Protein AF-0000000078666064 (afdb_homodimer)

pLDDT: mean 95.81, std 8.95, range [27.78, 98.94]

InterPro domains:
  IPR001100 Pyridine nucleotide-disulphide oxidoreductase, class I [PIRSF000350] (4-476)
  IPR004099 Pyridine nucleotide-disulphide oxidoreductase, dimerisation domain [PF02852] (352-460)
  IPR012999 Pyridine nucleotide-disulphide oxidoreductase, class I, active site [PS00076] (48-58)
  IPR016156 FAD/NAD-linked reductase, dimerisation domain superfamily [G3DSA:3.30.390.30] (351-477)
  IPR016156 FAD/NAD-linked reductase, dimerisation domain superfamily [SSF55424] (348-475)
  IPR021179 Mercury(II) reductase [TIGR02053] (14-477)
  IPR023753 FAD/NAD(P)-binding domain [PF07992] (14-332)
  IPR036188 FAD/NAD(P)-binding domain superfamily [G3DSA:3.50.50.60] (14-339)
  IPR036188 FAD/NAD(P)-binding domain superfamily [G3DSA:3.50.50.60] (154-275)
  IPR036188 FAD/NAD(P)-binding domain superfamily [SSF51905] (8-371)

Secondary structure (DSSP, 8-state):
--S-TTTTTGGGEEEEEEE--SHHHHHHHHHHHHTT--EEEEESS-TTHHHHHHSHHHHHHHHHHHHHHHHHHS-SSTTBPP----B-HHHHHHHHHHHHHHHHIIIIIHHHHH-TTEEEEES-EEEEETTEEEETTEEEEEEEEEE---EEE-----BTGGGS--B-HHHHTS-SS--SEEEEE--SHHHHHHHHHHHHHT-EEEEE-SSSSSSTTS-HHHHHHHHHHHHHTT-EEE-SEEEEEEEEETTEEEEEEEETTEEEEEEESEEEE---EEES-TTS-GGGTT--B-TTSPBP--TTSB-SSTTEEE-SGGG-TT--HHHHHHHHHHHHHHHHH--------TT--EEE-SSSEEEEEE--HHHHHHHHS--EEEEEEGGGSHHHHHTT----EEEEEEEGGGTTEEEEEEEEETTHHHHHHHHHHHHHTT-BHHHHHTSPPPSS-TTHHHHHHHHTTTS-GGGS-TT--/--SSHHHHHGGGEEEEEEE--SHHHHHHHHHHHHTT--EEEEESS-TTHHHHHHSHHHHHHHHHHHHHHHHHHS-SSTTBPP----B-HHHHHHHHHHHHHHHHIIIIIHHHHH-TTEEEEES-EEEEETTEEEETTEEEEEEEEEE---EEE-----BTGGGS--B-HHHHTS-SS--SEEEEE--SHHHHHHHHHHHHHT-EEEEE-SSSSSSTTS-HHHHHHHHHHHHHTT-EEE-SEEEEEEEEETTEEEEEEEETTEEEEEEESEEEE---EEES-TTS-GGGTT--B-TTSPBP--TTSB-SSTTEEE-SGGG-TT--HHHHHHHHHHHHHHHHH--------TT--EEE-SSSEEEEEE--HHHHHHHHS--EEEEEEGGGSHHHHHTT----EEEEEEEGGGTTEEEEEEEEETTHHHHHHHHHHHHHTT-BHHHHHTSPPPSS-TTHHHHHHHHTTTS-GGGS-TT--

Radius of gyration: 30.81 Å; Cα contacts (8 Å, |Δi|>4): 2286; chains: 2; bounding box: 60×87×107 Å

Foldseek 3Di:
DVVDDVVVVVVQEFQEEEEAAAQLRLLLLVLCLVVVGQYEYEYADAHHPCCLQQRVQLLVLLLVVLVVQVCQQDPLDPVDDHDRDDDDPQVSLVVSNVSSVVCSCVVGVVSQVVRPRYHYDHAHWADPAQFWIAGPHDIHGYQFYEYEHAWADDDDDAAAPVVDDADESNVLSRDNDQWQEEEEEAQEQVRQSSLSSSLSVNHAYEYEEQAQFHPVQDDPVQGVLSVVVVVVSVHHYAYNWAWHYWHDDPQKIWTWIAGPNDIDIDITNHYYYPPDIAADDVRHNCVNNPFDADPSQATDADQQQATPRRRYGYFACSNPPPRDSVRRNVSSNSNSCCNPPVPSDGDDQQLDKDWRQDVQIKIKGFDDPVRCCVVPVDWDKFKDFQVLAVVCVVSSHRRWIKMWIFDVVLVGFTGMIMIGGNPCVVLCVVVSCSNVVRNHLVNLLPDDDDPRDSNVRVNLRSCVVPDDSVPDDNNGD/DVVPCVVVVVVQEFQEEEEAAAQLRLLLLVLCLVVVGQYEYEYADAHHPCCLQQRVQLLVLLLVVLVVQVCQQDPLDPVDDHDRDDDDPQVSLVVSNVSSVVCSCVVGVVSQVVRPRYHYDHADWADPAQFWIDGPHDIHGYQFYEYEHAWADDDDDAAAPVVDDADESNVLSRDNDQWQEEEEEAQEQVRQSSLSSSLSVNHAYEYEEQAQFHPVQDDPVQGVLSVVVVVVSVHHYAYNWAWHYWHDDPQKIWTWIAGPNDTDIDITNHYYYPPDIAADDVRHNCVNNPFDADPSQATDADQQQATPRRRYGYFACSNPPPRDSVRRNVSSNSNSCCNPPVPSDGDDQQLDKDWRQDVQIKIKGFDDPVRCCVVPVDWDKFKAFQVLAVVCVVSSHRRWIKMWIFDVVLVGFTGMIMIGGNPCVVLCVVVSCSNVVRNHLVNLLPDDDDPRDSNVRVNLRSCVVPDDSVPDDNNGD

Structure (mmCIF, N/CA/C/O backbone):
data_AF-0000000078666064-model_v1
#
loop_
_entity.id
_entity.type
_entity.pdbx_description
1 polymer 'Mercuric reductase'
#
loop_
_atom_site.group_PDB
_atom_site.id
_atom_site.type_symbol
_atom_site.label_atom_id
_atom_site.label_alt_id
_atom_site.label_comp_id
_atom_site.label_asym_id
_atom_site.label_entity_id
_atom_site.label_seq_id
_atom_site.pdbx_PDB_ins_code
_atom_site.Cartn_x
_atom_site.Cartn_y
_atom_site.Cartn_z
_atom_site.occupancy
_atom_site.B_iso_or_equiv
_atom_site.auth_seq_id
_atom_site.auth_comp_id
_atom_site.auth_asym_id
_atom_site.auth_atom_id
_atom_site.pdbx_PDB_model_num
ATOM 1 N N . MET A 1 1 ? 4.398 -32.375 -56.375 1 28.22 1 MET A N 1
ATOM 2 C CA . MET A 1 1 ? 4.055 -33.406 -55.406 1 28.22 1 MET A CA 1
ATOM 3 C C . MET A 1 1 ? 5.18 -33.594 -54.375 1 28.22 1 MET A C 1
ATOM 5 O O . MET A 1 1 ? 5.035 -34.375 -53.406 1 28.22 1 MET A O 1
ATOM 9 N N . LYS A 1 2 ? 6.312 -33.469 -54.906 1 32.44 2 LYS A N 1
ATOM 10 C CA . LYS A 1 2 ? 7.613 -33.5 -54.25 1 32.44 2 LYS A CA 1
ATOM 11 C C . LYS A 1 2 ? 7.816 -32.219 -53.438 1 32.44 2 LYS A C 1
ATOM 13 O O . LYS A 1 2 ? 8.953 -31.859 -53.125 1 32.44 2 LYS A O 1
ATOM 18 N N . LYS A 1 3 ? 6.945 -31.422 -53.656 1 41.41 3 LYS A N 1
ATOM 19 C CA . LYS A 1 3 ? 7.359 -30.359 -52.75 1 41.41 3 LYS A CA 1
ATOM 20 C C . LYS A 1 3 ? 7.512 -30.859 -51.312 1 41.41 3 LYS A C 1
ATOM 22 O O . LYS A 1 3 ? 6.715 -30.516 -50.438 1 41.41 3 LYS A O 1
ATOM 27 N N . SER A 1 4 ? 8.18 -32.156 -50.906 1 34 4 SER A N 1
ATOM 28 C CA . SER A 1 4 ? 7.953 -33.406 -50.156 1 34 4 SER A CA 1
ATOM 29 C C . SER A 1 4 ? 8.484 -33.344 -48.75 1 34 4 SER A C 1
ATOM 31 O O . SER A 1 4 ? 8.93 -32.281 -48.312 1 34 4 SER A O 1
ATOM 33 N N . LYS A 1 5 ? 9.422 -34.406 -48.312 1 37.41 5 LYS A N 1
ATOM 34 C CA . LYS A 1 5 ? 10.023 -34.812 -47.031 1 37.41 5 LYS A CA 1
ATOM 35 C C . LYS A 1 5 ? 10.953 -33.719 -46.5 1 37.41 5 LYS A C 1
ATOM 37 O O . LYS A 1 5 ? 11.109 -33.562 -45.281 1 37.41 5 LYS A O 1
ATOM 42 N N . ARG A 1 6 ? 11.828 -33.438 -47.25 1 36.84 6 ARG A N 1
ATOM 43 C CA . ARG A 1 6 ? 12.859 -32.469 -46.844 1 36.84 6 ARG A CA 1
ATOM 44 C C . ARG A 1 6 ? 12.25 -31.125 -46.5 1 36.84 6 ARG A C 1
ATOM 46 O O . ARG A 1 6 ? 12.758 -30.406 -45.625 1 36.84 6 ARG A O 1
ATOM 53 N N . GLU A 1 7 ? 11.383 -30.656 -47.344 1 37.34 7 GLU A N 1
ATOM 54 C CA . GLU A 1 7 ? 10.734 -29.359 -47.125 1 37.34 7 GLU A CA 1
ATOM 55 C C . GLU A 1 7 ? 9.891 -29.375 -45.844 1 37.34 7 GLU A C 1
ATOM 57 O O . GLU A 1 7 ? 9.75 -28.344 -45.188 1 37.34 7 GLU A O 1
ATOM 62 N N . LYS A 1 8 ? 9.414 -30.484 -45.656 1 45.22 8 LYS A N 1
ATOM 63 C CA . LYS A 1 8 ? 8.648 -30.781 -44.438 1 45.22 8 LYS A CA 1
ATOM 64 C C . LYS A 1 8 ? 9.562 -30.922 -43.25 1 45.22 8 LYS A C 1
ATOM 66 O O . LYS A 1 8 ? 9.094 -31 -42.094 1 45.22 8 LYS A O 1
ATOM 71 N N . THR A 1 9 ? 10.703 -31.375 -43.344 1 43.38 9 THR A N 1
ATOM 72 C CA . THR A 1 9 ? 11.781 -31.641 -42.406 1 43.38 9 THR A CA 1
ATOM 73 C C . THR A 1 9 ? 12.305 -30.344 -41.812 1 43.38 9 THR A C 1
ATOM 75 O O . THR A 1 9 ? 12.648 -30.281 -40.625 1 43.38 9 THR A O 1
ATOM 78 N N . MET A 1 10 ? 12.703 -29.406 -42.625 1 47.94 10 MET A N 1
ATOM 79 C CA . MET A 1 10 ? 13.125 -28.047 -42.25 1 47.94 10 MET A CA 1
ATOM 80 C C . MET A 1 10 ? 12.008 -27.312 -41.531 1 47.94 10 MET A C 1
ATOM 82 O O . MET A 1 10 ? 12.258 -26.312 -40.844 1 47.94 10 MET A O 1
ATOM 86 N N . GLU A 1 11 ? 10.805 -27.859 -41.625 1 65.31 11 GLU A N 1
ATOM 87 C CA . GLU A 1 11 ? 9.594 -27.203 -41.156 1 65.31 11 GLU A CA 1
ATOM 88 C C . GLU A 1 11 ? 9.391 -27.453 -39.656 1 65.31 11 GLU A C 1
ATOM 90 O O . GLU A 1 11 ? 8.844 -26.594 -38.969 1 65.31 11 GLU A O 1
ATOM 95 N N . ASN A 1 12 ? 10.148 -28.359 -39.125 1 89.12 12 ASN A N 1
ATOM 96 C CA . ASN A 1 12 ? 9.953 -28.672 -37.719 1 89.12 12 ASN A CA 1
ATOM 97 C C . ASN A 1 12 ? 11.227 -28.469 -36.906 1 89.12 12 ASN A C 1
ATOM 99 O O . ASN A 1 12 ? 11.516 -29.234 -36 1 89.12 12 ASN A O 1
ATOM 103 N N . LYS A 1 13 ? 12.07 -27.516 -37.438 1 95.56 13 LYS A N 1
ATOM 104 C CA . LYS A 1 13 ? 13.297 -27.172 -36.75 1 95.56 13 LYS A CA 1
ATOM 105 C C . LYS A 1 13 ? 13.195 -25.766 -36.125 1 95.56 13 LYS A C 1
ATOM 107 O O . LYS A 1 13 ? 12.812 -24.812 -36.812 1 95.56 13 LYS A O 1
ATOM 112 N N . TYR A 1 14 ? 13.539 -25.703 -34.875 1 98.25 14 TYR A N 1
ATOM 113 C CA . TYR A 1 14 ? 13.453 -24.453 -34.156 1 98.25 14 TYR A CA 1
ATOM 114 C C . TYR A 1 14 ? 14.766 -24.141 -33.438 1 98.25 14 TYR A C 1
ATOM 116 O O . TYR A 1 14 ? 15.516 -25.047 -33.094 1 98.25 14 TYR A O 1
ATOM 124 N N . ASP A 1 15 ? 15.086 -22.859 -33.312 1 98.25 15 ASP A N 1
ATOM 125 C CA . ASP A 1 15 ? 16.25 -22.453 -32.531 1 98.25 15 ASP A CA 1
ATOM 126 C C . ASP A 1 15 ? 15.992 -22.625 -31.031 1 98.25 15 ASP A C 1
ATOM 128 O O . ASP A 1 15 ? 16.922 -22.906 -30.266 1 98.25 15 ASP A O 1
ATOM 132 N N . LEU A 1 16 ? 14.758 -22.453 -30.609 1 98.69 16 LEU A N 1
ATOM 133 C CA . LEU A 1 16 ? 14.344 -22.594 -29.219 1 98.69 16 LEU A CA 1
ATOM 134 C C . LEU A 1 16 ? 12.984 -23.281 -29.125 1 98.69 16 LEU A C 1
ATOM 136 O O . LEU A 1 16 ? 12.062 -22.953 -29.891 1 98.69 16 LEU A O 1
ATOM 140 N N . ILE A 1 17 ? 12.875 -24.25 -28.312 1 98.88 17 ILE A N 1
ATOM 141 C CA . ILE A 1 17 ? 11.594 -24.875 -27.984 1 98.88 17 ILE A CA 1
ATOM 142 C C . ILE A 1 17 ? 11.258 -24.609 -26.516 1 98.88 17 ILE A C 1
ATOM 144 O O . ILE A 1 17 ? 12.062 -24.906 -25.641 1 98.88 17 ILE A O 1
ATOM 148 N N . ILE A 1 18 ? 10.117 -24 -26.25 1 98.88 18 ILE A N 1
ATOM 149 C CA . ILE A 1 18 ? 9.586 -23.75 -24.922 1 98.88 18 ILE A CA 1
ATOM 150 C C . ILE A 1 18 ? 8.453 -24.734 -24.625 1 98.88 18 ILE A C 1
ATOM 152 O O . ILE A 1 18 ? 7.484 -24.828 -25.391 1 98.88 18 ILE A O 1
ATOM 156 N N . ILE A 1 19 ? 8.586 -25.5 -23.578 1 98.81 19 ILE A N 1
ATOM 157 C CA . ILE A 1 19 ? 7.539 -26.453 -23.203 1 98.81 19 ILE A CA 1
ATOM 158 C C . ILE A 1 19 ? 6.742 -25.891 -22.031 1 98.81 19 ILE A C 1
ATOM 160 O O . ILE A 1 19 ? 7.227 -25.875 -20.891 1 98.81 19 ILE A O 1
ATOM 164 N N . GLY A 1 20 ? 5.504 -25.547 -22.234 1 98.19 20 GLY A N 1
ATOM 165 C CA . GLY A 1 20 ? 4.633 -24.891 -21.281 1 98.19 20 GLY A CA 1
ATOM 166 C C . GLY A 1 20 ? 3.971 -23.641 -21.828 1 98.19 20 GLY A C 1
ATOM 167 O O . GLY A 1 20 ? 4.352 -23.156 -22.906 1 98.19 20 GLY A O 1
ATOM 168 N N . GLY A 1 21 ? 2.998 -23.156 -21.141 1 97.5 21 GLY A N 1
ATOM 169 C CA . GLY A 1 21 ? 2.25 -22.016 -21.625 1 97.5 21 GLY A CA 1
ATOM 170 C C . GLY A 1 21 ? 1.862 -21.031 -20.531 1 97.5 21 GLY A C 1
ATOM 171 O O . GLY A 1 21 ? 0.946 -20.234 -20.703 1 97.5 21 GLY A O 1
ATOM 172 N N . GLY A 1 22 ? 2.502 -21.141 -19.328 1 97.12 22 GLY A N 1
ATOM 173 C CA . GLY A 1 22 ? 2.23 -20.25 -18.203 1 97.12 22 GLY A CA 1
ATOM 174 C C . GLY A 1 22 ? 3.141 -19.031 -18.172 1 97.12 22 GLY A C 1
ATOM 175 O O . GLY A 1 22 ? 3.635 -18.594 -19.219 1 97.12 22 GLY A O 1
ATOM 176 N N . ALA A 1 23 ? 3.338 -18.484 -17.047 1 97 23 ALA A N 1
ATOM 177 C CA . ALA A 1 23 ? 4.051 -17.219 -16.875 1 97 23 ALA A CA 1
ATOM 178 C C . ALA A 1 23 ? 5.492 -17.328 -17.359 1 97 23 ALA A C 1
ATOM 180 O O . ALA A 1 23 ? 5.977 -16.469 -18.094 1 97 23 ALA A O 1
ATOM 181 N N . ALA A 1 24 ? 6.184 -18.344 -16.906 1 98.12 24 ALA A N 1
ATOM 182 C CA . ALA A 1 24 ? 7.574 -18.531 -17.312 1 98.12 24 ALA A CA 1
ATOM 183 C C . ALA A 1 24 ? 7.691 -18.719 -18.828 1 98.12 24 ALA A C 1
ATOM 185 O O . ALA A 1 24 ? 8.578 -18.141 -19.469 1 98.12 24 ALA A O 1
ATOM 186 N N . ALA A 1 25 ? 6.816 -19.484 -19.375 1 98.44 25 ALA A N 1
ATOM 187 C CA . ALA A 1 25 ? 6.836 -19.766 -20.812 1 98.44 25 ALA A CA 1
ATOM 188 C C . ALA A 1 25 ? 6.613 -18.484 -21.625 1 98.44 25 ALA A C 1
ATOM 190 O O . ALA A 1 25 ? 7.348 -18.219 -22.578 1 98.44 25 ALA A O 1
ATOM 191 N N . PHE A 1 26 ? 5.613 -17.766 -21.234 1 98 26 PHE A N 1
ATOM 192 C CA . PHE A 1 26 ? 5.293 -16.562 -22 1 98 26 PHE A CA 1
ATOM 193 C C . PHE A 1 26 ? 6.406 -15.531 -21.875 1 98 26 PHE A C 1
ATOM 195 O O . PHE A 1 26 ? 6.734 -14.844 -22.844 1 98 26 PHE A O 1
ATOM 202 N N . SER A 1 27 ? 6.91 -15.383 -20.672 1 97.5 27 SER A N 1
ATOM 203 C CA . SER A 1 27 ? 8.023 -14.453 -20.5 1 97.5 27 SER A CA 1
ATOM 204 C C . SER A 1 27 ? 9.211 -14.859 -21.359 1 97.5 27 SER A C 1
ATOM 206 O O . SER A 1 27 ? 9.875 -14.008 -21.953 1 97.5 27 SER A O 1
ATOM 208 N N . ALA A 1 28 ? 9.516 -16.125 -21.438 1 98.38 28 ALA A N 1
ATOM 209 C CA . ALA A 1 28 ? 10.586 -16.641 -22.297 1 98.38 28 ALA A CA 1
ATOM 210 C C . ALA A 1 28 ? 10.289 -16.375 -23.766 1 98.38 28 ALA A C 1
ATOM 212 O O . ALA A 1 28 ? 11.18 -15.977 -24.516 1 98.38 28 ALA A O 1
ATOM 213 N N . ALA A 1 29 ? 9.07 -16.609 -24.125 1 98.38 29 ALA A N 1
ATOM 214 C CA . ALA A 1 29 ? 8.664 -16.422 -25.516 1 98.38 29 ALA A CA 1
ATOM 215 C C . ALA A 1 29 ? 8.805 -14.969 -25.953 1 98.38 29 ALA A C 1
ATOM 217 O O . ALA A 1 29 ? 9.266 -14.688 -27.062 1 98.38 29 ALA A O 1
ATOM 218 N N . ILE A 1 30 ? 8.375 -14.109 -25.078 1 97.19 30 ILE A N 1
ATOM 219 C CA . ILE A 1 30 ? 8.461 -12.68 -25.359 1 97.19 30 ILE A CA 1
ATOM 220 C C . ILE A 1 30 ? 9.922 -12.273 -25.516 1 97.19 30 ILE A C 1
ATOM 222 O O . ILE A 1 30 ? 10.273 -11.531 -26.453 1 97.19 30 ILE A O 1
ATOM 226 N N . LYS A 1 31 ? 10.766 -12.781 -24.672 1 96.5 31 LYS A N 1
ATOM 227 C CA . LYS A 1 31 ? 12.195 -12.5 -24.766 1 96.5 31 LYS A CA 1
ATOM 228 C C . LYS A 1 31 ? 12.781 -13.062 -26.062 1 96.5 31 LYS A C 1
ATOM 230 O O . LYS A 1 31 ? 13.547 -12.383 -26.75 1 96.5 31 LYS A O 1
ATOM 235 N N . ALA A 1 32 ? 12.453 -14.234 -26.406 1 98.06 32 ALA A N 1
ATOM 236 C CA . ALA A 1 32 ? 12.938 -14.875 -27.625 1 98.06 32 ALA A CA 1
ATOM 237 C C . ALA A 1 32 ? 12.508 -14.094 -28.859 1 98.06 32 ALA A C 1
ATOM 239 O O . ALA A 1 32 ? 13.289 -13.922 -29.797 1 98.06 32 ALA A O 1
ATOM 240 N N . ASN A 1 33 ? 11.242 -13.68 -28.781 1 97.44 33 ASN A N 1
ATOM 241 C CA . ASN A 1 33 ? 10.719 -12.883 -29.891 1 97.44 33 ASN A CA 1
ATOM 242 C C . ASN A 1 33 ? 11.516 -11.594 -30.078 1 97.44 33 ASN A C 1
ATOM 244 O O . ASN A 1 33 ? 11.789 -11.18 -31.203 1 97.44 33 ASN A O 1
ATOM 248 N N . ALA A 1 34 ? 11.852 -10.977 -29 1 95.31 34 ALA A N 1
ATOM 249 C CA . ALA A 1 34 ? 12.617 -9.727 -29.047 1 95.31 34 ALA A CA 1
ATOM 250 C C . ALA A 1 34 ? 13.977 -9.945 -29.688 1 95.31 34 ALA A C 1
ATOM 252 O O . ALA A 1 34 ? 14.531 -9.039 -30.312 1 95.31 34 ALA A O 1
ATOM 253 N N . TYR A 1 35 ? 14.5 -11.148 -29.609 1 96.81 35 TYR A N 1
ATOM 254 C CA . TYR A 1 35 ? 15.805 -11.469 -30.172 1 96.81 35 TYR A CA 1
ATOM 255 C C . TYR A 1 35 ? 15.672 -12.008 -31.594 1 96.81 35 TYR A C 1
ATOM 257 O O . TYR A 1 35 ? 16.672 -12.312 -32.25 1 96.81 35 TYR A O 1
ATOM 265 N N . GLY A 1 36 ? 14.469 -12.188 -32.094 1 97.5 36 GLY A N 1
ATOM 266 C CA . GLY A 1 36 ? 14.234 -12.648 -33.438 1 97.5 36 GLY A CA 1
ATOM 267 C C . GLY A 1 36 ? 14.531 -14.125 -33.625 1 97.5 36 GLY A C 1
ATOM 268 O O . GLY A 1 36 ? 15 -14.539 -34.688 1 97.5 36 GLY A O 1
ATOM 269 N N . VAL A 1 37 ? 14.258 -14.859 -32.656 1 97.94 37 VAL A N 1
ATOM 270 C CA . VAL A 1 37 ? 14.625 -16.266 -32.656 1 97.94 37 VAL A CA 1
ATOM 271 C C . VAL A 1 37 ? 13.414 -17.125 -33.031 1 97.94 37 VAL A C 1
ATOM 273 O O . VAL A 1 37 ? 12.336 -16.953 -32.469 1 97.94 37 VAL A O 1
ATOM 276 N N . LYS A 1 38 ? 13.594 -18.062 -33.969 1 98.5 38 LYS A N 1
ATOM 277 C CA . LYS A 1 38 ? 12.523 -18.984 -34.312 1 98.5 38 LYS A CA 1
ATOM 278 C C . LYS A 1 38 ? 12.203 -19.938 -33.156 1 98.5 38 LYS A C 1
ATOM 280 O O . LYS A 1 38 ? 12.992 -20.828 -32.844 1 98.5 38 LYS A O 1
ATOM 285 N N . THR A 1 39 ? 10.977 -19.75 -32.594 1 98.62 39 THR A N 1
ATOM 286 C CA . THR A 1 39 ? 10.648 -20.422 -31.344 1 98.62 39 THR A CA 1
ATOM 287 C C . THR A 1 39 ? 9.344 -21.203 -31.469 1 98.62 39 THR A C 1
ATOM 289 O O . THR A 1 39 ? 8.375 -20.703 -32.062 1 98.62 39 THR A O 1
ATOM 292 N N . ALA A 1 40 ? 9.336 -22.453 -31.016 1 98.62 40 ALA A N 1
ATOM 293 C CA . ALA A 1 40 ? 8.102 -23.203 -30.812 1 98.62 40 ALA A CA 1
ATOM 294 C C . ALA A 1 40 ? 7.703 -23.203 -29.328 1 98.62 40 ALA A C 1
ATOM 296 O O . ALA A 1 40 ? 8.531 -23.453 -28.453 1 98.62 40 ALA A O 1
ATOM 297 N N . MET A 1 41 ? 6.508 -22.844 -29.047 1 98.5 41 MET A N 1
ATOM 298 C CA . MET A 1 41 ? 5.91 -22.969 -27.719 1 98.5 41 MET A CA 1
ATOM 299 C C . MET A 1 41 ? 4.895 -24.109 -27.703 1 98.5 41 MET A C 1
ATOM 301 O O . MET A 1 41 ? 3.945 -24.125 -28.484 1 98.5 41 MET A O 1
ATOM 305 N N . ILE A 1 42 ? 5.125 -25.062 -26.859 1 98.56 42 ILE A N 1
ATOM 306 C CA . ILE A 1 42 ? 4.277 -26.25 -26.812 1 98.56 42 ILE A CA 1
ATOM 307 C C . ILE A 1 42 ? 3.395 -26.203 -25.578 1 98.56 42 ILE A C 1
ATOM 309 O O . ILE A 1 42 ? 3.896 -26.078 -24.453 1 98.56 42 ILE A O 1
ATOM 313 N N . GLU A 1 43 ? 2.098 -26.281 -25.672 1 98 43 GLU A N 1
ATOM 314 C CA . GLU A 1 43 ? 1.154 -26.234 -24.547 1 98 43 GLU A CA 1
ATOM 315 C C . GLU A 1 43 ? 0.004 -27.219 -24.766 1 98 43 GLU A C 1
ATOM 317 O O . GLU A 1 43 ? -0.611 -27.25 -25.828 1 98 43 GLU A O 1
ATOM 322 N N . ARG A 1 44 ? -0.249 -28.016 -23.797 1 95.25 44 ARG A N 1
ATOM 323 C CA . ARG A 1 44 ? -1.298 -29.016 -23.906 1 95.25 44 ARG A CA 1
ATOM 324 C C . ARG A 1 44 ? -2.631 -28.484 -23.391 1 95.25 44 ARG A C 1
ATOM 326 O O . ARG A 1 44 ? -3.691 -29.016 -23.75 1 95.25 44 ARG A O 1
ATOM 333 N N . GLY A 1 45 ? -2.643 -27.531 -22.547 1 92.5 45 GLY A N 1
ATOM 334 C CA . GLY A 1 45 ? -3.857 -27.016 -21.938 1 92.5 45 GLY A CA 1
ATOM 335 C C . GLY A 1 45 ? -4.156 -25.578 -22.344 1 92.5 45 GLY A C 1
ATOM 336 O O . GLY A 1 45 ? -3.908 -25.188 -23.484 1 92.5 45 GLY A O 1
ATOM 337 N N . ARG A 1 46 ? -4.82 -24.906 -21.438 1 93.62 46 ARG A N 1
ATOM 338 C CA . ARG A 1 46 ? -5.164 -23.516 -21.672 1 93.62 46 ARG A CA 1
ATOM 339 C C . ARG A 1 46 ? -3.941 -22.609 -21.516 1 93.62 46 ARG A C 1
ATOM 341 O O . ARG A 1 46 ? -3.123 -22.812 -20.625 1 93.62 46 ARG A O 1
ATOM 348 N N . LEU A 1 47 ? -3.908 -21.656 -22.406 1 96.62 47 LEU A N 1
ATOM 349 C CA . LEU A 1 47 ? -2.822 -20.688 -22.312 1 96.62 47 LEU A CA 1
ATOM 350 C C . LEU A 1 47 ? -2.91 -19.891 -21.016 1 96.62 47 LEU A C 1
ATOM 352 O O . LEU A 1 47 ? -4.008 -19.641 -20.5 1 96.62 47 LEU A O 1
ATOM 356 N N . GLY A 1 48 ? -1.762 -19.547 -20.5 1 96 48 GLY A N 1
ATOM 357 C CA . GLY A 1 48 ? -1.703 -18.641 -19.359 1 96 48 GLY A CA 1
ATOM 358 C C . GLY A 1 48 ? -1.388 -19.359 -18.047 1 96 48 GLY A C 1
ATOM 359 O O . GLY A 1 48 ? -1.019 -18.719 -17.062 1 96 48 GLY A O 1
ATOM 360 N N . GLY A 1 49 ? -1.51 -20.672 -18.078 1 95.12 49 GLY A N 1
ATOM 361 C CA . GLY A 1 49 ? -1.141 -21.453 -16.906 1 95.12 49 GLY A CA 1
ATOM 362 C C . GLY A 1 49 ? -2.113 -21.281 -15.758 1 95.12 49 GLY A C 1
ATOM 363 O O . GLY A 1 49 ? -3.305 -21.062 -15.977 1 95.12 49 GLY A O 1
ATOM 364 N N . THR A 1 50 ? -1.677 -21.453 -14.555 1 94.25 50 THR A N 1
ATOM 365 C CA . THR A 1 50 ? -2.506 -21.547 -13.359 1 94.25 50 THR A CA 1
ATOM 366 C C . THR A 1 50 ? -3.045 -20.172 -12.984 1 94.25 50 THR A C 1
ATOM 368 O O . THR A 1 50 ? -4.246 -20 -12.766 1 94.25 50 THR A O 1
ATOM 371 N N . CYS A 1 51 ? -2.311 -19.188 -12.992 1 94.5 51 CYS A N 1
ATOM 372 C CA . CYS A 1 51 ? -2.605 -17.906 -12.359 1 94.5 51 CYS A CA 1
ATOM 373 C C . CYS A 1 51 ? -3.85 -17.281 -12.977 1 94.5 51 CYS A C 1
ATOM 375 O O . CYS A 1 51 ? -4.785 -16.922 -12.258 1 94.5 51 CYS A O 1
ATOM 377 N N . VAL A 1 52 ? -3.895 -17.172 -14.266 1 96.56 52 VAL A N 1
ATOM 378 C CA . VAL A 1 52 ? -5.012 -16.484 -14.898 1 96.56 52 VAL A CA 1
ATOM 379 C C . VAL A 1 52 ? -6.238 -17.391 -14.914 1 96.56 52 VAL A C 1
ATOM 381 O O . VAL A 1 52 ? -7.371 -16.922 -14.805 1 96.56 52 VAL A O 1
ATOM 384 N N . ASN A 1 53 ? -6.055 -18.688 -14.977 1 97.31 53 ASN A N 1
ATOM 385 C CA . ASN A 1 53 ? -7.148 -19.609 -15.25 1 97.31 53 ASN A CA 1
ATOM 386 C C . ASN A 1 53 ? -7.766 -20.141 -13.961 1 97.31 53 ASN A C 1
ATOM 388 O O . ASN A 1 53 ? -8.992 -20.219 -13.836 1 97.31 53 ASN A O 1
ATOM 392 N N . VAL A 1 54 ? -6.922 -20.516 -13 1 97.69 54 VAL A N 1
ATOM 393 C CA . VAL A 1 54 ? -7.43 -21.203 -11.82 1 97.69 54 VAL A CA 1
ATOM 394 C C . VAL A 1 54 ? -6.551 -20.875 -10.617 1 97.69 54 VAL A C 1
ATOM 396 O O . VAL A 1 54 ? -6.316 -21.734 -9.758 1 97.69 54 VAL A O 1
ATOM 399 N N . GLY A 1 55 ? -6.031 -19.719 -10.586 1 96.81 55 GLY A N 1
ATOM 400 C CA . GLY A 1 55 ? -5.125 -19.312 -9.523 1 96.81 55 GLY A CA 1
ATOM 401 C C . GLY A 1 55 ? -5.379 -17.906 -9.023 1 96.81 55 GLY A C 1
ATOM 402 O O . GLY A 1 55 ? -6.48 -17.609 -8.555 1 96.81 55 GLY A O 1
ATOM 403 N N . CYS A 1 56 ? -4.422 -17.062 -9.219 1 96.06 56 CYS A N 1
ATOM 404 C CA . CYS A 1 56 ? -4.363 -15.734 -8.602 1 96.06 56 CYS A CA 1
ATOM 405 C C . CYS A 1 56 ? -5.527 -14.867 -9.062 1 96.06 56 CYS A C 1
ATOM 407 O O . CYS A 1 56 ? -6.191 -14.227 -8.25 1 96.06 56 CYS A O 1
ATOM 409 N N . VAL A 1 57 ? -5.852 -14.852 -10.312 1 97.31 57 VAL A N 1
ATOM 410 C CA . VAL A 1 57 ? -6.832 -13.922 -10.859 1 97.31 57 VAL A CA 1
ATOM 411 C C . VAL A 1 57 ? -8.227 -14.273 -10.344 1 97.31 57 VAL A C 1
ATOM 413 O O . VAL A 1 57 ? -8.875 -13.453 -9.688 1 97.31 57 VAL A O 1
ATOM 416 N N . PRO A 1 58 ? -8.68 -15.469 -10.578 1 98.38 58 PRO A N 1
ATOM 417 C CA . PRO A 1 58 ? -10.031 -15.781 -10.094 1 98.38 58 PRO A CA 1
ATOM 418 C C . PRO A 1 58 ? -10.125 -15.766 -8.57 1 98.38 58 PRO A C 1
ATOM 420 O O . PRO A 1 58 ? -11.125 -15.312 -8.008 1 98.38 58 PRO A O 1
ATOM 423 N N . SER A 1 59 ? -9.141 -16.281 -7.844 1 98.5 59 SER A N 1
ATOM 424 C CA . SER A 1 59 ? -9.219 -16.328 -6.387 1 98.5 59 SER A CA 1
ATOM 425 C C . SER A 1 59 ? -9.289 -14.938 -5.785 1 98.5 59 SER A C 1
ATOM 427 O O . SER A 1 59 ? -10.07 -14.688 -4.859 1 98.5 59 SER A O 1
ATOM 429 N N . LYS A 1 60 ? -8.508 -14.016 -6.34 1 98.31 60 LYS A N 1
ATOM 430 C CA . LYS A 1 60 ? -8.508 -12.664 -5.777 1 98.31 60 LYS A CA 1
ATOM 431 C C . LYS A 1 60 ? -9.812 -11.938 -6.094 1 98.31 60 LYS A C 1
ATOM 433 O O . LYS A 1 60 ? -10.242 -11.062 -5.332 1 98.31 60 LYS A O 1
ATOM 438 N N . ASN A 1 61 ? -10.391 -12.234 -7.238 1 98.5 61 ASN A N 1
ATOM 439 C CA . ASN A 1 61 ? -11.703 -11.68 -7.543 1 98.5 61 ASN A CA 1
ATOM 440 C C . ASN A 1 61 ? -12.758 -12.141 -6.535 1 98.5 61 ASN A C 1
ATOM 442 O O . ASN A 1 61 ? -13.531 -11.328 -6.027 1 98.5 61 ASN A O 1
ATOM 446 N N . LEU A 1 62 ? -12.734 -13.422 -6.223 1 98.56 62 LEU A N 1
ATOM 447 C CA . LEU A 1 62 ? -13.695 -13.984 -5.281 1 98.56 62 LEU A CA 1
ATOM 448 C C . LEU A 1 62 ? -13.406 -13.516 -3.859 1 98.56 62 LEU A C 1
ATOM 450 O O . LEU A 1 62 ? -14.328 -13.242 -3.092 1 98.56 62 LEU A O 1
ATOM 454 N N . LEU A 1 63 ? -12.156 -13.43 -3.525 1 98.62 63 LEU A N 1
ATOM 455 C CA . LEU A 1 63 ? -11.766 -12.906 -2.223 1 98.62 63 LEU A CA 1
ATOM 456 C C . LEU A 1 63 ? -12.281 -11.477 -2.035 1 98.62 63 LEU A C 1
ATOM 458 O O . LEU A 1 63 ? -12.758 -11.125 -0.956 1 98.62 63 LEU A O 1
ATOM 462 N N . ALA A 1 64 ? -12.18 -10.688 -3.104 1 98.06 64 ALA A N 1
ATOM 463 C CA . ALA A 1 64 ? -12.641 -9.305 -3.041 1 98.06 64 ALA A CA 1
ATOM 464 C C . ALA A 1 64 ? -14.148 -9.234 -2.791 1 98.06 64 ALA A C 1
ATOM 466 O O . ALA A 1 64 ? -14.617 -8.383 -2.039 1 98.06 64 ALA A O 1
ATOM 467 N N . ALA A 1 65 ? -14.844 -10.102 -3.424 1 98 65 ALA A N 1
ATOM 468 C CA . ALA A 1 65 ? -16.281 -10.164 -3.186 1 98 65 ALA A CA 1
ATOM 469 C C . ALA A 1 65 ? -16.578 -10.516 -1.73 1 98 65 ALA A C 1
ATOM 471 O O . ALA A 1 65 ? -17.422 -9.875 -1.095 1 98 65 ALA A O 1
ATOM 472 N N . GLY A 1 66 ? -15.883 -11.531 -1.237 1 97.88 66 GLY A N 1
ATOM 473 C CA . GLY A 1 66 ? -16.047 -11.906 0.158 1 97.88 66 GLY A CA 1
ATOM 474 C C . GLY A 1 66 ? -15.695 -10.781 1.12 1 97.88 66 GLY A C 1
ATOM 475 O O . GLY A 1 66 ? -16.359 -10.609 2.141 1 97.88 66 GLY A O 1
ATOM 476 N N . GLU A 1 67 ? -14.695 -10.062 0.806 1 96.94 67 GLU A N 1
ATOM 477 C CA . GLU A 1 67 ? -14.258 -8.945 1.64 1 96.94 67 GLU A CA 1
ATOM 478 C C . GLU A 1 67 ? -15.32 -7.852 1.695 1 96.94 67 GLU A C 1
ATOM 480 O O . GLU A 1 67 ? -15.547 -7.25 2.748 1 96.94 67 GLU A O 1
ATOM 485 N N . HIS A 1 68 ? -15.922 -7.582 0.569 1 96.31 68 HIS A N 1
ATOM 486 C CA . HIS A 1 68 ? -17 -6.598 0.515 1 96.31 68 HIS A CA 1
ATOM 487 C C . HIS A 1 68 ? -18.156 -7.004 1.411 1 96.31 68 HIS A C 1
ATOM 489 O O . HIS A 1 68 ? -18.688 -6.184 2.166 1 96.31 68 HIS A O 1
ATOM 495 N N . LEU A 1 69 ? -18.531 -8.242 1.332 1 97.12 69 LEU A N 1
ATOM 496 C CA . LEU A 1 69 ? -19.641 -8.758 2.131 1 97.12 69 LEU A CA 1
ATOM 497 C C . LEU A 1 69 ? -19.312 -8.672 3.619 1 97.12 69 LEU A C 1
ATOM 499 O O . LEU A 1 69 ? -20.156 -8.25 4.414 1 97.12 69 LEU A O 1
ATOM 503 N N . GLN A 1 70 ? -18.109 -9.023 3.945 1 96.75 70 GLN A N 1
ATOM 504 C CA . GLN A 1 70 ? -17.688 -9.008 5.344 1 96.75 70 GLN A CA 1
ATOM 505 C C . GLN A 1 70 ? -17.656 -7.582 5.895 1 96.75 70 GLN A C 1
ATOM 507 O O . GLN A 1 70 ? -18.047 -7.348 7.039 1 96.75 70 GLN A O 1
ATOM 512 N N . SER A 1 71 ? -17.203 -6.645 5.133 1 95.38 71 SER A N 1
ATOM 513 C CA . SER A 1 71 ? -17.125 -5.25 5.559 1 95.38 71 SER A CA 1
ATOM 514 C C . SER A 1 71 ? -18.5 -4.672 5.852 1 95.38 71 SER A C 1
ATOM 516 O O . SER A 1 71 ? -18.656 -3.887 6.785 1 95.38 71 SER A O 1
ATOM 518 N N . ALA A 1 72 ? -19.453 -5.016 5.043 1 95.69 72 ALA A N 1
ATOM 519 C CA . ALA A 1 72 ? -20.828 -4.559 5.262 1 95.69 72 ALA A CA 1
ATOM 520 C C . ALA A 1 72 ? -21.422 -5.191 6.516 1 95.69 72 ALA A C 1
ATOM 522 O O . ALA A 1 72 ? -22.141 -4.527 7.273 1 95.69 72 ALA A O 1
ATOM 523 N N . ARG A 1 73 ? -21.078 -6.441 6.738 1 95.69 73 ARG A N 1
ATOM 524 C CA . ARG A 1 73 ? -21.625 -7.203 7.852 1 95.69 73 ARG A CA 1
ATOM 525 C C . ARG A 1 73 ? -21 -6.777 9.172 1 95.69 73 ARG A C 1
ATOM 527 O O . ARG A 1 73 ? -21.656 -6.828 10.219 1 95.69 73 ARG A O 1
ATOM 534 N N . LYS A 1 74 ? -19.766 -6.387 9.094 1 95.19 74 LYS A N 1
ATOM 535 C CA . LYS A 1 74 ? -19.016 -5.996 10.273 1 95.19 74 LYS A CA 1
ATOM 536 C C . LYS A 1 74 ? -18.266 -4.688 10.039 1 95.19 74 LYS A C 1
ATOM 538 O O . LYS A 1 74 ? -17.031 -4.676 9.977 1 95.19 74 LYS A O 1
ATOM 543 N N . PRO A 1 75 ? -19.016 -3.566 10.07 1 95.25 75 PRO A N 1
ATOM 544 C CA . PRO A 1 75 ? -18.344 -2.283 9.844 1 95.25 75 PRO A CA 1
ATOM 545 C C . PRO A 1 75 ? -17.281 -1.979 10.898 1 95.25 75 PRO A C 1
ATOM 547 O O . PRO A 1 75 ? -17.469 -2.285 12.078 1 95.25 75 PRO A O 1
ATOM 550 N N . ALA A 1 76 ? -16.172 -1.396 10.43 1 92.31 76 ALA A N 1
ATOM 551 C CA . ALA A 1 76 ? -15.086 -1.033 11.344 1 92.31 76 ALA A CA 1
ATOM 552 C C . ALA A 1 76 ? -15.523 0.073 12.297 1 92.31 76 ALA A C 1
ATOM 554 O O . ALA A 1 76 ? -15.109 0.103 13.453 1 92.31 76 ALA A O 1
ATOM 555 N N . HIS A 1 77 ? -16.375 0.947 11.797 1 93.75 77 HIS A N 1
ATOM 556 C CA . HIS A 1 77 ? -16.875 2.045 12.617 1 93.75 77 HIS A CA 1
ATOM 557 C C . HIS A 1 77 ? -18.109 1.629 13.398 1 93.75 77 HIS A C 1
ATOM 559 O O . HIS A 1 77 ? -19.156 1.32 12.805 1 93.75 77 HIS A O 1
ATOM 565 N N . PRO A 1 78 ? -18.062 1.769 14.664 1 92.69 78 PRO A N 1
ATOM 566 C CA . PRO A 1 78 ? -19.156 1.257 15.492 1 92.69 78 PRO A CA 1
ATOM 567 C C . PRO A 1 78 ? -20.469 2.01 15.266 1 92.69 78 PRO A C 1
ATOM 569 O O . PRO A 1 78 ? -21.547 1.481 15.555 1 92.69 78 PRO A O 1
ATOM 572 N N . ALA A 1 79 ? -20.359 3.203 14.742 1 96.12 79 ALA A N 1
ATOM 573 C CA . ALA A 1 79 ? -21.562 4.031 14.594 1 96.12 79 ALA A CA 1
ATOM 574 C C . ALA A 1 79 ? -22.281 3.715 13.289 1 96.12 79 ALA A C 1
ATOM 576 O O . ALA A 1 79 ? -23.344 4.262 13.016 1 96.12 79 ALA A O 1
ATOM 577 N N . ILE A 1 80 ? -21.75 2.867 12.469 1 97.12 80 ILE A N 1
ATOM 578 C CA . ILE A 1 80 ? -22.391 2.396 11.242 1 97.12 80 ILE A CA 1
ATOM 579 C C . ILE A 1 80 ? -23.047 1.047 11.5 1 97.12 80 ILE A C 1
ATOM 581 O O . ILE A 1 80 ? -22.422 0.123 12.016 1 97.12 80 ILE A O 1
ATOM 585 N N . LYS A 1 81 ? -24.25 0.919 11.164 1 97.12 81 LYS A N 1
ATOM 586 C CA . LYS A 1 81 ? -25 -0.306 11.414 1 97.12 81 LYS A CA 1
ATOM 587 C C . LYS A 1 81 ? -24.625 -1.397 10.414 1 97.12 81 LYS A C 1
ATOM 589 O O . LYS A 1 81 ? -24.453 -1.125 9.227 1 97.12 81 LYS A O 1
ATOM 594 N N . PRO A 1 82 ? -24.547 -2.609 10.891 1 96.06 82 PRO A N 1
ATOM 595 C CA . PRO A 1 82 ? -24.281 -3.738 9.992 1 96.06 82 PRO A CA 1
ATOM 596 C C . PRO A 1 82 ? -25.375 -3.934 8.953 1 96.06 82 PRO A C 1
ATOM 598 O O . PRO A 1 82 ? -26.547 -3.719 9.242 1 96.06 82 PRO A O 1
ATOM 601 N N . CYS A 1 83 ? -24.875 -4.289 7.785 1 94.56 83 CYS A N 1
ATOM 602 C CA . CYS A 1 83 ? -25.766 -4.648 6.695 1 94.56 83 CYS A CA 1
ATOM 603 C C . CYS A 1 83 ? -25.406 -6.02 6.129 1 94.56 83 CYS A C 1
ATOM 605 O O . CYS A 1 83 ? -24.25 -6.289 5.828 1 94.56 83 CYS A O 1
ATOM 607 N N . ASP A 1 84 ? -26.391 -6.879 6.129 1 94.12 84 ASP A N 1
ATOM 608 C CA . ASP A 1 84 ? -26.203 -8.156 5.453 1 94.12 84 ASP A CA 1
ATOM 609 C C . ASP A 1 84 ? -26.625 -8.078 3.988 1 94.12 84 ASP A C 1
ATOM 611 O O . ASP A 1 84 ? -27.766 -8.367 3.646 1 94.12 84 ASP A O 1
ATOM 615 N N . ALA A 1 85 ? -25.734 -7.75 3.141 1 94.06 85 ALA A N 1
ATOM 616 C CA . ALA A 1 85 ? -26.031 -7.523 1.729 1 94.06 85 ALA A CA 1
ATOM 617 C C . ALA A 1 85 ? -26.406 -8.828 1.03 1 94.06 85 ALA A C 1
ATOM 619 O O . ALA A 1 85 ? -25.75 -9.859 1.235 1 94.06 85 ALA A O 1
ATOM 620 N N . ASP A 1 86 ? -27.406 -8.742 0.272 1 95.62 86 ASP A N 1
ATOM 621 C CA . ASP A 1 86 ? -27.766 -9.867 -0.585 1 95.62 86 ASP A CA 1
ATOM 622 C C . ASP A 1 86 ? -26.797 -9.992 -1.755 1 95.62 86 ASP A C 1
ATOM 624 O O . ASP A 1 86 ? -26.266 -8.992 -2.24 1 95.62 86 ASP A O 1
ATOM 628 N N . PHE A 1 87 ? -26.531 -11.266 -2.104 1 96.62 87 PHE A N 1
ATOM 629 C CA . PHE A 1 87 ? -25.688 -11.484 -3.264 1 96.62 87 PHE A CA 1
ATOM 630 C C . PHE A 1 87 ? -26.094 -12.75 -4.008 1 96.62 87 PHE A C 1
ATOM 632 O O . PHE A 1 87 ? -26.75 -13.625 -3.439 1 96.62 87 PHE A O 1
ATOM 639 N N . ASP A 1 88 ? -25.75 -12.766 -5.266 1 96.75 88 ASP A N 1
ATOM 640 C CA . ASP A 1 88 ? -25.953 -13.922 -6.133 1 96.75 88 ASP A CA 1
ATOM 641 C C . ASP A 1 88 ? -24.641 -14.656 -6.383 1 96.75 88 ASP A C 1
ATOM 643 O O . ASP A 1 88 ? -23.844 -14.25 -7.23 1 96.75 88 ASP A O 1
ATOM 647 N N . PHE A 1 89 ? -24.578 -15.805 -5.648 1 97.56 89 PHE A N 1
ATOM 648 C CA . PHE A 1 89 ? -23.328 -16.562 -5.723 1 97.56 89 PHE A CA 1
ATOM 649 C C . PHE A 1 89 ? -23.062 -17.016 -7.148 1 97.56 89 PHE A C 1
ATOM 651 O O . PHE A 1 89 ? -21.938 -16.938 -7.633 1 97.56 89 PHE A O 1
ATOM 658 N N . THR A 1 90 ? -23.953 -17.438 -7.828 1 97.06 90 THR A N 1
ATOM 659 C CA . THR A 1 90 ? -23.828 -17.906 -9.203 1 97.06 90 THR A CA 1
ATOM 660 C C . THR A 1 90 ? -23.359 -16.781 -10.125 1 97.06 90 THR A C 1
ATOM 662 O O . THR A 1 90 ? -22.516 -16.984 -10.984 1 97.06 90 THR A O 1
ATOM 665 N N . ARG A 1 91 ? -23.938 -15.68 -9.922 1 96.88 91 ARG A N 1
ATOM 666 C CA . ARG A 1 91 ? -23.562 -14.523 -10.727 1 96.88 91 ARG A CA 1
ATOM 667 C C . ARG A 1 91 ? -22.125 -14.094 -10.438 1 96.88 91 ARG A C 1
ATOM 669 O O . ARG A 1 91 ? -21.406 -13.656 -11.336 1 96.88 91 ARG A O 1
ATOM 676 N N . ILE A 1 92 ? -21.719 -14.211 -9.18 1 97.75 92 ILE A N 1
ATOM 677 C CA . ILE A 1 92 ? -20.344 -13.891 -8.812 1 97.75 92 ILE A CA 1
ATOM 678 C C . ILE A 1 92 ? -19.391 -14.797 -9.578 1 97.75 92 ILE A C 1
ATOM 680 O O . ILE A 1 92 ? -18.391 -14.32 -10.133 1 97.75 92 ILE A O 1
ATOM 684 N N . ILE A 1 93 ? -19.703 -16.047 -9.664 1 98 93 ILE A N 1
ATOM 685 C CA . ILE A 1 93 ? -18.875 -17.016 -10.359 1 98 93 ILE A CA 1
ATOM 686 C C . ILE A 1 93 ? -18.859 -16.703 -11.859 1 98 93 ILE A C 1
ATOM 688 O O . ILE A 1 93 ? -17.797 -16.75 -12.492 1 98 93 ILE A O 1
ATOM 692 N N . HIS A 1 94 ? -19.953 -16.344 -12.359 1 97.5 94 HIS A N 1
ATOM 693 C CA . HIS A 1 94 ? -20.062 -16 -13.773 1 97.5 94 HIS A CA 1
ATOM 694 C C . HIS A 1 94 ? -19.219 -14.781 -14.102 1 97.5 94 HIS A C 1
ATOM 696 O O . HIS A 1 94 ? -18.5 -14.773 -15.109 1 97.5 94 HIS A O 1
ATOM 702 N N . ASP A 1 95 ? -19.328 -13.758 -13.281 1 97.31 95 ASP A N 1
ATOM 703 C CA . ASP A 1 95 ? -18.562 -12.531 -13.484 1 97.31 95 ASP A CA 1
ATOM 704 C C . ASP A 1 95 ? -17.062 -12.812 -13.398 1 97.31 95 ASP A C 1
ATOM 706 O O . ASP A 1 95 ? -16.281 -12.266 -14.18 1 97.31 95 ASP A O 1
ATOM 710 N N . LYS A 1 96 ? -16.719 -13.617 -12.445 1 98.06 96 LYS A N 1
ATOM 711 C CA . LYS A 1 96 ? -15.328 -14.039 -12.32 1 98.06 96 LYS A CA 1
ATOM 712 C C . LYS A 1 96 ? -14.859 -14.766 -13.57 1 98.06 96 LYS A C 1
ATOM 714 O O . LYS A 1 96 ? -13.742 -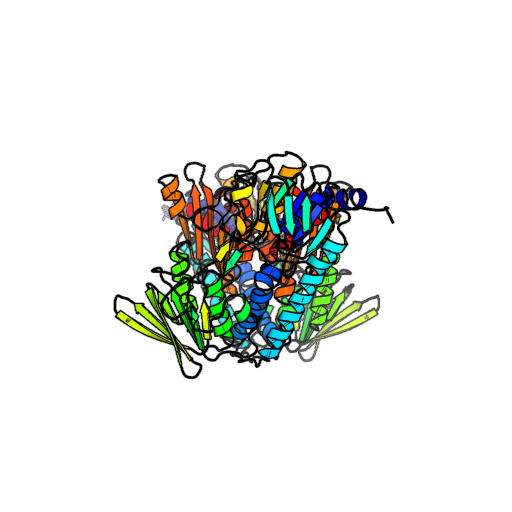14.531 -14.047 1 98.06 96 LYS A O 1
ATOM 719 N N . ASP A 1 97 ? -15.641 -15.625 -14.133 1 98.19 97 ASP A N 1
ATOM 720 C CA . ASP A 1 97 ? -15.281 -16.375 -15.336 1 98.19 97 ASP A CA 1
ATOM 721 C C . ASP A 1 97 ? -15.102 -15.445 -16.531 1 98.19 97 ASP A C 1
ATOM 723 O O . ASP A 1 97 ? -14.219 -15.648 -17.359 1 98.19 97 ASP A O 1
ATOM 727 N N . LYS A 1 98 ? -15.945 -14.484 -16.594 1 98 98 LYS A N 1
ATOM 728 C CA . LYS A 1 98 ? -15.82 -13.492 -17.641 1 98 98 LYS A CA 1
ATOM 729 C C . LYS A 1 98 ? -14.5 -12.734 -17.547 1 98 98 LYS A C 1
ATOM 731 O O . LYS A 1 98 ? -13.82 -12.516 -18.547 1 98 98 LYS A O 1
ATOM 736 N N . LEU A 1 99 ? -14.172 -12.359 -16.359 1 97.69 99 LEU A N 1
ATOM 737 C CA . LEU A 1 99 ? -12.898 -11.688 -16.109 1 97.69 99 LEU A CA 1
ATOM 738 C C . LEU A 1 99 ? -11.727 -12.562 -16.562 1 97.69 99 LEU A C 1
ATOM 740 O O . LEU A 1 99 ? -10.828 -12.094 -17.25 1 97.69 99 LEU A O 1
ATOM 744 N N . VAL A 1 100 ? -11.742 -13.789 -16.172 1 98 100 VAL A N 1
ATOM 745 C CA . VAL A 1 100 ? -10.695 -14.75 -16.5 1 98 100 VAL A CA 1
ATOM 746 C C . VAL A 1 100 ? -10.57 -14.891 -18.016 1 98 100 VAL A C 1
ATOM 748 O O . VAL A 1 100 ? -9.469 -14.852 -18.562 1 98 100 VAL A O 1
ATOM 751 N N . GLY A 1 101 ? -11.711 -15.047 -18.656 1 97.88 101 GLY A N 1
ATOM 752 C CA . GLY A 1 101 ? -11.711 -15.156 -20.094 1 97.88 101 GLY A CA 1
ATOM 753 C C . GLY A 1 101 ? -11.117 -13.945 -20.797 1 97.88 101 GLY A C 1
ATOM 754 O O . GLY A 1 101 ? -10.32 -14.086 -21.719 1 97.88 101 GLY A O 1
ATOM 755 N N . ASN A 1 102 ? -11.477 -12.789 -20.328 1 97 102 ASN A N 1
ATOM 756 C CA . ASN A 1 102 ? -10.984 -11.539 -20.906 1 97 102 ASN A CA 1
ATOM 757 C C . ASN A 1 102 ? -9.477 -11.391 -20.703 1 97 102 ASN A C 1
ATOM 759 O O . ASN A 1 102 ? -8.758 -11.008 -21.641 1 97 102 ASN A O 1
ATOM 763 N N . LEU A 1 103 ? -9.047 -11.703 -19.562 1 96.81 103 LEU A N 1
ATOM 764 C CA . LEU A 1 103 ? -7.625 -11.555 -19.266 1 96.81 103 LEU A CA 1
ATOM 765 C C . LEU A 1 103 ? -6.805 -12.586 -20.031 1 96.81 103 LEU A C 1
ATOM 767 O O . LEU A 1 103 ? -5.715 -12.281 -20.516 1 96.81 103 LEU A O 1
ATOM 771 N N . ARG A 1 104 ? -7.285 -13.781 -20.062 1 97 104 ARG A N 1
ATOM 772 C CA . ARG A 1 104 ? -6.59 -14.805 -20.844 1 97 104 ARG A CA 1
ATOM 773 C C . ARG A 1 104 ? -6.461 -14.383 -22.312 1 97 104 ARG A C 1
ATOM 775 O O . ARG A 1 104 ? -5.398 -14.523 -22.906 1 97 104 ARG A O 1
ATOM 782 N N . LYS A 1 105 ? -7.52 -13.867 -22.859 1 97 105 LYS A N 1
ATOM 783 C CA . LYS A 1 105 ? -7.492 -13.414 -24.234 1 97 105 LYS A CA 1
ATOM 784 C C . LYS A 1 105 ? -6.488 -12.281 -24.422 1 97 105 LYS A C 1
ATOM 786 O O . LYS A 1 105 ? -5.621 -12.352 -25.297 1 97 105 LYS A O 1
ATOM 791 N N . GLN A 1 106 ? -6.582 -11.305 -23.594 1 95.44 106 GLN A N 1
ATOM 792 C CA . GLN A 1 106 ? -5.812 -10.078 -23.766 1 95.44 106 GLN A CA 1
ATOM 793 C C . GLN A 1 106 ? -4.336 -10.312 -23.453 1 95.44 106 GLN A C 1
ATOM 795 O O . GLN A 1 106 ? -3.461 -9.781 -24.156 1 95.44 106 GLN A O 1
ATOM 800 N N . LYS A 1 107 ? -4.086 -11.102 -22.438 1 95.88 107 LYS A N 1
ATOM 801 C CA . LYS A 1 107 ? -2.729 -11.148 -21.906 1 95.88 107 LYS A CA 1
ATOM 802 C C . LYS A 1 107 ? -1.976 -12.367 -22.438 1 95.88 107 LYS A C 1
ATOM 804 O O . LYS A 1 107 ? -0.753 -12.461 -22.297 1 95.88 107 LYS A O 1
ATOM 809 N N . TYR A 1 108 ? -2.705 -13.258 -23.109 1 96.88 108 TYR A N 1
ATOM 810 C CA . TYR A 1 108 ? -2.014 -14.461 -23.562 1 96.88 108 TYR A CA 1
ATOM 811 C C . TYR A 1 108 ? -2.324 -14.734 -25.031 1 96.88 108 TYR A C 1
ATOM 813 O O . TYR A 1 108 ? -1.428 -14.703 -25.875 1 96.88 108 TYR A O 1
ATOM 821 N N . ASN A 1 109 ? -3.555 -14.875 -25.359 1 97.25 109 ASN A N 1
ATOM 822 C CA . ASN A 1 109 ? -3.893 -15.133 -26.75 1 97.25 109 ASN A CA 1
ATOM 823 C C . ASN A 1 109 ? -3.43 -14 -27.656 1 97.25 109 ASN A C 1
ATOM 825 O O . ASN A 1 109 ? -2.738 -14.234 -28.656 1 97.25 109 ASN A O 1
ATOM 829 N N . ASP A 1 110 ? -3.838 -12.812 -27.297 1 96.88 110 ASP A N 1
ATOM 830 C CA . ASP A 1 110 ? -3.49 -11.648 -28.109 1 96.88 110 ASP A CA 1
ATOM 831 C C . ASP A 1 110 ? -1.982 -11.414 -28.125 1 96.88 110 ASP A C 1
ATOM 833 O O . ASP A 1 110 ? -1.414 -11.031 -29.141 1 96.88 110 ASP A O 1
ATOM 837 N N . VAL A 1 111 ? -1.396 -11.633 -27.016 1 96.62 111 VAL A N 1
ATOM 838 C CA . VAL A 1 111 ? 0.051 -11.461 -26.922 1 96.62 111 VAL A CA 1
ATOM 839 C C . VAL A 1 111 ? 0.752 -12.469 -27.828 1 96.62 111 VAL A C 1
ATOM 841 O O . VAL A 1 111 ? 1.646 -12.102 -28.594 1 96.62 111 VAL A O 1
ATOM 844 N N . LEU A 1 112 ? 0.364 -13.672 -27.766 1 97.25 112 LEU A N 1
ATOM 845 C CA . LEU A 1 112 ? 0.963 -14.703 -28.609 1 97.25 112 LEU A CA 1
ATOM 846 C C . LEU A 1 112 ? 0.81 -14.344 -30.094 1 97.25 112 LEU A C 1
ATOM 848 O O . LEU A 1 112 ? 1.746 -14.516 -30.875 1 97.25 112 LEU A O 1
ATOM 852 N N . GLU A 1 113 ? -0.311 -13.836 -30.453 1 96.81 113 GLU A N 1
ATOM 853 C CA . GLU A 1 113 ? -0.587 -13.461 -31.828 1 96.81 113 GLU A CA 1
ATOM 854 C C . GLU A 1 113 ? 0.332 -12.328 -32.281 1 96.81 113 GLU A C 1
ATOM 856 O O . GLU A 1 113 ? 0.626 -12.203 -33.469 1 96.81 113 GLU A O 1
ATOM 861 N N . SER A 1 114 ? 0.771 -11.578 -31.344 1 95.81 114 SER A N 1
ATOM 862 C CA . SER A 1 114 ? 1.599 -10.43 -31.688 1 95.81 114 SER A CA 1
ATOM 863 C C . SER A 1 114 ? 3.066 -10.82 -31.812 1 95.81 114 SER A C 1
ATOM 865 O O . SER A 1 114 ? 3.879 -10.047 -32.312 1 95.81 114 SER A O 1
ATOM 867 N N . LEU A 1 115 ? 3.43 -12.039 -31.422 1 97.06 115 LEU A N 1
ATOM 868 C CA . LEU A 1 115 ? 4.812 -12.508 -31.484 1 97.06 115 LEU A CA 1
ATOM 869 C C . LEU A 1 115 ? 5.137 -13.07 -32.875 1 97.06 115 LEU A C 1
ATOM 871 O O . LEU A 1 115 ? 4.641 -14.133 -33.219 1 97.06 115 LEU A O 1
ATOM 875 N N . GLN A 1 116 ? 6.062 -12.484 -33.562 1 97.25 116 GLN A N 1
ATOM 876 C CA . GLN A 1 116 ? 6.367 -12.773 -34.938 1 97.25 116 GLN A CA 1
ATOM 877 C C . GLN A 1 116 ? 7.141 -14.086 -35.094 1 97.25 116 GLN A C 1
ATOM 879 O O . GLN A 1 116 ? 7.02 -14.781 -36.094 1 97.25 116 GLN A O 1
ATOM 884 N N . TYR A 1 117 ? 7.867 -14.406 -34.094 1 98 117 TYR A N 1
ATOM 885 C CA . TYR A 1 117 ? 8.828 -15.484 -34.25 1 98 117 TYR A CA 1
ATOM 886 C C . TYR A 1 117 ? 8.461 -16.688 -33.375 1 98 117 TYR A C 1
ATOM 888 O O . TYR A 1 117 ? 9.281 -17.578 -33.156 1 98 117 TYR A O 1
ATOM 896 N N . VAL A 1 118 ? 7.242 -16.656 -32.844 1 98.25 118 VAL A N 1
ATOM 897 C CA . VAL A 1 118 ? 6.82 -17.719 -31.938 1 98.25 118 VAL A CA 1
ATOM 898 C C . VAL A 1 118 ? 5.625 -18.469 -32.531 1 98.25 118 VAL A C 1
ATOM 900 O O . VAL A 1 118 ? 4.625 -17.844 -32.906 1 98.25 118 VAL A O 1
ATOM 903 N N . GLN A 1 119 ? 5.762 -19.75 -32.594 1 97.94 119 GLN A N 1
ATOM 904 C CA . GLN A 1 119 ? 4.672 -20.609 -33.031 1 97.94 119 GLN A CA 1
ATOM 905 C C . GLN A 1 119 ? 4.145 -21.484 -31.906 1 97.94 119 GLN A C 1
ATOM 907 O O . GLN A 1 119 ? 4.918 -22.141 -31.219 1 97.94 119 GLN A O 1
ATOM 912 N N . LEU A 1 120 ? 2.83 -21.453 -31.75 1 98.25 120 LEU A N 1
ATOM 913 C CA . LEU A 1 120 ? 2.203 -22.344 -30.766 1 98.25 120 LEU A CA 1
ATOM 914 C C . LEU A 1 120 ? 1.95 -23.719 -31.375 1 98.25 120 LEU A C 1
ATOM 916 O O . LEU A 1 120 ? 1.42 -23.828 -32.5 1 98.25 120 LEU A O 1
ATOM 920 N N . ILE A 1 121 ? 2.383 -24.688 -30.719 1 98 121 ILE A N 1
ATOM 921 C CA . ILE A 1 121 ? 2.08 -26.078 -31.047 1 98 121 ILE A CA 1
ATOM 922 C C . ILE A 1 121 ? 1.313 -26.734 -29.906 1 98 121 ILE A C 1
ATOM 924 O O . ILE A 1 121 ? 1.849 -26.891 -28.812 1 98 121 ILE A O 1
ATOM 928 N N . GLU A 1 122 ? 0.1 -27.125 -30.156 1 97.31 122 GLU A N 1
ATOM 929 C CA . GLU A 1 122 ? -0.734 -27.719 -29.109 1 97.31 122 GLU A CA 1
ATOM 930 C C . GLU A 1 122 ? -0.416 -29.203 -28.938 1 97.31 122 GLU A C 1
ATOM 932 O O . GLU A 1 122 ? -0.297 -29.938 -29.906 1 97.31 122 GLU A O 1
ATOM 937 N N . GLY A 1 123 ? -0.196 -29.547 -27.719 1 97.19 123 GLY A N 1
ATOM 938 C CA . GLY A 1 123 ? 0.034 -30.953 -27.406 1 97.19 123 GLY A CA 1
ATOM 939 C C . GLY A 1 123 ? 0.958 -31.172 -26.234 1 97.19 123 GLY A C 1
ATOM 940 O O . GLY A 1 123 ? 1.396 -30.203 -25.594 1 97.19 123 GLY A O 1
ATOM 941 N N . SER A 1 124 ? 1.116 -32.438 -25.891 1 97.06 124 SER A N 1
ATOM 942 C CA . SER A 1 124 ? 2.037 -32.844 -24.828 1 97.06 124 SER A CA 1
ATOM 943 C C . SER A 1 124 ? 3.414 -33.188 -25.391 1 97.06 124 SER A C 1
ATOM 945 O O . SER A 1 124 ? 3.529 -33.969 -26.344 1 97.06 124 SER A O 1
ATOM 947 N N . ALA A 1 125 ? 4.402 -32.594 -24.781 1 97.69 125 ALA A N 1
ATOM 948 C CA . ALA A 1 125 ? 5.762 -32.812 -25.281 1 97.69 125 ALA A CA 1
ATOM 949 C C . ALA A 1 125 ? 6.496 -33.844 -24.422 1 97.69 125 ALA A C 1
ATOM 951 O O . ALA A 1 125 ? 6.324 -33.875 -23.203 1 97.69 125 ALA A O 1
ATOM 952 N N . ALA A 1 126 ? 7.312 -34.656 -25.078 1 97.94 126 ALA A N 1
ATOM 953 C CA . ALA A 1 126 ? 8.234 -35.562 -24.422 1 97.94 126 ALA A CA 1
ATOM 954 C C . ALA A 1 126 ? 9.547 -35.656 -25.188 1 97.94 126 ALA A C 1
ATOM 956 O O . ALA A 1 126 ? 9.555 -35.719 -26.422 1 97.94 126 ALA A O 1
ATOM 957 N N . PHE A 1 127 ? 10.641 -35.688 -24.422 1 98.38 127 PHE A N 1
ATOM 958 C CA . PHE A 1 127 ? 11.938 -35.781 -25.078 1 98.38 127 PHE A CA 1
ATOM 959 C C . PHE A 1 127 ? 12.133 -37.188 -25.641 1 98.38 127 PHE A C 1
ATOM 961 O O . PHE A 1 127 ? 11.844 -38.188 -24.969 1 98.38 127 PHE A O 1
ATOM 968 N N . VAL A 1 128 ? 12.625 -37.281 -26.875 1 97.5 128 VAL A N 1
ATOM 969 C CA . VAL A 1 128 ? 12.883 -38.562 -27.5 1 97.5 128 VAL A CA 1
ATOM 970 C C . VAL A 1 128 ? 14.375 -38.688 -27.812 1 97.5 128 VAL A C 1
ATOM 972 O O . VAL A 1 128 ? 14.867 -39.812 -28.031 1 97.5 128 VAL A O 1
ATOM 975 N N . SER A 1 129 ? 15.039 -37.625 -27.922 1 96.06 129 SER A N 1
ATOM 976 C CA . SER A 1 129 ? 16.484 -37.531 -28.031 1 96.06 129 SER A CA 1
ATOM 977 C C . SER A 1 129 ? 17.016 -36.219 -27.484 1 96.06 129 SER A C 1
ATOM 979 O O . SER A 1 129 ? 16.234 -35.375 -27.031 1 96.06 129 SER A O 1
ATOM 981 N N . LYS A 1 130 ? 18.297 -36.031 -27.578 1 95.5 130 LYS A N 1
ATOM 982 C CA . LYS A 1 130 ? 18.953 -34.875 -27.016 1 95.5 130 LYS A CA 1
ATOM 983 C C . LYS A 1 130 ? 18.391 -33.562 -27.594 1 95.5 130 LYS A C 1
ATOM 985 O O . LYS A 1 130 ? 18.266 -32.562 -26.891 1 95.5 130 LYS A O 1
ATOM 990 N N . ASN A 1 131 ? 18.016 -33.625 -28.828 1 96.94 131 ASN A N 1
ATOM 991 C CA . ASN A 1 131 ? 17.609 -32.406 -29.484 1 96.94 131 ASN A CA 1
ATOM 992 C C . ASN A 1 131 ? 16.203 -32.5 -30.094 1 96.94 131 ASN A C 1
ATOM 994 O O . ASN A 1 131 ? 15.844 -31.75 -30.984 1 96.94 131 ASN A O 1
ATOM 998 N N . GLN A 1 132 ? 15.477 -33.531 -29.578 1 97.75 132 GLN A N 1
ATOM 999 C CA . GLN A 1 132 ? 14.164 -33.75 -30.188 1 97.75 132 GLN A CA 1
ATOM 1000 C C . GLN A 1 132 ? 13.102 -34 -29.109 1 97.75 132 GLN A C 1
ATOM 1002 O O . GLN A 1 132 ? 13.359 -34.656 -28.109 1 97.75 132 GLN A O 1
ATOM 1007 N N . VAL A 1 133 ? 11.922 -33.406 -29.391 1 98.12 133 VAL A N 1
ATOM 1008 C CA . VAL A 1 133 ? 10.742 -33.719 -28.594 1 98.12 133 VAL A CA 1
ATOM 1009 C C . VAL A 1 133 ? 9.617 -34.219 -29.5 1 98.12 133 VAL A C 1
ATOM 1011 O O . VAL A 1 133 ? 9.5 -33.781 -30.641 1 98.12 133 VAL A O 1
ATOM 1014 N N . LYS A 1 134 ? 8.898 -35.125 -28.984 1 97.81 134 LYS A N 1
ATOM 1015 C CA . LYS A 1 134 ? 7.684 -35.594 -29.641 1 97.81 134 LYS A CA 1
ATOM 1016 C C . LYS A 1 134 ? 6.449 -34.906 -29.078 1 97.81 134 LYS A C 1
ATOM 1018 O O . LYS A 1 134 ? 6.281 -34.812 -27.859 1 97.81 134 LYS A O 1
ATOM 1023 N N . VAL A 1 135 ? 5.629 -34.312 -29.969 1 97.31 135 VAL A N 1
ATOM 1024 C CA . VAL A 1 135 ? 4.371 -33.656 -29.594 1 97.31 135 VAL A CA 1
ATOM 1025 C C . VAL A 1 135 ? 3.207 -34.375 -30.297 1 97.31 135 VAL A C 1
ATOM 1027 O O . VAL A 1 135 ? 2.982 -34.188 -31.484 1 97.31 135 VAL A O 1
ATOM 1030 N N . ASP A 1 136 ? 2.486 -35.094 -29.516 1 90.88 136 ASP A N 1
ATOM 1031 C CA . ASP A 1 136 ? 1.359 -35.844 -30.031 1 90.88 136 ASP A CA 1
ATOM 1032 C C . ASP A 1 136 ? 1.736 -36.594 -31.328 1 90.88 136 ASP A C 1
ATOM 1034 O O . ASP A 1 136 ? 1.048 -36.469 -32.344 1 90.88 136 ASP A O 1
ATOM 1038 N N . GLY A 1 137 ? 2.807 -37.094 -31.422 1 89.44 137 GLY A N 1
ATOM 1039 C CA . GLY A 1 137 ? 3.225 -37.969 -32.5 1 89.44 137 GLY A CA 1
ATOM 1040 C C . GLY A 1 137 ? 4.172 -37.281 -33.5 1 89.44 137 GLY A C 1
ATOM 1041 O O . GLY A 1 137 ? 4.84 -37.938 -34.281 1 89.44 137 GLY A O 1
ATOM 1042 N N . LYS A 1 138 ? 4.23 -36 -33.438 1 94.19 138 LYS A N 1
ATOM 1043 C CA . LYS A 1 138 ? 5.125 -35.25 -34.312 1 94.19 138 LYS A CA 1
ATOM 1044 C C . LYS A 1 138 ? 6.438 -34.906 -33.625 1 94.19 138 LYS A C 1
ATOM 1046 O O . LYS A 1 138 ? 6.441 -34.5 -32.469 1 94.19 138 LYS A O 1
ATOM 1051 N N . VAL A 1 139 ? 7.488 -35.125 -34.312 1 97.06 139 VAL A N 1
ATOM 1052 C CA . VAL A 1 139 ? 8.805 -34.875 -33.75 1 97.06 139 VAL A CA 1
ATOM 1053 C C . VAL A 1 139 ? 9.281 -33.469 -34.156 1 97.06 139 VAL A C 1
ATOM 1055 O O . VAL A 1 139 ? 9.258 -33.125 -35.344 1 97.06 139 VAL A O 1
ATOM 1058 N N . LEU A 1 140 ? 9.672 -32.719 -33.188 1 97.75 140 LEU A N 1
ATOM 1059 C CA . LEU A 1 140 ? 10.25 -31.391 -33.375 1 97.75 140 LEU A CA 1
ATOM 1060 C C . LEU A 1 140 ? 11.719 -31.375 -32.969 1 97.75 140 LEU A C 1
ATOM 1062 O O . LEU A 1 140 ? 12.086 -31.984 -31.953 1 97.75 140 LEU A O 1
ATOM 1066 N N . SER A 1 141 ? 12.516 -30.688 -33.75 1 97.88 141 SER A N 1
ATOM 1067 C CA . SER A 1 141 ? 13.922 -30.516 -33.406 1 97.88 141 SER A CA 1
ATOM 1068 C C . SER A 1 141 ? 14.203 -29.109 -32.906 1 97.88 141 SER A C 1
ATOM 1070 O O . SER A 1 141 ? 13.648 -28.125 -33.438 1 97.88 141 SER A O 1
ATOM 1072 N N . GLY A 1 142 ? 14.961 -29.062 -31.812 1 97.44 142 GLY A N 1
ATOM 1073 C CA . GLY A 1 142 ? 15.359 -27.781 -31.25 1 97.44 142 GLY A CA 1
ATOM 1074 C C . GLY A 1 142 ? 16.844 -27.703 -30.922 1 97.44 142 GLY A C 1
ATOM 1075 O O . GLY A 1 142 ? 17.438 -28.703 -30.516 1 97.44 142 GLY A O 1
ATOM 1076 N N . LYS A 1 143 ? 17.438 -26.5 -31.047 1 98 143 LYS A N 1
ATOM 1077 C CA . LYS A 1 143 ? 18.812 -26.281 -30.609 1 98 143 LYS A CA 1
ATOM 1078 C C . LYS A 1 143 ? 18.891 -26.094 -29.094 1 98 143 LYS A C 1
ATOM 1080 O O . LYS A 1 143 ? 19.828 -26.562 -28.453 1 98 143 LYS A O 1
ATOM 1085 N N . LYS A 1 144 ? 18.016 -25.359 -28.594 1 98.5 144 LYS A N 1
ATOM 1086 C CA . LYS A 1 144 ? 17.891 -25.062 -27.156 1 98.5 144 LYS A CA 1
ATOM 1087 C C . LYS A 1 144 ? 16.469 -25.297 -26.656 1 98.5 144 LYS A C 1
ATOM 1089 O O . LYS A 1 144 ? 15.523 -25.281 -27.453 1 98.5 144 LYS A O 1
ATOM 1094 N N . PHE A 1 145 ? 16.359 -25.531 -25.328 1 98.88 145 PHE A N 1
ATOM 1095 C CA . PHE A 1 145 ? 15.047 -25.828 -24.734 1 98.88 145 PHE A CA 1
ATOM 1096 C C . PHE A 1 145 ? 14.859 -25.062 -23.438 1 98.88 145 PHE A C 1
ATOM 1098 O O . PHE A 1 145 ? 15.82 -24.828 -22.703 1 98.88 145 PHE A O 1
ATOM 1105 N N . ILE A 1 146 ? 13.633 -24.656 -23.141 1 98.94 146 ILE A N 1
ATOM 1106 C CA . ILE A 1 146 ? 13.203 -24.156 -21.844 1 98.94 146 ILE A CA 1
ATOM 1107 C C . ILE A 1 146 ? 11.992 -24.938 -21.344 1 98.94 146 ILE A C 1
ATOM 1109 O O . ILE A 1 146 ? 10.953 -24.969 -22.016 1 98.94 146 ILE A O 1
ATOM 1113 N N . ILE A 1 147 ? 12.172 -25.609 -20.25 1 98.94 147 ILE A N 1
ATOM 1114 C CA . ILE A 1 147 ? 11.078 -26.344 -19.641 1 98.94 147 ILE A CA 1
ATOM 1115 C C . ILE A 1 147 ? 10.336 -25.453 -18.656 1 98.94 147 ILE A C 1
ATOM 1117 O O . ILE A 1 147 ? 10.906 -25 -17.656 1 98.94 147 ILE A O 1
ATOM 1121 N N . ALA A 1 148 ? 9.07 -25.203 -18.875 1 98.69 148 ALA A N 1
ATOM 1122 C CA . ALA A 1 148 ? 8.211 -24.328 -18.078 1 98.69 148 ALA A CA 1
ATOM 1123 C C . ALA A 1 148 ? 6.824 -24.938 -17.922 1 98.69 148 ALA A C 1
ATOM 1125 O O . ALA A 1 148 ? 5.816 -24.266 -18.141 1 98.69 148 ALA A O 1
ATOM 1126 N N . THR A 1 149 ? 6.742 -26.141 -17.438 1 98.5 149 THR A N 1
ATOM 1127 C CA . THR A 1 149 ? 5.516 -26.938 -17.453 1 98.5 149 THR A CA 1
ATOM 1128 C C . THR A 1 149 ? 4.715 -26.719 -16.172 1 98.5 149 THR A C 1
ATOM 1130 O O . THR A 1 149 ? 3.609 -27.234 -16.031 1 98.5 149 THR A O 1
ATOM 1133 N N . GLY A 1 150 ? 5.227 -25.953 -15.273 1 97.88 150 GLY A N 1
ATOM 1134 C CA . GLY A 1 150 ? 4.488 -25.578 -14.086 1 97.88 150 GLY A CA 1
ATOM 1135 C C . GLY A 1 150 ? 4.301 -26.719 -13.109 1 97.88 150 GLY A C 1
ATOM 1136 O O . GLY A 1 150 ? 5.176 -27.578 -12.969 1 97.88 150 GLY A O 1
ATOM 1137 N N . SER A 1 151 ? 3.291 -26.609 -12.312 1 98.06 151 SER A N 1
ATOM 1138 C CA . SER A 1 151 ? 2.979 -27.594 -11.281 1 98.06 151 SER A CA 1
ATOM 1139 C C . SER A 1 151 ? 1.481 -27.891 -11.234 1 98.06 151 SER A C 1
ATOM 1141 O O . SER A 1 151 ? 0.688 -27.188 -11.867 1 98.06 151 SER A O 1
ATOM 1143 N N . SER A 1 152 ? 1.121 -28.969 -10.602 1 97.06 152 SER A N 1
ATOM 1144 C CA . SER A 1 152 ? -0.268 -29.344 -10.375 1 97.06 152 SER A CA 1
ATOM 1145 C C . SER A 1 152 ? -0.537 -29.594 -8.898 1 97.06 152 SER A C 1
ATOM 1147 O O . SER A 1 152 ? 0.396 -29.781 -8.117 1 97.06 152 SER A O 1
ATOM 1149 N N . ALA A 1 153 ? -1.814 -29.625 -8.539 1 97.25 153 ALA A N 1
ATOM 1150 C CA . ALA A 1 153 ? -2.186 -29.891 -7.152 1 97.25 153 ALA A CA 1
ATOM 1151 C C . ALA A 1 153 ? -1.687 -31.25 -6.707 1 97.25 153 ALA A C 1
ATOM 1153 O O . ALA A 1 153 ? -1.807 -32.25 -7.441 1 97.25 153 ALA A O 1
ATOM 1154 N N . PHE A 1 154 ? -1.048 -31.266 -5.57 1 97.12 154 PHE A N 1
ATOM 1155 C CA . PHE A 1 154 ? -0.602 -32.531 -4.977 1 97.12 154 PHE A CA 1
ATOM 1156 C C . PHE A 1 154 ? -1.601 -33 -3.934 1 97.12 154 PHE A C 1
ATOM 1158 O O . PHE A 1 154 ? -1.956 -32.281 -3.012 1 97.12 154 PHE A O 1
ATOM 1165 N N . VAL A 1 155 ? -2.109 -34.219 -4.082 1 96.94 155 VAL A N 1
ATOM 1166 C CA . VAL A 1 155 ? -2.984 -34.844 -3.1 1 96.94 155 VAL A CA 1
ATOM 1167 C C . VAL A 1 155 ? -2.311 -36.094 -2.533 1 96.94 155 VAL A C 1
ATOM 1169 O O . VAL A 1 155 ? -2.09 -37.062 -3.254 1 96.94 155 VAL A O 1
ATOM 1172 N N . PRO A 1 156 ? -1.998 -36.062 -1.277 1 95.94 156 PRO A N 1
ATOM 1173 C CA . PRO A 1 156 ? -1.372 -37.25 -0.696 1 95.94 156 PRO A CA 1
ATOM 1174 C C . PRO A 1 156 ? -2.293 -38.469 -0.709 1 95.94 156 PRO A C 1
ATOM 1176 O O . PRO A 1 156 ? -3.516 -38.312 -0.628 1 95.94 156 PRO A O 1
ATOM 1179 N N . LYS A 1 157 ? -1.617 -39.594 -0.737 1 95.12 157 LYS A N 1
ATOM 1180 C CA . LYS A 1 157 ? -2.381 -40.844 -0.704 1 95.12 157 LYS A CA 1
ATOM 1181 C C . LYS A 1 157 ? -2.723 -41.25 0.73 1 95.12 157 LYS A C 1
ATOM 1183 O O . LYS A 1 157 ? -1.87 -41.188 1.617 1 95.12 157 LYS A O 1
ATOM 1188 N N . PHE A 1 158 ? -3.986 -41.531 1.004 1 95.94 158 PHE A N 1
ATOM 1189 C CA . PHE A 1 158 ? -4.492 -42.094 2.238 1 95.94 158 PHE A CA 1
ATOM 1190 C C . PHE A 1 158 ? -5.797 -42.844 1.988 1 95.94 158 PHE A C 1
ATOM 1192 O O . PHE A 1 158 ? -6.391 -42.75 0.914 1 95.94 158 PHE A O 1
ATOM 1199 N N . LYS A 1 159 ? -6.23 -43.594 2.908 1 97.56 159 LYS A N 1
ATOM 1200 C CA . LYS A 1 159 ? -7.344 -44.531 2.719 1 97.56 159 LYS A CA 1
ATOM 1201 C C . LYS A 1 159 ? -8.609 -43.781 2.291 1 97.56 159 LYS A C 1
ATOM 1203 O O . LYS A 1 159 ? -9.055 -42.875 2.982 1 97.56 159 LYS A O 1
ATOM 1208 N N . GLY A 1 160 ? -9.055 -44.094 1.09 1 97.69 160 GLY A N 1
ATOM 1209 C CA . GLY A 1 160 ? -10.375 -43.656 0.672 1 97.69 160 GLY A CA 1
ATOM 1210 C C . GLY A 1 160 ? -10.344 -42.406 -0.196 1 97.69 160 GLY A C 1
ATOM 1211 O O . GLY A 1 160 ? -11.344 -42.062 -0.811 1 97.69 160 GLY A O 1
ATOM 1212 N N . ILE A 1 161 ? -9.234 -41.75 -0.32 1 97.12 161 ILE A N 1
ATOM 1213 C CA . ILE A 1 161 ? -9.18 -40.469 -0.989 1 97.12 161 ILE A CA 1
ATOM 1214 C C . ILE A 1 161 ? -9.5 -40.625 -2.471 1 97.12 161 ILE A C 1
ATOM 1216 O O . ILE A 1 161 ? -10.102 -39.75 -3.09 1 97.12 161 ILE A O 1
ATOM 1220 N N . GLU A 1 162 ? -9.164 -41.75 -3.049 1 94.88 162 GLU A N 1
ATOM 1221 C CA . GLU A 1 162 ? -9.359 -41.969 -4.477 1 94.88 162 GLU A CA 1
ATOM 1222 C C . GLU A 1 162 ? -10.836 -42.219 -4.797 1 94.88 162 GLU A C 1
ATOM 1224 O O . GLU A 1 162 ? -11.234 -42.156 -5.961 1 94.88 162 GLU A O 1
ATOM 1229 N N . ASP A 1 163 ? -11.617 -42.406 -3.764 1 93.69 163 ASP A N 1
ATOM 1230 C CA . ASP A 1 163 ? -13.016 -42.75 -3.965 1 93.69 163 ASP A CA 1
ATOM 1231 C C . ASP A 1 163 ? -13.922 -41.562 -3.701 1 93.69 163 ASP A C 1
ATOM 1233 O O . ASP A 1 163 ? -15.148 -41.688 -3.713 1 93.69 163 ASP A O 1
ATOM 1237 N N . ILE A 1 164 ? -13.359 -40.5 -3.424 1 93.81 164 ILE A N 1
ATOM 1238 C CA . ILE A 1 164 ? -14.125 -39.312 -3.057 1 93.81 164 ILE A CA 1
ATOM 1239 C C . ILE A 1 164 ? -13.945 -38.219 -4.121 1 93.81 164 ILE A C 1
ATOM 1241 O O . ILE A 1 164 ? -12.852 -38.062 -4.672 1 93.81 164 ILE A O 1
ATOM 1245 N N . ASP A 1 165 ? -15.086 -37.562 -4.355 1 94.19 165 ASP A N 1
ATOM 1246 C CA . ASP A 1 165 ? -14.992 -36.344 -5.172 1 94.19 165 ASP A CA 1
ATOM 1247 C C . ASP A 1 165 ? -14.508 -35.156 -4.344 1 94.19 165 ASP A C 1
ATOM 1249 O O . ASP A 1 165 ? -15.312 -34.469 -3.707 1 94.19 165 ASP A O 1
ATOM 1253 N N . TYR A 1 166 ? -13.25 -34.906 -4.293 1 97.06 166 TYR A N 1
ATOM 1254 C CA . TYR A 1 166 ? -12.711 -33.75 -3.568 1 97.06 166 TYR A CA 1
ATOM 1255 C C . TYR A 1 166 ? -12.43 -32.594 -4.516 1 97.06 166 TYR A C 1
ATOM 1257 O O . TYR A 1 166 ? -12.43 -32.75 -5.738 1 97.06 166 TYR A O 1
ATOM 1265 N N . LEU A 1 167 ? -12.273 -31.422 -3.977 1 98.19 167 LEU A N 1
ATOM 1266 C CA . LEU A 1 167 ? -11.938 -30.203 -4.715 1 98.19 167 LEU A CA 1
ATOM 1267 C C . LEU A 1 167 ? -10.445 -29.906 -4.609 1 98.19 167 LEU A C 1
ATOM 1269 O O . LEU A 1 167 ? -9.812 -30.234 -3.605 1 98.19 167 LEU A O 1
ATOM 1273 N N . THR A 1 168 ? -9.898 -29.359 -5.633 1 98.12 168 THR A N 1
ATOM 1274 C CA . THR A 1 168 ? -8.633 -28.641 -5.629 1 98.12 168 THR A CA 1
ATOM 1275 C C . THR A 1 168 ? -8.844 -27.172 -5.992 1 98.12 168 THR A C 1
ATOM 1277 O O . THR A 1 168 ? -9.984 -26.703 -6.051 1 98.12 168 THR A O 1
ATOM 1280 N N . ASN A 1 169 ? -7.738 -26.453 -6.199 1 97.12 169 ASN A N 1
ATOM 1281 C CA . ASN A 1 169 ? -7.859 -25.062 -6.602 1 97.12 169 ASN A CA 1
ATOM 1282 C C . ASN A 1 169 ? -8.711 -24.906 -7.859 1 97.12 169 ASN A C 1
ATOM 1284 O O . ASN A 1 169 ? -9.367 -23.875 -8.047 1 97.12 169 ASN A O 1
ATOM 1288 N N . ILE A 1 170 ? -8.758 -25.922 -8.672 1 97.12 170 ILE A N 1
ATOM 1289 C CA . ILE A 1 170 ? -9.438 -25.844 -9.961 1 97.12 170 ILE A CA 1
ATOM 1290 C C . ILE A 1 170 ? -10.945 -25.859 -9.75 1 97.12 170 ILE A C 1
ATOM 1292 O O . ILE A 1 170 ? -11.633 -24.875 -10.07 1 97.12 170 ILE A O 1
ATOM 1296 N N . GLU A 1 171 ? -11.445 -26.859 -9.07 1 97.75 171 GLU A N 1
ATOM 1297 C CA . GLU A 1 171 ? -12.891 -27.031 -8.914 1 97.75 171 GLU A CA 1
ATOM 1298 C C . GLU A 1 171 ? -13.461 -26.016 -7.918 1 97.75 171 GLU A C 1
ATOM 1300 O O . GLU A 1 171 ? -14.586 -25.547 -8.086 1 97.75 171 GLU A O 1
ATOM 1305 N N . ALA A 1 172 ? -12.672 -25.703 -6.91 1 98.38 172 ALA A N 1
ATOM 1306 C CA . ALA A 1 172 ? -13.148 -24.828 -5.84 1 98.38 172 ALA A CA 1
ATOM 1307 C C . ALA A 1 172 ? -13.438 -23.422 -6.371 1 98.38 172 ALA A C 1
ATOM 1309 O O . ALA A 1 172 ? -14.227 -22.688 -5.785 1 98.38 172 ALA A O 1
ATOM 1310 N N . LEU A 1 173 ? -12.828 -23.031 -7.516 1 98.25 173 LEU A N 1
ATOM 1311 C CA . LEU A 1 173 ? -13.008 -21.703 -8.086 1 98.25 173 LEU A CA 1
ATOM 1312 C C . LEU A 1 173 ? -14.148 -21.688 -9.102 1 98.25 173 LEU A C 1
ATOM 1314 O O . LEU A 1 173 ? -14.43 -20.656 -9.711 1 98.25 173 LEU A O 1
ATOM 1318 N N . SER A 1 174 ? -14.82 -22.859 -9.227 1 97.06 174 SER A N 1
ATOM 1319 C CA . SER A 1 174 ? -15.844 -22.938 -10.266 1 97.06 174 SER A CA 1
ATOM 1320 C C . SER A 1 174 ? -17.109 -23.594 -9.734 1 97.06 174 SER A C 1
ATOM 1322 O O . SER A 1 174 ? -17.938 -24.078 -10.516 1 97.06 174 SER A O 1
ATOM 1324 N N . LEU A 1 175 ? -17.266 -23.609 -8.414 1 96.94 175 LEU A N 1
ATOM 1325 C CA . LEU A 1 175 ? -18.484 -24.156 -7.852 1 96.94 175 LEU A CA 1
ATOM 1326 C C . LEU A 1 175 ? -19.703 -23.359 -8.305 1 96.94 175 LEU A C 1
ATOM 1328 O O . LEU A 1 175 ? -19.703 -22.125 -8.258 1 96.94 175 LEU A O 1
ATOM 1332 N N . LYS A 1 176 ? -20.703 -24 -8.656 1 92.19 176 LYS A N 1
ATOM 1333 C CA . LYS A 1 176 ? -21.891 -23.328 -9.172 1 92.19 176 LYS A CA 1
ATOM 1334 C C . LYS A 1 176 ? -22.812 -22.891 -8.031 1 92.19 176 LYS A C 1
ATOM 1336 O O . LYS A 1 176 ? -23.578 -21.938 -8.172 1 92.19 176 LYS A O 1
ATOM 1341 N N . GLU A 1 177 ? -22.734 -23.719 -6.973 1 95.25 177 GLU A N 1
ATOM 1342 C CA . GLU A 1 177 ? -23.531 -23.391 -5.785 1 95.25 177 GLU A CA 1
ATOM 1343 C C . GLU A 1 177 ? -22.641 -23.25 -4.555 1 95.25 177 GLU A C 1
ATOM 1345 O O . GLU A 1 177 ? -21.656 -23.984 -4.402 1 95.25 177 GLU A O 1
ATOM 1350 N N . LYS A 1 178 ? -23.109 -22.391 -3.75 1 95.81 178 LYS A N 1
ATOM 1351 C CA . LYS A 1 178 ? -22.391 -22.203 -2.488 1 95.81 178 LYS A CA 1
ATOM 1352 C C . LYS A 1 178 ? -22.578 -23.391 -1.565 1 95.81 178 LYS A C 1
ATOM 1354 O O . LYS A 1 178 ? -23.703 -23.781 -1.234 1 95.81 178 LYS A O 1
ATOM 1359 N N . PRO A 1 179 ? -21.484 -23.969 -1.141 1 97.44 179 PRO A N 1
ATOM 1360 C CA . PRO A 1 179 ? -21.656 -25.062 -0.195 1 97.44 179 PRO A CA 1
ATOM 1361 C C . PRO A 1 179 ? -22.062 -24.594 1.2 1 97.44 179 PRO A C 1
ATOM 1363 O O . PRO A 1 179 ? -21.641 -23.516 1.636 1 97.44 179 PRO A O 1
ATOM 1366 N N . SER A 1 180 ? -22.797 -25.484 1.932 1 98 180 SER A N 1
ATOM 1367 C CA . SER A 1 180 ? -23.188 -25.141 3.295 1 98 180 SER A CA 1
ATOM 1368 C C . SER A 1 180 ? -22.031 -25.297 4.262 1 98 180 SER A C 1
ATOM 1370 O O . SER A 1 180 ? -21.922 -24.547 5.242 1 98 180 SER A O 1
ATOM 1372 N N . SER A 1 181 ? -21.219 -26.266 3.906 1 98.69 181 SER A N 1
ATOM 1373 C CA . SER A 1 181 ? -20.047 -26.531 4.746 1 98.69 181 SER A CA 1
ATOM 1374 C C . SER A 1 181 ? -18.891 -27.078 3.924 1 98.69 181 SER A C 1
ATOM 1376 O O . SER A 1 181 ? -19.094 -27.609 2.832 1 98.69 181 SER A O 1
ATOM 1378 N N . MET A 1 182 ? -17.672 -26.906 4.473 1 98.75 182 MET A N 1
ATOM 1379 C CA . MET A 1 182 ? -16.469 -27.312 3.75 1 98.75 182 MET A CA 1
ATOM 1380 C C . MET A 1 182 ? -15.352 -27.672 4.719 1 98.75 182 MET A C 1
ATOM 1382 O O . MET A 1 182 ? -15.125 -26.984 5.711 1 98.75 182 MET A O 1
ATOM 1386 N N . ILE A 1 183 ? -14.727 -28.797 4.504 1 98.81 183 ILE A N 1
ATOM 1387 C CA . ILE A 1 183 ? -13.461 -29.141 5.145 1 98.81 183 ILE A CA 1
ATOM 1388 C C . ILE A 1 183 ? -12.297 -28.734 4.238 1 98.81 183 ILE A C 1
ATOM 1390 O O . ILE A 1 183 ? -12.289 -29.047 3.047 1 98.81 183 ILE A O 1
ATOM 1394 N N . VAL A 1 184 ? -11.414 -27.984 4.734 1 98.88 184 VAL A N 1
ATOM 1395 C CA . VAL A 1 184 ? -10.188 -27.609 4.035 1 98.88 184 VAL A CA 1
ATOM 1396 C C . VAL A 1 184 ? -9 -28.328 4.66 1 98.88 184 VAL A C 1
ATOM 1398 O O . VAL A 1 184 ? -8.734 -28.172 5.859 1 98.88 184 VAL A O 1
ATOM 1401 N N . VAL A 1 185 ? -8.289 -29.094 3.863 1 98.69 185 VAL A N 1
ATOM 1402 C CA . VAL A 1 185 ? -7.082 -29.75 4.355 1 98.69 185 VAL A CA 1
ATOM 1403 C C . VAL A 1 185 ? -5.844 -29 3.881 1 98.69 185 VAL A C 1
ATOM 1405 O O . VAL A 1 185 ? -5.551 -28.969 2.684 1 98.69 185 VAL A O 1
ATOM 1408 N N . GLY A 1 186 ? -5.113 -28.422 4.797 1 98.5 186 GLY A N 1
ATOM 1409 C CA . GLY A 1 186 ? -3.943 -27.594 4.52 1 98.5 186 GLY A CA 1
ATOM 1410 C C . GLY A 1 186 ? -4.07 -26.188 5.051 1 98.5 186 GLY A C 1
ATOM 1411 O O . GLY A 1 186 ? -5.059 -25.5 4.781 1 98.5 186 GLY A O 1
ATOM 1412 N N . GLY A 1 187 ? -3.148 -25.75 5.863 1 98.44 187 GLY A N 1
ATOM 1413 C CA . GLY A 1 187 ? -3.191 -24.453 6.523 1 98.44 187 GLY A CA 1
ATOM 1414 C C . GLY A 1 187 ? -2.119 -23.5 6.031 1 98.44 187 GLY A C 1
ATOM 1415 O O . GLY A 1 187 ? -1.502 -22.797 6.828 1 98.44 187 GLY A O 1
ATOM 1416 N N . ARG A 1 188 ? -1.86 -23.531 4.66 1 98 188 ARG A N 1
ATOM 1417 C CA . ARG A 1 188 ? -0.965 -22.578 4.012 1 98 188 ARG A CA 1
ATOM 1418 C C . ARG A 1 188 ? -1.74 -21.625 3.113 1 98 188 ARG A C 1
ATOM 1420 O O . ARG A 1 188 ? -2.953 -21.453 3.27 1 98 188 ARG A O 1
ATOM 1427 N N . ALA A 1 189 ? -1.17 -20.922 2.199 1 97.94 189 ALA A N 1
ATOM 1428 C CA . ALA A 1 189 ? -1.737 -19.781 1.472 1 97.94 189 ALA A CA 1
ATOM 1429 C C . ALA A 1 189 ? -3.088 -20.156 0.861 1 97.94 189 ALA A C 1
ATOM 1431 O O . ALA A 1 189 ? -4.105 -19.531 1.179 1 97.94 189 ALA A O 1
ATOM 1432 N N . LEU A 1 190 ? -3.113 -21.188 0.024 1 98.12 190 LEU A N 1
ATOM 1433 C CA . LEU A 1 190 ? -4.344 -21.547 -0.67 1 98.12 190 LEU A CA 1
ATOM 1434 C C . LEU A 1 190 ? -5.438 -21.922 0.324 1 98.12 190 LEU A C 1
ATOM 1436 O O . LEU A 1 190 ? -6.562 -21.422 0.235 1 98.12 190 LEU A O 1
ATOM 1440 N N . GLY A 1 191 ? -5.098 -22.797 1.281 1 98.75 191 GLY A N 1
ATOM 1441 C CA . GLY A 1 191 ? -6.082 -23.234 2.254 1 98.75 191 GLY A CA 1
ATOM 1442 C C . GLY A 1 191 ? -6.695 -22.109 3.051 1 98.75 191 GLY A C 1
ATOM 1443 O O . GLY A 1 191 ? -7.914 -22.031 3.205 1 98.75 191 GLY A O 1
ATOM 1444 N N . LEU A 1 192 ? -5.879 -21.203 3.498 1 98.88 192 LEU A N 1
ATOM 1445 C CA . LEU A 1 192 ? -6.332 -20.094 4.344 1 98.88 192 LEU A CA 1
ATOM 1446 C C . LEU A 1 192 ? -7.168 -19.109 3.541 1 98.88 192 LEU A C 1
ATOM 1448 O O . LEU A 1 192 ? -8.211 -18.641 4.012 1 98.88 192 LEU A O 1
ATOM 1452 N N . GLU A 1 193 ? -6.723 -18.766 2.352 1 98.88 193 GLU A N 1
ATOM 1453 C CA . GLU A 1 193 ? -7.461 -17.828 1.502 1 98.88 193 GLU A CA 1
ATOM 1454 C C . GLU A 1 193 ? -8.844 -18.375 1.16 1 98.88 193 GLU A C 1
ATOM 1456 O O . GLU A 1 193 ? -9.844 -17.672 1.273 1 98.88 193 GLU A O 1
ATOM 1461 N N . PHE A 1 194 ? -8.875 -19.641 0.804 1 98.81 194 PHE A N 1
ATOM 1462 C CA . PHE A 1 194 ? -10.141 -20.25 0.382 1 98.81 194 PHE A CA 1
ATOM 1463 C C . PHE A 1 194 ? -11.07 -20.438 1.573 1 98.81 194 PHE A C 1
ATOM 1465 O O . PHE A 1 194 ? -12.281 -20.266 1.456 1 98.81 194 PHE A O 1
ATOM 1472 N N . ALA A 1 195 ? -10.461 -20.797 2.723 1 98.88 195 ALA A N 1
ATOM 1473 C CA . ALA A 1 195 ? -11.266 -20.922 3.938 1 98.88 195 ALA A CA 1
ATOM 1474 C C . ALA A 1 195 ? -11.977 -19.609 4.258 1 98.88 195 ALA A C 1
ATOM 1476 O O . ALA A 1 195 ? -13.188 -19.594 4.496 1 98.88 195 ALA A O 1
ATOM 1477 N N . GLN A 1 196 ? -11.273 -18.531 4.227 1 98.81 196 GLN A N 1
ATOM 1478 C CA . GLN A 1 196 ? -11.867 -17.25 4.562 1 98.81 196 GLN A CA 1
ATOM 1479 C C . GLN A 1 196 ? -12.859 -16.797 3.492 1 98.81 196 GLN A C 1
ATOM 1481 O O . GLN A 1 196 ? -13.93 -16.281 3.811 1 98.81 196 GLN A O 1
ATOM 1486 N N . MET A 1 197 ? -12.477 -17.031 2.234 1 98.5 197 MET A N 1
ATOM 1487 C CA . MET A 1 197 ? -13.336 -16.688 1.103 1 98.5 197 MET A CA 1
ATOM 1488 C C . MET A 1 197 ? -14.703 -17.328 1.242 1 98.5 197 MET A C 1
ATOM 1490 O O . MET A 1 197 ? -15.727 -16.641 1.236 1 98.5 197 MET A O 1
ATOM 1494 N N . TYR A 1 198 ? -14.758 -18.609 1.445 1 98.62 198 TYR A N 1
ATOM 1495 C CA . TYR A 1 198 ? -16.016 -19.328 1.515 1 98.62 198 TYR A CA 1
ATOM 1496 C C . TYR A 1 198 ? -16.766 -19 2.809 1 98.62 198 TYR A C 1
ATOM 1498 O O . TYR A 1 198 ? -17.984 -18.906 2.82 1 98.62 198 TYR A O 1
ATOM 1506 N N . SER A 1 199 ? -15.992 -18.859 3.904 1 98.69 199 SER A N 1
ATOM 1507 C CA . SER A 1 199 ? -16.625 -18.438 5.148 1 98.69 199 SER A CA 1
ATOM 1508 C C . SER A 1 199 ? -17.406 -17.141 4.965 1 98.69 199 SER A C 1
ATOM 1510 O O . SER A 1 199 ? -18.531 -17.016 5.434 1 98.69 199 SER A O 1
ATOM 1512 N N . ARG A 1 200 ? -16.891 -16.234 4.215 1 98.06 200 ARG A N 1
ATOM 1513 C CA . ARG A 1 200 ? -17.484 -14.914 4.035 1 98.06 200 ARG A CA 1
ATOM 1514 C C . ARG A 1 200 ? -18.672 -14.977 3.078 1 98.06 200 ARG A C 1
ATOM 1516 O O . ARG A 1 200 ? -19.516 -14.07 3.061 1 98.06 200 ARG A O 1
ATOM 1523 N N . PHE A 1 201 ? -18.766 -16.062 2.312 1 97.69 201 PHE A N 1
ATOM 1524 C CA . PHE A 1 201 ? -19.953 -16.312 1.506 1 97.69 201 PHE A CA 1
ATOM 1525 C C . PHE A 1 201 ? -21.031 -16.984 2.332 1 97.69 201 PHE A C 1
ATOM 1527 O O . PHE A 1 201 ? -22.156 -17.172 1.863 1 97.69 201 PHE A O 1
ATOM 1534 N N . GLY A 1 202 ? -20.656 -17.453 3.572 1 97.25 202 GLY A N 1
ATOM 1535 C CA . GLY A 1 202 ? -21.641 -18.062 4.453 1 97.25 202 GLY A CA 1
ATOM 1536 C C . GLY A 1 202 ? -21.438 -19.547 4.648 1 97.25 202 GLY A C 1
ATOM 1537 O O . GLY A 1 202 ? -22.266 -20.219 5.277 1 97.25 202 GLY A O 1
ATOM 1538 N N . THR A 1 203 ? -20.391 -20.094 4.137 1 98.44 203 THR A N 1
ATOM 1539 C CA . THR A 1 203 ? -20.062 -21.516 4.289 1 98.44 203 THR A CA 1
ATOM 1540 C C . THR A 1 203 ? -19.453 -21.781 5.668 1 98.44 203 THR A C 1
ATOM 1542 O O . THR A 1 203 ? -18.609 -21.016 6.141 1 98.44 203 THR A O 1
ATOM 1545 N N . LYS A 1 204 ? -19.922 -22.797 6.355 1 98.69 204 LYS A N 1
ATOM 1546 C CA . LYS A 1 204 ? -19.25 -23.25 7.57 1 98.69 204 LYS A CA 1
ATOM 1547 C C . LYS A 1 204 ? -17.953 -23.984 7.246 1 98.69 204 LYS A C 1
ATOM 1549 O O . LYS A 1 204 ? -17.969 -25.031 6.602 1 98.69 204 LYS A O 1
ATOM 1554 N N . VAL A 1 205 ? -16.797 -23.484 7.734 1 98.88 205 VAL A N 1
ATOM 1555 C CA . VAL A 1 205 ? -15.523 -24.016 7.281 1 98.88 205 VAL A CA 1
ATOM 1556 C C . VAL A 1 205 ? -14.758 -24.609 8.461 1 98.88 205 VAL A C 1
ATOM 1558 O O . VAL A 1 205 ? -14.656 -23.969 9.523 1 98.88 205 VAL A O 1
ATOM 1561 N N . THR A 1 206 ? -14.242 -25.781 8.289 1 98.88 206 THR A N 1
ATOM 1562 C CA . THR A 1 206 ? -13.258 -26.391 9.172 1 98.88 206 THR A CA 1
ATOM 1563 C C . THR A 1 206 ? -11.945 -26.625 8.438 1 98.88 206 THR A C 1
ATOM 1565 O O . THR A 1 206 ? -11.914 -27.297 7.395 1 98.88 206 THR A O 1
ATOM 1568 N N . LEU A 1 207 ? -10.898 -26.062 8.977 1 98.88 207 LEU A N 1
ATOM 1569 C CA . LEU A 1 207 ? -9.578 -26.203 8.367 1 98.88 207 LEU A CA 1
ATOM 1570 C C . LEU A 1 207 ? -8.703 -27.156 9.188 1 98.88 207 LEU A C 1
ATOM 1572 O O . LEU A 1 207 ? -8.562 -26.969 10.398 1 98.88 207 LEU A O 1
ATOM 1576 N N . LEU A 1 208 ? -8.164 -28.141 8.539 1 98.69 208 LEU A N 1
ATOM 1577 C CA . LEU A 1 208 ? -7.277 -29.125 9.148 1 98.69 208 LEU A CA 1
ATOM 1578 C C . LEU A 1 208 ? -5.836 -28.922 8.703 1 98.69 208 LEU A C 1
ATOM 1580 O O . LEU A 1 208 ? -5.555 -28.891 7.5 1 98.69 208 LEU A O 1
ATOM 1584 N N . GLN A 1 209 ? -4.941 -28.766 9.625 1 98.44 209 GLN A N 1
ATOM 1585 C CA . GLN A 1 209 ? -3.531 -28.516 9.344 1 98.44 209 GLN A CA 1
ATOM 1586 C C . GLN A 1 209 ? -2.646 -29.516 10.102 1 98.44 209 GLN A C 1
ATOM 1588 O O . GLN A 1 209 ? -2.777 -29.672 11.312 1 98.44 209 GLN A O 1
ATOM 1593 N N . ARG A 1 210 ? -1.781 -30.188 9.352 1 97.19 210 ARG A N 1
ATOM 1594 C CA . ARG A 1 210 ? -0.92 -31.219 9.922 1 97.19 210 ARG A CA 1
ATOM 1595 C C . ARG A 1 210 ? 0.046 -30.625 10.945 1 97.19 210 ARG A C 1
ATOM 1597 O O . ARG A 1 210 ? 0.23 -31.172 12.031 1 97.19 210 ARG A O 1
ATOM 1604 N N . SER A 1 211 ? 0.691 -29.484 10.602 1 97.12 211 SER A N 1
ATOM 1605 C CA . SER A 1 211 ? 1.663 -28.844 11.484 1 97.12 211 SER A CA 1
ATOM 1606 C C . SER A 1 211 ? 0.992 -28.297 12.734 1 97.12 211 SER A C 1
ATOM 1608 O O . SER A 1 211 ? -0.231 -28.141 12.773 1 97.12 211 SER A O 1
ATOM 1610 N N . ASP A 1 212 ? 1.749 -27.938 13.719 1 97.06 212 ASP A N 1
ATOM 1611 C CA . ASP A 1 212 ? 1.241 -27.438 14.992 1 97.06 212 ASP A CA 1
ATOM 1612 C C . ASP A 1 212 ? 0.709 -26.016 14.859 1 97.06 212 ASP A C 1
ATOM 1614 O O . ASP A 1 212 ? 0.022 -25.516 15.75 1 97.06 212 ASP A O 1
ATOM 1618 N N . ARG A 1 213 ? 0.949 -25.406 13.742 1 98.19 213 ARG A N 1
ATOM 1619 C CA . ARG A 1 213 ? 0.438 -24.062 13.477 1 98.19 213 ARG A CA 1
ATOM 1620 C C . ARG A 1 213 ? 0.211 -23.844 11.984 1 98.19 213 ARG A C 1
ATOM 1622 O O . ARG A 1 213 ? 0.75 -24.578 11.156 1 98.19 213 ARG A O 1
ATOM 1629 N N . ILE A 1 214 ? -0.648 -22.938 11.656 1 98.75 214 ILE A N 1
ATOM 1630 C CA . ILE A 1 214 ? -0.829 -22.547 10.258 1 98.75 214 ILE A CA 1
ATOM 1631 C C . ILE A 1 214 ? 0.39 -21.766 9.781 1 98.75 214 ILE A C 1
ATOM 1633 O O . ILE A 1 214 ? 1.089 -21.141 10.578 1 98.75 214 ILE A O 1
ATOM 1637 N N . ILE A 1 215 ? 0.706 -21.812 8.516 1 98.56 215 ILE A N 1
ATOM 1638 C CA . ILE A 1 215 ? 1.826 -21.188 7.824 1 98.56 215 ILE A CA 1
ATOM 1639 C C . ILE A 1 215 ? 3.086 -21.297 8.68 1 98.56 215 ILE A C 1
ATOM 1641 O O . ILE A 1 215 ? 3.729 -20.297 8.992 1 98.56 215 ILE A O 1
ATOM 1645 N N . PRO A 1 216 ? 3.512 -22.516 8.852 1 97.81 216 PRO A N 1
ATOM 1646 C CA . PRO A 1 216 ? 4.598 -22.75 9.805 1 97.81 216 PRO A CA 1
ATOM 1647 C C . PRO A 1 216 ? 5.926 -22.141 9.352 1 97.81 216 PRO A C 1
ATOM 1649 O O . PRO A 1 216 ? 6.855 -22.016 10.148 1 97.81 216 PRO A O 1
ATOM 1652 N N . GLU A 1 217 ? 6.047 -21.781 8.039 1 96.31 217 GLU A N 1
ATOM 1653 C CA . GLU A 1 217 ? 7.285 -21.203 7.527 1 96.31 217 GLU A CA 1
ATOM 1654 C C . GLU A 1 217 ? 7.387 -19.719 7.859 1 96.31 217 GLU A C 1
ATOM 1656 O O . GLU A 1 217 ? 8.461 -19.125 7.738 1 96.31 217 GLU A O 1
ATOM 1661 N N . HIS A 1 218 ? 6.285 -19.094 8.305 1 98.25 218 HIS A N 1
ATOM 1662 C CA . HIS A 1 218 ? 6.266 -17.688 8.648 1 98.25 218 HIS A CA 1
ATOM 1663 C C . HIS A 1 218 ? 6.652 -17.469 10.109 1 98.25 218 HIS A C 1
ATOM 1665 O O . HIS A 1 218 ? 6.758 -18.422 10.875 1 98.25 218 HIS A O 1
ATOM 1671 N N . GLU A 1 219 ? 6.879 -16.203 10.477 1 98.69 219 GLU A N 1
ATOM 1672 C CA . GLU A 1 219 ? 7.16 -15.867 11.867 1 98.69 219 GLU A CA 1
ATOM 1673 C C . GLU A 1 219 ? 6.051 -16.359 12.789 1 98.69 219 GLU A C 1
ATOM 1675 O O . GLU A 1 219 ? 4.867 -16.219 12.477 1 98.69 219 GLU A O 1
ATOM 1680 N N . PRO A 1 220 ? 6.426 -16.922 13.922 1 98.38 220 PRO A N 1
ATOM 1681 C CA . PRO A 1 220 ? 5.418 -17.484 14.812 1 98.38 220 PRO A CA 1
ATOM 1682 C C . PRO A 1 220 ? 4.375 -16.469 15.258 1 98.38 220 PRO A C 1
ATOM 1684 O O . PRO A 1 220 ? 3.197 -16.812 15.414 1 98.38 220 PRO A O 1
ATOM 1687 N N . GLU A 1 221 ? 4.766 -15.234 15.469 1 98.56 221 GLU A N 1
ATOM 1688 C CA . GLU A 1 221 ? 3.824 -14.211 15.898 1 98.56 221 GLU A CA 1
ATOM 1689 C C . GLU A 1 221 ? 2.799 -13.906 14.812 1 98.56 221 GLU A C 1
ATOM 1691 O O . GLU A 1 221 ? 1.639 -13.617 15.109 1 98.56 221 GLU A O 1
ATOM 1696 N N . VAL A 1 222 ? 3.268 -14 13.586 1 98.88 222 VAL A N 1
ATOM 1697 C CA . VAL A 1 222 ? 2.367 -13.789 12.453 1 98.88 222 VAL A CA 1
ATOM 1698 C C . VAL A 1 222 ? 1.363 -14.938 12.375 1 98.88 222 VAL A C 1
ATOM 1700 O O . VAL A 1 222 ? 0.159 -14.703 12.234 1 98.88 222 VAL A O 1
ATOM 1703 N N . SER A 1 223 ? 1.87 -16.141 12.469 1 98.75 223 SER A N 1
ATOM 1704 C CA . SER A 1 223 ? 1.035 -17.328 12.43 1 98.75 223 SER A CA 1
ATOM 1705 C C . SER A 1 223 ? -0.015 -17.312 13.531 1 98.75 223 SER A C 1
ATOM 1707 O O . SER A 1 223 ? -1.2 -17.531 13.273 1 98.75 223 SER A O 1
ATOM 1709 N N . ALA A 1 224 ? 0.39 -17 14.727 1 98.75 224 ALA A N 1
ATOM 1710 C CA . ALA A 1 224 ? -0.495 -17.016 15.891 1 98.75 224 ALA A CA 1
ATOM 1711 C C . ALA A 1 224 ? -1.581 -15.953 15.766 1 98.75 224 ALA A C 1
ATOM 1713 O O . ALA A 1 224 ? -2.752 -16.203 16.047 1 98.75 224 ALA A O 1
ATOM 1714 N N . ALA A 1 225 ? -1.181 -14.773 15.367 1 98.88 225 ALA A N 1
ATOM 1715 C CA . ALA A 1 225 ? -2.139 -13.68 15.234 1 98.88 225 ALA A CA 1
ATOM 1716 C C . ALA A 1 225 ? -3.154 -13.969 14.133 1 98.88 225 ALA A C 1
ATOM 1718 O O . ALA A 1 225 ? -4.355 -13.758 14.312 1 98.88 225 ALA A O 1
ATOM 1719 N N . LEU A 1 226 ? -2.674 -14.469 13 1 98.88 226 LEU A N 1
ATOM 1720 C CA . LEU A 1 226 ? -3.582 -14.789 11.898 1 98.88 226 LEU A CA 1
ATOM 1721 C C . LEU A 1 226 ? -4.582 -15.859 12.32 1 98.88 226 LEU A C 1
ATOM 1723 O O . LEU A 1 226 ? -5.77 -15.766 12 1 98.88 226 LEU A O 1
ATOM 1727 N N . HIS A 1 227 ? -4.09 -16.891 13.023 1 98.81 227 HIS A N 1
ATOM 1728 C CA . HIS A 1 227 ? -4.965 -17.938 13.547 1 98.81 227 HIS A CA 1
ATOM 1729 C C . HIS A 1 227 ? -6.098 -17.344 14.383 1 98.81 227 HIS A C 1
ATOM 1731 O O . HIS A 1 227 ? -7.262 -17.703 14.195 1 98.81 227 HIS A O 1
ATOM 1737 N N . ARG A 1 228 ? -5.754 -16.453 15.258 1 98.62 228 ARG A N 1
ATOM 1738 C CA . ARG A 1 228 ? -6.73 -15.828 16.141 1 98.62 228 ARG A CA 1
ATOM 1739 C C . ARG A 1 228 ? -7.773 -15.047 15.344 1 98.62 228 ARG A C 1
ATOM 1741 O O . ARG A 1 228 ? -8.969 -15.156 15.609 1 98.62 228 ARG A O 1
ATOM 1748 N N . TYR A 1 229 ? -7.32 -14.266 14.391 1 98.5 229 TYR A N 1
ATOM 1749 C CA . TYR A 1 229 ? -8.227 -13.43 13.617 1 98.5 229 TYR A CA 1
ATOM 1750 C C . TYR A 1 229 ? -9.18 -14.273 12.781 1 98.5 229 TYR A C 1
ATOM 1752 O O . TYR A 1 229 ? -10.359 -13.945 12.641 1 98.5 229 TYR A O 1
ATOM 1760 N N . LEU A 1 230 ? -8.688 -15.352 12.172 1 98.69 230 LEU A N 1
ATOM 1761 C CA . LEU A 1 230 ? -9.539 -16.234 11.375 1 98.69 230 LEU A CA 1
ATOM 1762 C C . LEU A 1 230 ? -10.531 -16.969 12.258 1 98.69 230 LEU A C 1
ATOM 1764 O O . LEU A 1 230 ? -11.68 -17.188 11.859 1 98.69 230 LEU A O 1
ATOM 1768 N N . ALA A 1 231 ? -10.055 -17.344 13.43 1 98 231 ALA A N 1
ATOM 1769 C CA . ALA A 1 231 ? -10.961 -18 14.383 1 98 231 ALA A CA 1
ATOM 1770 C C . ALA A 1 231 ? -12.086 -17.047 14.789 1 98 231 ALA A C 1
ATOM 1772 O O . ALA A 1 231 ? -13.227 -17.484 14.977 1 98 231 ALA A O 1
ATOM 1773 N N . GLU A 1 232 ? -11.773 -15.828 14.914 1 96.5 232 GLU A N 1
ATOM 1774 C CA . GLU A 1 232 ? -12.758 -14.812 15.273 1 96.5 232 GLU A CA 1
ATOM 1775 C C . GLU A 1 232 ? -13.828 -14.68 14.188 1 96.5 232 GLU A C 1
ATOM 1777 O O . GLU A 1 232 ? -14.938 -14.211 14.453 1 96.5 232 GLU A O 1
ATOM 1782 N N . GLU A 1 233 ? -13.492 -15.094 12.969 1 95.31 233 GLU A N 1
ATOM 1783 C CA . GLU A 1 233 ? -14.469 -15.109 11.883 1 95.31 233 GLU A CA 1
ATOM 1784 C C . GLU A 1 233 ? -15.211 -16.438 11.82 1 95.31 233 GLU A C 1
ATOM 1786 O O . GLU A 1 233 ? -15.859 -16.766 10.82 1 95.31 233 GLU A O 1
ATOM 1791 N N . CYS A 1 234 ? -15 -17.25 12.797 1 94.12 234 CYS A N 1
ATOM 1792 C CA . CYS A 1 234 ? -15.734 -18.5 13.016 1 94.12 234 CYS A CA 1
ATOM 1793 C C . CYS A 1 234 ? -15.234 -19.594 12.078 1 94.12 234 CYS A C 1
ATOM 1795 O O . CYS A 1 234 ? -16.016 -20.453 11.664 1 94.12 234 CYS A O 1
ATOM 1797 N N . ILE A 1 235 ? -14.07 -19.5 11.617 1 98.56 235 ILE A N 1
ATOM 1798 C CA . ILE A 1 235 ? -13.398 -20.609 10.938 1 98.56 235 ILE A CA 1
ATOM 1799 C C . ILE A 1 235 ? -12.781 -21.547 11.977 1 98.56 235 ILE A C 1
ATOM 1801 O O . ILE A 1 235 ? -11.93 -21.125 12.766 1 98.56 235 ILE A O 1
ATOM 1805 N N . GLU A 1 236 ? -13.219 -22.703 12 1 98.62 236 GLU A N 1
ATOM 1806 C CA . GLU A 1 236 ? -12.625 -23.672 12.914 1 98.62 236 GLU A CA 1
ATOM 1807 C C . GLU A 1 236 ? -11.281 -24.188 12.391 1 98.62 236 GLU A C 1
ATOM 1809 O O . GLU A 1 236 ? -11.227 -24.812 11.336 1 98.62 236 GLU A O 1
ATOM 1814 N N . ILE A 1 237 ? -10.258 -23.891 13.125 1 98.75 237 ILE A N 1
ATOM 1815 C CA . ILE A 1 237 ? -8.922 -24.312 12.727 1 98.75 237 ILE A CA 1
ATOM 1816 C C . ILE A 1 237 ? -8.406 -25.375 13.688 1 98.75 237 ILE A C 1
ATOM 1818 O O . ILE A 1 237 ? -8.273 -25.125 14.883 1 98.75 237 ILE A O 1
ATOM 1822 N N . VAL A 1 238 ? -8.133 -26.5 13.156 1 98.5 238 VAL A N 1
ATOM 1823 C CA . VAL A 1 238 ? -7.59 -27.609 13.938 1 98.5 238 VAL A CA 1
ATOM 1824 C C . VAL A 1 238 ? -6.18 -27.938 13.453 1 98.5 238 VAL A C 1
ATOM 1826 O O . VAL A 1 238 ? -5.984 -28.312 12.297 1 98.5 238 VAL A O 1
ATOM 1829 N N . THR A 1 239 ? -5.16 -27.812 14.328 1 98.12 239 THR A N 1
ATOM 1830 C CA . THR A 1 239 ? -3.77 -28.078 13.984 1 98.12 239 THR A CA 1
ATOM 1831 C C . THR A 1 239 ? -3.307 -29.406 14.594 1 98.12 239 THR A C 1
ATOM 1833 O O . THR A 1 239 ? -4.047 -30.047 15.352 1 98.12 239 THR A O 1
ATOM 1836 N N . GLY A 1 240 ? -2.145 -29.844 14.148 1 97.38 240 GLY A N 1
ATOM 1837 C CA . GLY A 1 240 ? -1.64 -31.125 14.641 1 97.38 240 GLY A CA 1
ATOM 1838 C C . GLY A 1 240 ? -2.465 -32.312 14.18 1 97.38 240 GLY A C 1
ATOM 1839 O O . GLY A 1 240 ? -2.666 -33.25 14.93 1 97.38 240 GLY A O 1
ATOM 1840 N N . VAL A 1 241 ? -2.963 -32.219 12.992 1 97.5 241 VAL A N 1
ATOM 1841 C CA . VAL A 1 241 ? -3.918 -33.219 12.492 1 97.5 241 VAL A CA 1
ATOM 1842 C C . VAL A 1 241 ? -3.199 -34.219 11.602 1 97.5 241 VAL A C 1
ATOM 1844 O O . VAL A 1 241 ? -2.385 -33.844 10.75 1 97.5 241 VAL A O 1
ATOM 1847 N N . ASN A 1 242 ? -3.455 -35.438 11.789 1 97.12 242 ASN A N 1
ATOM 1848 C CA . ASN A 1 242 ? -3.02 -36.5 10.898 1 97.12 242 ASN A CA 1
ATOM 1849 C C . ASN A 1 242 ? -4.207 -37.188 10.234 1 97.12 242 ASN A C 1
ATOM 1851 O O . ASN A 1 242 ? -4.906 -37.969 10.875 1 97.12 242 ASN A O 1
ATOM 1855 N N . VAL A 1 243 ? -4.445 -36.969 8.992 1 97.38 243 VAL A N 1
ATOM 1856 C CA . VAL A 1 243 ? -5.582 -37.531 8.266 1 97.38 243 VAL A CA 1
ATOM 1857 C C . VAL A 1 243 ? -5.352 -39.031 8 1 97.38 243 VAL A C 1
ATOM 1859 O O . VAL A 1 243 ? -4.293 -39.406 7.504 1 97.38 243 VAL A O 1
ATOM 1862 N N . LYS A 1 244 ? -6.383 -39.812 8.219 1 97.06 244 LYS A N 1
ATOM 1863 C CA . LYS A 1 244 ? -6.242 -41.25 8.102 1 97.06 244 LYS A CA 1
ATOM 1864 C C . LYS A 1 244 ? -7.109 -41.812 6.973 1 97.06 244 LYS A C 1
ATOM 1866 O O . LYS A 1 244 ? -6.707 -42.75 6.27 1 97.06 244 LYS A O 1
ATOM 1871 N N . GLU A 1 245 ? -8.273 -41.219 6.965 1 97.62 245 GLU A N 1
ATOM 1872 C CA . GLU A 1 245 ? -9.258 -41.812 6.059 1 97.62 245 GLU A CA 1
ATOM 1873 C C . GLU A 1 245 ? -10.273 -40.75 5.613 1 97.62 245 GLU A C 1
ATOM 1875 O O . GLU A 1 245 ? -10.57 -39.812 6.348 1 97.62 245 GLU A O 1
ATOM 1880 N N . ALA A 1 246 ? -10.742 -40.969 4.395 1 97.69 246 ALA A N 1
ATOM 1881 C CA . ALA A 1 246 ? -11.844 -40.156 3.877 1 97.69 246 ALA A CA 1
ATOM 1882 C C . ALA A 1 246 ? -12.898 -41.062 3.215 1 97.69 246 ALA A C 1
ATOM 1884 O O . ALA A 1 246 ? -12.578 -42.125 2.672 1 97.69 246 ALA A O 1
ATOM 1885 N N . TRP A 1 247 ? -14.117 -40.688 3.318 1 97.38 247 TRP A N 1
ATOM 1886 C CA . TRP A 1 247 ? -15.195 -41.375 2.619 1 97.38 247 TRP A CA 1
ATOM 1887 C C . TRP A 1 247 ? -16.375 -40.469 2.361 1 97.38 247 TRP A C 1
ATOM 1889 O O . TRP A 1 247 ? -16.391 -39.312 2.838 1 97.38 247 TRP A O 1
ATOM 1899 N N . GLN A 1 248 ? -17.188 -40.812 1.447 1 96.75 248 GLN A N 1
ATOM 1900 C CA . GLN A 1 248 ? -18.406 -40.094 1.135 1 96.75 248 GLN A CA 1
ATOM 1901 C C . GLN A 1 248 ? -19.641 -40.906 1.452 1 96.75 248 GLN A C 1
ATOM 1903 O O . GLN A 1 248 ? -19.656 -42.125 1.223 1 96.75 248 GLN A O 1
ATOM 1908 N N . LYS A 1 249 ? -20.562 -40.312 2.084 1 94.44 249 LYS A N 1
ATOM 1909 C CA . LYS A 1 249 ? -21.828 -40.938 2.42 1 94.44 249 LYS A CA 1
ATOM 1910 C C . LYS A 1 249 ? -22.984 -39.938 2.295 1 94.44 249 LYS A C 1
ATOM 1912 O O . LYS A 1 249 ? -22.922 -38.844 2.846 1 94.44 249 LYS A O 1
ATOM 1917 N N . ASN A 1 250 ? -24.094 -40.312 1.553 1 92.88 250 ASN A N 1
ATOM 1918 C CA . ASN A 1 250 ? -25.281 -39.5 1.372 1 92.88 250 ASN A CA 1
ATOM 1919 C C . ASN A 1 250 ? -24.953 -38.062 0.927 1 92.88 250 ASN A C 1
ATOM 1921 O O . ASN A 1 250 ? -25.469 -37.094 1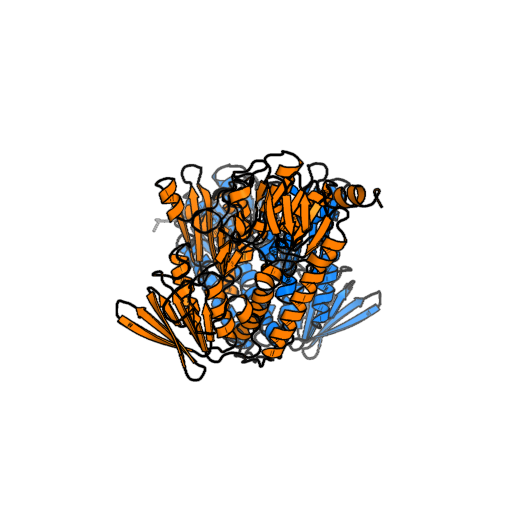.479 1 92.88 250 ASN A O 1
ATOM 1925 N N . GLY A 1 251 ? -23.938 -37.906 0.11 1 89.38 251 GLY A N 1
ATOM 1926 C CA . GLY A 1 251 ? -23.578 -36.625 -0.458 1 89.38 251 GLY A CA 1
ATOM 1927 C C . GLY A 1 251 ? -22.609 -35.844 0.405 1 89.38 251 GLY A C 1
ATOM 1928 O O . GLY A 1 251 ? -22.031 -34.844 -0.041 1 89.38 251 GLY A O 1
ATOM 1929 N N . GLY A 1 252 ? -22.391 -36.344 1.618 1 95.44 252 GLY A N 1
ATOM 1930 C CA . GLY A 1 252 ? -21.469 -35.688 2.533 1 95.44 252 GLY A CA 1
ATOM 1931 C C . GLY A 1 252 ? -20.062 -36.25 2.467 1 95.44 252 GLY A C 1
ATOM 1932 O O . GLY A 1 252 ? -19.875 -37.406 2.086 1 95.44 252 GLY A O 1
ATOM 1933 N N . LYS A 1 253 ? -19.078 -35.375 2.736 1 98.06 253 LYS A N 1
ATOM 1934 C CA . LYS A 1 253 ? -17.688 -35.781 2.803 1 98.06 253 LYS A CA 1
ATOM 1935 C C . LYS A 1 253 ? -17.219 -35.938 4.25 1 98.06 253 LYS A C 1
ATOM 1937 O O . LYS A 1 253 ? -17.578 -35.125 5.113 1 98.06 253 LYS A O 1
ATOM 1942 N N . PHE A 1 254 ? -16.484 -36.969 4.52 1 98.06 254 PHE A N 1
ATOM 1943 C CA . PHE A 1 254 ? -16.031 -37.281 5.871 1 98.06 254 PHE A CA 1
ATOM 1944 C C . PHE A 1 254 ? -14.523 -37.469 5.898 1 98.06 254 PHE A C 1
ATOM 1946 O O . PHE A 1 254 ? -13.953 -38.094 4.992 1 98.06 254 PHE A O 1
ATOM 1953 N N . ILE A 1 255 ? -13.844 -36.969 6.914 1 98 255 ILE A N 1
ATOM 1954 C CA . ILE A 1 255 ? -12.43 -37.188 7.191 1 98 255 ILE A CA 1
ATOM 1955 C C . ILE A 1 255 ? -12.25 -37.719 8.609 1 98 255 ILE A C 1
ATOM 1957 O O . ILE A 1 255 ? -12.758 -37.125 9.57 1 98 255 ILE A O 1
ATOM 1961 N N . ARG A 1 256 ? -11.641 -38.812 8.719 1 98.19 256 ARG A N 1
ATOM 1962 C CA . ARG A 1 256 ? -11.156 -39.25 10.023 1 98.19 256 ARG A CA 1
ATOM 1963 C C . ARG A 1 256 ? -9.688 -38.875 10.211 1 98.19 256 ARG A C 1
ATOM 1965 O O . ARG A 1 256 ? -8.852 -39.188 9.352 1 98.19 256 ARG A O 1
ATOM 1972 N N . ALA A 1 257 ? -9.414 -38.25 11.305 1 97.88 257 ALA A N 1
ATOM 1973 C CA . ALA A 1 257 ? -8.039 -37.844 11.578 1 97.88 257 ALA A CA 1
ATOM 1974 C C . ALA A 1 257 ? -7.707 -38 13.055 1 97.88 257 ALA A C 1
ATOM 1976 O O . ALA A 1 257 ? -8.602 -37.969 13.906 1 97.88 257 ALA A O 1
ATOM 1977 N N . SER A 1 258 ? -6.461 -38.219 13.289 1 97.38 258 SER A N 1
ATOM 1978 C CA . SER A 1 258 ? -5.969 -38.188 14.664 1 97.38 258 SER A CA 1
ATOM 1979 C C . SER A 1 258 ? -5.617 -36.75 15.086 1 97.38 258 SER A C 1
ATOM 1981 O O . SER A 1 258 ? -4.879 -36.062 14.391 1 97.38 258 SER A O 1
ATOM 1983 N N . VAL A 1 259 ? -6.207 -36.281 16.172 1 95.81 259 VAL A N 1
ATOM 1984 C CA . VAL A 1 259 ? -5.926 -35 16.812 1 95.81 259 VAL A CA 1
ATOM 1985 C C . VAL A 1 259 ? -5.566 -35.25 18.281 1 95.81 259 VAL A C 1
ATOM 1987 O O . VAL A 1 259 ? -6.371 -35.781 19.047 1 95.81 259 VAL A O 1
ATOM 1990 N N . ASP A 1 260 ? -4.383 -34.844 18.688 1 92.19 260 ASP A N 1
ATOM 1991 C CA . ASP A 1 260 ? -3.924 -35.125 20.047 1 92.19 260 ASP A CA 1
ATOM 1992 C C . ASP A 1 260 ? -4.078 -36.594 20.391 1 92.19 260 ASP A C 1
ATOM 1994 O O . ASP A 1 260 ? -4.629 -36.938 21.438 1 92.19 260 ASP A O 1
ATOM 1998 N N . ASP A 1 261 ? -3.871 -37.438 19.422 1 90.62 261 ASP A N 1
ATOM 1999 C CA . ASP A 1 261 ? -3.838 -38.875 19.562 1 90.62 261 ASP A CA 1
ATOM 2000 C C . ASP A 1 261 ? -5.246 -39.438 19.75 1 90.62 261 ASP A C 1
ATOM 2002 O O . ASP A 1 261 ? -5.414 -40.562 20.266 1 90.62 261 ASP A O 1
ATOM 2006 N N . LYS A 1 262 ? -6.168 -38.688 19.438 1 95.62 262 LYS A N 1
ATOM 2007 C CA . LYS A 1 262 ? -7.555 -39.156 19.438 1 95.62 262 LYS A CA 1
ATOM 2008 C C . LYS A 1 262 ? -8.18 -39.031 18.047 1 95.62 262 LYS A C 1
ATOM 2010 O O . LYS A 1 262 ? -7.973 -38.062 17.344 1 95.62 262 LYS A O 1
ATOM 2015 N N . ASP A 1 263 ? -8.93 -40 17.766 1 96.38 263 ASP A N 1
ATOM 2016 C CA . ASP A 1 263 ? -9.586 -40 16.453 1 96.38 263 ASP A CA 1
ATOM 2017 C C . ASP A 1 263 ? -10.82 -39.094 16.469 1 96.38 263 ASP A C 1
ATOM 2019 O O . ASP A 1 263 ? -11.617 -39.156 17.406 1 96.38 263 ASP A O 1
ATOM 2023 N N . ARG A 1 264 ? -10.875 -38.281 15.484 1 97.62 264 ARG A N 1
ATOM 2024 C CA . ARG A 1 264 ? -12.016 -37.406 15.273 1 97.62 264 ARG A CA 1
ATOM 2025 C C . ARG A 1 264 ? -12.523 -37.5 13.844 1 97.62 264 ARG A C 1
ATOM 2027 O O . ARG A 1 264 ? -11.742 -37.719 12.914 1 97.62 264 ARG A O 1
ATOM 2034 N N . VAL A 1 265 ? -13.836 -37.375 13.734 1 98.25 265 VAL A N 1
ATOM 2035 C CA . VAL A 1 265 ? -14.438 -37.344 12.406 1 98.25 265 VAL A CA 1
ATOM 2036 C C . VAL A 1 265 ? -14.992 -35.969 12.102 1 98.25 265 VAL A C 1
ATOM 2038 O O . VAL A 1 265 ? -15.68 -35.375 12.93 1 98.25 265 VAL A O 1
ATOM 2041 N N . PHE A 1 266 ? -14.648 -35.5 11.008 1 98.44 266 PHE A N 1
ATOM 2042 C CA . PHE A 1 266 ? -15.148 -34.219 10.5 1 98.44 266 PHE A CA 1
ATOM 2043 C C . PHE A 1 266 ? -16.062 -34.438 9.305 1 98.44 266 PHE A C 1
ATOM 2045 O O . PHE A 1 266 ? -15.805 -35.312 8.469 1 98.44 266 PHE A O 1
ATOM 2052 N N . GLU A 1 267 ? -17.125 -33.656 9.219 1 98.19 267 GLU A N 1
ATOM 2053 C CA . GLU A 1 267 ? -18.094 -33.812 8.141 1 98.19 267 GLU A CA 1
ATOM 2054 C C . GLU A 1 267 ? -18.375 -32.469 7.484 1 98.19 267 GLU A C 1
ATOM 2056 O O . GLU A 1 267 ? -18.469 -31.438 8.172 1 98.19 267 GLU A O 1
ATOM 2061 N N . ALA A 1 268 ? -18.547 -32.5 6.125 1 98.38 268 ALA A N 1
ATOM 2062 C CA . ALA A 1 268 ? -18.969 -31.312 5.391 1 98.38 268 ALA A CA 1
ATOM 2063 C C . ALA A 1 268 ? -19.562 -31.688 4.031 1 98.38 268 ALA A C 1
ATOM 2065 O O . ALA A 1 268 ? -19.484 -32.844 3.615 1 98.38 268 ALA A O 1
ATOM 2066 N N . ASP A 1 269 ? -20.125 -30.688 3.371 1 97.69 269 ASP A N 1
ATOM 2067 C CA . ASP A 1 269 ? -20.656 -30.859 2.021 1 97.69 269 ASP A CA 1
ATOM 2068 C C . ASP A 1 269 ? -19.516 -31.016 1.008 1 97.69 269 ASP A C 1
ATOM 2070 O O . ASP A 1 269 ? -19.641 -31.766 0.041 1 97.69 269 ASP A O 1
ATOM 2074 N N . GLN A 1 270 ? -18.453 -30.281 1.211 1 98.19 270 GLN A N 1
ATOM 2075 C CA . GLN A 1 270 ? -17.328 -30.297 0.284 1 98.19 270 GLN A CA 1
ATOM 2076 C C . GLN A 1 270 ? -16 -30.516 1.022 1 98.19 270 GLN A C 1
ATOM 2078 O O . GLN A 1 270 ? -15.898 -30.234 2.217 1 98.19 270 GLN A O 1
ATOM 2083 N N . LEU A 1 271 ? -15.086 -31.094 0.332 1 98.56 271 LEU A N 1
ATOM 2084 C CA . LEU A 1 271 ? -13.727 -31.328 0.807 1 98.56 271 LEU A CA 1
ATOM 2085 C C . LEU A 1 271 ? -12.711 -30.703 -0.133 1 98.56 271 LEU A C 1
ATOM 2087 O O . LEU A 1 271 ? -12.617 -31.078 -1.303 1 98.56 271 LEU A O 1
ATOM 2091 N N . LEU A 1 272 ? -12.008 -29.688 0.304 1 98.75 272 LEU A N 1
ATOM 2092 C CA . LEU A 1 272 ? -10.953 -29.031 -0.459 1 98.75 272 LEU A CA 1
ATOM 2093 C C . LEU A 1 272 ? -9.578 -29.531 -0.034 1 98.75 272 LEU A C 1
ATOM 2095 O O . LEU A 1 272 ? -9.195 -29.406 1.131 1 98.75 272 LEU A O 1
ATOM 2099 N N . MET A 1 273 ? -8.891 -30.094 -0.978 1 98.56 273 MET A N 1
ATOM 2100 C CA . MET A 1 273 ? -7.516 -30.531 -0.744 1 98.56 273 MET A CA 1
ATOM 2101 C C . MET A 1 273 ? -6.527 -29.438 -1.126 1 98.56 273 MET A C 1
ATOM 2103 O O . MET A 1 273 ? -6.195 -29.266 -2.303 1 98.56 273 MET A O 1
ATOM 2107 N N . ALA A 1 274 ? -6.062 -28.703 -0.129 1 98.44 274 ALA A N 1
ATOM 2108 C CA . ALA A 1 274 ? -5.031 -27.672 -0.271 1 98.44 274 ALA A CA 1
ATOM 2109 C C . ALA A 1 274 ? -3.705 -28.156 0.312 1 98.44 274 ALA A C 1
ATOM 2111 O O . ALA A 1 274 ? -3.145 -27.516 1.201 1 98.44 274 ALA A O 1
ATOM 2112 N N . THR A 1 275 ? -3.166 -29.203 -0.254 1 97.69 275 THR A N 1
ATOM 2113 C CA . THR A 1 275 ? -2.084 -29.953 0.379 1 97.69 275 THR A CA 1
ATOM 2114 C C . THR A 1 275 ? -0.79 -29.812 -0.418 1 97.69 275 THR A C 1
ATOM 2116 O O . THR A 1 275 ? 0.08 -30.672 -0.362 1 97.69 275 THR A O 1
ATOM 2119 N N . GLY A 1 276 ? -0.701 -28.766 -1.177 1 96.12 276 GLY A N 1
ATOM 2120 C CA . GLY A 1 276 ? 0.547 -28.484 -1.866 1 96.12 276 GLY A CA 1
ATOM 2121 C C . GLY A 1 276 ? 0.472 -28.719 -3.361 1 96.12 276 GLY A C 1
ATOM 2122 O O . GLY A 1 276 ? -0.606 -28.984 -3.902 1 96.12 276 GLY A O 1
ATOM 2123 N N . ARG A 1 277 ? 1.617 -28.531 -4.035 1 97.44 277 ARG A N 1
ATOM 2124 C CA . ARG A 1 277 ? 1.736 -28.672 -5.48 1 97.44 277 ARG A CA 1
ATOM 2125 C C . ARG A 1 277 ? 2.914 -29.562 -5.852 1 97.44 277 ARG A C 1
ATOM 2127 O O . ARG A 1 277 ? 3.869 -29.688 -5.082 1 97.44 277 ARG A O 1
ATOM 2134 N N . LYS A 1 278 ? 2.803 -30.172 -6.973 1 97.31 278 LYS A N 1
ATOM 2135 C CA . LYS A 1 278 ? 3.859 -31.016 -7.512 1 97.31 278 LYS A CA 1
ATOM 2136 C C . LYS A 1 278 ? 4.289 -30.547 -8.898 1 97.31 278 LYS A C 1
ATOM 2138 O O . LYS A 1 278 ? 3.453 -30.375 -9.789 1 97.31 278 LYS A O 1
ATOM 2143 N N . PRO A 1 279 ? 5.625 -30.312 -9.102 1 98.44 279 PRO A N 1
ATOM 2144 C CA . PRO A 1 279 ? 6.102 -29.953 -10.438 1 98.44 279 PRO A CA 1
ATOM 2145 C C . PRO A 1 279 ? 5.715 -30.969 -11.5 1 98.44 279 PRO A C 1
ATOM 2147 O O . PRO A 1 279 ? 5.734 -32.188 -11.242 1 98.44 279 PRO A O 1
ATOM 2150 N N . ASN A 1 280 ? 5.352 -30.484 -12.695 1 98 280 ASN A N 1
ATOM 2151 C CA . ASN A 1 280 ? 4.91 -31.328 -13.797 1 98 280 ASN A CA 1
ATOM 2152 C C . ASN A 1 280 ? 6.086 -31.812 -14.641 1 98 280 ASN A C 1
ATOM 2154 O O . ASN A 1 280 ? 6.34 -31.281 -15.719 1 98 280 ASN A O 1
ATOM 2158 N N . THR A 1 281 ? 6.742 -32.938 -14.18 1 98.19 281 THR A N 1
ATOM 2159 C CA . THR A 1 281 ? 7.914 -33.438 -14.898 1 98.19 281 THR A CA 1
ATOM 2160 C C . THR A 1 281 ? 7.695 -34.844 -15.375 1 98.19 281 THR A C 1
ATOM 2162 O O . THR A 1 281 ? 8.445 -35.344 -16.219 1 98.19 281 THR A O 1
ATOM 2165 N N . ALA A 1 282 ? 6.723 -35.594 -14.906 1 94.12 282 ALA A N 1
ATOM 2166 C CA . ALA A 1 282 ? 6.566 -37.031 -15.031 1 94.12 282 ALA A CA 1
ATOM 2167 C C . ALA A 1 282 ? 6.473 -37.469 -16.5 1 94.12 282 ALA A C 1
ATOM 2169 O O . ALA A 1 282 ? 6.988 -38.5 -16.891 1 94.12 282 ALA A O 1
ATOM 2170 N N . ASP A 1 283 ? 5.91 -36.719 -17.359 1 93 283 ASP A N 1
ATOM 2171 C CA . ASP A 1 283 ? 5.625 -37.156 -18.719 1 93 283 ASP A CA 1
ATOM 2172 C C . ASP A 1 283 ? 6.621 -36.562 -19.719 1 93 283 ASP A C 1
ATOM 2174 O O . ASP A 1 283 ? 6.477 -36.719 -20.938 1 93 283 ASP A O 1
ATOM 2178 N N . LEU A 1 284 ? 7.77 -36.031 -19.234 1 98 284 LEU A N 1
ATOM 2179 C CA . LEU A 1 284 ? 8.672 -35.281 -20.109 1 98 284 LEU A CA 1
ATOM 2180 C C . LEU A 1 284 ? 9.805 -36.188 -20.594 1 98 284 LEU A C 1
ATOM 2182 O O . LEU A 1 284 ? 10.516 -35.812 -21.531 1 98 284 LEU A O 1
ATOM 2186 N N . HIS A 1 285 ? 9.961 -37.375 -20 1 97.69 285 HIS A N 1
ATOM 2187 C CA . HIS A 1 285 ? 11.047 -38.312 -20.312 1 97.69 285 HIS A CA 1
ATOM 2188 C C . HIS A 1 285 ? 12.406 -37.625 -20.234 1 97.69 285 HIS A C 1
ATOM 2190 O O . HIS A 1 285 ? 13.203 -37.688 -21.156 1 97.69 285 HIS A O 1
ATOM 2196 N N . LEU A 1 286 ? 12.609 -37 -19.078 1 98.25 286 LEU A N 1
ATOM 2197 C CA . LEU A 1 286 ? 13.805 -36.219 -18.859 1 98.25 286 LEU A CA 1
ATOM 2198 C C . LEU A 1 286 ? 15.047 -37.094 -18.781 1 98.25 286 LEU A C 1
ATOM 2200 O O . LEU A 1 286 ? 16.172 -36.625 -18.969 1 98.25 286 LEU A O 1
ATOM 2204 N N . GLU A 1 287 ? 14.883 -38.344 -18.516 1 95.19 287 GLU A N 1
ATOM 2205 C CA . GLU A 1 287 ? 15.977 -39.312 -18.469 1 95.19 287 GLU A CA 1
ATOM 2206 C C . GLU A 1 287 ? 16.656 -39.438 -19.828 1 95.19 287 GLU A C 1
ATOM 2208 O O . GLU A 1 287 ? 17.844 -39.719 -19.906 1 95.19 287 GLU A O 1
ATOM 2213 N N . ASN A 1 288 ? 15.938 -39.062 -20.844 1 95.81 288 ASN A N 1
ATOM 2214 C CA . ASN A 1 288 ? 16.469 -39.188 -22.203 1 95.81 288 ASN A CA 1
ATOM 2215 C C . ASN A 1 288 ? 17.469 -38.062 -22.484 1 95.81 288 ASN A C 1
ATOM 2217 O O . ASN A 1 288 ? 18.219 -38.156 -23.469 1 95.81 288 ASN A O 1
ATOM 2221 N N . VAL A 1 289 ? 17.453 -37.062 -21.672 1 97.19 289 VAL A N 1
ATOM 2222 C CA . VAL A 1 289 ? 18.281 -35.906 -22.016 1 97.19 289 VAL A CA 1
ATOM 2223 C C . VAL A 1 289 ? 19.172 -35.562 -20.844 1 97.19 289 VAL A C 1
ATOM 2225 O O . VAL A 1 289 ? 19.875 -34.531 -20.875 1 97.19 289 VAL A O 1
ATOM 2228 N N . GLY A 1 290 ? 19.156 -36.312 -19.781 1 96.94 290 GLY A N 1
ATOM 2229 C CA . GLY A 1 290 ? 20.078 -36.125 -18.672 1 96.94 290 GLY A CA 1
ATOM 2230 C C . GLY A 1 290 ? 19.688 -34.969 -17.766 1 96.94 290 GLY A C 1
ATOM 2231 O O . GLY A 1 290 ? 20.562 -34.344 -17.141 1 96.94 290 GLY A O 1
ATOM 2232 N N . VAL A 1 291 ? 18.469 -34.594 -17.75 1 98.5 291 VAL A N 1
ATOM 2233 C CA . VAL A 1 291 ? 17.984 -33.531 -16.844 1 98.5 291 VAL A CA 1
ATOM 2234 C C . VAL A 1 291 ? 17.656 -34.156 -15.477 1 98.5 291 VAL A C 1
ATOM 2236 O O . VAL A 1 291 ? 16.875 -35.125 -15.391 1 98.5 291 VAL A O 1
ATOM 2239 N N . LYS A 1 292 ? 18.297 -33.562 -14.43 1 98.38 292 LYS A N 1
ATOM 2240 C CA . LYS A 1 292 ? 18.109 -34.094 -13.078 1 98.38 292 LYS A CA 1
ATOM 2241 C C . LYS A 1 292 ? 16.859 -33.5 -12.43 1 98.38 292 LYS A C 1
ATOM 2243 O O . LYS A 1 292 ? 16.562 -32.312 -12.625 1 98.38 292 LYS A O 1
ATOM 2248 N N . VAL A 1 293 ? 16.156 -34.281 -11.648 1 98.06 293 VAL A N 1
ATOM 2249 C CA . VAL A 1 293 ? 14.961 -33.906 -10.922 1 98.06 293 VAL A CA 1
ATOM 2250 C C . VAL A 1 293 ? 15.109 -34.25 -9.445 1 98.06 293 VAL A C 1
ATOM 2252 O O . VAL A 1 293 ? 15.703 -35.281 -9.102 1 98.06 293 VAL A O 1
ATOM 2255 N N . ARG A 1 294 ? 14.625 -33.406 -8.539 1 97.62 294 ARG A N 1
ATOM 2256 C CA . ARG A 1 294 ? 14.625 -33.656 -7.105 1 97.62 294 ARG A CA 1
ATOM 2257 C C . ARG A 1 294 ? 13.555 -34.688 -6.738 1 97.62 294 ARG A C 1
ATOM 2259 O O . ARG A 1 294 ? 12.734 -35.062 -7.582 1 97.62 294 ARG A O 1
ATOM 2266 N N . GLN A 1 295 ? 13.555 -35.031 -5.477 1 95.69 295 GLN A N 1
ATOM 2267 C CA . GLN A 1 295 ? 12.602 -36 -4.973 1 95.69 295 GLN A CA 1
ATOM 2268 C C . GLN A 1 295 ? 11.172 -35.469 -5.094 1 95.69 295 GLN A C 1
ATOM 2270 O O . GLN A 1 295 ? 10.242 -36.25 -5.324 1 95.69 295 GLN A O 1
ATOM 2275 N N . ASP A 1 296 ? 11.023 -34.25 -5 1 95.12 296 ASP A N 1
ATOM 2276 C CA . ASP A 1 296 ? 9.68 -33.688 -5.055 1 95.12 296 ASP A CA 1
ATOM 2277 C C . ASP A 1 296 ? 9.234 -33.469 -6.5 1 95.12 296 ASP A C 1
ATOM 2279 O O . ASP A 1 296 ? 8.141 -32.938 -6.746 1 95.12 296 ASP A O 1
ATOM 2283 N N . GLY A 1 297 ? 10.078 -33.75 -7.438 1 96.94 297 GLY A N 1
ATOM 2284 C CA . GLY A 1 297 ? 9.734 -33.656 -8.844 1 96.94 297 GLY A CA 1
ATOM 2285 C C . GLY A 1 297 ? 10.242 -32.406 -9.5 1 96.94 297 GLY A C 1
ATOM 2286 O O . GLY A 1 297 ? 10.117 -32.219 -10.711 1 96.94 297 GLY A O 1
ATOM 2287 N N . ALA A 1 298 ? 10.922 -31.547 -8.75 1 98.62 298 ALA A N 1
ATOM 2288 C CA . ALA A 1 298 ? 11.391 -30.266 -9.289 1 98.62 298 ALA A CA 1
ATOM 2289 C C . ALA A 1 298 ? 12.656 -30.453 -10.109 1 98.62 298 ALA A C 1
ATOM 2291 O O . ALA A 1 298 ? 13.539 -31.234 -9.742 1 98.62 298 ALA A O 1
ATOM 2292 N N . ILE A 1 299 ? 12.719 -29.734 -11.188 1 98.81 299 ILE A N 1
ATOM 2293 C CA . ILE A 1 299 ? 13.93 -29.75 -12 1 98.81 299 ILE A CA 1
ATOM 2294 C C . ILE A 1 299 ? 15.055 -29.016 -11.273 1 98.81 299 ILE A C 1
ATOM 2296 O O . ILE A 1 299 ? 14.852 -27.922 -10.75 1 98.81 299 ILE A O 1
ATOM 2300 N N . VAL A 1 300 ? 16.234 -29.641 -11.203 1 98.62 300 VAL A N 1
ATOM 2301 C CA . VAL A 1 300 ? 17.406 -29 -10.602 1 98.62 300 VAL A CA 1
ATOM 2302 C C . VAL A 1 300 ? 17.984 -27.969 -11.57 1 98.62 300 VAL A C 1
ATOM 2304 O O . VAL A 1 300 ? 18.312 -28.297 -12.711 1 98.62 300 VAL A O 1
ATOM 2307 N N . VAL A 1 301 ? 18.062 -26.781 -11.156 1 98.44 301 VAL A N 1
ATOM 2308 C CA . VAL A 1 301 ? 18.672 -25.734 -11.969 1 98.44 301 VAL A CA 1
ATOM 2309 C C . VAL A 1 301 ? 19.719 -24.969 -11.141 1 98.44 301 VAL A C 1
ATOM 2311 O O . VAL A 1 301 ? 19.656 -24.969 -9.906 1 98.44 301 VAL A O 1
ATOM 2314 N N . ASN A 1 302 ? 20.703 -24.328 -11.789 1 96.56 302 ASN A N 1
ATOM 2315 C CA . ASN A 1 302 ? 21.594 -23.406 -11.117 1 96.56 302 ASN A CA 1
ATOM 2316 C C . ASN A 1 302 ? 21.016 -22 -11.055 1 96.56 302 ASN A C 1
ATOM 2318 O O . ASN A 1 302 ? 19.859 -21.797 -11.406 1 96.56 302 ASN A O 1
ATOM 2322 N N . SER A 1 303 ? 21.75 -20.969 -10.602 1 94.56 303 SER A N 1
ATOM 2323 C CA . SER A 1 303 ? 21.266 -19.609 -10.406 1 94.56 303 SER A CA 1
ATOM 2324 C C . SER A 1 303 ? 20.969 -18.922 -11.742 1 94.56 303 SER A C 1
ATOM 2326 O O . SER A 1 303 ? 20.359 -17.859 -11.773 1 94.56 303 SER A O 1
ATOM 2328 N N . GLU A 1 304 ? 21.375 -19.531 -12.82 1 97.25 304 GLU A N 1
ATOM 2329 C CA . GLU A 1 304 ? 21.156 -19.016 -14.164 1 97.25 304 GLU A CA 1
ATOM 2330 C C . GLU A 1 304 ? 20 -19.734 -14.844 1 97.25 304 GLU A C 1
ATOM 2332 O O . GLU A 1 304 ? 19.766 -19.531 -16.047 1 97.25 304 GLU A O 1
ATOM 2337 N N . MET A 1 305 ? 19.312 -20.625 -14.219 1 98.38 305 MET A N 1
ATOM 2338 C CA . MET A 1 305 ? 18.141 -21.375 -14.648 1 98.38 305 MET A CA 1
ATOM 2339 C C . MET A 1 305 ? 18.531 -22.5 -15.609 1 98.38 305 MET A C 1
ATOM 2341 O O . MET A 1 305 ? 17.688 -23.016 -16.328 1 98.38 305 MET A O 1
ATOM 2345 N N . ARG A 1 306 ? 19.812 -22.812 -15.609 1 98.56 306 ARG A N 1
ATOM 2346 C CA . ARG A 1 306 ? 20.297 -23.891 -16.469 1 98.56 306 ARG A CA 1
ATOM 2347 C C . ARG A 1 306 ? 20.219 -25.25 -15.75 1 98.56 306 ARG A C 1
ATOM 2349 O O . ARG A 1 306 ? 20.531 -25.344 -14.562 1 98.56 306 ARG A O 1
ATOM 2356 N N . THR A 1 307 ? 19.781 -26.281 -16.5 1 98.62 307 THR A N 1
ATOM 2357 C CA . THR A 1 307 ? 19.672 -27.609 -15.945 1 98.62 307 THR A CA 1
ATOM 2358 C C . THR A 1 307 ? 20.984 -28.375 -16.047 1 98.62 307 THR A C 1
ATOM 2360 O O . THR A 1 307 ? 22.016 -27.781 -16.391 1 98.62 307 THR A O 1
ATOM 2363 N N . SER A 1 308 ? 20.938 -29.656 -15.68 1 98.38 308 SER A N 1
ATOM 2364 C CA . SER A 1 308 ? 22.109 -30.516 -15.789 1 98.38 308 SER A CA 1
ATOM 2365 C C . SER A 1 308 ? 22.453 -30.797 -17.25 1 98.38 308 SER A C 1
ATOM 2367 O O . SER A 1 308 ? 23.562 -31.219 -17.562 1 98.38 308 SER A O 1
ATOM 2369 N N . ALA A 1 309 ? 21.5 -30.656 -18.141 1 98.25 309 ALA A N 1
ATOM 2370 C CA . ALA A 1 309 ? 21.766 -30.703 -19.578 1 98.25 309 ALA A CA 1
ATOM 2371 C C . ALA A 1 309 ? 22.125 -29.312 -20.109 1 98.25 309 ALA A C 1
ATOM 2373 O O . ALA A 1 309 ? 21.328 -28.375 -20.016 1 98.25 309 ALA A O 1
ATOM 2374 N N . PRO A 1 310 ? 23.234 -29.109 -20.703 1 96.88 310 PRO A N 1
ATOM 2375 C CA . PRO A 1 310 ? 23.766 -27.781 -21 1 96.88 310 PRO A CA 1
ATOM 2376 C C . PRO A 1 310 ? 22.891 -27.016 -22 1 96.88 310 PRO A C 1
ATOM 2378 O O . PRO A 1 310 ? 22.938 -25.781 -22.047 1 96.88 310 PRO A O 1
ATOM 2381 N N . HIS A 1 311 ? 22.156 -27.641 -22.812 1 98.06 311 HIS A N 1
ATOM 2382 C CA . HIS A 1 311 ? 21.344 -26.969 -23.828 1 98.06 311 HIS A CA 1
ATOM 2383 C C . HIS A 1 311 ? 19.891 -26.828 -23.375 1 98.06 311 HIS A C 1
ATOM 2385 O O . HIS A 1 311 ? 19.031 -26.453 -24.172 1 98.06 311 HIS A O 1
ATOM 2391 N N . ILE A 1 312 ? 19.562 -27.172 -22.078 1 98.81 312 ILE A N 1
ATOM 2392 C CA . ILE A 1 312 ? 18.203 -27.141 -21.562 1 98.81 312 ILE A CA 1
ATOM 2393 C C . ILE A 1 312 ? 18.141 -26.25 -20.312 1 98.81 312 ILE A C 1
ATOM 2395 O O . ILE A 1 312 ? 18.922 -26.438 -19.375 1 98.81 312 ILE A O 1
ATOM 2399 N N . TRP A 1 313 ? 17.266 -25.219 -20.281 1 98.88 313 TRP A N 1
ATOM 2400 C CA . TRP A 1 313 ? 16.938 -24.375 -19.141 1 98.88 313 TRP A CA 1
ATOM 2401 C C . TRP A 1 313 ? 15.531 -24.688 -18.641 1 98.88 313 TRP A C 1
ATOM 2403 O O . TRP A 1 313 ? 14.766 -25.391 -19.297 1 98.88 313 TRP A O 1
ATOM 2413 N N . ALA A 1 314 ? 15.211 -24.203 -17.422 1 98.94 314 ALA A N 1
ATOM 2414 C CA . ALA A 1 314 ? 13.875 -24.359 -16.859 1 98.94 314 ALA A CA 1
ATOM 2415 C C . ALA A 1 314 ? 13.508 -23.188 -15.977 1 98.94 314 ALA A C 1
ATOM 2417 O O . ALA A 1 314 ? 14.383 -22.484 -15.453 1 98.94 314 ALA A O 1
ATOM 2418 N N . GLY A 1 315 ? 12.258 -22.938 -15.852 1 98.38 315 GLY A N 1
ATOM 2419 C CA . GLY A 1 315 ? 11.773 -21.844 -15.008 1 98.38 315 GLY A CA 1
ATOM 2420 C C . GLY A 1 315 ? 10.312 -22 -14.625 1 98.38 315 GLY A C 1
ATOM 2421 O O . GLY A 1 315 ? 9.555 -22.703 -15.305 1 98.38 315 GLY A O 1
ATOM 2422 N N . GLY A 1 316 ? 9.914 -21.297 -13.555 1 98 316 GLY A N 1
ATOM 2423 C CA . GLY A 1 316 ? 8.562 -21.391 -13.031 1 98 316 GLY A CA 1
ATOM 2424 C C . GLY A 1 316 ? 8.398 -22.469 -11.977 1 98 316 GLY A C 1
ATOM 2425 O O . GLY A 1 316 ? 9.383 -22.922 -11.391 1 98 316 GLY A O 1
ATOM 2426 N N . ASP A 1 317 ? 7.176 -22.891 -11.805 1 98.31 317 ASP A N 1
ATOM 2427 C CA . ASP A 1 317 ? 6.875 -23.812 -10.711 1 98.31 317 ASP A CA 1
ATOM 2428 C C . ASP A 1 317 ? 7.555 -25.156 -10.93 1 98.31 317 ASP A C 1
ATOM 2430 O O . ASP A 1 317 ? 7.723 -25.938 -9.984 1 98.31 317 ASP A O 1
ATOM 2434 N N . VAL A 1 318 ? 7.949 -25.469 -12.141 1 98.81 318 VAL A N 1
ATOM 2435 C CA . VAL A 1 318 ? 8.539 -26.766 -12.445 1 98.81 318 VAL A CA 1
ATOM 2436 C C . VAL A 1 318 ? 9.883 -26.906 -11.734 1 98.81 318 VAL A C 1
ATOM 2438 O O . VAL A 1 318 ? 10.375 -28.016 -11.523 1 98.81 318 VAL A O 1
ATOM 2441 N N . VAL A 1 319 ? 10.492 -25.719 -11.375 1 98.5 319 VAL A N 1
ATOM 2442 C CA . VAL A 1 319 ? 11.805 -25.781 -10.719 1 98.5 319 VAL A CA 1
ATOM 2443 C C . VAL A 1 319 ? 11.625 -25.797 -9.203 1 98.5 319 VAL A C 1
ATOM 2445 O O . VAL A 1 319 ? 12.602 -25.859 -8.461 1 98.5 319 VAL A O 1
ATOM 2448 N N . GLY A 1 320 ? 10.375 -25.719 -8.719 1 96.81 320 GLY A N 1
ATOM 2449 C CA . GLY A 1 320 ? 10.109 -25.875 -7.297 1 96.81 320 GLY A CA 1
ATOM 2450 C C . GLY A 1 320 ? 9.781 -24.562 -6.613 1 96.81 320 GLY A C 1
ATOM 2451 O O . GLY A 1 320 ? 9.562 -23.547 -7.281 1 96.81 320 GLY A O 1
ATOM 2452 N N . GLU A 1 321 ? 9.664 -24.594 -5.285 1 92.19 321 GLU A N 1
ATOM 2453 C CA . GLU A 1 321 ? 9.312 -23.438 -4.465 1 92.19 321 GLU A CA 1
ATOM 2454 C C . GLU A 1 321 ? 10.289 -22.297 -4.688 1 92.19 321 GLU A C 1
ATOM 2456 O O . GLU A 1 321 ? 11.461 -22.516 -4.996 1 92.19 321 GLU A O 1
ATOM 2461 N N . PRO A 1 322 ? 9.711 -21.016 -4.598 1 94.06 322 PRO A N 1
ATOM 2462 C CA . PRO A 1 322 ? 8.492 -20.656 -3.871 1 94.06 322 PRO A CA 1
ATOM 2463 C C . PRO A 1 322 ? 7.266 -20.594 -4.773 1 94.06 322 PRO A C 1
ATOM 2465 O O . PRO A 1 322 ? 6.152 -20.359 -4.293 1 94.06 322 PRO A O 1
ATOM 2468 N N . MET A 1 323 ? 7.375 -20.875 -6.02 1 96.81 323 MET A N 1
ATOM 2469 C CA . MET A 1 323 ? 6.27 -21 -6.965 1 96.81 323 MET A CA 1
ATOM 2470 C C . MET A 1 323 ? 5.395 -19.75 -6.953 1 96.81 323 MET A C 1
ATOM 2472 O O . MET A 1 323 ? 4.203 -19.828 -6.652 1 96.81 323 MET A O 1
ATOM 2476 N N . LEU A 1 324 ? 5.926 -18.641 -7.285 1 96.94 324 LEU A N 1
ATOM 2477 C CA . LEU A 1 324 ? 5.262 -17.344 -7.363 1 96.94 324 LEU A CA 1
ATOM 2478 C C . LEU A 1 324 ? 5.164 -16.859 -8.812 1 96.94 324 LEU A C 1
ATOM 2480 O O . LEU A 1 324 ? 6.117 -17 -9.578 1 96.94 324 LEU A O 1
ATOM 2484 N N . GLU A 1 325 ? 4.082 -16.297 -9.133 1 96.12 325 GLU A N 1
ATOM 2485 C CA . GLU A 1 325 ? 3.771 -15.938 -10.508 1 96.12 325 GLU A CA 1
ATOM 2486 C C . GLU A 1 325 ? 4.836 -15.016 -11.094 1 96.12 325 GLU A C 1
ATOM 2488 O O . GLU A 1 325 ? 5.371 -15.281 -12.172 1 96.12 325 GLU A O 1
ATOM 2493 N N . THR A 1 326 ? 5.141 -13.93 -10.383 1 96.25 326 THR A N 1
ATOM 2494 C CA . THR A 1 326 ? 6.082 -12.945 -10.906 1 96.25 326 THR A CA 1
ATOM 2495 C C . THR A 1 326 ? 7.504 -13.492 -10.906 1 96.25 326 THR A C 1
ATOM 2497 O O . THR A 1 326 ? 8.305 -13.156 -11.773 1 96.25 326 THR A O 1
ATOM 2500 N N . LEU A 1 327 ? 7.824 -14.359 -9.969 1 97.06 327 LEU A N 1
ATOM 2501 C CA . LEU A 1 327 ? 9.125 -15.023 -9.992 1 97.06 327 LEU A CA 1
ATOM 2502 C C . LEU A 1 327 ? 9.227 -15.969 -11.18 1 97.06 327 LEU A C 1
ATOM 2504 O O . LEU A 1 327 ? 10.273 -16.047 -11.828 1 97.06 327 LEU A O 1
ATOM 2508 N N . ALA A 1 328 ? 8.117 -16.672 -11.438 1 97.81 328 ALA A N 1
ATOM 2509 C CA . ALA A 1 328 ? 8.086 -17.562 -12.594 1 97.81 328 ALA A CA 1
ATOM 2510 C C . ALA A 1 328 ? 8.391 -16.797 -13.883 1 97.81 328 ALA A C 1
ATOM 2512 O O . ALA A 1 328 ? 9.172 -17.25 -14.719 1 97.81 328 ALA A O 1
ATOM 2513 N N . ALA A 1 329 ? 7.762 -15.68 -14.023 1 97.31 329 ALA A N 1
ATOM 2514 C CA . ALA A 1 329 ? 8 -14.852 -15.195 1 97.31 329 ALA A CA 1
ATOM 2515 C C . ALA A 1 329 ? 9.461 -14.43 -15.281 1 97.31 329 ALA A C 1
ATOM 2517 O O . ALA A 1 329 ? 10.07 -14.484 -16.359 1 97.31 329 ALA A O 1
ATOM 2518 N N . LYS A 1 330 ? 10.023 -14.023 -14.188 1 97.12 330 LYS A N 1
ATOM 2519 C CA . LYS A 1 330 ? 11.422 -13.625 -14.156 1 97.12 330 LYS A CA 1
ATOM 2520 C C . LYS A 1 330 ? 12.336 -14.789 -14.516 1 97.12 330 LYS A C 1
ATOM 2522 O O . LYS A 1 330 ? 13.305 -14.617 -15.258 1 97.12 330 LYS A O 1
ATOM 2527 N N . GLU A 1 331 ? 12.039 -15.914 -13.992 1 98.12 331 GLU A N 1
ATOM 2528 C CA . GLU A 1 331 ? 12.82 -17.109 -14.281 1 98.12 331 GLU A CA 1
ATOM 2529 C C . GLU A 1 331 ? 12.766 -17.469 -15.766 1 98.12 331 GLU A C 1
ATOM 2531 O O . GLU A 1 331 ? 13.781 -17.812 -16.359 1 98.12 331 GLU A O 1
ATOM 2536 N N . GLY A 1 332 ? 11.586 -17.344 -16.328 1 98.19 332 GLY A N 1
ATOM 2537 C CA . GLY A 1 332 ? 11.438 -17.594 -17.75 1 98.19 332 GLY A CA 1
ATOM 2538 C C . GLY A 1 332 ? 12.25 -16.641 -18.609 1 98.19 332 GLY A C 1
ATOM 2539 O O . GLY A 1 332 ? 12.938 -17.062 -19.531 1 98.19 332 GLY A O 1
ATOM 2540 N N . ALA A 1 333 ? 12.148 -15.383 -18.281 1 97.25 333 ALA A N 1
ATOM 2541 C CA . ALA A 1 333 ? 12.898 -14.367 -19.016 1 97.25 333 ALA A CA 1
ATOM 2542 C C . ALA A 1 333 ? 14.398 -14.578 -18.875 1 97.25 333 ALA A C 1
ATOM 2544 O O . ALA A 1 333 ? 15.141 -14.469 -19.859 1 97.25 333 ALA A O 1
ATOM 2545 N N . THR A 1 334 ? 14.82 -14.859 -17.688 1 97.75 334 THR A N 1
ATOM 2546 C CA . THR A 1 334 ? 16.234 -15.078 -17.406 1 97.75 334 THR A CA 1
ATOM 2547 C C . THR A 1 334 ? 16.75 -16.312 -18.156 1 97.75 334 THR A C 1
ATOM 2549 O O . THR A 1 334 ? 17.828 -16.281 -18.75 1 97.75 334 THR A O 1
ATOM 2552 N N . ALA A 1 335 ? 15.969 -17.375 -18.141 1 98.56 335 ALA A N 1
ATOM 2553 C CA . ALA A 1 335 ? 16.328 -18.594 -18.859 1 98.56 335 ALA A CA 1
ATOM 2554 C C . ALA A 1 335 ? 16.5 -18.328 -20.344 1 98.56 335 ALA A C 1
ATOM 2556 O O . ALA A 1 335 ? 17.484 -18.766 -20.953 1 98.56 335 ALA A O 1
ATOM 2557 N N . ALA A 1 336 ? 15.578 -17.594 -20.922 1 98.44 336 ALA A N 1
ATOM 2558 C CA . ALA A 1 336 ? 15.641 -17.297 -22.344 1 98.44 336 ALA A CA 1
ATOM 2559 C C . ALA A 1 336 ? 16.844 -16.422 -22.672 1 98.44 336 ALA A C 1
ATOM 2561 O O . ALA A 1 336 ? 17.578 -16.703 -23.625 1 98.44 336 ALA A O 1
ATOM 2562 N N . GLU A 1 337 ? 17.031 -15.43 -21.875 1 97.94 337 GLU A N 1
ATOM 2563 C CA . GLU A 1 337 ? 18.156 -14.539 -22.109 1 97.94 337 GLU A CA 1
ATOM 2564 C C . GLU A 1 337 ? 19.484 -15.297 -22.016 1 97.94 337 GLU A C 1
ATOM 2566 O O . GLU A 1 337 ? 20.359 -15.133 -22.875 1 97.94 337 GLU A O 1
ATOM 2571 N N . ASN A 1 338 ? 19.625 -16.047 -20.984 1 98.38 338 ASN A N 1
ATOM 2572 C CA . ASN A 1 338 ? 20.844 -16.812 -20.812 1 98.38 338 ASN A CA 1
ATOM 2573 C C . ASN A 1 338 ? 21.031 -17.828 -21.938 1 98.38 338 ASN A C 1
ATOM 2575 O O . ASN A 1 338 ? 22.141 -18 -22.438 1 98.38 338 ASN A O 1
ATOM 2579 N N . ALA A 1 339 ? 19.984 -18.484 -22.359 1 98.44 339 ALA A N 1
ATOM 2580 C CA . ALA A 1 339 ? 20.047 -19.484 -23.406 1 98.44 339 ALA A CA 1
ATOM 2581 C C . ALA A 1 339 ? 20.469 -18.859 -24.734 1 98.44 339 ALA A C 1
ATOM 2583 O O . ALA A 1 339 ? 21.219 -19.469 -25.516 1 98.44 339 ALA A O 1
ATOM 2584 N N . LEU A 1 340 ? 20.016 -17.656 -24.969 1 98.06 340 LEU A N 1
ATOM 2585 C CA . LEU A 1 340 ? 20.125 -17.094 -26.312 1 98.06 340 LEU A CA 1
ATOM 2586 C C . LEU A 1 340 ? 21.328 -16.172 -26.422 1 98.06 340 LEU A C 1
ATOM 2588 O O . LEU A 1 340 ? 21.891 -15.992 -27.5 1 98.06 340 LEU A O 1
ATOM 2592 N N . THR A 1 341 ? 21.734 -15.602 -25.266 1 96.75 341 THR A N 1
ATOM 2593 C CA . THR A 1 341 ? 22.781 -14.594 -25.359 1 96.75 341 THR A CA 1
ATOM 2594 C C . THR A 1 341 ? 24.016 -15.008 -24.562 1 96.75 341 THR A C 1
ATOM 2596 O O . THR A 1 341 ? 25.094 -14.438 -24.734 1 96.75 341 THR A O 1
ATOM 2599 N N . GLY A 1 342 ? 23.844 -15.914 -23.75 1 95.56 342 GLY A N 1
ATOM 2600 C CA . GLY A 1 342 ? 24.969 -16.281 -22.906 1 95.56 342 GLY A CA 1
ATOM 2601 C C . GLY A 1 342 ? 25.312 -15.227 -21.875 1 95.56 342 GLY A C 1
ATOM 2602 O O . GLY A 1 342 ? 26.484 -15.07 -21.516 1 95.56 342 GLY A O 1
ATOM 2603 N N . SER A 1 343 ? 24.375 -14.508 -21.344 1 94.94 343 SER A N 1
ATOM 2604 C CA . SER A 1 343 ? 24.594 -13.367 -20.469 1 94.94 343 SER A CA 1
ATOM 2605 C C . SER A 1 343 ? 24.844 -13.82 -19.031 1 94.94 343 SER A C 1
ATOM 2607 O O . SER A 1 343 ? 25.328 -13.039 -18.203 1 94.94 343 SER A O 1
ATOM 2609 N N . HIS A 1 344 ? 24.5 -14.977 -18.609 1 96.19 344 HIS A N 1
ATOM 2610 C CA . HIS A 1 344 ? 24.734 -15.562 -17.297 1 96.19 344 HIS A CA 1
ATOM 2611 C C . HIS A 1 344 ? 24.062 -14.742 -16.203 1 96.19 344 HIS A C 1
ATOM 2613 O O . HIS A 1 344 ? 24.641 -14.531 -15.125 1 96.19 344 HIS A O 1
ATOM 2619 N N . LYS A 1 345 ? 22.969 -14.188 -16.516 1 96.5 345 LYS A N 1
ATOM 2620 C CA . LYS A 1 345 ? 22.172 -13.469 -15.516 1 96.5 345 LYS A CA 1
ATOM 2621 C C . LYS A 1 345 ? 21.703 -14.398 -14.406 1 96.5 345 LYS A C 1
ATOM 2623 O O . LYS A 1 345 ? 21.328 -15.547 -14.664 1 96.5 345 LYS A O 1
ATOM 2628 N N . LYS A 1 346 ? 21.703 -13.844 -13.164 1 96.69 346 LYS A N 1
ATOM 2629 C CA . LYS A 1 346 ? 21.297 -14.609 -11.992 1 96.69 346 LYS A CA 1
ATOM 2630 C C . LYS A 1 346 ? 20.078 -13.977 -11.32 1 96.69 346 LYS A C 1
ATOM 2632 O O . LYS A 1 346 ? 19.797 -12.797 -11.523 1 96.69 346 LYS A O 1
ATOM 2637 N N . ILE A 1 347 ? 19.359 -14.695 -10.594 1 93.88 347 ILE A N 1
ATOM 2638 C CA . ILE A 1 347 ? 18.219 -14.203 -9.844 1 93.88 347 ILE A CA 1
ATOM 2639 C C . ILE A 1 347 ? 18.531 -14.203 -8.352 1 93.88 347 ILE A C 1
ATOM 2641 O O . ILE A 1 347 ? 18.969 -15.211 -7.801 1 93.88 347 ILE A O 1
ATOM 2645 N N . ASP A 1 348 ? 18.266 -13.016 -7.742 1 90.19 348 ASP A N 1
ATOM 2646 C CA . ASP A 1 348 ? 18.391 -12.875 -6.293 1 90.19 348 ASP A CA 1
ATOM 2647 C C . ASP A 1 348 ? 17.078 -13.258 -5.602 1 90.19 348 ASP A C 1
ATOM 2649 O O . ASP A 1 348 ? 16.109 -12.5 -5.645 1 90.19 348 ASP A O 1
ATOM 2653 N N . LEU A 1 349 ? 17.156 -14.328 -4.863 1 94.44 349 LEU A N 1
ATOM 2654 C CA . LEU A 1 349 ? 15.914 -14.828 -4.27 1 94.44 349 LEU A CA 1
ATOM 2655 C C . LEU A 1 349 ? 15.625 -14.133 -2.943 1 94.44 349 LEU A C 1
ATOM 2657 O O . LEU A 1 349 ? 14.5 -14.164 -2.449 1 94.44 349 LEU A O 1
ATOM 2661 N N . LEU A 1 350 ? 16.578 -13.492 -2.363 1 95.69 350 LEU A N 1
ATOM 2662 C CA . LEU A 1 350 ? 16.406 -12.891 -1.043 1 95.69 350 LEU A CA 1
ATOM 2663 C C . LEU A 1 350 ? 15.383 -11.766 -1.081 1 95.69 350 LEU A C 1
ATOM 2665 O O . LEU A 1 350 ? 14.648 -11.562 -0.115 1 95.69 350 LEU A O 1
ATOM 2669 N N . SER A 1 351 ? 15.336 -11.062 -2.16 1 97.56 351 SER A N 1
ATOM 2670 C CA . SER A 1 351 ? 14.469 -9.891 -2.24 1 97.56 351 SER A CA 1
ATOM 2671 C C . SER A 1 351 ? 13.133 -10.242 -2.896 1 97.56 351 SER A C 1
ATOM 2673 O O . SER A 1 351 ? 12.352 -9.344 -3.236 1 97.56 351 SER A O 1
ATOM 2675 N N . VAL A 1 352 ? 12.875 -11.531 -3.148 1 98.19 352 VAL A N 1
ATOM 2676 C CA . VAL A 1 352 ? 11.602 -11.961 -3.715 1 98.19 352 VAL A CA 1
ATOM 2677 C C . VAL A 1 352 ? 10.531 -11.977 -2.623 1 98.19 352 VAL A C 1
ATOM 2679 O O . VAL A 1 352 ? 10.656 -12.711 -1.64 1 98.19 352 VAL A O 1
ATOM 2682 N N . PRO A 1 353 ? 9.484 -11.156 -2.805 1 98.56 353 PRO A N 1
ATOM 2683 C CA . PRO A 1 353 ? 8.43 -11.117 -1.782 1 98.56 353 PRO A CA 1
ATOM 2684 C C . PRO A 1 353 ? 7.344 -12.164 -2.016 1 98.56 353 PRO A C 1
ATOM 2686 O O . PRO A 1 353 ? 7.223 -12.695 -3.121 1 98.56 353 PRO A O 1
ATOM 2689 N N . SER A 1 354 ? 6.637 -12.445 -0.977 1 98.12 354 SER A N 1
ATOM 2690 C CA . SER A 1 354 ? 5.457 -13.297 -1.05 1 98.12 354 SER A CA 1
ATOM 2691 C C . SER A 1 354 ? 4.316 -12.742 -0.203 1 98.12 354 SER A C 1
ATOM 2693 O O . SER A 1 354 ? 4.543 -11.922 0.688 1 98.12 354 SER A O 1
ATOM 2695 N N . ALA A 1 355 ? 3.102 -13.219 -0.542 1 98.69 355 ALA A N 1
ATOM 2696 C CA . ALA A 1 355 ? 1.944 -12.727 0.203 1 98.69 355 ALA A CA 1
ATOM 2697 C C . ALA A 1 355 ? 0.859 -13.797 0.293 1 98.69 355 ALA A C 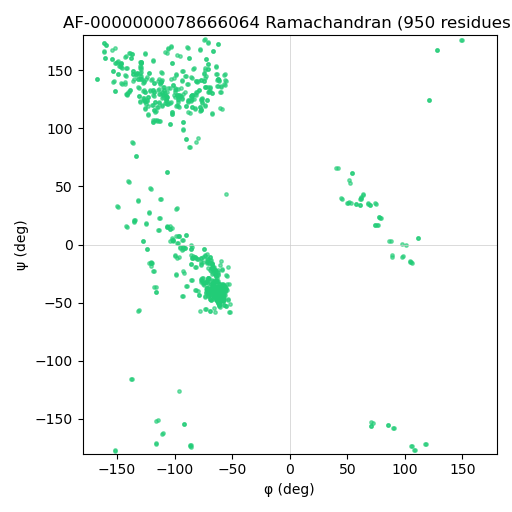1
ATOM 2699 O O . ALA A 1 355 ? 0.771 -14.672 -0.568 1 98.69 355 ALA A O 1
ATOM 2700 N N . ILE A 1 356 ? 0.148 -13.797 1.376 1 98.81 356 ILE A N 1
ATOM 2701 C CA . ILE A 1 356 ? -1.117 -14.5 1.572 1 98.81 356 ILE A CA 1
ATOM 2702 C C . ILE A 1 356 ? -2.256 -13.492 1.683 1 98.81 356 ILE A C 1
ATOM 2704 O O . ILE A 1 356 ? -2.225 -12.602 2.539 1 98.81 356 ILE A O 1
ATOM 2708 N N . PHE A 1 357 ? -3.279 -13.609 0.909 1 98.81 357 PHE A N 1
ATOM 2709 C CA . PHE A 1 357 ? -4.266 -12.555 0.719 1 98.81 357 PHE A CA 1
ATOM 2710 C C . PHE A 1 357 ? -5.484 -12.781 1.604 1 98.81 357 PHE A C 1
ATOM 2712 O O . PHE A 1 357 ? -6.609 -12.469 1.215 1 98.81 357 PHE A O 1
ATOM 2719 N N . THR A 1 358 ? -5.242 -13.383 2.748 1 98.75 358 THR A N 1
ATOM 2720 C CA . THR A 1 358 ? -6.27 -13.32 3.781 1 98.75 358 THR A CA 1
ATOM 2721 C C . THR A 1 358 ? -6.512 -11.875 4.211 1 98.75 358 THR A C 1
ATOM 2723 O O . THR A 1 358 ? -5.852 -10.953 3.721 1 98.75 358 THR A O 1
ATOM 2726 N N . SER A 1 359 ? -7.527 -11.703 5.023 1 98.19 359 SER A N 1
ATOM 2727 C CA . SER A 1 359 ? -7.766 -10.43 5.699 1 98.19 359 SER A CA 1
ATOM 2728 C C . SER A 1 359 ? -7.711 -10.594 7.215 1 98.19 359 SER A C 1
ATOM 2730 O O . SER A 1 359 ? -8.625 -11.156 7.82 1 98.19 359 SER A O 1
ATOM 2732 N N . PRO A 1 360 ? -6.613 -10.133 7.875 1 98.44 360 PRO A N 1
ATOM 2733 C CA . PRO A 1 360 ? -5.5 -9.359 7.328 1 98.44 360 PRO A CA 1
ATOM 2734 C C . PRO A 1 360 ? -4.582 -10.188 6.434 1 98.44 360 PRO A C 1
ATOM 2736 O O . PRO A 1 360 ? -4.637 -11.422 6.461 1 98.44 360 PRO A O 1
ATOM 2739 N N . GLN A 1 361 ? -3.838 -9.461 5.598 1 98.94 361 GLN A N 1
ATOM 2740 C CA . GLN A 1 361 ? -2.893 -10.07 4.672 1 98.94 361 GLN A CA 1
ATOM 2741 C C . GLN A 1 361 ? -1.559 -10.359 5.355 1 98.94 361 GLN A C 1
ATOM 2743 O O . GLN A 1 361 ? -1.18 -9.672 6.301 1 98.94 361 GLN A O 1
ATOM 2748 N N . VAL A 1 362 ? -0.907 -11.359 4.855 1 98.94 362 VAL A N 1
ATOM 2749 C CA . VAL A 1 362 ? 0.469 -11.648 5.242 1 98.94 362 VAL A CA 1
ATOM 2750 C C . VAL A 1 362 ? 1.411 -11.336 4.082 1 98.94 362 VAL A C 1
ATOM 2752 O O . VAL A 1 362 ? 1.117 -11.664 2.932 1 98.94 362 VAL A O 1
ATOM 2755 N N . ALA A 1 363 ? 2.475 -10.656 4.348 1 98.94 363 ALA A N 1
ATOM 2756 C CA . ALA A 1 363 ? 3.5 -10.438 3.33 1 98.94 363 ALA A CA 1
ATOM 2757 C C . ALA A 1 363 ? 4.898 -10.484 3.943 1 98.94 363 ALA A C 1
ATOM 2759 O O . ALA A 1 363 ? 5.094 -10.062 5.086 1 98.94 363 ALA A O 1
ATOM 2760 N N . SER A 1 364 ? 5.832 -10.984 3.182 1 98.75 364 SER A N 1
ATOM 2761 C CA . SER A 1 364 ? 7.188 -11.133 3.699 1 98.75 364 SER A CA 1
ATOM 2762 C C . SER A 1 364 ? 8.227 -10.93 2.602 1 98.75 364 SER A C 1
ATOM 2764 O O . SER A 1 364 ? 7.953 -11.172 1.426 1 98.75 364 SER A O 1
ATOM 2766 N N . VAL A 1 365 ? 9.367 -10.5 2.996 1 98.88 365 VAL A N 1
ATOM 2767 C CA . VAL A 1 365 ? 10.562 -10.461 2.156 1 98.88 365 VAL A CA 1
ATOM 2768 C C . VAL A 1 365 ? 11.805 -10.711 3.012 1 98.88 365 VAL A C 1
ATOM 2770 O O . VAL A 1 365 ? 11.867 -10.281 4.168 1 98.88 365 VAL A O 1
ATOM 2773 N N . GLY A 1 366 ? 12.727 -11.484 2.5 1 98.62 366 GLY A N 1
ATOM 2774 C CA . GLY A 1 366 ? 13.992 -11.711 3.178 1 98.62 366 GLY A CA 1
ATOM 2775 C C . GLY A 1 366 ? 13.93 -12.828 4.203 1 98.62 366 GLY A C 1
ATOM 2776 O O . GLY A 1 366 ? 13.102 -13.742 4.09 1 98.62 366 GLY A O 1
ATOM 2777 N N . MET A 1 367 ? 14.797 -12.797 5.191 1 98.38 367 MET A N 1
ATOM 2778 C CA . MET A 1 367 ? 14.977 -13.906 6.125 1 98.38 367 MET A CA 1
ATOM 2779 C C . MET A 1 367 ? 14.07 -13.75 7.34 1 98.38 367 MET A C 1
ATOM 2781 O O . MET A 1 367 ? 13.844 -12.633 7.809 1 98.38 367 MET A O 1
ATOM 2785 N N . THR A 1 368 ? 13.625 -14.844 7.789 1 98.38 368 THR A N 1
ATOM 2786 C CA . THR A 1 368 ? 13.008 -14.891 9.109 1 98.38 368 THR A CA 1
ATOM 2787 C C . THR A 1 368 ? 14.062 -14.891 10.203 1 98.38 368 THR A C 1
ATOM 2789 O O . THR A 1 368 ? 15.25 -15.07 9.93 1 98.38 368 THR A O 1
ATOM 2792 N N . GLU A 1 369 ? 13.516 -14.672 11.414 1 98.25 369 GLU A N 1
ATOM 2793 C CA . GLU A 1 369 ? 14.406 -14.766 12.562 1 98.25 369 GLU A CA 1
ATOM 2794 C C . GLU A 1 369 ? 15.086 -16.125 12.625 1 98.25 369 GLU A C 1
ATOM 2796 O O . GLU A 1 369 ? 16.297 -16.219 12.828 1 98.25 369 GLU A O 1
ATOM 2801 N N . LYS A 1 370 ? 14.375 -17.172 12.391 1 97.62 370 LYS A N 1
ATOM 2802 C CA . LYS A 1 370 ? 14.891 -18.531 12.422 1 97.62 370 LYS A CA 1
ATOM 2803 C C . LYS A 1 370 ? 15.961 -18.75 11.359 1 97.62 370 LYS A C 1
ATOM 2805 O O . LYS A 1 370 ? 17.016 -19.328 11.641 1 97.62 370 LYS A O 1
ATOM 2810 N N . GLN A 1 371 ? 15.719 -18.281 10.172 1 97.56 371 GLN A N 1
ATOM 2811 C CA . GLN A 1 371 ? 16.672 -18.438 9.078 1 97.56 371 GLN A CA 1
ATOM 2812 C C . GLN A 1 371 ? 17.969 -17.688 9.359 1 97.56 371 GLN A C 1
ATOM 2814 O O . GLN A 1 371 ? 19.062 -18.188 9.094 1 97.56 371 GLN A O 1
ATOM 2819 N N . MET A 1 372 ? 17.828 -16.484 9.891 1 97.38 372 MET A N 1
ATOM 2820 C CA . MET A 1 372 ? 19 -15.68 10.234 1 97.38 372 MET A CA 1
ATOM 2821 C C . MET A 1 372 ? 19.844 -16.375 11.297 1 97.38 372 MET A C 1
ATOM 2823 O O . MET A 1 372 ? 21.078 -16.438 11.18 1 97.38 372 MET A O 1
ATOM 2827 N N . MET A 1 373 ? 19.188 -16.938 12.273 1 96.94 373 MET A N 1
ATOM 2828 C CA . MET A 1 373 ? 19.875 -17.656 13.359 1 96.94 373 MET A CA 1
ATOM 2829 C C . MET A 1 373 ? 20.578 -18.891 12.836 1 96.94 373 MET A C 1
ATOM 2831 O O . MET A 1 373 ? 21.703 -19.188 13.227 1 96.94 373 MET A O 1
ATOM 2835 N N . GLN A 1 374 ? 19.906 -19.609 12.008 1 97.25 374 GLN A N 1
ATOM 2836 C CA . GLN A 1 374 ? 20.453 -20.844 11.461 1 97.25 374 GLN A CA 1
ATOM 2837 C C . GLN A 1 374 ? 21.656 -20.562 10.57 1 97.25 374 GLN A C 1
ATOM 2839 O O . GLN A 1 374 ? 22.641 -21.297 10.594 1 97.25 374 GLN A O 1
ATOM 2844 N N . ARG A 1 375 ? 21.594 -19.516 9.844 1 96.25 375 ARG A N 1
ATOM 2845 C CA . ARG A 1 375 ? 22.609 -19.219 8.852 1 96.25 375 ARG A CA 1
ATOM 2846 C C . ARG A 1 375 ? 23.828 -18.547 9.5 1 96.25 375 ARG A C 1
ATOM 2848 O O . ARG A 1 375 ? 24.969 -18.828 9.117 1 96.25 375 ARG A O 1
ATOM 2855 N N . TYR A 1 376 ? 23.578 -17.656 10.477 1 96.06 376 TYR A N 1
ATOM 2856 C CA . TYR A 1 376 ? 24.688 -16.812 10.922 1 96.06 376 TYR A CA 1
ATOM 2857 C C . TYR A 1 376 ? 24.938 -16.984 12.414 1 96.06 376 TYR A C 1
ATOM 2859 O O . TYR A 1 376 ? 25.984 -16.578 12.922 1 96.06 376 TYR A O 1
ATOM 2867 N N . GLY A 1 377 ? 24.031 -17.547 13.188 1 96.06 377 GLY A N 1
ATOM 2868 C CA . GLY A 1 377 ? 24.188 -17.797 14.609 1 96.06 377 GLY A CA 1
ATOM 2869 C C . GLY A 1 377 ? 23.797 -16.625 15.484 1 96.06 377 GLY A C 1
ATOM 2870 O O . GLY A 1 377 ? 23.984 -16.672 16.703 1 96.06 377 GLY A O 1
ATOM 2871 N N . TYR A 1 378 ? 23.297 -15.539 14.82 1 94.44 378 TYR A N 1
ATOM 2872 C CA . TYR A 1 378 ? 22.828 -14.375 15.555 1 94.44 378 TYR A CA 1
ATOM 2873 C C . TYR A 1 378 ? 21.656 -13.711 14.836 1 94.44 378 TYR A C 1
ATOM 2875 O O . TYR A 1 378 ? 21.438 -13.953 13.641 1 94.44 378 TYR A O 1
ATOM 2883 N N . CYS A 1 379 ? 20.859 -12.992 15.641 1 91.94 379 CYS A N 1
ATOM 2884 C CA . CYS A 1 379 ? 19.766 -12.227 15.062 1 91.94 379 CYS A CA 1
ATOM 2885 C C . CYS A 1 379 ? 19.406 -11.031 15.93 1 91.94 379 CYS A C 1
ATOM 2887 O O . CYS A 1 379 ? 19.594 -11.07 17.156 1 91.94 379 CYS A O 1
ATOM 2889 N N . SER A 1 380 ? 19.141 -9.961 15.297 1 97.5 380 SER A N 1
ATOM 2890 C CA . SER A 1 380 ? 18.484 -8.82 15.93 1 97.5 380 SER A CA 1
ATOM 2891 C C . SER A 1 380 ? 17.156 -8.508 15.266 1 97.5 380 SER A C 1
ATOM 2893 O O . SER A 1 380 ? 17.094 -8.242 14.062 1 97.5 380 SER A O 1
ATOM 2895 N N . CYS A 1 381 ? 16.109 -8.578 16.047 1 98.31 381 CYS A N 1
ATOM 2896 C CA . CYS A 1 381 ? 14.758 -8.422 15.508 1 98.31 381 CYS A CA 1
ATOM 2897 C C . CYS A 1 381 ? 13.914 -7.523 16.406 1 98.31 381 CYS A C 1
ATOM 2899 O O . CYS A 1 381 ? 14.148 -7.445 17.609 1 98.31 381 CYS A O 1
ATOM 2901 N N . ARG A 1 382 ? 12.977 -6.797 15.812 1 98.5 382 ARG A N 1
ATOM 2902 C CA . ARG A 1 382 ? 11.953 -6.035 16.516 1 98.5 382 ARG A CA 1
ATOM 2903 C C . ARG A 1 382 ? 10.57 -6.309 15.93 1 98.5 382 ARG A C 1
ATOM 2905 O O . ARG A 1 382 ? 10.438 -6.52 14.719 1 98.5 382 ARG A O 1
ATOM 2912 N N . THR A 1 383 ? 9.594 -6.375 16.766 1 98.62 383 THR A N 1
ATOM 2913 C CA . THR A 1 383 ? 8.195 -6.512 16.391 1 98.62 383 THR A CA 1
ATOM 2914 C C . THR A 1 383 ? 7.379 -5.316 16.859 1 98.62 383 THR A C 1
ATOM 2916 O O . THR A 1 383 ? 7.59 -4.82 17.969 1 98.62 383 THR A O 1
ATOM 2919 N N . LEU A 1 384 ? 6.488 -4.84 16.047 1 98.31 384 LEU A N 1
ATOM 2920 C CA . LEU A 1 384 ? 5.602 -3.729 16.375 1 98.31 384 LEU A CA 1
ATOM 2921 C C . LEU A 1 384 ? 4.152 -4.078 16.047 1 98.31 384 LEU A C 1
ATOM 2923 O O . LEU A 1 384 ? 3.848 -4.492 14.93 1 98.31 384 LEU A O 1
ATOM 2927 N N . ASP A 1 385 ? 3.268 -3.891 17.031 1 98.25 385 ASP A N 1
ATOM 2928 C CA . ASP A 1 385 ? 1.844 -4.113 16.797 1 98.25 385 ASP A CA 1
ATOM 2929 C C . ASP A 1 385 ? 1.241 -2.98 15.969 1 98.25 385 ASP A C 1
ATOM 2931 O O . ASP A 1 385 ? 1.603 -1.815 16.141 1 98.25 385 ASP A O 1
ATOM 2935 N N . MET A 1 386 ? 0.275 -3.322 15.148 1 98.19 386 MET A N 1
ATOM 2936 C CA . MET A 1 386 ? -0.34 -2.328 14.273 1 98.19 386 MET A CA 1
ATOM 2937 C C . MET A 1 386 ? -1.15 -1.319 15.078 1 98.19 386 MET A C 1
ATOM 2939 O O . MET A 1 386 ? -1.507 -0.255 14.57 1 98.19 386 MET A O 1
ATOM 2943 N N . ASP A 1 387 ? -1.409 -1.593 16.312 1 97.12 387 ASP A N 1
ATOM 2944 C CA . ASP A 1 387 ? -2.137 -0.641 17.156 1 97.12 387 ASP A CA 1
ATOM 2945 C C . ASP A 1 387 ? -1.24 0.525 17.562 1 97.12 387 ASP A C 1
ATOM 2947 O O . ASP A 1 387 ? -1.7 1.47 18.203 1 97.12 387 ASP A O 1
ATOM 2951 N N . LYS A 1 388 ? 0.033 0.476 17.188 1 96.44 388 LYS A N 1
ATOM 2952 C CA . LYS A 1 388 ? 0.943 1.597 17.406 1 96.44 388 LYS A CA 1
ATOM 2953 C C . LYS A 1 388 ? 1.035 2.479 16.156 1 96.44 388 LYS A C 1
ATOM 2955 O O . LYS A 1 388 ? 1.68 3.527 16.188 1 96.44 388 LYS A O 1
ATOM 2960 N N . VAL A 1 389 ? 0.379 2.119 15.102 1 96.75 389 VAL A N 1
ATOM 2961 C CA . VAL A 1 389 ? 0.4 2.852 13.836 1 96.75 389 VAL A CA 1
ATOM 2962 C C . VAL A 1 389 ? -0.814 3.775 13.758 1 96.75 389 VAL A C 1
ATOM 2964 O O . VAL A 1 389 ? -1.954 3.309 13.703 1 96.75 389 VAL A O 1
ATOM 2967 N N . PRO A 1 390 ? -0.65 5.062 13.672 1 96.38 390 PRO A N 1
ATOM 2968 C CA . PRO A 1 390 ? -1.766 6.008 13.734 1 96.38 390 PRO A CA 1
ATOM 2969 C C . PRO A 1 390 ? -2.838 5.723 12.68 1 96.38 390 PRO A C 1
ATOM 2971 O O . PRO A 1 390 ? -4.031 5.805 12.977 1 96.38 390 PRO A O 1
ATOM 2974 N N . LYS A 1 391 ? -2.428 5.375 11.484 1 97.56 391 LYS A N 1
ATOM 2975 C CA . LYS A 1 391 ? -3.404 5.078 10.438 1 97.56 391 LYS A CA 1
ATOM 2976 C C . LYS A 1 391 ? -4.336 3.945 10.859 1 97.56 391 LYS A C 1
ATOM 2978 O O . LYS A 1 391 ? -5.543 4.012 10.633 1 97.56 391 LYS A O 1
ATOM 2983 N N . ALA A 1 392 ? -3.758 2.906 11.453 1 97.94 392 ALA A N 1
ATOM 2984 C CA . ALA A 1 392 ? -4.562 1.769 11.891 1 97.94 392 ALA A CA 1
ATOM 2985 C C . ALA A 1 392 ? -5.629 2.203 12.898 1 97.94 392 ALA A C 1
ATOM 2987 O O . ALA A 1 392 ? -6.773 1.749 12.828 1 97.94 392 ALA A O 1
ATOM 2988 N N . LEU A 1 393 ? -5.289 3.131 13.75 1 97.06 393 LEU A N 1
ATOM 2989 C CA . LEU A 1 393 ? -6.219 3.648 14.75 1 97.06 393 LEU A CA 1
ATOM 2990 C C . LEU A 1 393 ? -7.301 4.504 14.102 1 97.06 393 LEU A C 1
ATOM 2992 O O . LEU A 1 393 ? -8.484 4.371 14.422 1 97.06 393 LEU A O 1
ATOM 2996 N N . THR A 1 394 ? -6.859 5.293 13.148 1 96.88 394 THR A N 1
ATOM 2997 C CA . THR A 1 394 ? -7.789 6.238 12.539 1 96.88 394 THR A CA 1
ATOM 2998 C C . THR A 1 394 ? -8.859 5.5 11.734 1 96.88 394 THR A C 1
ATOM 3000 O O . THR A 1 394 ? -10 5.965 11.633 1 96.88 394 THR A O 1
ATOM 3003 N N . VAL A 1 395 ? -8.5 4.352 11.188 1 97.12 395 VAL A N 1
ATOM 3004 C CA . VAL A 1 395 ? -9.469 3.654 10.336 1 97.12 395 VAL A CA 1
ATOM 3005 C C . VAL A 1 395 ? -10.102 2.502 11.117 1 97.12 395 VAL A C 1
ATOM 3007 O O . VAL A 1 395 ? -10.797 1.663 10.539 1 97.12 395 VAL A O 1
ATOM 3010 N N . ASN A 1 396 ? -9.805 2.357 12.414 1 96.69 396 ASN A N 1
ATOM 3011 C CA . ASN A 1 396 ? -10.352 1.355 13.32 1 96.69 396 ASN A CA 1
ATOM 3012 C C . ASN A 1 396 ? -10.016 -0.061 12.859 1 96.69 396 ASN A C 1
ATOM 3014 O O . ASN A 1 396 ? -10.883 -0.937 12.852 1 96.69 396 ASN A O 1
ATOM 3018 N N . ASP A 1 397 ? -8.828 -0.246 12.375 1 96.75 397 ASP A N 1
ATOM 3019 C CA . ASP A 1 397 ? -8.312 -1.553 11.969 1 96.75 397 ASP A CA 1
ATOM 3020 C C . ASP A 1 397 ? -6.883 -1.756 12.453 1 96.75 397 ASP A C 1
ATOM 3022 O O . ASP A 1 397 ? -5.93 -1.56 11.695 1 96.75 397 ASP A O 1
ATOM 3026 N N . THR A 1 398 ? -6.781 -2.254 13.648 1 97.88 398 THR A N 1
ATOM 3027 C CA . THR A 1 398 ? -5.473 -2.348 14.289 1 97.88 398 THR A CA 1
ATOM 3028 C C . THR A 1 398 ? -4.957 -3.785 14.258 1 97.88 398 THR A C 1
ATOM 3030 O O . THR A 1 398 ? -3.998 -4.121 14.953 1 97.88 398 THR A O 1
ATOM 3033 N N . LYS A 1 399 ? -5.578 -4.641 13.461 1 98.25 399 LYS A N 1
ATOM 3034 C CA . LYS A 1 399 ? -5.141 -6.031 13.383 1 98.25 399 LYS A CA 1
ATOM 3035 C C . LYS A 1 399 ? -3.76 -6.141 12.742 1 98.25 399 LYS A C 1
ATOM 3037 O O . LYS A 1 399 ? -3.508 -5.547 11.688 1 98.25 399 LYS A O 1
ATOM 3042 N N . GLY A 1 400 ? -2.951 -6.879 13.461 1 98.69 400 GLY A N 1
ATOM 3043 C CA . GLY A 1 400 ? -1.71 -7.289 12.828 1 98.69 400 GLY A CA 1
ATOM 3044 C C . GLY A 1 400 ? -0.475 -6.77 13.539 1 98.69 400 GLY A C 1
ATOM 3045 O O . GLY A 1 400 ? -0.562 -6.285 14.664 1 98.69 400 GLY A O 1
ATOM 3046 N N . LEU A 1 401 ? 0.637 -6.965 12.906 1 98.94 401 LEU A N 1
ATOM 3047 C CA . LEU A 1 401 ? 1.969 -6.621 13.391 1 98.94 401 LEU A CA 1
ATOM 3048 C C . LEU A 1 401 ? 2.971 -6.57 12.242 1 98.94 401 LEU A C 1
ATOM 3050 O O . LEU A 1 401 ? 2.668 -7.008 11.133 1 98.94 401 LEU A O 1
ATOM 3054 N N . ILE A 1 402 ? 4.082 -6.012 12.531 1 98.94 402 ILE A N 1
ATOM 3055 C CA . ILE A 1 402 ? 5.219 -6.035 11.625 1 98.94 402 ILE A CA 1
ATOM 3056 C C . ILE A 1 402 ? 6.48 -6.445 12.383 1 98.94 402 ILE A C 1
ATOM 3058 O O . ILE A 1 402 ? 6.695 -6.02 13.516 1 98.94 402 ILE A O 1
ATOM 3062 N N . LYS A 1 403 ? 7.246 -7.32 11.805 1 98.94 403 LYS A N 1
ATOM 3063 C CA . LYS A 1 403 ? 8.531 -7.742 12.352 1 98.94 403 LYS A CA 1
ATOM 3064 C C . LYS A 1 403 ? 9.664 -7.477 11.367 1 98.94 403 LYS A C 1
ATOM 3066 O O . LYS A 1 403 ? 9.547 -7.785 10.18 1 98.94 403 LYS A O 1
ATOM 3071 N N . MET A 1 404 ? 10.742 -6.887 11.844 1 98.94 404 MET A N 1
ATOM 3072 C CA . MET A 1 404 ? 11.922 -6.586 11.039 1 98.94 404 MET A CA 1
ATOM 3073 C C . MET A 1 404 ? 13.141 -7.328 11.562 1 98.94 404 MET A C 1
ATOM 3075 O O . MET A 1 404 ? 13.359 -7.395 12.773 1 98.94 404 MET A O 1
ATOM 3079 N N . VAL A 1 405 ? 13.852 -7.98 10.672 1 98.88 405 VAL A N 1
ATOM 3080 C CA . VAL A 1 405 ? 15.094 -8.688 10.953 1 98.88 405 VAL A CA 1
ATOM 3081 C C . VAL A 1 405 ? 16.266 -7.91 10.367 1 98.88 405 VAL A C 1
ATOM 3083 O O . VAL A 1 405 ? 16.266 -7.562 9.188 1 98.88 405 VAL A O 1
ATOM 3086 N N . VAL A 1 406 ? 17.312 -7.625 11.188 1 98.62 406 VAL A N 1
ATOM 3087 C CA . VAL A 1 406 ? 18.438 -6.848 10.695 1 98.62 406 VAL A CA 1
ATOM 3088 C C . VAL A 1 406 ? 19.75 -7.566 11.023 1 98.62 406 VAL A C 1
ATOM 3090 O O . VAL A 1 406 ? 19.766 -8.484 11.844 1 98.62 406 VAL A O 1
ATOM 3093 N N . ASP A 1 407 ? 20.844 -7.301 10.281 1 97.69 407 ASP A N 1
ATOM 3094 C CA . ASP A 1 407 ? 22.188 -7.766 10.555 1 97.69 407 ASP A CA 1
ATOM 3095 C C . ASP A 1 407 ? 22.969 -6.746 11.391 1 97.69 407 ASP A C 1
ATOM 3097 O O . ASP A 1 407 ? 23.453 -5.742 10.859 1 97.69 407 ASP A O 1
ATOM 3101 N N . PRO A 1 408 ? 23.156 -7.027 12.656 1 96.12 408 PRO A N 1
ATOM 3102 C CA . PRO A 1 408 ? 23.859 -6.055 13.5 1 96.12 408 PRO A CA 1
ATOM 3103 C C . PRO A 1 408 ? 25.328 -5.887 13.117 1 96.12 408 PRO A C 1
ATOM 3105 O O . PRO A 1 408 ? 25.953 -4.875 13.461 1 96.12 408 PRO A O 1
ATOM 3108 N N . LYS A 1 409 ? 25.875 -6.793 12.461 1 96.81 409 LYS A N 1
ATOM 3109 C CA . LYS A 1 409 ? 27.281 -6.73 12.062 1 96.81 409 LYS A CA 1
ATOM 3110 C C . LYS A 1 409 ? 27.469 -5.898 10.789 1 96.81 409 LYS A C 1
ATOM 3112 O O . LYS A 1 409 ? 28.594 -5.555 10.422 1 96.81 409 LYS A O 1
ATOM 3117 N N . LYS A 1 410 ? 26.391 -5.586 10.172 1 96.75 410 LYS A N 1
ATOM 3118 C CA . LYS A 1 410 ? 26.422 -4.758 8.969 1 96.75 410 LYS A CA 1
ATOM 3119 C C . LYS A 1 410 ? 25.594 -3.492 9.156 1 96.75 410 LYS A C 1
ATOM 3121 O O . LYS A 1 410 ? 24.719 -3.186 8.336 1 96.75 410 LYS A O 1
ATOM 3126 N N . LYS A 1 411 ? 25.797 -2.762 10.297 1 97.19 411 LYS A N 1
ATOM 3127 C CA . LYS A 1 411 ? 25.188 -1.479 10.625 1 97.19 411 LYS A CA 1
ATOM 3128 C C . LYS A 1 411 ? 23.656 -1.58 10.609 1 97.19 411 LYS A C 1
ATOM 3130 O O . LYS A 1 411 ? 22.984 -0.724 10.039 1 97.19 411 LYS A O 1
ATOM 3135 N N . ASN A 1 412 ? 23.156 -2.713 11.016 1 98.06 412 ASN A N 1
ATOM 3136 C CA . ASN A 1 412 ? 21.719 -2.977 11.086 1 98.06 412 ASN A CA 1
ATOM 3137 C C . ASN A 1 412 ? 21.078 -2.926 9.711 1 98.06 412 ASN A C 1
ATOM 3139 O O . ASN A 1 412 ? 20.016 -2.307 9.531 1 98.06 412 ASN A O 1
ATOM 3143 N N . ARG A 1 413 ? 21.75 -3.521 8.789 1 98.56 413 ARG A N 1
ATOM 3144 C CA . ARG A 1 413 ? 21.156 -3.729 7.469 1 98.56 413 ARG A CA 1
ATOM 3145 C C . ARG A 1 413 ? 19.891 -4.566 7.562 1 98.56 413 ARG A C 1
ATOM 3147 O O . ARG A 1 413 ? 19.844 -5.566 8.281 1 98.56 413 ARG A O 1
ATOM 3154 N N . ILE A 1 414 ? 18.875 -4.137 6.84 1 98.88 414 ILE A N 1
ATOM 3155 C CA . ILE A 1 414 ? 17.609 -4.855 6.848 1 98.88 414 ILE A CA 1
ATOM 3156 C C . ILE A 1 414 ? 17.719 -6.102 5.973 1 98.88 414 ILE A C 1
ATOM 3158 O O . ILE A 1 414 ? 18.047 -6.012 4.789 1 98.88 414 ILE A O 1
ATOM 3162 N N . VAL A 1 415 ? 17.406 -7.277 6.566 1 98.75 415 VAL A N 1
ATOM 3163 C CA . VAL A 1 415 ? 17.594 -8.508 5.805 1 98.75 415 VAL A CA 1
ATOM 3164 C C . VAL A 1 415 ? 16.281 -9.289 5.75 1 98.75 415 VAL A C 1
ATOM 3166 O O . VAL A 1 415 ? 16.188 -10.312 5.078 1 98.75 415 VAL A O 1
ATOM 3169 N N . GLY A 1 416 ? 15.242 -8.82 6.43 1 98.81 416 GLY A N 1
ATOM 3170 C CA . GLY A 1 416 ? 13.922 -9.43 6.379 1 98.81 416 GLY A CA 1
ATOM 3171 C C . GLY A 1 416 ? 12.836 -8.562 6.992 1 98.81 416 GLY A C 1
ATOM 3172 O O . GLY A 1 416 ? 13.078 -7.871 7.98 1 98.81 416 GLY A O 1
ATOM 3173 N N . VAL A 1 417 ? 11.664 -8.57 6.395 1 98.94 417 VAL A N 1
ATOM 3174 C CA . VAL A 1 417 ? 10.484 -7.887 6.926 1 98.94 417 VAL A CA 1
ATOM 3175 C C . VAL A 1 417 ? 9.25 -8.766 6.734 1 98.94 417 VAL A C 1
ATOM 3177 O O . VAL A 1 417 ? 9.031 -9.312 5.652 1 98.94 417 VAL A O 1
ATOM 3180 N N . HIS A 1 418 ? 8.445 -8.906 7.766 1 98.94 418 HIS A N 1
ATOM 3181 C CA . HIS A 1 418 ? 7.242 -9.727 7.812 1 98.94 418 HIS A CA 1
ATOM 3182 C C . HIS A 1 418 ? 6.055 -8.938 8.352 1 98.94 418 HIS A C 1
ATOM 3184 O O . HIS A 1 418 ? 6.105 -8.422 9.469 1 98.94 418 HIS A O 1
ATOM 3190 N N . ILE A 1 419 ? 5.023 -8.891 7.566 1 98.94 419 ILE A N 1
ATOM 3191 C CA . ILE A 1 419 ? 3.928 -7.977 7.879 1 98.94 419 ILE A CA 1
ATOM 3192 C C . ILE A 1 419 ? 2.613 -8.75 7.93 1 98.94 419 ILE A C 1
ATOM 3194 O O . ILE A 1 419 ? 2.348 -9.594 7.066 1 98.94 419 ILE A O 1
ATOM 3198 N N . LEU A 1 420 ? 1.836 -8.594 8.906 1 98.94 420 LEU A N 1
ATOM 3199 C CA . LEU A 1 420 ? 0.417 -8.914 9.016 1 98.94 420 LEU A CA 1
ATOM 3200 C C . LEU A 1 420 ? -0.421 -7.648 9.148 1 98.94 420 LEU A C 1
ATOM 3202 O O . LEU A 1 420 ? -0.348 -6.957 10.164 1 98.94 420 LEU A O 1
ATOM 3206 N N . SER A 1 421 ? -1.13 -7.281 8.062 1 98.81 421 SER A N 1
ATOM 3207 C CA . SER A 1 421 ? -1.897 -6.043 8.031 1 98.81 421 SER A CA 1
ATOM 3208 C C . SER A 1 421 ? -2.947 -6.062 6.926 1 98.81 421 SER A C 1
ATOM 3210 O O . SER A 1 421 ? -2.969 -6.98 6.102 1 98.81 421 SER A O 1
ATOM 3212 N N . SER A 1 422 ? -3.764 -5.086 6.898 1 97.94 422 SER A N 1
ATOM 3213 C CA . SER A 1 422 ? -4.883 -5.023 5.961 1 97.94 422 SER A CA 1
ATOM 3214 C C . SER A 1 422 ? -4.391 -4.957 4.52 1 97.94 422 SER A C 1
ATOM 3216 O O . SER A 1 422 ? -5.039 -5.488 3.613 1 97.94 422 SER A O 1
ATOM 3218 N N . ILE A 1 423 ? -3.186 -4.316 4.262 1 98.56 423 ILE A N 1
ATOM 3219 C CA . ILE A 1 423 ? -2.701 -4.168 2.893 1 98.56 423 ILE A CA 1
ATOM 3220 C C . ILE A 1 423 ? -1.236 -4.594 2.814 1 98.56 423 ILE A C 1
ATOM 3222 O O . ILE A 1 423 ? -0.439 -3.969 2.111 1 98.56 423 ILE A O 1
ATOM 3226 N N . ALA A 1 424 ? -0.922 -5.605 3.543 1 98.94 424 ALA A N 1
ATOM 3227 C CA . ALA A 1 424 ? 0.46 -6.059 3.686 1 98.94 424 ALA A CA 1
ATOM 3228 C C . ALA A 1 424 ? 1.085 -6.348 2.322 1 98.94 424 ALA A C 1
ATOM 3230 O O . ALA A 1 424 ? 2.266 -6.07 2.104 1 98.94 424 ALA A O 1
ATOM 3231 N N . ALA A 1 425 ? 0.32 -6.879 1.433 1 98.81 425 ALA A N 1
ATOM 3232 C CA . ALA A 1 425 ? 0.831 -7.301 0.13 1 98.81 425 ALA A CA 1
ATOM 3233 C C . ALA A 1 425 ? 1.376 -6.109 -0.654 1 98.81 425 ALA A C 1
ATOM 3235 O O . ALA A 1 425 ? 2.332 -6.25 -1.42 1 98.81 425 ALA A O 1
ATOM 3236 N N . ASP A 1 426 ? 0.812 -4.941 -0.463 1 98.81 426 ASP A N 1
ATOM 3237 C CA . ASP A 1 426 ? 1.29 -3.732 -1.13 1 98.81 426 ASP A CA 1
ATOM 3238 C C . ASP A 1 426 ? 2.359 -3.031 -0.296 1 98.81 426 ASP A C 1
ATOM 3240 O O . ASP A 1 426 ? 3.348 -2.533 -0.837 1 98.81 426 ASP A O 1
ATOM 3244 N N . MET A 1 427 ? 2.184 -3.08 1.03 1 98.81 427 MET A N 1
ATOM 3245 C CA . MET A 1 427 ? 3.123 -2.443 1.948 1 98.81 427 MET A CA 1
ATOM 3246 C C . MET A 1 427 ? 4.535 -2.986 1.745 1 98.81 427 MET A C 1
ATOM 3248 O O . MET A 1 427 ? 5.512 -2.246 1.863 1 98.81 427 MET A O 1
ATOM 3252 N N . ILE A 1 428 ? 4.629 -4.207 1.427 1 98.94 428 ILE A N 1
ATOM 3253 C CA . ILE A 1 428 ? 5.871 -4.965 1.524 1 98.94 428 ILE A CA 1
ATOM 3254 C C . ILE A 1 428 ? 6.883 -4.434 0.508 1 98.94 428 ILE A C 1
ATOM 3256 O O . ILE A 1 428 ? 8.086 -4.656 0.647 1 98.94 428 ILE A O 1
ATOM 3260 N N . HIS A 1 429 ? 6.441 -3.73 -0.53 1 98.94 429 HIS A N 1
ATOM 3261 C CA . HIS A 1 429 ? 7.316 -3.385 -1.646 1 98.94 429 HIS A CA 1
ATOM 3262 C C . HIS A 1 429 ? 8.352 -2.342 -1.233 1 98.94 429 HIS A C 1
ATOM 3264 O O . HIS A 1 429 ? 9.453 -2.301 -1.786 1 98.94 429 HIS A O 1
ATOM 3270 N N . GLU A 1 430 ? 7.984 -1.48 -0.226 1 98.88 430 GLU A N 1
ATOM 3271 C CA . GLU A 1 430 ? 9.016 -0.627 0.355 1 98.88 430 GLU A CA 1
ATOM 3272 C C . GLU A 1 430 ? 10.141 -1.46 0.969 1 98.88 430 GLU A C 1
ATOM 3274 O O . GLU A 1 430 ? 11.32 -1.185 0.742 1 98.88 430 GLU A O 1
ATOM 3279 N N . ALA A 1 431 ? 9.781 -2.482 1.66 1 98.94 431 ALA A N 1
ATOM 3280 C CA . ALA A 1 431 ? 10.742 -3.369 2.305 1 98.94 431 ALA A CA 1
ATOM 3281 C C . ALA A 1 431 ? 11.531 -4.168 1.27 1 98.94 431 ALA A C 1
ATOM 3283 O O . ALA A 1 431 ? 12.711 -4.465 1.47 1 98.94 431 ALA A O 1
ATOM 3284 N N . VAL A 1 432 ? 10.875 -4.504 0.164 1 98.88 432 VAL A N 1
ATOM 3285 C CA . VAL A 1 432 ? 11.555 -5.227 -0.907 1 98.88 432 VAL A CA 1
ATOM 3286 C C . VAL A 1 432 ? 12.75 -4.422 -1.398 1 98.88 432 VAL A C 1
ATOM 3288 O O . VAL A 1 432 ? 13.859 -4.957 -1.526 1 98.88 432 VAL A O 1
ATOM 3291 N N . LEU A 1 433 ? 12.562 -3.125 -1.629 1 98.88 433 LEU A N 1
ATOM 3292 C CA . LEU A 1 433 ? 13.672 -2.289 -2.078 1 98.88 433 LEU A CA 1
ATOM 3293 C C . LEU A 1 433 ? 14.734 -2.164 -0.988 1 98.88 433 LEU A C 1
ATOM 3295 O O . LEU A 1 433 ? 15.93 -2.133 -1.282 1 98.88 433 LEU A O 1
ATOM 3299 N N . ALA A 1 434 ? 14.266 -2.072 0.283 1 98.88 434 ALA A N 1
ATOM 3300 C CA . ALA A 1 434 ? 15.219 -1.964 1.385 1 98.88 434 ALA A CA 1
ATOM 3301 C C . ALA A 1 434 ? 16.141 -3.176 1.43 1 98.88 434 ALA A C 1
ATOM 3303 O O . ALA A 1 434 ? 17.359 -3.031 1.567 1 98.88 434 ALA A O 1
ATOM 3304 N N . VAL A 1 435 ? 15.578 -4.379 1.3 1 98.81 435 VAL A N 1
ATOM 3305 C CA . VAL A 1 435 ? 16.344 -5.613 1.347 1 98.81 435 VAL A CA 1
ATOM 3306 C C . VAL A 1 435 ? 17.234 -5.719 0.106 1 98.81 435 VAL A C 1
ATOM 3308 O O . VAL A 1 435 ? 18.438 -5.992 0.211 1 98.81 435 VAL A O 1
ATOM 3311 N N . LYS A 1 436 ? 16.672 -5.473 -1.055 1 98.56 436 LYS A N 1
ATOM 3312 C CA . LYS A 1 436 ? 17.375 -5.648 -2.324 1 98.56 436 LYS A CA 1
ATOM 3313 C C . LYS A 1 436 ? 18.578 -4.715 -2.42 1 98.56 436 LYS A C 1
ATOM 3315 O O . LYS A 1 436 ? 19.641 -5.113 -2.904 1 98.56 436 LYS A O 1
ATOM 3320 N N . TYR A 1 437 ? 18.422 -3.516 -1.934 1 98.31 437 TYR A N 1
ATOM 3321 C CA . TYR A 1 437 ? 19.469 -2.523 -2.098 1 98.31 437 TYR A CA 1
ATOM 3322 C C . TYR A 1 437 ? 20.203 -2.283 -0.784 1 98.31 437 TYR A C 1
ATOM 3324 O O . TYR A 1 437 ? 20.859 -1.25 -0.607 1 98.31 437 TYR A O 1
ATOM 3332 N N . LYS A 1 438 ? 20.047 -3.145 0.197 1 98.31 438 LYS A N 1
ATOM 3333 C CA . LYS A 1 438 ? 20.828 -3.273 1.42 1 98.31 438 LYS A CA 1
ATOM 3334 C C . LYS A 1 438 ? 20.734 -2.008 2.268 1 98.31 438 LYS A C 1
ATOM 3336 O O . LYS A 1 438 ? 21.75 -1.503 2.748 1 98.31 438 LYS A O 1
ATOM 3341 N N . LEU A 1 439 ? 19.547 -1.452 2.33 1 98.75 439 LEU A N 1
ATOM 3342 C CA . LEU A 1 439 ? 19.328 -0.296 3.191 1 98.75 439 LEU A CA 1
ATOM 3343 C C . LEU A 1 439 ? 19.359 -0.701 4.66 1 98.75 439 LEU A C 1
ATOM 3345 O O . LEU A 1 439 ? 19.094 -1.856 4.996 1 98.75 439 LEU A O 1
ATOM 3349 N N . THR A 1 440 ? 19.688 0.268 5.527 1 98.75 440 THR A N 1
ATOM 3350 C CA . THR A 1 440 ? 19.766 0.055 6.969 1 98.75 440 THR A CA 1
ATOM 3351 C C . THR A 1 440 ? 18.547 0.63 7.672 1 98.75 440 THR A C 1
ATOM 3353 O O . THR A 1 440 ? 17.734 1.314 7.055 1 98.75 440 THR A O 1
ATOM 3356 N N . VAL A 1 441 ? 18.453 0.304 8.969 1 98.25 441 VAL A N 1
ATOM 3357 C CA . VAL A 1 441 ? 17.391 0.876 9.797 1 98.25 441 VAL A CA 1
ATOM 3358 C C . VAL A 1 441 ? 17.469 2.4 9.75 1 98.25 441 VAL A C 1
ATOM 3360 O O . VAL A 1 441 ? 16.438 3.074 9.664 1 98.25 441 VAL A O 1
ATOM 3363 N N . ASP A 1 442 ? 18.656 2.988 9.75 1 97.69 442 ASP A N 1
ATOM 3364 C CA . ASP A 1 442 ? 18.844 4.438 9.727 1 97.69 442 ASP A CA 1
ATOM 3365 C C . ASP A 1 442 ? 18.344 5.035 8.414 1 97.69 442 ASP A C 1
ATOM 3367 O O . ASP A 1 442 ? 17.797 6.137 8.398 1 97.69 442 ASP A O 1
ATOM 3371 N N . ASP A 1 443 ? 18.562 4.293 7.332 1 98.12 443 ASP A N 1
ATOM 3372 C CA . ASP A 1 443 ? 18.094 4.746 6.027 1 98.12 443 ASP A CA 1
ATOM 3373 C C . ASP A 1 443 ? 16.562 4.891 6.008 1 98.12 443 ASP A C 1
ATOM 3375 O O . ASP A 1 443 ? 16.031 5.863 5.473 1 98.12 443 ASP A O 1
ATOM 3379 N N . ILE A 1 444 ? 15.883 3.938 6.609 1 98.5 444 ILE A N 1
ATOM 3380 C CA . ILE A 1 444 ? 14.43 3.936 6.629 1 98.5 444 ILE A CA 1
ATOM 3381 C C . ILE A 1 444 ? 13.922 5.023 7.578 1 98.5 444 ILE A C 1
ATOM 3383 O O . ILE A 1 444 ? 12.969 5.738 7.258 1 98.5 444 ILE A O 1
ATOM 3387 N N . ILE A 1 445 ? 14.57 5.18 8.727 1 96.75 445 ILE A N 1
ATOM 3388 C CA . ILE A 1 445 ? 14.18 6.195 9.703 1 96.75 445 ILE A CA 1
ATOM 3389 C C . ILE A 1 445 ? 14.32 7.582 9.078 1 96.75 445 ILE A C 1
ATOM 3391 O O . ILE A 1 445 ? 13.477 8.453 9.289 1 96.75 445 ILE A O 1
ATOM 3395 N N . ASP A 1 446 ? 15.32 7.758 8.273 1 96.19 446 ASP A N 1
ATOM 3396 C CA . ASP A 1 446 ? 15.617 9.055 7.668 1 96.19 446 ASP A CA 1
ATOM 3397 C C . ASP A 1 446 ? 14.664 9.359 6.516 1 96.19 446 ASP A C 1
ATOM 3399 O O . ASP A 1 446 ? 14.609 10.492 6.031 1 96.19 446 ASP A O 1
ATOM 3403 N N . THR A 1 447 ? 13.922 8.398 6.078 1 97.25 447 THR A N 1
ATOM 3404 C CA . THR A 1 447 ? 12.984 8.562 4.977 1 97.25 447 THR A CA 1
ATOM 3405 C C . THR A 1 447 ? 11.648 9.117 5.477 1 97.25 447 THR A C 1
ATOM 3407 O O . THR A 1 447 ? 11.07 8.586 6.422 1 97.25 447 THR A O 1
ATOM 3410 N N . VAL A 1 448 ? 11.164 10.203 4.863 1 97.81 448 VAL A N 1
ATOM 3411 C CA . VAL A 1 448 ? 9.875 10.789 5.234 1 97.81 448 VAL A CA 1
ATOM 3412 C C . VAL A 1 448 ? 8.742 9.945 4.66 1 97.81 448 VAL A C 1
ATOM 3414 O O . VAL A 1 448 ? 8.734 9.633 3.469 1 97.81 448 VAL A O 1
ATOM 3417 N N . HIS A 1 449 ? 7.832 9.508 5.48 1 98.12 449 HIS A N 1
ATOM 3418 C CA . HIS A 1 449 ? 6.645 8.773 5.066 1 98.12 449 HIS A CA 1
ATOM 3419 C C . HIS A 1 449 ? 5.41 9.68 5.062 1 98.12 449 HIS A C 1
ATOM 3421 O O . HIS A 1 449 ? 5.375 10.688 5.773 1 98.12 449 HIS A O 1
ATOM 3427 N N . VAL A 1 450 ? 4.426 9.281 4.27 1 98.19 450 VAL A N 1
ATOM 3428 C CA . VAL A 1 450 ? 3.135 9.961 4.297 1 98.19 450 VAL A CA 1
ATOM 3429 C C . VAL A 1 450 ? 2.422 9.664 5.617 1 98.19 450 VAL A C 1
ATOM 3431 O O . VAL A 1 450 ? 2.438 8.523 6.09 1 98.19 450 VAL A O 1
ATOM 3434 N N . PHE A 1 451 ? 1.915 10.711 6.266 1 96.81 451 PHE A N 1
ATOM 3435 C CA . PHE A 1 451 ? 1.124 10.539 7.48 1 96.81 451 PHE A CA 1
ATOM 3436 C C . PHE A 1 451 ? -0.34 10.875 7.223 1 96.81 451 PHE A C 1
ATOM 3438 O O . PHE A 1 451 ? -0.652 11.914 6.633 1 96.81 451 PHE A O 1
ATOM 3445 N N . PRO A 1 452 ? -1.259 10.109 7.68 1 97.44 452 PRO A N 1
ATOM 3446 C CA . PRO A 1 452 ? -0.977 8.781 8.234 1 97.44 452 PRO A CA 1
ATOM 3447 C C . PRO A 1 452 ? -1.113 7.668 7.195 1 97.44 452 PRO A C 1
ATOM 3449 O O . PRO A 1 452 ? -1.979 7.738 6.32 1 97.44 452 PRO A O 1
ATOM 3452 N N . THR A 1 453 ? -0.3 6.734 7.223 1 98.31 453 THR A N 1
ATOM 3453 C CA . THR A 1 453 ? -0.386 5.57 6.352 1 98.31 453 THR A CA 1
ATOM 3454 C C . THR A 1 453 ? -0.041 4.293 7.117 1 98.31 453 THR A C 1
ATOM 3456 O O . THR A 1 453 ? 0.529 4.355 8.211 1 98.31 453 THR A O 1
ATOM 3459 N N . MET A 1 454 ? -0.377 3.152 6.531 1 98.56 454 MET A N 1
ATOM 3460 C CA . MET A 1 454 ? 0.02 1.865 7.098 1 98.56 454 MET A CA 1
ATOM 3461 C C . MET A 1 454 ? 1.521 1.644 6.945 1 98.56 454 MET A C 1
ATOM 3463 O O . MET A 1 454 ? 2.148 1.012 7.797 1 98.56 454 MET A O 1
ATOM 3467 N N . ASN A 1 455 ? 2.129 2.203 5.938 1 98.69 455 ASN A N 1
ATOM 3468 C CA . ASN A 1 455 ? 3.549 2.021 5.66 1 98.69 455 ASN A CA 1
ATOM 3469 C C . ASN A 1 455 ? 4.418 2.676 6.73 1 98.69 455 ASN A C 1
ATOM 3471 O O . ASN A 1 455 ? 5.594 2.342 6.875 1 98.69 455 ASN A O 1
ATOM 3475 N N . GLU A 1 456 ? 3.82 3.584 7.523 1 97.88 456 GLU A N 1
ATOM 3476 C CA . GLU A 1 456 ? 4.578 4.121 8.648 1 97.88 456 GLU A CA 1
ATOM 3477 C C . GLU A 1 456 ? 5.023 3.012 9.594 1 97.88 456 GLU A C 1
ATOM 3479 O O . GLU A 1 456 ? 5.984 3.18 10.352 1 97.88 456 GLU A O 1
ATOM 3484 N N . ALA A 1 457 ? 4.34 1.874 9.531 1 98.5 457 ALA A N 1
ATOM 3485 C CA . ALA A 1 457 ? 4.727 0.727 10.352 1 98.5 457 ALA A CA 1
ATOM 3486 C C . ALA A 1 457 ? 6.172 0.323 10.078 1 98.5 457 ALA A C 1
ATOM 3488 O O . ALA A 1 457 ? 6.887 -0.108 10.984 1 98.5 457 ALA A O 1
ATOM 3489 N N . ILE A 1 458 ? 6.594 0.443 8.828 1 98.81 458 ILE A N 1
ATOM 3490 C CA . ILE A 1 458 ? 7.953 0.071 8.445 1 98.81 458 ILE A CA 1
ATOM 3491 C C . ILE A 1 458 ? 8.953 1.025 9.086 1 98.81 458 ILE A C 1
ATOM 3493 O O . ILE A 1 458 ? 9.984 0.594 9.617 1 98.81 458 ILE A O 1
ATOM 3497 N N . LYS A 1 459 ? 8.648 2.291 9.109 1 98.19 459 LYS A N 1
ATOM 3498 C CA . LYS A 1 459 ? 9.508 3.273 9.766 1 98.19 459 LYS A CA 1
ATOM 3499 C C . LYS A 1 459 ? 9.508 3.088 11.273 1 98.19 459 LYS A C 1
ATOM 3501 O O . LYS A 1 459 ? 10.562 3.174 11.922 1 98.19 459 LYS A O 1
ATOM 3506 N N . LEU A 1 460 ? 8.352 2.873 11.836 1 97.94 460 LEU A N 1
ATOM 3507 C CA . LEU A 1 460 ? 8.211 2.77 13.281 1 97.94 460 LEU A CA 1
ATOM 3508 C C . LEU A 1 460 ? 8.938 1.535 13.812 1 97.94 460 LEU A C 1
ATOM 3510 O O . LEU A 1 460 ? 9.578 1.589 14.867 1 97.94 460 LEU A O 1
ATOM 3514 N N . VAL A 1 461 ? 8.844 0.411 13.086 1 98.62 461 VAL A N 1
ATOM 3515 C CA . VAL A 1 461 ? 9.555 -0.775 13.547 1 98.62 461 VAL A CA 1
ATOM 3516 C C . VAL A 1 461 ? 11.062 -0.557 13.422 1 98.62 461 VAL A C 1
ATOM 3518 O O . VAL A 1 461 ? 11.836 -1.001 14.273 1 98.62 461 VAL A O 1
ATOM 3521 N N . ALA A 1 462 ? 11.5 0.097 12.359 1 98.56 462 ALA A N 1
ATOM 3522 C CA . ALA A 1 462 ? 12.914 0.473 12.25 1 98.56 462 ALA A CA 1
ATOM 3523 C C . ALA A 1 462 ? 13.336 1.36 13.414 1 98.56 462 ALA A C 1
ATOM 3525 O O . ALA A 1 462 ? 14.398 1.148 14.008 1 98.56 462 ALA A O 1
ATOM 3526 N N . THR A 1 463 ? 12.484 2.305 13.773 1 97.12 463 THR A N 1
ATOM 3527 C CA . THR A 1 463 ? 12.758 3.236 14.859 1 97.12 463 THR A CA 1
ATOM 3528 C C . THR A 1 463 ? 12.875 2.498 16.188 1 97.12 463 THR A C 1
ATOM 3530 O O . THR A 1 463 ? 13.664 2.889 17.062 1 97.12 463 THR A O 1
ATOM 3533 N N . SER A 1 464 ? 12.227 1.409 16.328 1 97.19 464 SER A N 1
ATOM 3534 C CA . SER A 1 464 ? 12.188 0.659 17.578 1 97.19 464 SER A CA 1
ATOM 3535 C C . SER A 1 464 ? 13.531 0.018 17.891 1 97.19 464 SER A C 1
ATOM 3537 O O . SER A 1 464 ? 13.781 -0.399 19.031 1 97.19 464 SER A O 1
ATOM 3539 N N . PHE A 1 465 ? 14.438 -0.081 16.906 1 97.19 465 PHE A N 1
ATOM 3540 C CA . PHE A 1 465 ? 15.789 -0.56 17.172 1 97.19 465 PHE A CA 1
ATOM 3541 C C . PHE A 1 465 ? 16.594 0.48 17.953 1 97.19 465 PHE A C 1
ATOM 3543 O O . PHE A 1 465 ? 17.609 0.158 18.547 1 97.19 465 PHE A O 1
ATOM 3550 N N . LYS A 1 466 ? 16.062 1.737 17.953 1 94 466 LYS A N 1
ATOM 3551 C CA . LYS A 1 466 ? 16.844 2.824 18.547 1 94 466 LYS A CA 1
ATOM 3552 C C . LYS A 1 466 ? 16.125 3.412 19.766 1 94 466 LYS A C 1
ATOM 3554 O O . LYS A 1 466 ? 16.766 3.906 20.688 1 94 466 LYS A O 1
ATOM 3559 N N . GLN A 1 467 ? 14.805 3.443 19.609 1 92.25 467 GLN A N 1
ATOM 3560 C CA . GLN A 1 467 ? 14.023 4.109 20.656 1 92.25 467 GLN A CA 1
ATOM 3561 C C . GLN A 1 467 ? 12.711 3.377 20.906 1 92.25 467 GLN A C 1
ATOM 3563 O O . GLN A 1 467 ? 12.258 2.598 20.062 1 92.25 467 GLN A O 1
ATOM 3568 N N . ASP A 1 468 ? 12.148 3.68 22.062 1 92.25 468 ASP A N 1
ATOM 3569 C CA . ASP A 1 468 ? 10.82 3.178 22.391 1 92.25 468 ASP A CA 1
ATOM 3570 C C . ASP A 1 468 ? 9.734 3.971 21.672 1 92.25 468 ASP A C 1
ATOM 3572 O O . ASP A 1 468 ? 9.477 5.129 22 1 92.25 468 ASP A O 1
ATOM 3576 N N . VAL A 1 469 ? 9.031 3.342 20.828 1 91.94 469 VAL A N 1
ATOM 3577 C CA . VAL A 1 469 ? 8.062 4.004 19.953 1 91.94 469 VAL A CA 1
ATOM 3578 C C . VAL A 1 469 ? 6.91 4.547 20.797 1 91.94 469 VAL A C 1
ATOM 3580 O O . VAL A 1 469 ? 6.266 5.527 20.422 1 91.94 469 VAL A O 1
ATOM 3583 N N . SER A 1 470 ? 6.664 3.969 21.938 1 87.75 470 SER A N 1
ATOM 3584 C CA . SER A 1 470 ? 5.578 4.414 22.812 1 87.75 470 SER A CA 1
ATOM 3585 C C . SER A 1 470 ? 5.895 5.762 23.453 1 87.75 470 SER A C 1
ATOM 3587 O O . SER A 1 470 ? 5.008 6.418 24 1 87.75 470 SER A O 1
ATOM 3589 N N . LYS A 1 471 ? 7.105 6.176 23.359 1 89.38 471 LYS A N 1
ATOM 3590 C CA . LYS A 1 471 ? 7.543 7.434 23.953 1 89.38 471 LYS A CA 1
ATOM 3591 C C . LYS A 1 471 ? 7.77 8.5 22.891 1 89.38 471 LYS A C 1
ATOM 3593 O O . LYS A 1 471 ? 8.453 9.5 23.141 1 89.38 471 LYS A O 1
ATOM 3598 N N . LEU A 1 472 ? 7.223 8.18 21.75 1 91.19 472 LEU A N 1
ATOM 3599 C CA . LEU A 1 472 ? 7.359 9.133 20.656 1 91.19 472 LEU A CA 1
ATOM 3600 C C . LEU A 1 472 ? 6.016 9.758 20.312 1 91.19 472 LEU A C 1
ATOM 3602 O O . LEU A 1 472 ? 4.969 9.117 20.453 1 91.19 472 LEU A O 1
ATOM 3606 N N . SER A 1 473 ? 6.117 10.961 19.891 1 89.94 473 SER A N 1
ATOM 3607 C CA . SER A 1 473 ? 4.934 11.57 19.281 1 89.94 473 SER A CA 1
ATOM 3608 C C . SER A 1 473 ? 4.637 10.969 17.922 1 89.94 473 SER A C 1
ATOM 3610 O O . SER A 1 473 ? 5.371 10.102 17.438 1 89.94 473 SER A O 1
ATOM 3612 N N . CYS A 1 474 ? 3.553 11.305 17.281 1 81.12 474 CYS A N 1
ATOM 3613 C CA . CYS A 1 474 ? 3.035 10.648 16.094 1 81.12 474 CYS A CA 1
ATOM 3614 C C . CYS A 1 474 ? 4.094 10.594 14.992 1 81.12 474 CYS A C 1
ATOM 3616 O O . CYS A 1 474 ? 4.152 9.633 14.227 1 81.12 474 CYS A O 1
ATOM 3618 N N . CYS A 1 475 ? 4.949 11.523 14.82 1 77.44 475 CYS A N 1
ATOM 3619 C CA . CYS A 1 475 ? 5.82 11.547 13.656 1 77.44 475 CYS A CA 1
ATOM 3620 C C . CYS A 1 475 ? 7.262 11.844 14.062 1 77.44 475 CYS A C 1
ATOM 3622 O O . CYS A 1 475 ? 8.094 12.18 13.211 1 77.44 475 CYS A O 1
ATOM 3624 N N . ALA A 1 476 ? 7.465 11.57 15.336 1 81.62 476 ALA A N 1
ATOM 3625 C CA . ALA A 1 476 ? 8.805 11.938 15.805 1 81.62 476 ALA A CA 1
ATOM 3626 C C . ALA A 1 476 ? 9.82 10.867 15.422 1 81.62 476 ALA A C 1
ATOM 3628 O O . ALA A 1 476 ? 9.469 9.695 15.234 1 81.62 476 ALA A O 1
ATOM 3629 N N . GLU A 1 477 ? 11 11.414 15.031 1 76.44 477 GLU A N 1
ATOM 3630 C CA . GLU A 1 477 ? 12.07 10.492 14.688 1 76.44 477 GLU A CA 1
ATOM 3631 C C . GLU A 1 477 ? 13.273 10.664 15.625 1 76.44 477 GLU A C 1
ATOM 3633 O O . GLU A 1 477 ? 13.484 11.75 16.172 1 76.44 477 GLU A O 1
ATOM 3638 N N . MET B 1 1 ? 15.25 37.094 52.281 1 27.78 1 MET B N 1
ATOM 3639 C CA . MET B 1 1 ? 14.555 37.812 51.219 1 27.78 1 MET B CA 1
ATOM 3640 C C . MET B 1 1 ? 15.391 37.844 49.938 1 27.78 1 MET B C 1
ATOM 3642 O O . MET B 1 1 ? 14.945 38.375 48.906 1 27.78 1 MET B O 1
ATOM 3646 N N . LYS B 1 2 ? 16.703 38.031 50.125 1 33.62 2 LYS B N 1
ATOM 3647 C CA . LYS B 1 2 ? 17.672 38.219 49.031 1 33.62 2 LYS B CA 1
ATOM 3648 C C . LYS B 1 2 ? 17.875 36.906 48.281 1 33.62 2 LYS B C 1
ATOM 3650 O O . LYS B 1 2 ? 18.75 36.812 47.438 1 33.62 2 LYS B O 1
ATOM 3655 N N . LYS B 1 3 ? 17.844 36 49.031 1 38.78 3 LYS B N 1
ATOM 3656 C CA . LYS B 1 3 ? 18.078 34.656 48.5 1 38.78 3 LYS B CA 1
ATOM 3657 C C . LYS B 1 3 ? 17.141 34.375 47.344 1 38.78 3 LYS B C 1
ATOM 3659 O O . LYS B 1 3 ? 17.156 33.25 46.812 1 38.78 3 LYS B O 1
ATOM 3664 N N . SER B 1 4 ? 15.977 35.156 47.188 1 31.83 4 SER B N 1
ATOM 3665 C CA . SER B 1 4 ? 14.766 34.844 46.438 1 31.83 4 SER B CA 1
ATOM 3666 C C . SER B 1 4 ? 14.945 35.094 44.938 1 31.83 4 SER B C 1
ATOM 3668 O O . SER B 1 4 ? 14.203 34.531 44.125 1 31.83 4 SER B O 1
ATOM 3670 N N . LYS B 1 5 ? 15.656 36.219 44.656 1 37.5 5 LYS B N 1
ATOM 3671 C CA . LYS B 1 5 ? 15.695 36.688 43.25 1 37.5 5 LYS B CA 1
ATOM 3672 C C . LYS B 1 5 ? 16.672 35.844 42.438 1 37.5 5 LYS B C 1
ATOM 3674 O O . LYS B 1 5 ? 16.469 35.656 41.219 1 37.5 5 LYS B O 1
ATOM 3679 N N . ARG B 1 6 ? 17.766 35.812 42.844 1 36.44 6 ARG B N 1
ATOM 3680 C CA . ARG B 1 6 ? 18.766 35.031 42.125 1 36.44 6 ARG B CA 1
ATOM 3681 C C . ARG B 1 6 ? 18.266 33.594 41.875 1 36.44 6 ARG B C 1
ATOM 3683 O O . ARG B 1 6 ? 18.625 32.969 40.875 1 36.44 6 ARG B O 1
ATOM 3690 N N . GLU B 1 7 ? 17.859 33.062 42.875 1 37.72 7 GLU B N 1
ATOM 3691 C CA . GLU B 1 7 ? 17.328 31.719 42.812 1 37.72 7 GLU B CA 1
ATOM 3692 C C . GLU B 1 7 ? 16.156 31.625 41.844 1 37.72 7 GLU B C 1
ATOM 3694 O O . GLU B 1 7 ? 15.992 30.609 41.156 1 37.72 7 GLU B O 1
ATOM 3699 N N . LYS B 1 8 ? 15.305 32.625 41.844 1 41.81 8 LYS B N 1
ATOM 3700 C CA . LYS B 1 8 ? 14.18 32.75 40.938 1 41.81 8 LYS B CA 1
ATOM 3701 C C . LYS B 1 8 ? 14.664 33.094 39.5 1 41.81 8 LYS B C 1
ATOM 3703 O O . LYS B 1 8 ? 13.992 32.781 38.531 1 41.81 8 LYS B O 1
ATOM 3708 N N . THR B 1 9 ? 15.617 33.906 39.344 1 43.88 9 THR B N 1
ATOM 3709 C CA . THR B 1 9 ? 16.266 34.375 38.125 1 43.88 9 THR B CA 1
ATOM 3710 C C . THR B 1 9 ? 16.891 33.188 37.375 1 43.88 9 THR B C 1
ATOM 3712 O O . THR B 1 9 ? 16.859 33.156 36.156 1 43.88 9 THR B O 1
ATOM 3715 N N . MET B 1 10 ? 17.609 32.469 38.062 1 48.72 10 MET B N 1
ATOM 3716 C CA . MET B 1 10 ? 18.219 31.234 37.562 1 48.72 10 MET B CA 1
ATOM 3717 C C . MET B 1 10 ? 17.156 30.234 37.125 1 48.72 10 MET B C 1
ATOM 3719 O O . MET B 1 10 ? 17.438 29.281 36.406 1 48.72 10 MET B O 1
ATOM 3723 N N . GLU B 1 11 ? 15.938 30.516 37.625 1 65.06 11 GLU B N 1
ATOM 3724 C CA . GLU B 1 11 ? 14.828 29.594 37.469 1 65.06 11 GLU B CA 1
ATOM 3725 C C . GLU B 1 11 ? 14.164 29.719 36.094 1 65.06 11 GLU B C 1
ATOM 3727 O O . GLU B 1 11 ? 13.633 28.75 35.562 1 65.06 11 GLU B O 1
ATOM 3732 N N . ASN B 1 12 ? 14.555 30.781 35.406 1 89.06 12 ASN B N 1
ATOM 3733 C CA . ASN B 1 12 ? 13.898 30.984 34.094 1 89.06 12 ASN B CA 1
ATOM 3734 C C . ASN B 1 12 ? 14.906 31.031 32.969 1 89.06 12 ASN B C 1
ATOM 3736 O O . ASN B 1 12 ? 14.75 31.812 32.031 1 89.06 12 ASN B O 1
ATOM 3740 N N . LYS B 1 13 ? 16.062 30.328 33.219 1 95.5 13 LYS B N 1
ATOM 3741 C CA . LYS B 1 13 ? 17.078 30.234 32.188 1 95.5 13 LYS B CA 1
ATOM 3742 C C . LYS B 1 13 ? 17.109 28.828 31.578 1 95.5 13 LYS B C 1
ATOM 3744 O O . LYS B 1 13 ? 17.156 27.844 32.312 1 95.5 13 LYS B O 1
ATOM 3749 N N . TYR B 1 14 ? 17.109 28.797 30.25 1 98.25 14 TYR B N 1
ATOM 3750 C CA . TYR B 1 14 ? 17.078 27.531 29.531 1 98.25 14 TYR B CA 1
ATOM 3751 C C . TYR B 1 14 ? 18.172 27.484 28.469 1 98.25 14 TYR B C 1
ATOM 3753 O O . TYR B 1 14 ? 18.578 28.531 27.953 1 98.25 14 TYR B O 1
ATOM 3761 N N . ASP B 1 15 ? 18.703 26.312 28.219 1 98.25 15 ASP B N 1
ATOM 3762 C CA . ASP B 1 15 ? 19.656 26.141 27.125 1 98.25 15 ASP B CA 1
ATOM 3763 C C . ASP B 1 15 ? 18.953 26.203 25.781 1 98.25 15 ASP B C 1
ATOM 3765 O O . ASP B 1 15 ? 19.547 26.656 24.797 1 98.25 15 ASP B O 1
ATOM 3769 N N . LEU B 1 16 ? 17.734 25.75 25.719 1 98.69 16 LEU B N 1
ATOM 3770 C CA . LEU B 1 16 ? 16.922 25.75 24.516 1 98.69 16 LEU B CA 1
ATOM 3771 C C . LEU B 1 16 ? 15.477 26.125 24.844 1 98.69 16 LEU B C 1
ATOM 3773 O O . LEU B 1 16 ? 14.906 25.641 25.812 1 98.69 16 LEU B O 1
ATOM 3777 N N . ILE B 1 17 ? 14.922 27.031 24.125 1 98.88 17 ILE B N 1
ATOM 3778 C CA . ILE B 1 17 ? 13.508 27.359 24.188 1 98.88 17 ILE B CA 1
ATOM 3779 C C . ILE B 1 17 ? 12.828 26.984 22.875 1 98.88 17 ILE B C 1
ATOM 3781 O O . ILE B 1 17 ? 13.266 27.422 21.797 1 98.88 17 ILE B O 1
ATOM 3785 N N . ILE B 1 18 ? 11.82 26.125 22.922 1 98.88 18 ILE B N 1
ATOM 3786 C CA . ILE B 1 18 ? 10.992 25.734 21.797 1 98.88 18 ILE B CA 1
ATOM 3787 C C . ILE B 1 18 ? 9.641 26.453 21.875 1 98.88 18 ILE B C 1
ATOM 3789 O O . ILE B 1 18 ? 8.938 26.344 22.875 1 98.88 18 ILE B O 1
ATOM 3793 N N . ILE B 1 19 ? 9.297 27.188 20.859 1 98.81 19 ILE B N 1
ATOM 3794 C CA . ILE B 1 19 ? 8.016 27.875 20.812 1 98.81 19 ILE B CA 1
ATOM 3795 C C . ILE B 1 19 ? 7.051 27.125 19.906 1 98.81 19 ILE B C 1
ATOM 3797 O O . ILE B 1 19 ? 7.184 27.188 18.672 1 98.81 19 ILE B O 1
ATOM 3801 N N . GLY B 1 20 ? 6.031 26.547 20.438 1 98.19 20 GLY B N 1
ATOM 3802 C CA . GLY B 1 20 ? 5.086 25.672 19.75 1 98.19 20 GLY B CA 1
ATOM 3803 C C . GLY B 1 20 ? 4.895 24.344 20.438 1 98.19 20 GLY B C 1
ATOM 3804 O O . GLY B 1 20 ? 5.652 23.984 21.344 1 98.19 20 GLY B O 1
ATOM 3805 N N . GLY B 1 21 ? 3.896 23.625 20.031 1 97.56 21 GLY B N 1
ATOM 3806 C CA . GLY B 1 21 ? 3.582 22.359 20.672 1 97.56 21 GLY B CA 1
ATOM 3807 C C . GLY B 1 21 ? 3.113 21.297 19.688 1 97.56 21 GLY B C 1
ATOM 3808 O O . GLY B 1 21 ? 2.48 20.312 20.094 1 97.56 21 GLY B O 1
ATOM 3809 N N . GLY B 1 22 ? 3.344 21.5 18.359 1 97.19 22 GLY B N 1
ATOM 3810 C CA . GLY B 1 22 ? 2.961 20.531 17.344 1 97.19 22 GLY B CA 1
ATOM 3811 C C . GLY B 1 22 ? 4.062 19.547 17.016 1 97.19 22 GLY B C 1
ATOM 3812 O O . GLY B 1 22 ? 4.918 19.266 17.859 1 97.19 22 GLY B O 1
ATOM 3813 N N . ALA B 1 23 ? 4.043 19 15.852 1 97.06 23 ALA B N 1
ATOM 3814 C CA . ALA B 1 23 ? 4.93 17.922 15.438 1 97.06 23 ALA B CA 1
ATOM 3815 C C . ALA B 1 23 ? 6.391 18.359 15.492 1 97.06 23 ALA B C 1
ATOM 3817 O O . ALA B 1 23 ? 7.238 17.641 16.031 1 97.06 23 ALA B O 1
ATOM 3818 N N . ALA B 1 24 ? 6.695 19.484 14.906 1 98.19 24 ALA B N 1
ATOM 3819 C CA . ALA B 1 24 ? 8.07 19.969 14.898 1 98.19 24 ALA B CA 1
ATOM 3820 C C . ALA B 1 24 ? 8.57 20.219 16.328 1 98.19 24 ALA B C 1
ATOM 3822 O O . ALA B 1 24 ? 9.703 19.875 16.656 1 98.19 24 ALA B O 1
ATOM 3823 N N . ALA B 1 25 ? 7.75 20.797 17.125 1 98.44 25 ALA B N 1
ATOM 3824 C CA . ALA B 1 25 ? 8.117 21.125 18.5 1 98.44 25 ALA B CA 1
ATOM 3825 C C . ALA B 1 25 ? 8.414 19.859 19.312 1 98.44 25 ALA B C 1
ATOM 3827 O O . ALA B 1 25 ? 9.422 19.781 20.016 1 98.44 25 ALA B O 1
ATOM 3828 N N . PHE B 1 26 ? 7.523 18.922 19.203 1 98.06 26 PHE B N 1
ATOM 3829 C CA . PHE B 1 26 ? 7.703 17.703 19.984 1 98.06 26 PHE B CA 1
ATOM 3830 C C . PHE B 1 26 ? 8.93 16.922 19.516 1 98.06 26 PHE B C 1
ATOM 3832 O O . PHE B 1 26 ? 9.656 16.359 20.328 1 98.06 26 PHE B O 1
ATOM 3839 N N . SER B 1 27 ? 9.078 16.859 18.203 1 97.56 27 SER B N 1
ATOM 3840 C CA . SER B 1 27 ? 10.266 16.188 17.703 1 97.56 27 SER B CA 1
ATOM 3841 C C . SER B 1 27 ? 11.539 16.859 18.188 1 97.56 27 SER B C 1
ATOM 3843 O O . SER B 1 27 ? 12.508 16.203 18.547 1 97.56 27 SER B O 1
ATOM 3845 N N . ALA B 1 28 ? 11.578 18.172 18.234 1 98.38 28 ALA B N 1
ATOM 3846 C CA . ALA B 1 28 ? 12.711 18.938 18.75 1 98.38 28 ALA B CA 1
ATOM 3847 C C . ALA B 1 28 ? 12.914 18.656 20.234 1 98.38 28 ALA B C 1
ATOM 3849 O O . ALA B 1 28 ? 14.047 18.484 20.703 1 98.38 28 ALA B O 1
ATOM 3850 N N . ALA B 1 29 ? 11.828 18.625 20.953 1 98.38 29 ALA B N 1
ATOM 3851 C CA . ALA B 1 29 ? 11.883 18.422 22.391 1 98.38 29 ALA B CA 1
ATOM 3852 C C . ALA B 1 29 ? 12.453 17.031 22.719 1 98.38 29 ALA B C 1
ATOM 3854 O O . ALA B 1 29 ? 13.258 16.891 23.641 1 98.38 29 ALA B O 1
ATOM 3855 N N . ILE B 1 30 ? 11.984 16.062 21.969 1 97.25 30 ILE B N 1
ATOM 3856 C CA . ILE B 1 30 ? 12.453 14.703 22.188 1 97.25 30 ILE B CA 1
ATOM 3857 C C . ILE B 1 30 ? 13.945 14.625 21.891 1 97.25 30 ILE B C 1
ATOM 3859 O O . ILE B 1 30 ? 14.695 14.008 22.656 1 97.25 30 ILE B O 1
ATOM 3863 N N . LYS B 1 31 ? 14.375 15.273 20.859 1 96.56 31 LYS B N 1
ATOM 3864 C CA . LYS B 1 31 ? 15.797 15.312 20.531 1 96.56 31 LYS B CA 1
ATOM 3865 C C . LYS B 1 31 ? 16.594 16.031 21.625 1 96.56 31 LYS B C 1
ATOM 3867 O O . LYS B 1 31 ? 17.656 15.555 22.047 1 96.56 31 LYS B O 1
ATOM 3872 N N . ALA B 1 32 ? 16.141 17.125 22.094 1 98.06 32 ALA B N 1
ATOM 3873 C CA . ALA B 1 32 ? 16.812 17.891 23.141 1 98.06 32 ALA B CA 1
ATOM 3874 C C . ALA B 1 32 ? 16.922 17.062 24.422 1 98.06 32 ALA B C 1
ATOM 3876 O O . ALA B 1 32 ? 17.953 17.094 25.094 1 98.06 32 ALA B O 1
ATOM 3877 N N . ASN B 1 33 ? 15.812 16.391 24.703 1 97.5 33 ASN B N 1
ATOM 3878 C CA . ASN B 1 33 ? 15.812 15.531 25.875 1 97.5 33 ASN B CA 1
ATOM 3879 C C . ASN B 1 33 ? 16.875 14.445 25.781 1 97.5 33 ASN B C 1
ATOM 3881 O O . ASN B 1 33 ? 17.547 14.141 26.781 1 97.5 33 ASN B O 1
ATOM 3885 N N . ALA B 1 34 ? 17.016 13.883 24.641 1 95.38 34 ALA B N 1
ATOM 3886 C CA . ALA B 1 34 ? 18.016 12.836 24.422 1 95.38 34 ALA B CA 1
ATOM 3887 C C . ALA B 1 34 ? 19.422 13.359 24.641 1 95.38 34 ALA B C 1
ATOM 3889 O O . ALA B 1 34 ? 20.312 12.609 25.062 1 95.38 34 ALA B O 1
ATOM 3890 N N . TYR B 1 35 ? 19.625 14.641 24.469 1 96.75 35 TYR B N 1
ATOM 3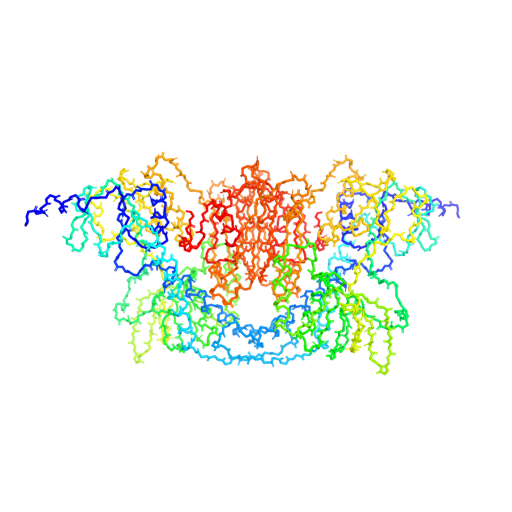891 C CA . TYR B 1 35 ? 20.938 15.258 24.641 1 96.75 35 TYR B CA 1
ATOM 3892 C C . TYR B 1 35 ? 21.109 15.797 26.062 1 96.75 35 TYR B C 1
ATOM 3894 O O . TYR B 1 35 ? 22.156 16.328 26.422 1 96.75 35 TYR B O 1
ATOM 3902 N N . GLY B 1 36 ? 20.078 15.734 26.875 1 97.5 36 GLY B N 1
ATOM 3903 C CA . GLY B 1 36 ? 20.156 16.172 28.266 1 97.5 36 GLY B CA 1
ATOM 3904 C C . GLY B 1 36 ? 20.172 17.688 28.406 1 97.5 36 GLY B C 1
ATOM 3905 O O . GLY B 1 36 ? 20.828 18.219 29.312 1 97.5 36 GLY B O 1
ATOM 3906 N N . VAL B 1 37 ? 19.484 18.312 27.578 1 97.94 37 VAL B N 1
ATOM 3907 C CA . VAL B 1 37 ? 19.531 19.766 27.531 1 97.94 37 VAL B CA 1
ATOM 3908 C C . VAL B 1 37 ? 18.312 20.344 28.266 1 97.94 37 VAL B C 1
ATOM 3910 O O . VAL B 1 37 ? 17.188 19.938 28.016 1 97.94 37 VAL B O 1
ATOM 3913 N N . LYS B 1 38 ? 18.547 21.328 29.125 1 98.5 38 LYS B N 1
ATOM 3914 C CA . LYS B 1 38 ? 17.438 22.016 29.797 1 98.5 38 LYS B CA 1
ATOM 3915 C C . LYS B 1 38 ? 16.609 22.828 28.812 1 98.5 38 LYS B C 1
ATOM 3917 O O . LYS B 1 38 ? 17.062 23.859 28.312 1 98.5 38 LYS B O 1
ATOM 3922 N N . THR B 1 39 ? 15.344 22.375 28.625 1 98.62 39 THR B N 1
ATOM 3923 C CA . THR B 1 39 ? 14.539 22.906 27.531 1 98.62 39 THR B CA 1
ATOM 3924 C C . THR B 1 39 ? 13.188 23.391 28.047 1 98.62 39 THR B C 1
ATOM 3926 O O . THR B 1 39 ? 12.555 22.734 28.875 1 98.62 39 THR B O 1
ATOM 3929 N N . ALA B 1 40 ? 12.781 24.609 27.656 1 98.62 40 ALA B N 1
ATOM 3930 C CA . ALA B 1 40 ? 11.406 25.078 27.844 1 98.62 40 ALA B CA 1
ATOM 3931 C C . ALA B 1 40 ? 10.609 24.938 26.547 1 98.62 40 ALA B C 1
ATOM 3933 O O . ALA B 1 40 ? 11.078 25.328 25.469 1 98.62 40 ALA B O 1
ATOM 3934 N N . MET B 1 41 ? 9.492 24.312 26.594 1 98.5 41 MET B N 1
ATOM 3935 C CA . MET B 1 41 ? 8.531 24.281 25.5 1 98.5 41 MET B CA 1
ATOM 3936 C C . MET B 1 41 ? 7.332 25.172 25.797 1 98.5 41 MET B C 1
ATOM 3938 O O . MET B 1 41 ? 6.664 25.016 26.828 1 98.5 41 MET B O 1
ATOM 3942 N N . ILE B 1 42 ? 7.102 26.125 24.953 1 98.56 42 ILE B N 1
ATOM 3943 C CA . ILE B 1 42 ? 6.047 27.094 25.203 1 98.56 42 ILE B CA 1
ATOM 3944 C C . ILE B 1 42 ? 4.875 26.828 24.25 1 98.56 42 ILE B C 1
ATOM 3946 O O . ILE B 1 42 ? 5.047 26.797 23.031 1 98.56 42 ILE B O 1
ATOM 3950 N N . GLU B 1 43 ? 3.674 26.641 24.719 1 97.94 43 GLU B N 1
ATOM 3951 C CA . GLU B 1 43 ? 2.486 26.359 23.906 1 97.94 43 GLU B CA 1
ATOM 3952 C C . GLU B 1 43 ? 1.262 27.078 24.469 1 97.94 43 GLU B C 1
ATOM 3954 O O . GLU B 1 43 ? 0.99 27 25.672 1 97.94 43 GLU B O 1
ATOM 3959 N N . ARG B 1 44 ? 0.571 27.766 23.641 1 95.19 44 ARG B N 1
ATOM 3960 C CA . ARG B 1 44 ? -0.592 28.516 24.094 1 95.19 44 ARG B CA 1
ATOM 3961 C C . ARG B 1 44 ? -1.869 27.703 23.953 1 95.19 44 ARG B C 1
ATOM 3963 O O . ARG B 1 44 ? -2.873 27.984 24.609 1 95.19 44 ARG B O 1
ATOM 3970 N N . GLY B 1 45 ? -1.917 26.734 23.125 1 92.25 45 GLY B N 1
ATOM 3971 C CA . GLY B 1 45 ? -3.113 25.953 22.875 1 92.25 45 GLY B CA 1
ATOM 3972 C C . GLY B 1 45 ? -2.973 24.5 23.281 1 92.25 45 GLY B C 1
ATOM 3973 O O . GLY B 1 45 ? -2.322 24.203 24.297 1 92.25 45 GLY B O 1
ATOM 3974 N N . ARG B 1 46 ? -3.709 23.672 22.594 1 93.69 46 ARG B N 1
ATOM 3975 C CA . ARG B 1 46 ? -3.664 22.234 22.875 1 93.69 46 ARG B CA 1
ATOM 3976 C C . ARG B 1 46 ? -2.371 21.625 22.344 1 93.69 46 ARG B C 1
ATOM 3978 O O . ARG B 1 46 ? -1.91 21.969 21.266 1 93.69 46 ARG B O 1
ATOM 3985 N N . LEU B 1 47 ? -1.874 20.719 23.156 1 96.69 47 LEU B N 1
ATOM 3986 C CA . LEU B 1 47 ? -0.679 20 22.719 1 96.69 47 LEU B CA 1
ATOM 3987 C C . LEU B 1 47 ? -0.964 19.172 21.469 1 96.69 47 LEU B C 1
ATOM 3989 O O . LEU B 1 47 ? -2.082 18.672 21.297 1 96.69 47 LEU B O 1
ATOM 3993 N N . GLY B 1 48 ? 0.03 19.062 20.641 1 96.06 48 GLY B N 1
ATOM 3994 C CA . GLY B 1 48 ? -0.048 18.156 19.5 1 96.06 48 GLY B CA 1
ATOM 3995 C C . GLY B 1 48 ? -0.275 18.875 18.188 1 96.06 48 GLY B C 1
ATOM 3996 O O . GLY B 1 48 ? -0.076 18.297 17.109 1 96.06 48 GLY B O 1
ATOM 3997 N N . GLY B 1 49 ? -0.667 20.141 18.297 1 95.25 49 GLY B N 1
ATOM 3998 C CA . GLY B 1 49 ? -0.822 20.938 17.094 1 95.25 49 GLY B CA 1
ATOM 3999 C C . GLY B 1 49 ? -2.027 20.547 16.266 1 95.25 49 GLY B C 1
ATOM 4000 O O . GLY B 1 49 ? -3.031 20.078 16.797 1 95.25 49 GLY B O 1
ATOM 4001 N N . THR B 1 50 ? -2 20.781 14.992 1 94.38 50 THR B N 1
ATOM 4002 C CA . THR B 1 50 ? -3.135 20.641 14.086 1 94.38 50 THR B CA 1
ATOM 4003 C C . THR B 1 50 ? -3.451 19.172 13.828 1 94.38 50 THR B C 1
ATOM 4005 O O . THR B 1 50 ? -4.602 18.75 13.953 1 94.38 50 THR B O 1
ATOM 4008 N N . CYS B 1 51 ? -2.559 18.375 13.594 1 94.5 51 CYS B N 1
ATOM 4009 C CA . CYS B 1 51 ? -2.738 17.031 13.039 1 94.5 51 CYS B CA 1
ATOM 4010 C C . CYS B 1 51 ? -3.59 16.172 13.961 1 94.5 51 CYS B C 1
ATOM 4012 O O . CYS B 1 51 ? -4.59 15.594 13.523 1 94.5 51 CYS B O 1
ATOM 4014 N N . VAL B 1 52 ? -3.236 16.094 15.203 1 96.56 52 VAL B N 1
ATOM 4015 C CA . VAL B 1 52 ? -3.949 15.195 16.109 1 96.56 52 VAL B CA 1
ATOM 4016 C C . VAL B 1 52 ? -5.285 15.82 16.5 1 96.56 52 VAL B C 1
ATOM 4018 O O . VAL B 1 52 ? -6.273 15.109 16.703 1 96.56 52 VAL B O 1
ATOM 4021 N N . ASN B 1 53 ? -5.379 17.125 16.562 1 97.38 53 ASN B N 1
ATOM 4022 C CA . ASN B 1 53 ? -6.527 17.797 17.156 1 97.38 53 ASN B CA 1
ATOM 4023 C C . ASN B 1 53 ? -7.586 18.141 16.125 1 97.38 53 ASN B C 1
ATOM 4025 O O . ASN B 1 53 ? -8.781 17.953 16.359 1 97.38 53 ASN B O 1
ATOM 4029 N N . VAL B 1 54 ? -7.152 18.672 14.969 1 97.69 54 VAL B N 1
ATOM 4030 C CA . VAL B 1 54 ? -8.109 19.203 14 1 97.69 54 VAL B CA 1
ATOM 4031 C C . VAL B 1 54 ? -7.562 19.031 12.586 1 97.69 54 VAL B C 1
ATOM 4033 O O . VAL B 1 54 ? -7.766 19.891 11.727 1 97.69 54 VAL B O 1
ATOM 4036 N N . GLY B 1 55 ? -6.836 18.016 12.383 1 96.81 55 GLY B N 1
ATOM 4037 C CA . GLY B 1 55 ? -6.199 17.781 11.094 1 96.81 55 GLY B CA 1
ATOM 4038 C C . GLY B 1 55 ? -6.281 16.328 10.641 1 96.81 55 GLY B C 1
ATOM 4039 O O . GLY B 1 55 ? -7.375 15.781 10.508 1 96.81 55 GLY B O 1
ATOM 4040 N N . CYS B 1 56 ? -5.148 15.711 10.531 1 96.12 56 CYS B N 1
ATOM 4041 C CA . CYS B 1 56 ? -4.988 14.414 9.883 1 96.12 56 CYS B CA 1
ATOM 4042 C C . CYS B 1 56 ? -5.758 13.328 10.625 1 96.12 56 CYS B C 1
ATOM 4044 O O . CYS B 1 56 ? -6.473 12.539 10.008 1 96.12 56 CYS B O 1
ATOM 4046 N N . VAL B 1 57 ? -5.699 13.281 11.906 1 97.38 57 VAL B N 1
ATOM 4047 C CA . VAL B 1 57 ? -6.258 12.18 12.68 1 97.38 57 VAL B CA 1
ATOM 4048 C C . VAL B 1 57 ? -7.785 12.211 12.594 1 97.38 57 VAL B C 1
ATOM 4050 O O . VAL B 1 57 ? -8.406 11.258 12.125 1 97.38 57 VAL B O 1
ATOM 4053 N N . PRO B 1 58 ? -8.398 13.289 12.984 1 98.38 58 PRO B N 1
ATOM 4054 C CA . PRO B 1 58 ? -9.859 13.281 12.914 1 98.38 58 PRO B CA 1
ATOM 4055 C C . PRO B 1 58 ? -10.375 13.203 11.477 1 98.38 58 PRO B C 1
ATOM 4057 O O . PRO B 1 58 ? -11.375 12.523 11.219 1 98.38 58 PRO B O 1
ATOM 4060 N N . SER B 1 59 ? -9.773 13.898 10.516 1 98.56 59 SER B N 1
ATOM 4061 C CA . SER B 1 59 ? -10.281 13.883 9.148 1 98.56 59 SER B CA 1
ATOM 4062 C C . SER B 1 59 ? -10.219 12.484 8.547 1 98.56 59 SER B C 1
ATOM 4064 O O . SER B 1 59 ? -11.156 12.047 7.871 1 98.56 59 SER B O 1
ATOM 4066 N N . LYS B 1 60 ? -9.133 11.766 8.828 1 98.38 60 LYS B N 1
ATOM 4067 C CA . LYS B 1 60 ? -9 10.43 8.25 1 98.38 60 LYS B CA 1
ATOM 4068 C C . LYS B 1 60 ? -9.977 9.453 8.891 1 98.38 60 LYS B C 1
ATOM 4070 O O . LYS B 1 60 ? -10.414 8.492 8.258 1 98.38 60 LYS B O 1
ATOM 4075 N N . ASN B 1 61 ? -10.25 9.648 10.172 1 98.56 61 ASN B N 1
ATOM 4076 C CA . ASN B 1 61 ? -11.273 8.828 10.82 1 98.56 61 ASN B CA 1
ATOM 4077 C C . ASN B 1 61 ? -12.641 9.023 10.172 1 98.56 61 ASN B C 1
ATOM 4079 O O . ASN B 1 61 ? -13.336 8.055 9.875 1 98.56 61 ASN B O 1
ATOM 4083 N N . LEU B 1 62 ? -12.992 10.273 9.898 1 98.56 62 LEU B N 1
ATOM 4084 C CA . LEU B 1 62 ? -14.273 10.594 9.289 1 98.56 62 LEU B CA 1
ATOM 4085 C C . LEU B 1 62 ? -14.312 10.148 7.832 1 98.56 62 LEU B C 1
ATOM 4087 O O . LEU B 1 62 ? -15.336 9.656 7.352 1 98.56 62 LEU B O 1
ATOM 4091 N N . LEU B 1 63 ? -13.219 10.32 7.152 1 98.62 63 LEU B N 1
ATOM 4092 C CA . LEU B 1 63 ? -13.117 9.852 5.773 1 98.62 63 LEU B CA 1
ATOM 4093 C C . LEU B 1 63 ? -13.344 8.344 5.699 1 98.62 63 LEU B C 1
ATOM 4095 O O . LEU B 1 63 ? -14.023 7.859 4.789 1 98.62 63 LEU B O 1
ATOM 4099 N N . ALA B 1 64 ? -12.773 7.633 6.672 1 98.12 64 ALA B N 1
ATOM 4100 C CA . ALA B 1 64 ? -12.922 6.18 6.699 1 98.12 64 ALA B CA 1
ATOM 4101 C C . ALA B 1 64 ? -14.383 5.781 6.887 1 98.12 64 ALA B C 1
ATOM 4103 O O . ALA B 1 64 ? -14.859 4.82 6.273 1 98.12 64 ALA B O 1
ATOM 4104 N N . ALA B 1 65 ? -15.039 6.492 7.719 1 98 65 ALA B N 1
ATOM 4105 C CA . ALA B 1 65 ? -16.469 6.246 7.902 1 98 65 ALA B CA 1
ATOM 4106 C C . ALA B 1 65 ? -17.234 6.473 6.605 1 98 65 ALA B C 1
ATOM 4108 O O . ALA B 1 65 ? -18.078 5.648 6.219 1 98 65 ALA B O 1
ATOM 4109 N N . GLY B 1 66 ? -16.938 7.598 5.961 1 97.88 66 GLY B N 1
ATOM 4110 C CA . GLY B 1 66 ? -17.562 7.883 4.68 1 97.88 66 GLY B CA 1
ATOM 4111 C C . GLY B 1 66 ? -17.281 6.832 3.627 1 97.88 66 GLY B C 1
ATOM 4112 O O . GLY B 1 66 ? -18.156 6.48 2.832 1 97.88 66 GLY B O 1
ATOM 4113 N N . GLU B 1 67 ? -16.094 6.348 3.627 1 97 67 GLU B N 1
ATOM 4114 C CA . GLU B 1 67 ? -15.688 5.32 2.67 1 97 67 GLU B CA 1
ATOM 4115 C C . GLU B 1 67 ? -16.469 4.023 2.887 1 97 67 GLU B C 1
ATOM 4117 O O . GLU B 1 67 ? -16.844 3.355 1.924 1 97 67 GLU B O 1
ATOM 4122 N N . HIS B 1 68 ? -16.641 3.676 4.125 1 96.31 68 HIS B N 1
ATOM 4123 C CA . HIS B 1 68 ? -17.422 2.488 4.453 1 96.31 68 HIS B CA 1
ATOM 4124 C C . HIS B 1 68 ? -18.859 2.607 3.941 1 96.31 68 HIS B C 1
ATOM 4126 O O . HIS B 1 68 ? -19.391 1.67 3.344 1 96.31 68 HIS B O 1
ATOM 4132 N N . LEU B 1 69 ? -19.438 3.744 4.16 1 97.12 69 LEU B N 1
ATOM 4133 C CA . LEU B 1 69 ? -20.812 3.982 3.725 1 97.12 69 LEU B CA 1
ATOM 4134 C C . LEU B 1 69 ? -20.922 3.918 2.205 1 97.12 69 LEU B C 1
ATOM 4136 O O . LEU B 1 69 ? -21.844 3.299 1.671 1 97.12 69 LEU B O 1
ATOM 4140 N N . GLN B 1 70 ? -19.953 4.508 1.556 1 96.81 70 GLN B N 1
ATOM 4141 C CA . GLN B 1 70 ? -19.953 4.539 0.097 1 96.81 70 GLN B CA 1
ATOM 4142 C C . GLN B 1 70 ? -19.781 3.137 -0.481 1 96.81 70 GLN B C 1
ATOM 4144 O O . GLN B 1 70 ? -20.422 2.785 -1.474 1 96.81 70 GLN B O 1
ATOM 4149 N N . SER B 1 71 ? -18.953 2.336 0.1 1 95.38 71 SER B N 1
ATOM 4150 C CA . SER B 1 71 ? -18.688 0.981 -0.375 1 95.38 71 SER B CA 1
ATOM 4151 C C . SER B 1 71 ? -19.938 0.111 -0.282 1 95.38 71 SER B C 1
ATOM 4153 O O . SER B 1 71 ? -20.188 -0.72 -1.156 1 95.38 71 SER B O 1
ATOM 4155 N N . ALA B 1 72 ? -20.672 0.273 0.776 1 95.69 72 ALA B N 1
ATOM 4156 C CA . ALA B 1 72 ? -21.922 -0.473 0.943 1 95.69 72 ALA B CA 1
ATOM 4157 C C . ALA B 1 72 ? -22.969 -0.025 -0.07 1 95.69 72 ALA B C 1
ATOM 4159 O O . ALA B 1 72 ? -23.719 -0.849 -0.612 1 95.69 72 ALA B O 1
ATOM 4160 N N . ARG B 1 73 ? -22.969 1.258 -0.341 1 95.69 73 ARG B N 1
ATOM 4161 C CA . ARG B 1 73 ? -23.984 1.844 -1.227 1 95.69 73 ARG B CA 1
ATOM 4162 C C . ARG B 1 73 ? -23.672 1.522 -2.686 1 95.69 73 ARG B C 1
ATOM 4164 O O . ARG B 1 73 ? -24.594 1.399 -3.504 1 95.69 73 ARG B O 1
ATOM 4171 N N . LYS B 1 74 ? -22.422 1.411 -2.975 1 95.12 74 LYS B N 1
ATOM 4172 C CA . LYS B 1 74 ? -21.953 1.152 -4.336 1 95.12 74 LYS B CA 1
ATOM 4173 C C . LYS B 1 74 ? -20.906 0.045 -4.363 1 95.12 74 LYS B C 1
ATOM 4175 O O . LYS B 1 74 ? -19.734 0.3 -4.648 1 95.12 74 LYS B O 1
ATOM 4180 N N . PRO B 1 75 ? -21.375 -1.211 -4.219 1 95.25 75 PRO B N 1
ATOM 4181 C CA . PRO B 1 75 ? -20.422 -2.314 -4.234 1 95.25 75 PRO B CA 1
ATOM 4182 C C . PRO B 1 75 ? -19.656 -2.418 -5.555 1 95.25 75 PRO B C 1
ATOM 4184 O O . PRO B 1 75 ? -20.234 -2.195 -6.621 1 95.25 75 PRO B O 1
ATOM 4187 N N . ALA B 1 76 ? -18.344 -2.732 -5.438 1 92.19 76 ALA B N 1
ATOM 4188 C CA . ALA B 1 76 ? -17.516 -2.881 -6.633 1 92.19 76 ALA B CA 1
ATOM 4189 C C . ALA B 1 76 ? -17.953 -4.086 -7.457 1 92.19 76 ALA B C 1
ATOM 4191 O O . ALA B 1 76 ? -17.891 -4.062 -8.688 1 92.19 76 ALA B O 1
ATOM 4192 N N . HIS B 1 77 ? -18.422 -5.098 -6.766 1 93.69 77 HIS B N 1
ATOM 4193 C CA . HIS B 1 77 ? -18.875 -6.301 -7.449 1 93.69 77 HIS B CA 1
ATOM 4194 C C . HIS B 1 77 ? -20.344 -6.191 -7.832 1 93.69 77 HIS B C 1
ATOM 4196 O O . HIS B 1 77 ? -21.219 -6.102 -6.961 1 93.69 77 HIS B O 1
ATOM 4202 N N . PRO B 1 78 ? -20.641 -6.367 -9.07 1 92.38 78 PRO B N 1
ATOM 4203 C CA . PRO B 1 78 ? -22 -6.129 -9.539 1 92.38 78 PRO B CA 1
ATOM 4204 C C . PRO B 1 78 ? -23 -7.133 -8.969 1 92.38 78 PRO B C 1
ATOM 4206 O O . PRO B 1 78 ? -24.203 -6.855 -8.93 1 92.38 78 PRO B O 1
ATOM 4209 N N . ALA B 1 79 ? -22.5 -8.25 -8.531 1 96 79 ALA B N 1
ATOM 4210 C CA . ALA B 1 79 ? -23.406 -9.312 -8.07 1 96 79 ALA B CA 1
ATOM 4211 C C . ALA B 1 79 ? -23.781 -9.109 -6.605 1 96 79 ALA B C 1
ATOM 4213 O O . ALA B 1 79 ? -24.578 -9.867 -6.059 1 96 79 ALA B O 1
ATOM 4214 N N . ILE B 1 80 ? -23.234 -8.148 -5.953 1 97.12 80 ILE B N 1
ATOM 4215 C CA . ILE B 1 80 ? -23.578 -7.789 -4.586 1 97.12 80 ILE B CA 1
ATOM 4216 C C . ILE B 1 80 ? -24.562 -6.621 -4.594 1 97.12 80 ILE B C 1
ATOM 4218 O O . ILE B 1 80 ? -24.328 -5.602 -5.242 1 97.12 80 ILE B O 1
ATOM 4222 N N . LYS B 1 81 ? -25.625 -6.746 -3.926 1 97.12 81 LYS B N 1
ATOM 4223 C CA . LYS B 1 81 ? -26.656 -5.719 -3.918 1 97.12 81 LYS B CA 1
ATOM 4224 C C . LYS B 1 81 ? -26.266 -4.547 -3.027 1 97.12 81 LYS B C 1
ATOM 4226 O O . LYS B 1 81 ? -25.703 -4.738 -1.946 1 97.12 81 LYS B O 1
ATOM 4231 N N . PRO B 1 82 ? -26.578 -3.365 -3.457 1 96.06 82 PRO B N 1
ATOM 4232 C CA . PRO B 1 82 ? -26.312 -2.18 -2.637 1 96.06 82 PRO B CA 1
ATOM 4233 C C . PRO B 1 82 ? -27.078 -2.193 -1.317 1 96.06 82 PRO B C 1
ATOM 4235 O O . PRO B 1 82 ? -28.219 -2.668 -1.266 1 96.06 82 PRO B O 1
ATOM 4238 N N . CYS B 1 83 ? -26.359 -1.694 -0.341 1 94.62 83 CYS B N 1
ATOM 4239 C CA . CYS B 1 83 ? -26.953 -1.502 0.974 1 94.62 83 CYS B CA 1
ATOM 4240 C C . CYS B 1 83 ? -26.766 -0.07 1.458 1 94.62 83 CYS B C 1
ATOM 4242 O O . CYS B 1 83 ? -25.656 0.46 1.414 1 94.62 83 CYS B O 1
ATOM 4244 N N . ASP B 1 84 ? -27.875 0.546 1.774 1 94.25 84 ASP B N 1
ATOM 4245 C CA . ASP B 1 84 ? -27.781 1.859 2.404 1 94.25 84 ASP B CA 1
ATOM 4246 C C . ASP B 1 84 ? -27.734 1.737 3.926 1 94.25 84 ASP B C 1
ATOM 4248 O O . ASP B 1 84 ? -28.766 1.795 4.59 1 94.25 84 ASP B O 1
ATOM 4252 N N . ALA B 1 85 ? -26.578 1.642 4.469 1 94.25 85 ALA B N 1
ATOM 4253 C CA . ALA B 1 85 ? -26.406 1.405 5.898 1 94.25 85 ALA B CA 1
ATOM 4254 C C . ALA B 1 85 ? -26.828 2.625 6.711 1 94.25 85 ALA B C 1
ATOM 4256 O O . ALA B 1 85 ? -26.5 3.76 6.359 1 94.25 85 ALA B O 1
ATOM 4257 N N . ASP B 1 86 ? -27.547 2.35 7.715 1 95.75 86 ASP B N 1
ATOM 4258 C CA . ASP B 1 86 ? -27.875 3.406 8.672 1 95.75 86 ASP B CA 1
ATOM 4259 C C . ASP B 1 86 ? -26.656 3.773 9.516 1 95.75 86 ASP B C 1
ATOM 4261 O O . ASP B 1 86 ? -25.812 2.924 9.797 1 95.75 86 ASP B O 1
ATOM 4265 N N . PHE B 1 87 ? -26.594 5.07 9.82 1 96.69 87 PHE B N 1
ATOM 4266 C CA . PHE B 1 87 ? -25.516 5.504 10.695 1 96.69 87 PHE B CA 1
ATOM 4267 C C . PHE B 1 87 ? -25.953 6.676 11.562 1 96.69 87 PHE B C 1
ATOM 4269 O O . PHE B 1 87 ? -26.922 7.367 11.242 1 96.69 87 PHE B O 1
ATOM 4276 N N . ASP B 1 88 ? -25.281 6.809 12.68 1 96.81 88 ASP B N 1
ATOM 4277 C CA . ASP B 1 88 ? -25.469 7.922 13.609 1 96.81 88 ASP B CA 1
ATOM 4278 C C . ASP B 1 88 ? -24.328 8.93 13.492 1 96.81 88 ASP B C 1
ATOM 4280 O O . ASP B 1 88 ? -23.25 8.734 14.078 1 96.81 88 ASP B O 1
ATOM 4284 N N . PHE B 1 89 ? -24.703 10.031 12.805 1 97.56 89 PHE B N 1
ATOM 4285 C CA . PHE B 1 89 ? -23.688 11.039 12.547 1 97.56 89 PHE B CA 1
ATOM 4286 C C . PHE B 1 89 ? -23.141 11.594 13.852 1 97.56 89 PHE B C 1
ATOM 4288 O O . PHE B 1 89 ? -21.922 11.766 13.992 1 97.56 89 PHE B O 1
ATOM 4295 N N . THR B 1 90 ? -23.859 11.844 14.773 1 97.06 90 THR B N 1
ATOM 4296 C CA . THR B 1 90 ? -23.453 12.375 16.062 1 97.06 90 THR B CA 1
ATOM 4297 C C . THR B 1 90 ? -22.531 11.398 16.781 1 97.06 90 THR B C 1
ATOM 4299 O O . THR B 1 90 ? -21.531 11.805 17.375 1 97.06 90 THR B O 1
ATOM 4302 N N . ARG B 1 91 ? -22.875 10.188 16.719 1 96.94 91 ARG B N 1
ATOM 4303 C CA . ARG B 1 91 ? -22.047 9.172 17.359 1 96.94 91 ARG B CA 1
ATOM 4304 C C . ARG B 1 91 ? -20.703 9.047 16.656 1 96.94 91 ARG B C 1
ATOM 4306 O O . ARG B 1 91 ? -19.672 8.805 17.297 1 96.94 91 ARG B O 1
ATOM 4313 N N . ILE B 1 92 ? -20.703 9.203 15.336 1 97.75 92 ILE B N 1
ATOM 4314 C CA . ILE B 1 92 ? -19.453 9.18 14.578 1 97.75 92 ILE B CA 1
ATOM 4315 C C . ILE B 1 92 ? -18.531 10.289 15.07 1 97.75 92 ILE B C 1
ATOM 4317 O O . ILE B 1 92 ? -17.344 10.062 15.305 1 97.75 92 ILE B O 1
ATOM 4321 N N . ILE B 1 93 ? -19.078 11.453 15.273 1 98 93 ILE B N 1
ATOM 4322 C CA . ILE B 1 93 ? -18.312 12.602 15.734 1 98 93 ILE B CA 1
ATOM 4323 C C . ILE B 1 93 ? -17.812 12.344 17.156 1 98 93 ILE B C 1
ATOM 4325 O O . ILE B 1 93 ? -16.656 12.633 17.469 1 98 93 ILE B O 1
ATOM 4329 N N . HIS B 1 94 ? -18.609 11.773 17.938 1 97.5 94 HIS B N 1
ATOM 4330 C CA . HIS B 1 94 ? -18.234 11.461 19.312 1 97.5 94 HIS B CA 1
ATOM 4331 C C . HIS B 1 94 ? -17.078 10.461 19.344 1 97.5 94 HIS B C 1
ATOM 4333 O O . HIS B 1 94 ? -16.125 10.641 20.109 1 97.5 94 HIS B O 1
ATOM 4339 N N . ASP B 1 95 ? -17.203 9.406 18.562 1 97.31 95 ASP B N 1
ATOM 4340 C CA . ASP B 1 95 ? -16.156 8.383 18.5 1 97.31 95 ASP B CA 1
ATOM 4341 C C . ASP B 1 95 ? -14.844 8.969 18 1 97.31 95 ASP B C 1
ATOM 4343 O O . ASP B 1 95 ? -13.773 8.633 18.5 1 97.31 95 ASP B O 1
ATOM 4347 N N . LYS B 1 96 ? -14.977 9.805 17.016 1 98.12 96 LYS B N 1
ATOM 4348 C CA . LYS B 1 96 ? -13.797 10.516 16.516 1 98.12 96 LYS B CA 1
ATOM 4349 C C . LYS B 1 96 ? -13.156 11.359 17.609 1 98.12 96 LYS B C 1
ATOM 4351 O O . LYS B 1 96 ? -11.93 11.391 17.734 1 98.12 96 LYS B O 1
ATOM 4356 N N . ASP B 1 97 ? -13.922 12.055 18.391 1 98.19 97 ASP B N 1
ATOM 4357 C CA . ASP B 1 97 ? -13.398 12.898 19.469 1 98.19 97 ASP B CA 1
ATOM 4358 C C . ASP B 1 97 ? -12.688 12.062 20.531 1 98.19 97 ASP B C 1
ATOM 4360 O O . ASP B 1 97 ? -11.672 12.484 21.078 1 98.19 97 ASP B O 1
ATOM 4364 N N . LYS B 1 98 ? -13.25 10.953 20.797 1 98.06 98 LYS B N 1
ATOM 4365 C CA . LYS B 1 98 ? -12.617 10.039 21.734 1 98.06 98 LYS B CA 1
ATOM 4366 C C . LYS B 1 98 ? -11.25 9.586 21.234 1 98.06 98 LYS B C 1
ATOM 4368 O O . LYS B 1 98 ? -10.281 9.547 21.984 1 98.06 98 LYS B O 1
ATOM 4373 N N . LEU B 1 99 ? -11.203 9.25 20 1 97.75 99 LEU B N 1
ATOM 4374 C CA . LEU B 1 99 ? -9.938 8.867 19.375 1 97.75 99 LEU B CA 1
ATOM 4375 C C . LEU B 1 99 ? -8.914 9.984 19.5 1 97.75 99 LEU B C 1
ATOM 4377 O O . LEU B 1 99 ? -7.77 9.742 19.891 1 97.75 99 LEU B O 1
ATOM 4381 N N . VAL B 1 100 ? -9.297 11.164 19.172 1 98 100 VAL B N 1
ATOM 4382 C CA . VAL B 1 100 ? -8.43 12.344 19.219 1 98 100 VAL B CA 1
ATOM 4383 C C . VAL B 1 100 ? -7.914 12.555 20.641 1 98 100 VAL B C 1
ATOM 4385 O O . VAL B 1 100 ? -6.719 12.773 20.844 1 98 100 VAL B O 1
ATOM 4388 N N . GLY B 1 101 ? -8.828 12.484 21.562 1 97.94 101 GLY B N 1
ATOM 4389 C CA . GLY B 1 101 ? -8.438 12.633 22.953 1 97.94 101 GLY B CA 1
ATOM 4390 C C . GLY B 1 101 ? -7.422 11.602 23.406 1 97.94 101 GLY B C 1
ATOM 4391 O O . GLY B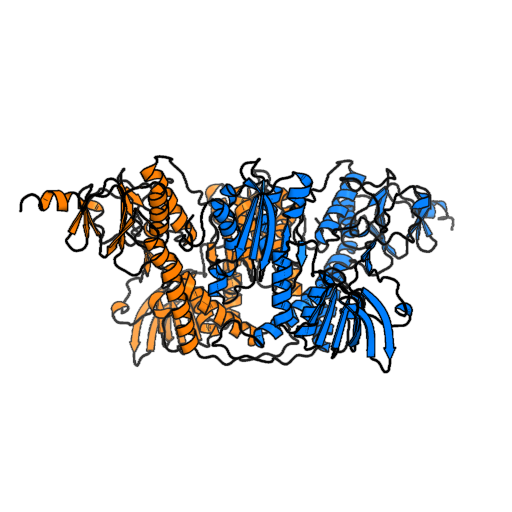 1 101 ? -6.441 11.938 24.078 1 97.94 101 GLY B O 1
ATOM 4392 N N . ASN B 1 102 ? -7.637 10.383 23.031 1 97.06 102 ASN B N 1
ATOM 4393 C CA . ASN B 1 102 ? -6.746 9.289 23.406 1 97.06 102 ASN B CA 1
ATOM 4394 C C . ASN B 1 102 ? -5.363 9.453 22.781 1 97.06 102 ASN B C 1
ATOM 4396 O O . ASN B 1 102 ? -4.348 9.266 23.453 1 97.06 102 ASN B O 1
ATOM 4400 N N . LEU B 1 103 ? -5.367 9.82 21.578 1 96.88 103 LEU B N 1
ATOM 4401 C CA . LEU B 1 103 ? -4.09 9.969 20.891 1 96.88 103 LEU B CA 1
ATOM 4402 C C . LEU B 1 103 ? -3.322 11.172 21.406 1 96.88 103 LEU B C 1
ATOM 4404 O O . LEU B 1 103 ? -2.098 11.125 21.547 1 96.88 103 LEU B O 1
ATOM 4408 N N . ARG B 1 104 ? -4.012 12.242 21.625 1 97.06 104 ARG B N 1
ATOM 4409 C CA . ARG B 1 104 ? -3.355 13.406 22.203 1 97.06 104 ARG B CA 1
ATOM 4410 C C . ARG B 1 104 ? -2.73 13.07 23.562 1 97.06 104 ARG B C 1
ATOM 4412 O O . ARG B 1 104 ? -1.593 13.453 23.828 1 97.06 104 ARG B O 1
ATOM 4419 N N . LYS B 1 105 ? -3.453 12.359 24.359 1 97 105 LYS B N 1
ATOM 4420 C CA . LYS B 1 105 ? -2.938 11.961 25.672 1 97 105 LYS B CA 1
ATOM 4421 C C . LYS B 1 105 ? -1.702 11.078 25.531 1 97 105 LYS B C 1
ATOM 4423 O O . LYS B 1 105 ? -0.657 11.359 26.109 1 97 105 LYS B O 1
ATOM 4428 N N . GLN B 1 106 ? -1.819 10.078 24.734 1 95.5 106 GLN B N 1
ATOM 4429 C CA . GLN B 1 106 ? -0.788 9.055 24.641 1 95.5 106 GLN B CA 1
ATOM 4430 C C . GLN B 1 106 ? 0.453 9.586 23.922 1 95.5 106 GLN B C 1
ATOM 4432 O O . GLN B 1 106 ? 1.58 9.273 24.312 1 95.5 106 GLN B O 1
ATOM 4437 N N . LYS B 1 107 ? 0.23 10.383 22.906 1 96 107 LYS B N 1
ATOM 4438 C CA . LYS B 1 107 ? 1.332 10.703 22.016 1 96 107 LYS B CA 1
ATOM 4439 C C . LYS B 1 107 ? 1.923 12.07 22.344 1 96 107 LYS B C 1
ATOM 4441 O O . LYS B 1 107 ? 3.004 12.422 21.859 1 96 107 LYS B O 1
ATOM 4446 N N . TYR B 1 108 ? 1.247 12.805 23.203 1 96.94 108 TYR B N 1
ATOM 4447 C CA . TYR B 1 108 ? 1.767 14.141 23.484 1 96.94 108 TYR B CA 1
ATOM 4448 C C . TYR B 1 108 ? 1.836 14.391 24.984 1 96.94 108 TYR B C 1
ATOM 4450 O O . TYR B 1 108 ? 2.922 14.578 25.547 1 96.94 108 TYR B O 1
ATOM 4458 N N . ASN B 1 109 ? 0.745 14.266 25.672 1 97.31 109 ASN B N 1
ATOM 4459 C CA . ASN B 1 109 ? 0.773 14.492 27.109 1 97.31 109 ASN B CA 1
ATOM 4460 C C . ASN B 1 109 ? 1.709 13.508 27.812 1 97.31 109 ASN B C 1
ATOM 4462 O O . ASN B 1 109 ? 2.588 13.914 28.562 1 97.31 109 ASN B O 1
ATOM 4466 N N . ASP B 1 110 ? 1.49 12.25 27.547 1 96.94 110 ASP B N 1
ATOM 4467 C CA . ASP B 1 110 ? 2.295 11.219 28.188 1 96.94 110 ASP B CA 1
ATOM 4468 C C . ASP B 1 110 ? 3.756 11.312 27.75 1 96.94 110 ASP B C 1
ATOM 4470 O O . ASP B 1 110 ? 4.664 11.086 28.562 1 96.94 110 ASP B O 1
ATOM 4474 N N . VAL B 1 111 ? 3.941 11.617 26.531 1 96.69 111 VAL B N 1
ATOM 4475 C CA . VAL B 1 111 ? 5.301 11.766 26.016 1 96.69 111 VAL B CA 1
ATOM 4476 C C . VAL B 1 111 ? 6 12.922 26.734 1 96.69 111 VAL B C 1
ATOM 4478 O O . VAL B 1 111 ? 7.133 12.781 27.203 1 96.69 111 VAL B O 1
ATOM 4481 N N . LEU B 1 112 ? 5.352 14.023 26.812 1 97.31 112 LEU B N 1
ATOM 4482 C CA . LEU B 1 112 ? 5.934 15.18 27.484 1 97.31 112 LEU B CA 1
ATOM 4483 C C . LEU B 1 112 ? 6.289 14.844 28.938 1 97.31 112 LEU B C 1
ATOM 4485 O O . LEU B 1 112 ? 7.348 15.234 29.422 1 97.31 112 LEU B O 1
ATOM 4489 N N . GLU B 1 113 ? 5.457 14.117 29.594 1 96.88 113 GLU B N 1
ATOM 4490 C CA . GLU B 1 113 ? 5.672 13.734 30.984 1 96.88 113 GLU B CA 1
ATOM 4491 C C . GLU B 1 113 ? 6.902 12.836 31.125 1 96.88 113 GLU B C 1
ATOM 4493 O O . GLU B 1 113 ? 7.547 12.82 32.156 1 96.88 113 GLU B O 1
ATOM 4498 N N . SER B 1 114 ? 7.195 12.172 30.062 1 95.88 114 SER B N 1
ATOM 4499 C CA . SER B 1 114 ? 8.312 11.234 30.109 1 95.88 114 SER B CA 1
ATOM 4500 C C . SER B 1 114 ? 9.641 11.938 29.844 1 95.88 114 SER B C 1
ATOM 4502 O O . SER B 1 114 ? 10.711 11.367 30.062 1 95.88 114 SER B O 1
ATOM 4504 N N . LEU B 1 115 ? 9.609 13.195 29.391 1 97.06 115 LEU B N 1
ATOM 4505 C CA . LEU B 1 115 ? 10.82 13.945 29.078 1 97.06 115 LEU B CA 1
ATOM 4506 C C . LEU B 1 115 ? 11.398 14.602 30.328 1 97.06 115 LEU B C 1
ATOM 4508 O O . LEU B 1 115 ? 10.805 15.539 30.875 1 97.06 115 LEU B O 1
ATOM 4512 N N . GLN B 1 116 ? 12.586 14.266 30.719 1 97.31 116 GLN B N 1
ATOM 4513 C CA . GLN B 1 116 ? 13.203 14.656 31.969 1 97.31 116 GLN B CA 1
ATOM 4514 C C . GLN B 1 116 ? 13.68 16.109 31.922 1 97.31 116 GLN B C 1
ATOM 4516 O O . GLN B 1 116 ? 13.711 16.781 32.938 1 97.31 116 GLN B O 1
ATOM 4521 N N . TYR B 1 117 ? 14.016 16.547 30.75 1 98.06 117 TYR B N 1
ATOM 4522 C CA . TYR B 1 117 ? 14.734 17.812 30.672 1 98.06 117 TYR B CA 1
ATOM 4523 C C . TYR B 1 117 ? 13.883 18.875 29.984 1 98.06 117 TYR B C 1
ATOM 4525 O O . TYR B 1 117 ? 14.391 19.922 29.578 1 98.06 117 TYR B O 1
ATOM 4533 N N . VAL B 1 118 ? 12.586 18.562 29.828 1 98.25 118 VAL B N 1
ATOM 4534 C CA . VAL B 1 118 ? 11.711 19.484 29.109 1 98.25 118 VAL B CA 1
ATOM 4535 C C . VAL B 1 118 ? 10.602 19.969 30.031 1 98.25 118 VAL B C 1
ATOM 4537 O O . VAL B 1 118 ? 9.906 19.172 30.656 1 98.25 118 VAL B O 1
ATOM 4540 N N . GLN B 1 119 ? 10.461 21.266 30.078 1 97.94 119 GLN B N 1
ATOM 4541 C CA . GLN B 1 119 ? 9.391 21.875 30.859 1 97.94 119 GLN B CA 1
ATOM 4542 C C . GLN B 1 119 ? 8.391 22.578 29.953 1 97.94 119 GLN B C 1
ATOM 4544 O O . GLN B 1 119 ? 8.773 23.359 29.094 1 97.94 119 GLN B O 1
ATOM 4549 N N . LEU B 1 120 ? 7.117 22.266 30.172 1 98.25 120 LEU B N 1
ATOM 4550 C CA . LEU B 1 120 ? 6.062 22.969 29.438 1 98.25 120 LEU B CA 1
ATOM 4551 C C . LEU B 1 120 ? 5.707 24.281 30.141 1 98.25 120 LEU B C 1
ATOM 4553 O O . LEU B 1 120 ? 5.496 24.297 31.359 1 98.25 120 LEU B O 1
ATOM 4557 N N . ILE B 1 121 ? 5.719 25.297 29.422 1 98 121 ILE B N 1
ATOM 4558 C CA . ILE B 1 121 ? 5.234 26.594 29.875 1 98 121 ILE B CA 1
ATOM 4559 C C . ILE B 1 121 ? 4.051 27.031 29.016 1 98 121 ILE B C 1
ATOM 4561 O O . ILE B 1 121 ? 4.203 27.281 27.812 1 98 121 ILE B O 1
ATOM 4565 N N . GLU B 1 122 ? 2.904 27.156 29.609 1 97.31 122 GLU B N 1
ATOM 4566 C CA . GLU B 1 122 ? 1.699 27.531 28.875 1 97.31 122 GLU B CA 1
ATOM 4567 C C . GLU B 1 122 ? 1.627 29.031 28.656 1 97.31 122 GLU B C 1
ATOM 4569 O O . GLU B 1 122 ? 1.859 29.812 29.578 1 97.31 122 GLU B O 1
ATOM 4574 N N . GLY B 1 123 ? 1.411 29.391 27.438 1 97.25 123 GLY B N 1
ATOM 4575 C CA . GLY B 1 123 ? 1.24 30.797 27.141 1 97.25 123 GLY B CA 1
ATOM 4576 C C . GLY B 1 123 ? 1.719 31.172 25.75 1 97.25 123 GLY B C 1
ATOM 4577 O O . GLY B 1 123 ? 2.143 30.312 24.969 1 97.25 123 GLY B O 1
ATOM 4578 N N . SER B 1 124 ? 1.5 32.438 25.406 1 97 124 SER B N 1
ATOM 4579 C CA . SER B 1 124 ? 1.971 33 24.156 1 97 124 SER B CA 1
ATOM 4580 C C . SER B 1 124 ? 3.346 33.625 24.312 1 97 124 SER B C 1
ATOM 4582 O O . SER B 1 124 ? 3.559 34.438 25.219 1 97 124 SER B O 1
ATOM 4584 N N . ALA B 1 125 ? 4.219 33.281 23.422 1 97.62 125 ALA B N 1
ATOM 4585 C CA . ALA B 1 125 ? 5.582 33.781 23.516 1 97.62 125 ALA B CA 1
ATOM 4586 C C . ALA B 1 125 ? 5.801 34.906 22.516 1 97.62 125 ALA B C 1
ATOM 4588 O O . ALA B 1 125 ? 5.289 34.875 21.391 1 97.62 125 ALA B O 1
ATOM 4589 N N . ALA B 1 126 ? 6.578 35.906 22.938 1 97.88 126 ALA B N 1
ATOM 4590 C CA . ALA B 1 126 ? 7.055 36.969 22.078 1 97.88 126 ALA B CA 1
ATOM 4591 C C . ALA B 1 126 ? 8.484 37.375 22.453 1 97.88 126 ALA B C 1
ATOM 4593 O O . ALA B 1 126 ? 8.828 37.469 23.625 1 97.88 126 ALA B O 1
ATOM 4594 N N . PHE B 1 127 ? 9.289 37.594 21.391 1 98.38 127 PHE B N 1
ATOM 4595 C CA . PHE B 1 127 ? 10.656 38 21.656 1 98.38 127 PHE B CA 1
ATOM 4596 C C . PHE B 1 127 ? 10.695 39.438 22.188 1 98.38 127 PHE B C 1
ATOM 4598 O O . PHE B 1 127 ? 10.023 40.312 21.656 1 98.38 127 PHE B O 1
ATOM 4605 N N . VAL B 1 128 ? 11.5 39.656 23.234 1 97.5 128 VAL B N 1
ATOM 4606 C CA . VAL B 1 128 ? 11.641 41 23.797 1 97.5 128 VAL B CA 1
ATOM 4607 C C . VAL B 1 128 ? 13.094 41.438 23.672 1 97.5 128 VAL B C 1
ATOM 4609 O O . VAL B 1 128 ? 13.383 42.625 23.781 1 97.5 128 VAL B O 1
ATOM 4612 N N . SER B 1 129 ? 13.984 40.531 23.562 1 96 129 SER B N 1
ATOM 4613 C CA . SER B 1 129 ? 15.391 40.781 23.234 1 96 129 SER B CA 1
ATOM 4614 C C . SER B 1 129 ? 16 39.562 22.516 1 96 129 SER B C 1
ATOM 4616 O O . SER B 1 129 ? 15.328 38.562 22.281 1 96 129 SER B O 1
ATOM 4618 N N . LYS B 1 130 ? 17.266 39.688 22.25 1 95.5 130 LYS B N 1
ATOM 4619 C CA . LYS B 1 130 ? 17.984 38.656 21.484 1 95.5 130 LYS B CA 1
ATOM 4620 C C . LYS B 1 130 ? 17.891 37.281 22.156 1 95.5 130 LYS B C 1
ATOM 4622 O O . LYS B 1 130 ? 17.781 36.281 21.469 1 95.5 130 LYS B O 1
ATOM 4627 N N . ASN B 1 131 ? 17.875 37.281 23.438 1 97 131 ASN B N 1
ATOM 4628 C CA . ASN B 1 131 ? 17.938 36.031 24.156 1 97 131 ASN B CA 1
ATOM 4629 C C . ASN B 1 131 ? 16.781 35.875 25.125 1 97 131 ASN B C 1
ATOM 4631 O O . ASN B 1 131 ? 16.859 35.062 26.062 1 97 131 ASN B O 1
ATOM 4635 N N . GLN B 1 132 ? 15.727 36.688 24.891 1 97.75 132 GLN B N 1
ATOM 4636 C CA . GLN B 1 132 ? 14.633 36.625 25.844 1 97.75 132 GLN B CA 1
ATOM 4637 C C . GLN B 1 132 ? 13.281 36.594 25.141 1 97.75 132 GLN B C 1
ATOM 4639 O O . GLN B 1 132 ? 13.102 37.281 24.125 1 97.75 132 GLN B O 1
ATOM 4644 N N . VAL B 1 133 ? 12.375 35.812 25.719 1 98.06 133 VAL B N 1
ATOM 4645 C CA . VAL B 1 133 ? 10.977 35.812 25.297 1 98.06 133 VAL B CA 1
ATOM 4646 C C . VAL B 1 133 ? 10.078 36.094 26.484 1 98.06 133 VAL B C 1
ATOM 4648 O O . VAL B 1 133 ? 10.383 35.688 27.609 1 98.06 133 VAL B O 1
ATOM 4651 N N . LYS B 1 134 ? 9.062 36.812 26.25 1 97.75 134 LYS B N 1
ATOM 4652 C CA . LYS B 1 134 ? 8.016 37.031 27.234 1 97.75 134 LYS B CA 1
ATOM 4653 C C . LYS B 1 134 ? 6.848 36.094 27.031 1 97.75 134 LYS B C 1
ATOM 4655 O O . LYS B 1 134 ? 6.359 35.938 25.906 1 97.75 134 LYS B O 1
ATOM 4660 N N . VAL B 1 135 ? 6.473 35.344 28.094 1 97.25 135 VAL B N 1
ATOM 4661 C CA . VAL B 1 135 ? 5.332 34.438 28.078 1 97.25 135 VAL B CA 1
ATOM 4662 C C . VAL B 1 135 ? 4.297 34.906 29.094 1 97.25 135 VAL B C 1
ATOM 4664 O O . VAL B 1 135 ? 4.469 34.688 30.312 1 97.25 135 VAL B O 1
ATOM 4667 N N . ASP B 1 136 ? 3.248 35.438 28.594 1 90.62 136 ASP B N 1
ATOM 4668 C CA . ASP B 1 136 ? 2.178 35.969 29.438 1 90.62 136 ASP B CA 1
ATOM 4669 C C . ASP B 1 136 ? 2.742 36.781 30.578 1 90.62 136 ASP B C 1
ATOM 4671 O O . ASP B 1 136 ? 2.416 36.531 31.75 1 90.62 136 ASP B O 1
ATOM 4675 N N . GLY B 1 137 ? 3.654 37.5 30.406 1 89.12 137 GLY B N 1
ATOM 4676 C CA . GLY B 1 137 ? 4.168 38.469 31.359 1 89.12 137 GLY B CA 1
ATOM 4677 C C . GLY B 1 137 ? 5.477 38.062 32 1 89.12 137 GLY B C 1
ATOM 4678 O O . GLY B 1 137 ? 6.176 38.875 32.594 1 89.12 137 GLY B O 1
ATOM 4679 N N . LYS B 1 138 ? 5.809 36.812 31.891 1 94.19 138 LYS B N 1
ATOM 4680 C CA . LYS B 1 138 ? 7.059 36.281 32.438 1 94.19 138 LYS B CA 1
ATOM 4681 C C . LYS B 1 138 ? 8.148 36.25 31.391 1 94.19 138 LYS B C 1
ATOM 4683 O O . LYS B 1 138 ? 7.91 35.781 30.266 1 94.19 138 LYS B O 1
ATOM 4688 N N . VAL B 1 139 ? 9.281 36.688 31.766 1 97.06 139 VAL B N 1
ATOM 4689 C CA . VAL B 1 139 ? 10.398 36.688 30.828 1 97.06 139 VAL B CA 1
ATOM 4690 C C . VAL B 1 139 ? 11.266 35.438 31.031 1 97.06 139 VAL B C 1
ATOM 4692 O O . VAL B 1 139 ? 11.656 35.125 32.156 1 97.06 139 VAL B O 1
ATOM 4695 N N . LEU B 1 140 ? 11.516 34.75 29.984 1 97.81 140 LEU B N 1
ATOM 4696 C CA . LEU B 1 140 ? 12.398 33.594 29.953 1 97.81 140 LEU B CA 1
ATOM 4697 C C . LEU B 1 140 ? 13.648 33.875 29.125 1 97.81 140 LEU B C 1
ATOM 4699 O O . LEU B 1 140 ? 13.57 34.531 28.078 1 97.81 140 LEU B O 1
ATOM 4703 N N . SER B 1 141 ? 14.766 33.406 29.656 1 97.88 141 SER B N 1
ATOM 4704 C CA . SER B 1 141 ? 16.016 33.531 28.906 1 97.88 141 SER B CA 1
ATOM 4705 C C . SER B 1 141 ? 16.438 32.219 28.297 1 97.88 141 SER B C 1
ATOM 4707 O O . SER B 1 141 ? 16.281 31.156 28.922 1 97.88 141 SER B O 1
ATOM 4709 N N . GLY B 1 142 ? 16.844 32.281 27.031 1 97.44 142 GLY B N 1
ATOM 4710 C CA . GLY B 1 142 ? 17.328 31.094 26.344 1 97.44 142 GLY B CA 1
ATOM 4711 C C . GLY B 1 142 ? 18.625 31.328 25.594 1 97.44 142 GLY B C 1
ATOM 4712 O O . GLY B 1 142 ? 18.859 32.438 25.062 1 97.44 142 GLY B O 1
ATOM 4713 N N . LYS B 1 143 ? 19.5 30.297 25.5 1 98 143 LYS B N 1
ATOM 4714 C CA . LYS B 1 143 ? 20.703 30.375 24.688 1 98 143 LYS B CA 1
ATOM 4715 C C . LYS B 1 143 ? 20.375 30.156 23.203 1 98 143 LYS B C 1
ATOM 4717 O O . LYS B 1 143 ? 20.984 30.781 22.328 1 98 143 LYS B O 1
ATOM 4722 N N . LYS B 1 144 ? 19.578 29.219 22.953 1 98.5 144 LYS B N 1
ATOM 4723 C CA . LYS B 1 144 ? 19.125 28.875 21.609 1 98.5 144 LYS B CA 1
ATOM 4724 C C . LYS B 1 144 ? 17.594 28.781 21.547 1 98.5 144 LYS B C 1
ATOM 4726 O O . LYS B 1 144 ? 16.938 28.594 22.562 1 98.5 144 LYS B O 1
ATOM 4731 N N . PHE B 1 145 ? 17.047 28.953 20.312 1 98.88 145 PHE B N 1
ATOM 4732 C CA . PHE B 1 145 ? 15.609 28.938 20.125 1 98.88 145 PHE B CA 1
ATOM 4733 C C . PHE B 1 145 ? 15.219 28.109 18.906 1 98.88 145 PHE B C 1
ATOM 4735 O O . PHE B 1 145 ? 15.953 28.062 17.922 1 98.88 145 PHE B O 1
ATOM 4742 N N . ILE B 1 146 ? 14.078 27.438 18.953 1 98.94 146 ILE B N 1
ATOM 4743 C CA . ILE B 1 146 ? 13.414 26.812 17.812 1 98.94 146 ILE B CA 1
ATOM 4744 C C . ILE B 1 146 ? 11.977 27.312 17.719 1 98.94 146 ILE B C 1
ATOM 4746 O O . ILE B 1 146 ? 11.188 27.125 18.641 1 98.94 146 ILE B O 1
ATOM 4750 N N . ILE B 1 147 ? 11.688 27.969 16.641 1 98.94 147 ILE B N 1
ATOM 4751 C CA . ILE B 1 147 ? 10.328 28.438 16.391 1 98.94 147 ILE B CA 1
ATOM 4752 C C . ILE B 1 147 ? 9.547 27.375 15.625 1 98.94 147 ILE B C 1
ATOM 4754 O O . ILE B 1 147 ? 9.898 27.031 14.492 1 98.94 147 ILE B O 1
ATOM 4758 N N . ALA B 1 148 ? 8.492 26.875 16.188 1 98.69 148 ALA B N 1
ATOM 4759 C CA . ALA B 1 148 ? 7.645 25.812 15.648 1 98.69 148 ALA B CA 1
ATOM 4760 C C . ALA B 1 148 ? 6.168 26.094 15.898 1 98.69 148 ALA B C 1
ATOM 4762 O O . ALA B 1 148 ? 5.434 25.234 16.375 1 98.69 148 ALA B O 1
ATOM 4763 N N . THR B 1 149 ? 5.695 27.234 15.508 1 98.5 149 THR B N 1
ATOM 4764 C CA . THR B 1 149 ? 4.383 27.75 15.898 1 98.5 149 THR B CA 1
ATOM 4765 C C . THR B 1 149 ? 3.318 27.328 14.898 1 98.5 149 THR B C 1
ATOM 4767 O O . THR B 1 149 ? 2.133 27.609 15.086 1 98.5 149 THR B O 1
ATOM 4770 N N . GLY B 1 150 ? 3.705 26.656 13.867 1 97.88 150 GLY B N 1
ATOM 4771 C CA . GLY B 1 150 ? 2.758 26.094 12.922 1 97.88 150 GLY B CA 1
ATOM 4772 C C . GLY B 1 150 ? 2.057 27.141 12.078 1 97.88 150 GLY B C 1
ATOM 4773 O O . GLY B 1 150 ? 2.652 28.156 11.719 1 97.88 150 GLY B O 1
ATOM 4774 N N . SER B 1 151 ? 0.909 26.797 11.594 1 98.06 151 SER B N 1
ATOM 4775 C CA . SER B 1 151 ? 0.11 27.656 10.727 1 98.06 151 SER B CA 1
ATOM 4776 C C . SER B 1 151 ? -1.364 27.609 11.117 1 98.06 151 SER B C 1
ATOM 4778 O O . SER B 1 151 ? -1.773 26.781 11.93 1 98.06 151 SER B O 1
ATOM 4780 N N . SER B 1 152 ? -2.119 28.562 10.648 1 97.06 152 SER B N 1
ATOM 4781 C CA . SER B 1 152 ? -3.564 28.625 10.836 1 97.06 152 SER B CA 1
ATOM 4782 C C . SER B 1 152 ? -4.293 28.766 9.508 1 97.06 152 SER B C 1
ATOM 4784 O O . SER B 1 152 ? -3.684 29.125 8.5 1 97.06 152 SER B O 1
ATOM 4786 N N . ALA B 1 153 ? -5.59 28.5 9.516 1 97.19 153 ALA B N 1
ATOM 4787 C CA . ALA B 1 153 ? -6.391 28.625 8.305 1 97.19 153 ALA B CA 1
ATOM 4788 C C . ALA B 1 153 ? -6.348 30.062 7.773 1 97.19 153 ALA B C 1
ATOM 4790 O O . ALA B 1 153 ? -6.461 31.016 8.539 1 97.19 153 ALA B O 1
ATOM 4791 N N . PHE B 1 154 ? -6.086 30.188 6.492 1 97.12 154 PHE B N 1
ATOM 4792 C CA . PHE B 1 154 ? -6.105 31.484 5.836 1 97.12 154 PHE B CA 1
ATOM 4793 C C . PHE B 1 154 ? -7.441 31.719 5.137 1 97.12 154 PHE B C 1
ATOM 4795 O O . PHE B 1 154 ? -7.875 30.891 4.328 1 97.12 154 PHE B O 1
ATOM 4802 N N . VAL B 1 155 ? -8.125 32.781 5.477 1 97 155 VAL B N 1
ATOM 4803 C CA . VAL B 1 155 ? -9.359 33.156 4.805 1 97 155 VAL B CA 1
ATOM 4804 C C . VAL B 1 155 ? -9.156 34.5 4.113 1 97 155 VAL B C 1
ATOM 4806 O O . VAL B 1 155 ? -8.953 35.531 4.773 1 97 155 VAL B O 1
ATOM 4809 N N . PRO B 1 156 ? -9.219 34.531 2.826 1 95.94 156 PRO B N 1
ATOM 4810 C CA . PRO B 1 156 ? -9.055 35.781 2.129 1 95.94 156 PRO B CA 1
ATOM 4811 C C . PRO B 1 156 ? -10.172 36.781 2.443 1 95.94 156 PRO B C 1
ATOM 4813 O O . PRO B 1 156 ? -11.305 36.375 2.703 1 95.94 156 PRO B O 1
ATOM 4816 N N . LYS B 1 157 ? -9.781 38.062 2.301 1 95 157 LYS B N 1
ATOM 4817 C CA . LYS B 1 157 ? -10.773 39.094 2.529 1 95 157 LYS B CA 1
ATOM 4818 C C . LYS B 1 157 ? -11.586 39.375 1.267 1 95 157 LYS B C 1
ATOM 4820 O O . LYS B 1 157 ? -11.023 39.469 0.171 1 95 157 LYS B O 1
ATOM 4825 N N . PHE B 1 158 ? -12.891 39.344 1.375 1 95.88 158 PHE B N 1
ATOM 4826 C CA . PHE B 1 158 ? -13.844 39.781 0.357 1 95.88 158 PHE B CA 1
ATOM 4827 C C . PHE B 1 158 ? -15.148 40.25 0.996 1 95.88 158 PHE B C 1
ATOM 4829 O O . PHE B 1 158 ? -15.367 40.031 2.191 1 95.88 158 PHE B O 1
ATOM 4836 N N . LYS B 1 159 ? -15.977 40.844 0.259 1 97.5 159 LYS B N 1
ATOM 4837 C CA . LYS B 1 159 ? -17.156 41.531 0.791 1 97.5 159 LYS B CA 1
ATOM 4838 C C . LYS B 1 159 ? -18.062 40.531 1.535 1 97.5 159 LYS B C 1
ATOM 4840 O O . LYS B 1 159 ? -18.484 39.531 0.974 1 97.5 159 LYS B O 1
ATOM 4845 N N . GLY B 1 160 ? -18.203 40.812 2.83 1 97.62 160 GLY B N 1
ATOM 4846 C CA . GLY B 1 160 ? -19.234 40.125 3.592 1 97.62 160 GLY B CA 1
ATOM 4847 C C . GLY B 1 160 ? -18.688 38.938 4.371 1 97.62 160 GLY B C 1
ATOM 4848 O O . GLY B 1 160 ? -19.375 38.375 5.238 1 97.62 160 GLY B O 1
ATOM 4849 N N . ILE B 1 161 ? -17.469 38.5 4.152 1 97.12 161 ILE B N 1
ATOM 4850 C CA . ILE B 1 161 ? -16.969 37.281 4.734 1 97.12 161 ILE B CA 1
ATOM 4851 C C . ILE B 1 161 ? -16.875 37.406 6.25 1 97.12 161 ILE B C 1
ATOM 4853 O O . ILE B 1 161 ? -17.078 36.438 6.98 1 97.12 161 ILE B O 1
ATOM 4857 N N . GLU B 1 162 ? -16.625 38.562 6.758 1 94.88 162 GLU B N 1
ATOM 4858 C CA . GLU B 1 162 ? -16.453 38.812 8.188 1 94.88 162 GLU B CA 1
ATOM 4859 C C . GLU B 1 162 ? -17.781 38.719 8.93 1 94.88 162 GLU B C 1
ATOM 4861 O O . GLU B 1 162 ? -17.812 38.594 10.156 1 94.88 162 GLU B O 1
ATOM 4866 N N . ASP B 1 163 ? -18.859 38.75 8.172 1 93.62 163 ASP B N 1
ATOM 4867 C CA . ASP B 1 163 ? -20.172 38.781 8.781 1 93.62 163 ASP B CA 1
ATOM 4868 C C . ASP B 1 163 ? -20.844 37.406 8.742 1 93.62 163 ASP B C 1
ATOM 4870 O O . ASP B 1 163 ? -22.016 37.25 9.117 1 93.62 163 ASP B O 1
ATOM 4874 N N . ILE B 1 164 ? -20.156 36.469 8.273 1 93.75 164 ILE B N 1
ATOM 4875 C CA . ILE B 1 164 ? -20.719 35.125 8.102 1 93.75 164 ILE B CA 1
ATOM 4876 C C . ILE B 1 164 ? -20.031 34.156 9.039 1 93.75 164 ILE B C 1
ATOM 4878 O O . ILE B 1 164 ? -18.812 34.25 9.25 1 93.75 164 ILE B O 1
ATOM 4882 N N . ASP B 1 165 ? -20.875 33.25 9.555 1 94.19 165 ASP B N 1
ATOM 4883 C CA . ASP B 1 165 ? -20.312 32.125 10.281 1 94.19 165 ASP B CA 1
ATOM 4884 C C . ASP B 1 165 ? -19.828 31.016 9.328 1 94.19 165 ASP B C 1
ATOM 4886 O O . ASP B 1 165 ? -20.594 30.125 8.977 1 94.19 165 ASP B O 1
ATOM 4890 N N . TYR B 1 166 ? -18.625 31.062 8.875 1 97.06 166 TYR B N 1
ATOM 4891 C CA . TYR B 1 166 ? -18.078 30.047 7.992 1 97.06 166 TYR B CA 1
ATOM 4892 C C . TYR B 1 166 ? -17.297 29 8.781 1 97.06 166 TYR B C 1
ATOM 4894 O O . TYR B 1 166 ? -17 29.203 9.961 1 97.06 166 TYR B O 1
ATOM 4902 N N . LEU B 1 167 ? -17.062 27.875 8.188 1 98.12 167 LEU B N 1
ATOM 4903 C CA . LEU B 1 167 ? -16.266 26.797 8.758 1 98.12 167 LEU B CA 1
ATOM 4904 C C . LEU B 1 167 ? -14.844 26.812 8.227 1 98.12 167 LEU B C 1
ATOM 4906 O O . LEU B 1 167 ? -14.609 27.25 7.094 1 98.12 167 LEU B O 1
ATOM 4910 N N . THR B 1 168 ? -13.93 26.438 9.047 1 98.12 168 THR B N 1
ATOM 4911 C CA . THR B 1 168 ? -12.594 26 8.648 1 98.12 168 THR B CA 1
ATOM 4912 C C . THR B 1 168 ? -12.375 24.531 9.016 1 98.12 168 THR B C 1
ATOM 4914 O O . THR B 1 168 ? -13.32 23.828 9.383 1 98.12 168 THR B O 1
ATOM 4917 N N . ASN B 1 169 ? -11.133 24.078 8.859 1 97.06 169 ASN B N 1
ATOM 4918 C CA . ASN B 1 169 ? -10.828 22.703 9.234 1 97.06 169 ASN B CA 1
ATOM 4919 C C . ASN B 1 169 ? -11.234 22.406 10.68 1 97.06 169 ASN B C 1
ATOM 4921 O O . ASN B 1 169 ? -11.586 21.281 11.016 1 97.06 169 ASN B O 1
ATOM 4925 N N . ILE B 1 170 ? -11.25 23.422 11.508 1 97.06 170 ILE B N 1
ATOM 4926 C CA . ILE B 1 170 ? -11.5 23.234 12.938 1 97.06 170 ILE B CA 1
ATOM 4927 C C . ILE B 1 170 ? -12.969 22.906 13.164 1 97.06 170 ILE B C 1
ATOM 4929 O O . ILE B 1 170 ? -13.305 21.828 13.641 1 97.06 170 ILE B O 1
ATOM 4933 N N . GLU B 1 171 ? -13.852 23.766 12.688 1 97.75 171 GLU B N 1
ATOM 4934 C CA . GLU B 1 171 ? -15.281 23.609 12.961 1 97.75 171 GLU B CA 1
ATOM 4935 C C . GLU B 1 171 ? -15.883 22.484 12.133 1 97.75 171 GLU B C 1
ATOM 4937 O O . GLU B 1 171 ? -16.781 21.781 12.602 1 97.75 171 GLU B O 1
ATOM 4942 N N . ALA B 1 172 ? -15.367 22.312 10.938 1 98.38 172 ALA B N 1
ATOM 4943 C CA . ALA B 1 172 ? -15.922 21.312 10.016 1 98.38 172 ALA B CA 1
ATOM 4944 C C . ALA B 1 172 ? -15.742 19.906 10.562 1 98.38 172 ALA B C 1
ATOM 4946 O O . ALA B 1 172 ? -16.484 19 10.203 1 98.38 172 ALA B O 1
ATOM 4947 N N . LEU B 1 173 ? -14.766 19.688 11.484 1 98.25 173 LEU B N 1
ATOM 4948 C CA . LEU B 1 173 ? -14.484 18.359 12.039 1 98.25 173 LEU B CA 1
ATOM 4949 C C . LEU B 1 173 ? -15.258 18.141 13.336 1 98.25 173 LEU B C 1
ATOM 4951 O O . LEU B 1 173 ? -15.117 17.094 13.977 1 98.25 173 LEU B O 1
ATOM 4955 N N . SER B 1 174 ? -16.109 19.141 13.68 1 97.06 174 SER B N 1
ATOM 4956 C CA . SER B 1 174 ? -16.781 19.031 14.969 1 97.06 174 SER B CA 1
ATOM 4957 C C . SER B 1 174 ? -18.25 19.375 14.852 1 97.06 174 SER B C 1
ATOM 4959 O O . SER B 1 174 ? -18.906 19.703 15.844 1 97.06 174 SER B O 1
ATOM 4961 N N . LEU B 1 175 ? -18.781 19.312 13.625 1 96.94 175 LEU B N 1
ATOM 4962 C CA . LEU B 1 175 ? -20.203 19.578 13.453 1 96.94 175 LEU B CA 1
ATOM 4963 C C . LEU B 1 175 ? -21.031 18.531 14.203 1 96.94 175 LEU B C 1
ATOM 4965 O O . LEU B 1 175 ? -20.766 17.328 14.109 1 96.94 175 LEU B O 1
ATOM 4969 N N . LYS B 1 176 ? -22 18.953 14.852 1 92.06 176 LYS B N 1
ATOM 4970 C CA . LYS B 1 176 ? -22.828 18.047 15.656 1 92.06 176 LYS B CA 1
ATOM 4971 C C . LYS B 1 176 ? -23.906 17.391 14.805 1 92.06 176 LYS B C 1
ATOM 4973 O O . LYS B 1 176 ? -24.391 16.297 15.133 1 92.06 176 LYS B O 1
ATOM 4978 N N . GLU B 1 177 ? -24.312 18.172 13.797 1 95.25 177 GLU B N 1
ATOM 4979 C CA . GLU B 1 177 ? -25.328 17.656 12.875 1 95.25 177 GLU B CA 1
ATOM 4980 C C . GLU B 1 177 ? -24.812 17.672 11.438 1 95.25 177 GLU B C 1
ATOM 4982 O O . GLU B 1 177 ? -24.094 18.594 11.039 1 95.25 177 GLU B O 1
ATOM 4987 N N . LYS B 1 178 ? -25.312 16.703 10.766 1 95.81 178 LYS B N 1
ATOM 4988 C CA . LYS B 1 178 ? -24.953 16.625 9.352 1 95.81 178 LYS B CA 1
ATOM 4989 C C . LYS B 1 178 ? -25.641 17.734 8.555 1 95.81 178 LYS B C 1
ATOM 4991 O O . LYS B 1 178 ? -26.875 17.859 8.57 1 95.81 178 LYS B O 1
A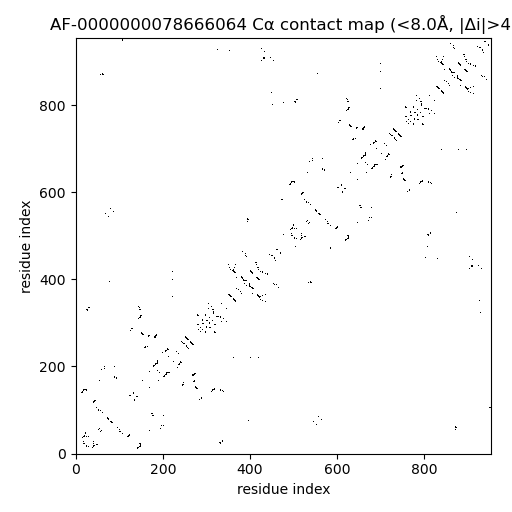TOM 4996 N N . PRO B 1 179 ? -24.875 18.516 7.855 1 97.44 179 PRO B N 1
ATOM 4997 C CA . PRO B 1 179 ? -25.531 19.531 7.031 1 97.44 179 PRO B CA 1
ATOM 4998 C C . PRO B 1 179 ? -26.203 18.953 5.793 1 97.44 179 PRO B C 1
ATOM 5000 O O . PRO B 1 179 ? -25.719 17.969 5.223 1 97.44 179 PRO B O 1
ATOM 5003 N N . SER B 1 180 ? -27.297 19.625 5.332 1 98 180 SER B N 1
ATOM 5004 C CA . SER B 1 180 ? -27.984 19.172 4.125 1 98 180 SER B CA 1
ATOM 5005 C C . SER B 1 180 ? -27.188 19.547 2.873 1 98 180 SER B C 1
ATOM 5007 O O . SER B 1 180 ? -27.219 18.812 1.881 1 98 180 SER B O 1
ATOM 5009 N N . SER B 1 181 ? -26.547 20.688 3.012 1 98.69 181 SER B N 1
ATOM 5010 C CA . SER B 1 181 ? -25.766 21.156 1.886 1 98.69 181 SER B CA 1
ATOM 5011 C C . SER B 1 181 ? -24.547 21.969 2.361 1 98.69 181 SER B C 1
ATOM 5013 O O . SER B 1 181 ? -24.547 22.484 3.482 1 98.69 181 SER B O 1
ATOM 5015 N N . MET B 1 182 ? -23.531 22.047 1.489 1 98.75 182 MET B N 1
ATOM 5016 C CA . MET B 1 182 ? -22.297 22.719 1.854 1 98.75 182 MET B CA 1
ATOM 5017 C C . MET B 1 182 ? -21.609 23.297 0.621 1 98.75 182 MET B C 1
ATOM 5019 O O . MET B 1 182 ? -21.531 22.625 -0.415 1 98.75 182 MET B O 1
ATOM 5023 N N . ILE B 1 183 ? -21.203 24.531 0.68 1 98.81 183 ILE B N 1
ATOM 5024 C CA . ILE B 1 183 ? -20.266 25.109 -0.282 1 98.81 183 ILE B CA 1
ATOM 5025 C C . ILE B 1 183 ? -18.844 24.984 0.242 1 98.81 183 ILE B C 1
ATOM 5027 O O . ILE B 1 183 ? -18.562 25.344 1.391 1 98.81 183 ILE B O 1
ATOM 5031 N N . VAL B 1 184 ? -18 24.438 -0.508 1 98.88 184 VAL B N 1
ATOM 5032 C CA . VAL B 1 184 ? -16.578 24.344 -0.199 1 98.88 184 VAL B CA 1
ATOM 5033 C C . VAL B 1 184 ? -15.797 25.297 -1.114 1 98.88 184 VAL B C 1
ATOM 5035 O O . VAL B 1 184 ? -15.859 25.172 -2.34 1 98.88 184 VAL B O 1
ATOM 5038 N N . VAL B 1 185 ? -15.07 26.219 -0.53 1 98.62 185 VAL B N 1
ATOM 5039 C CA . VAL B 1 185 ? -14.227 27.109 -1.322 1 98.62 185 VAL B CA 1
ATOM 5040 C C . VAL B 1 185 ? -12.773 26.656 -1.244 1 98.62 185 VAL B C 1
ATOM 5042 O O . VAL B 1 185 ? -12.148 26.719 -0.18 1 98.62 185 VAL B O 1
ATOM 5045 N N . GLY B 1 186 ? -12.227 26.219 -2.352 1 98.5 186 GLY B N 1
ATOM 5046 C CA . GLY B 1 186 ? -10.883 25.688 -2.447 1 98.5 186 GLY B CA 1
ATOM 5047 C C . GLY B 1 186 ? -10.844 24.25 -2.969 1 98.5 186 GLY B C 1
ATOM 5048 O O . GLY B 1 186 ? -11.555 23.391 -2.461 1 98.5 186 GLY B O 1
ATOM 5049 N N . GLY B 1 187 ? -10.117 24.016 -4.016 1 98.44 187 GLY B N 1
ATOM 5050 C CA . GLY B 1 187 ? -10.062 22.719 -4.676 1 98.44 187 GLY B CA 1
ATOM 5051 C C . GLY B 1 187 ? -8.719 22.031 -4.543 1 98.44 187 GLY B C 1
ATOM 5052 O O . GLY B 1 187 ? -8.219 21.438 -5.5 1 98.44 187 GLY B O 1
ATOM 5053 N N . ARG B 1 188 ? -8.086 22.156 -3.303 1 98 188 ARG B N 1
ATOM 5054 C CA . ARG B 1 188 ? -6.859 21.438 -2.969 1 98 188 ARG B CA 1
ATOM 5055 C C . ARG B 1 188 ? -7.125 20.359 -1.92 1 98 188 ARG B C 1
ATOM 5057 O O . ARG B 1 188 ? -8.266 19.938 -1.729 1 98 188 ARG B O 1
ATOM 5064 N N . ALA B 1 189 ? -6.18 19.828 -1.232 1 97.94 189 ALA B N 1
ATOM 5065 C CA . ALA B 1 189 ? -6.258 18.625 -0.411 1 97.94 189 ALA B CA 1
ATOM 5066 C C . ALA B 1 189 ? -7.426 18.703 0.57 1 97.94 189 ALA B C 1
ATOM 5068 O O . ALA B 1 189 ? -8.336 17.875 0.531 1 97.94 189 ALA B O 1
ATOM 5069 N N . LEU B 1 190 ? -7.434 19.734 1.42 1 98.12 190 LEU B N 1
ATOM 5070 C CA . LEU B 1 190 ? -8.461 19.844 2.447 1 98.12 190 LEU B CA 1
ATOM 5071 C C . LEU B 1 190 ? -9.852 19.938 1.819 1 98.12 190 LEU B C 1
ATOM 5073 O O . LEU B 1 190 ? -10.766 19.203 2.207 1 98.12 190 LEU B O 1
ATOM 5077 N N . GLY B 1 191 ? -9.992 20.828 0.83 1 98.75 191 GLY B N 1
ATOM 5078 C CA . GLY B 1 191 ? -11.289 21.031 0.195 1 98.75 191 GLY B CA 1
ATOM 5079 C C . GLY B 1 191 ? -11.844 19.766 -0.43 1 98.75 191 GLY B C 1
ATOM 5080 O O . GLY B 1 191 ? -13.016 19.438 -0.231 1 98.75 191 GLY B O 1
ATOM 5081 N N . LEU B 1 192 ? -11.016 19.047 -1.109 1 98.88 192 LEU B N 1
ATOM 5082 C CA . LEU B 1 192 ? -11.445 17.844 -1.825 1 98.88 192 LEU B CA 1
ATOM 5083 C C . LEU B 1 192 ? -11.789 16.719 -0.851 1 98.88 192 LEU B C 1
ATOM 5085 O O . LEU B 1 192 ? -12.789 16.031 -1.023 1 98.88 192 LEU B O 1
ATOM 5089 N N . GLU B 1 193 ? -10.953 16.516 0.147 1 98.88 193 GLU B N 1
ATOM 5090 C CA . GLU B 1 193 ? -11.203 15.477 1.141 1 98.88 193 GLU B CA 1
ATOM 5091 C C . GLU B 1 193 ? -12.516 15.727 1.88 1 98.88 193 GLU B C 1
ATOM 5093 O O . GLU B 1 193 ? -13.328 14.812 2.033 1 98.88 193 GLU B O 1
ATOM 5098 N N . PHE B 1 194 ? -12.711 16.969 2.273 1 98.81 194 PHE B N 1
ATOM 5099 C CA . PHE B 1 194 ? -13.898 17.297 3.057 1 98.81 194 PHE B CA 1
ATOM 5100 C C . PHE B 1 194 ? -15.148 17.25 2.188 1 98.81 194 PHE B C 1
ATOM 5102 O O . PHE B 1 194 ? -16.203 16.812 2.639 1 98.81 194 PHE B O 1
ATOM 5109 N N . ALA B 1 195 ? -14.992 17.703 0.917 1 98.88 195 ALA B N 1
ATOM 5110 C CA . ALA B 1 195 ? -16.109 17.609 -0.014 1 98.88 195 ALA B CA 1
ATOM 5111 C C . ALA B 1 195 ? -16.594 16.156 -0.158 1 98.88 195 ALA B C 1
ATOM 5113 O O . ALA B 1 195 ? -17.781 15.883 -0.039 1 98.88 195 ALA B O 1
ATOM 5114 N N . GLN B 1 196 ? -15.695 15.258 -0.357 1 98.81 196 GLN B N 1
ATOM 5115 C CA . GLN B 1 196 ? -16.062 13.859 -0.552 1 98.81 196 GLN B CA 1
ATOM 5116 C C . GLN B 1 196 ? -16.594 13.242 0.742 1 98.81 196 GLN B C 1
ATOM 5118 O O . GLN B 1 196 ? -17.562 12.492 0.726 1 98.81 196 GLN B O 1
ATOM 5123 N N . MET B 1 197 ? -15.922 13.594 1.845 1 98.5 197 MET B N 1
ATOM 5124 C CA . MET B 1 197 ? -16.328 13.109 3.162 1 98.5 197 MET B CA 1
ATOM 5125 C C . MET B 1 197 ? -17.797 13.445 3.441 1 98.5 197 MET B C 1
ATOM 5127 O O . MET B 1 197 ? -18.594 12.555 3.717 1 98.5 197 MET B O 1
ATOM 5131 N N . TYR B 1 198 ? -18.172 14.664 3.303 1 98.62 198 TYR B N 1
ATOM 5132 C CA . TYR B 1 198 ? -19.531 15.094 3.619 1 98.62 198 TYR B CA 1
ATOM 5133 C C . TYR B 1 198 ? -20.516 14.578 2.58 1 98.62 198 TYR B C 1
ATOM 5135 O O . TYR B 1 198 ? -21.656 14.227 2.916 1 98.62 198 TYR B O 1
ATOM 5143 N N . SER B 1 199 ? -20.078 14.57 1.301 1 98.69 199 SER B N 1
ATOM 5144 C CA . SER B 1 199 ? -20.938 13.984 0.278 1 98.69 199 SER B CA 1
ATOM 5145 C C . SER B 1 199 ? -21.328 12.555 0.63 1 98.69 199 SER B C 1
ATOM 5147 O O . SER B 1 199 ? -22.5 12.164 0.494 1 98.69 199 SER B O 1
ATOM 5149 N N . ARG B 1 200 ? -20.438 11.805 1.178 1 98.12 200 ARG B N 1
ATOM 5150 C CA . ARG B 1 200 ? -20.656 10.391 1.479 1 98.12 200 ARG B CA 1
ATOM 5151 C C . ARG B 1 200 ? -21.516 10.227 2.732 1 98.12 200 ARG B C 1
ATOM 5153 O O . ARG B 1 200 ? -22.094 9.164 2.957 1 98.12 200 ARG B O 1
ATOM 5160 N N . PHE B 1 201 ? -21.609 11.289 3.523 1 97.69 201 PHE B N 1
ATOM 5161 C CA . PHE B 1 201 ? -22.547 11.297 4.641 1 97.69 201 PHE B CA 1
ATOM 5162 C C . PHE B 1 201 ? -23.938 11.711 4.176 1 97.69 201 PHE B C 1
ATOM 5164 O O . PHE B 1 201 ? -24.891 11.664 4.953 1 97.69 201 PHE B O 1
ATOM 5171 N N . GLY B 1 202 ? -24.031 12.203 2.902 1 97.31 202 GLY B N 1
ATOM 5172 C CA . GLY B 1 202 ? -25.344 12.555 2.357 1 97.31 202 GLY B CA 1
ATOM 5173 C C . GLY B 1 202 ? -25.531 14.047 2.156 1 97.31 202 GLY B C 1
ATOM 5174 O O . GLY B 1 202 ? -26.625 14.492 1.805 1 97.31 202 GLY B O 1
ATOM 5175 N N . THR B 1 203 ? -24.516 14.82 2.359 1 98.44 203 THR B N 1
ATOM 5176 C CA . THR B 1 203 ? -24.562 16.266 2.166 1 98.44 203 THR B CA 1
ATOM 5177 C C . THR B 1 203 ? -24.453 16.625 0.685 1 98.44 203 THR B C 1
ATOM 5179 O O . THR B 1 203 ? -23.625 16.047 -0.036 1 98.44 203 THR B O 1
ATOM 5182 N N . LYS B 1 204 ? -25.297 17.5 0.189 1 98.69 204 LYS B N 1
ATOM 5183 C CA . LYS B 1 204 ? -25.109 18.047 -1.152 1 98.69 204 LYS B CA 1
ATOM 5184 C C . LYS B 1 204 ? -23.969 19.047 -1.188 1 98.69 204 LYS B C 1
ATOM 5186 O O . LYS B 1 204 ? -24.031 20.078 -0.531 1 98.69 204 LYS B O 1
ATOM 5191 N N . VAL B 1 205 ? -22.922 18.781 -1.993 1 98.88 205 VAL B N 1
ATOM 5192 C CA . VAL B 1 205 ? -21.703 19.594 -1.905 1 98.88 205 VAL B CA 1
ATOM 5193 C C . VAL B 1 205 ? -21.453 20.297 -3.238 1 98.88 205 VAL B C 1
ATOM 5195 O O . VAL B 1 205 ? -21.531 19.672 -4.301 1 98.88 205 VAL B O 1
ATOM 5198 N N . THR B 1 206 ? -21.172 21.562 -3.18 1 98.88 206 THR B N 1
ATOM 5199 C CA . THR B 1 206 ? -20.641 22.344 -4.285 1 98.88 206 THR B CA 1
ATOM 5200 C C . THR B 1 206 ? -19.266 22.875 -3.949 1 98.88 206 THR B C 1
ATOM 5202 O O . THR B 1 206 ? -19.078 23.578 -2.943 1 98.88 206 THR B O 1
ATOM 5205 N N . LEU B 1 207 ? -18.297 22.531 -4.777 1 98.88 207 LEU B N 1
ATOM 5206 C CA . LEU B 1 207 ? -16.938 22.984 -4.566 1 98.88 207 LEU B CA 1
ATOM 5207 C C . LEU B 1 207 ? -16.547 24.062 -5.57 1 98.88 207 LEU B C 1
ATOM 5209 O O . LEU B 1 207 ? -16.719 23.875 -6.777 1 98.88 207 LEU B O 1
ATOM 5213 N N . LEU B 1 208 ? -16.078 25.172 -5.074 1 98.69 208 LEU B N 1
ATOM 5214 C CA . LEU B 1 208 ? -15.641 26.312 -5.883 1 98.69 208 LEU B CA 1
ATOM 5215 C C . LEU B 1 208 ? -14.117 26.422 -5.867 1 98.69 208 LEU B C 1
ATOM 5217 O O . LEU B 1 208 ? -13.508 26.5 -4.801 1 98.69 208 LEU B O 1
ATOM 5221 N N . GLN B 1 209 ? -13.508 26.422 -7.02 1 98.44 209 GLN B N 1
ATOM 5222 C CA . GLN B 1 209 ? -12.055 26.5 -7.16 1 98.44 209 GLN B CA 1
ATOM 5223 C C . GLN B 1 209 ? -11.656 27.641 -8.102 1 98.44 209 GLN B C 1
ATOM 5225 O O . GLN B 1 209 ? -12.156 27.719 -9.227 1 98.44 209 GLN B O 1
ATOM 5230 N N . ARG B 1 210 ? -10.789 28.5 -7.609 1 97.19 210 ARG B N 1
ATOM 5231 C CA . ARG B 1 210 ? -10.367 29.672 -8.367 1 97.19 210 ARG B CA 1
ATOM 5232 C C . ARG B 1 210 ? -9.625 29.266 -9.641 1 97.19 210 ARG B C 1
ATOM 5234 O O . ARG B 1 210 ? -9.875 29.812 -10.711 1 97.19 210 ARG B O 1
ATOM 5241 N N . SER B 1 211 ? -8.672 28.312 -9.531 1 97.19 211 SER B N 1
ATOM 5242 C CA . SER B 1 211 ? -7.879 27.875 -10.672 1 97.19 211 SER B CA 1
ATOM 5243 C C . SER B 1 211 ? -8.742 27.141 -11.703 1 97.19 211 SER B C 1
ATOM 5245 O O . SER B 1 211 ? -9.867 26.734 -11.391 1 97.19 211 SER B O 1
ATOM 5247 N N . ASP B 1 212 ? -8.242 26.938 -12.867 1 97.06 212 ASP B N 1
ATOM 5248 C CA . ASP B 1 212 ? -8.977 26.312 -13.961 1 97.06 212 ASP B CA 1
ATOM 5249 C C . ASP B 1 212 ? -9.125 24.812 -13.727 1 97.06 212 ASP B C 1
ATOM 5251 O O . ASP B 1 212 ? -9.906 24.141 -14.406 1 97.06 212 ASP B O 1
ATOM 5255 N N . ARG B 1 213 ? -8.453 24.297 -12.727 1 98.12 213 ARG B N 1
ATOM 5256 C CA . ARG B 1 213 ? -8.562 22.875 -12.375 1 98.12 213 ARG B CA 1
ATOM 5257 C C . ARG B 1 213 ? -8.305 22.672 -10.891 1 98.12 213 ARG B C 1
ATOM 5259 O O . ARG B 1 213 ? -7.727 23.531 -10.227 1 98.12 213 ARG B O 1
ATOM 5266 N N . ILE B 1 214 ? -8.82 21.594 -10.359 1 98.75 214 ILE B N 1
ATOM 5267 C CA . ILE B 1 214 ? -8.508 21.219 -8.984 1 98.75 214 ILE B CA 1
ATOM 5268 C C . ILE B 1 214 ? -7.062 20.734 -8.898 1 98.75 214 ILE B C 1
ATOM 5270 O O . ILE B 1 214 ? -6.508 20.234 -9.883 1 98.75 214 ILE B O 1
ATOM 5274 N N . ILE B 1 215 ? -6.418 20.891 -7.777 1 98.56 215 ILE B N 1
ATOM 5275 C CA . ILE B 1 215 ? -5.039 20.531 -7.457 1 98.56 215 ILE B CA 1
ATOM 5276 C C . ILE B 1 215 ? -4.129 20.891 -8.633 1 98.56 215 ILE B C 1
ATOM 5278 O O . ILE B 1 215 ? -3.396 20.031 -9.141 1 98.56 215 ILE B O 1
ATOM 5282 N N . PRO B 1 216 ? -4.043 22.172 -8.867 1 97.81 216 PRO B N 1
ATOM 5283 C CA . PRO B 1 216 ? -3.35 22.609 -10.078 1 97.81 216 PRO B CA 1
ATOM 5284 C C . PRO B 1 216 ? -1.851 22.312 -10.039 1 97.81 216 PRO B C 1
ATOM 5286 O O . PRO B 1 216 ? -1.182 22.359 -11.078 1 97.81 216 PRO B O 1
ATOM 5289 N N . GLU B 1 217 ? -1.282 22.031 -8.836 1 96.31 217 GLU B N 1
ATOM 5290 C CA . GLU B 1 217 ? 0.146 21.75 -8.711 1 96.31 217 GLU B CA 1
ATOM 5291 C C . GLU B 1 217 ? 0.466 20.312 -9.109 1 96.31 217 GLU B C 1
ATOM 5293 O O . GLU B 1 217 ? 1.631 19.969 -9.32 1 96.31 217 GLU B O 1
ATOM 5298 N N . HIS B 1 218 ? -0.557 19.453 -9.25 1 98.25 218 HIS B N 1
ATOM 5299 C CA . HIS B 1 218 ? -0.368 18.047 -9.625 1 98.25 218 HIS B CA 1
ATOM 5300 C C . HIS B 1 218 ? -0.376 17.875 -11.141 1 98.25 218 HIS B C 1
ATOM 5302 O O . HIS B 1 218 ? -0.698 18.812 -11.875 1 98.25 218 HIS B O 1
ATOM 5308 N N . GLU B 1 219 ? -0.011 16.672 -11.586 1 98.69 219 GLU B N 1
ATOM 5309 C CA . GLU B 1 219 ? -0.071 16.375 -13.008 1 98.69 219 GLU B CA 1
ATOM 5310 C C . GLU B 1 219 ? -1.478 16.578 -13.562 1 98.69 219 GLU B C 1
ATOM 5312 O O . GLU B 1 219 ? -2.463 16.188 -12.93 1 98.69 219 GLU B O 1
ATOM 5317 N N . PRO B 1 220 ? -1.566 17.172 -14.734 1 98.38 220 PRO B N 1
ATOM 5318 C CA . PRO B 1 220 ? -2.887 17.484 -15.289 1 98.38 220 PRO B CA 1
ATOM 5319 C C . PRO B 1 220 ? -3.771 16.25 -15.445 1 98.38 220 PRO B C 1
ATOM 5321 O O . PRO B 1 220 ? -4.988 16.328 -15.25 1 98.38 220 PRO B O 1
ATOM 5324 N N . GLU B 1 221 ? -3.195 15.117 -15.789 1 98.56 221 GLU B N 1
ATOM 5325 C CA . GLU B 1 221 ? -3.979 13.898 -15.969 1 98.56 221 GLU B CA 1
ATOM 5326 C C . GLU B 1 221 ? -4.566 13.422 -14.648 1 98.56 221 GLU B C 1
ATOM 5328 O O . GLU B 1 221 ? -5.672 12.883 -14.609 1 98.56 221 GLU B O 1
ATOM 5333 N N . VAL B 1 222 ? -3.797 13.656 -13.602 1 98.88 222 VAL B N 1
ATOM 5334 C CA . VAL B 1 222 ? -4.273 13.289 -12.273 1 98.88 222 VAL B CA 1
ATOM 5335 C C . VAL B 1 222 ? -5.434 14.203 -11.875 1 98.88 222 VAL B C 1
ATOM 5337 O O . VAL B 1 222 ? -6.469 13.727 -11.398 1 98.88 222 VAL B O 1
ATOM 5340 N N . SER B 1 223 ? -5.246 15.477 -12.078 1 98.75 223 SER B N 1
ATOM 5341 C CA . SER B 1 223 ? -6.27 16.469 -11.758 1 98.75 223 SER B CA 1
ATOM 5342 C C . SER B 1 223 ? -7.562 16.188 -12.523 1 98.75 223 SER B C 1
ATOM 5344 O O . SER B 1 223 ? -8.641 16.156 -11.93 1 98.75 223 SER B O 1
ATOM 5346 N N . ALA B 1 224 ? -7.457 15.93 -13.797 1 98.75 224 ALA B N 1
ATOM 5347 C CA . ALA B 1 224 ? -8.617 15.711 -14.656 1 98.75 224 ALA B CA 1
ATOM 5348 C C . ALA B 1 224 ? -9.367 14.445 -14.258 1 98.75 224 ALA B C 1
ATOM 5350 O O . ALA B 1 224 ? -10.594 14.438 -14.195 1 98.75 224 ALA B O 1
ATOM 5351 N N . ALA B 1 225 ? -8.625 13.398 -14.031 1 98.88 225 ALA B N 1
ATOM 5352 C CA . ALA B 1 225 ? -9.242 12.133 -13.664 1 98.88 225 ALA B CA 1
ATOM 5353 C C . ALA B 1 225 ? -9.945 12.234 -12.312 1 98.88 225 ALA B C 1
ATOM 5355 O O . ALA B 1 225 ? -11.07 11.758 -12.148 1 98.88 225 ALA B O 1
ATOM 5356 N N . LEU B 1 226 ? -9.281 12.852 -11.344 1 98.88 226 LEU B N 1
ATOM 5357 C CA . LEU B 1 226 ? -9.883 13.008 -10.023 1 98.88 226 LEU B CA 1
ATOM 5358 C C . LEU B 1 226 ? -11.172 13.82 -10.109 1 98.88 226 LEU B C 1
ATOM 5360 O O . LEU B 1 226 ? -12.172 13.484 -9.469 1 98.88 226 LEU B O 1
ATOM 5364 N N . HIS B 1 227 ? -11.141 14.914 -10.898 1 98.81 227 HIS B N 1
ATOM 5365 C CA . HIS B 1 227 ? -12.328 15.727 -11.117 1 98.81 227 HIS B CA 1
ATOM 5366 C C . HIS B 1 227 ? -13.492 14.875 -11.609 1 98.81 227 HIS B C 1
ATOM 5368 O O . HIS B 1 227 ? -14.609 14.977 -11.094 1 98.81 227 HIS B O 1
ATOM 5374 N N . ARG B 1 228 ? -13.227 14.055 -12.57 1 98.62 228 ARG B N 1
ATOM 5375 C CA . ARG B 1 228 ? -14.266 13.211 -13.156 1 98.62 228 ARG B CA 1
ATOM 5376 C C . ARG B 1 228 ? -14.844 12.25 -12.125 1 98.62 228 ARG B C 1
ATOM 5378 O O . ARG B 1 228 ? -16.062 12.086 -12.031 1 98.62 228 ARG B O 1
ATOM 5385 N N . TYR B 1 229 ? -13.977 11.609 -11.359 1 98.5 229 TYR B N 1
ATOM 5386 C CA . TYR B 1 229 ? -14.43 10.617 -10.391 1 98.5 229 TYR B CA 1
ATOM 5387 C C . TYR B 1 229 ? -15.258 11.273 -9.289 1 98.5 229 TYR B C 1
ATOM 5389 O O . TYR B 1 229 ? -16.25 10.703 -8.828 1 98.5 229 TYR B O 1
ATOM 5397 N N . LEU B 1 230 ? -14.867 12.453 -8.805 1 98.69 230 LEU B N 1
ATOM 5398 C CA . LEU B 1 230 ? -15.617 13.156 -7.777 1 98.69 230 LEU B CA 1
ATOM 5399 C C . LEU B 1 230 ? -16.969 13.633 -8.312 1 98.69 230 LEU B C 1
ATOM 5401 O O . LEU B 1 230 ? -17.969 13.609 -7.602 1 98.69 230 LEU B O 1
ATOM 5405 N N . ALA B 1 231 ? -16.938 14.07 -9.57 1 97.94 231 ALA B N 1
ATOM 5406 C CA . ALA B 1 231 ? -18.188 14.469 -10.203 1 97.94 231 ALA B CA 1
ATOM 5407 C C . ALA B 1 231 ? -19.156 13.297 -10.305 1 97.94 231 ALA B C 1
ATOM 5409 O O . ALA B 1 231 ? -20.359 13.461 -10.141 1 97.94 231 ALA B O 1
ATOM 5410 N N . GLU B 1 232 ? -18.625 12.172 -10.539 1 96.5 232 GLU B N 1
ATOM 5411 C CA . GLU B 1 232 ? -19.438 10.961 -10.625 1 96.5 232 GLU B CA 1
ATOM 5412 C C . GLU B 1 232 ? -20.094 10.633 -9.289 1 96.5 232 GLU B C 1
ATOM 5414 O O . GLU B 1 232 ? -21.109 9.93 -9.242 1 96.5 232 GLU B O 1
ATOM 5419 N N . GLU B 1 233 ? -19.531 11.148 -8.203 1 95.31 233 GLU B N 1
ATOM 5420 C CA . GLU B 1 233 ? -20.125 10.984 -6.887 1 95.31 233 GLU B CA 1
ATOM 5421 C C . GLU B 1 233 ? -21.094 12.133 -6.574 1 95.31 233 GLU B C 1
ATOM 5423 O O . GLU B 1 233 ? -21.469 12.328 -5.422 1 95.31 233 GLU B O 1
ATOM 5428 N N . CYS B 1 234 ? -21.344 12.93 -7.555 1 94.12 234 CYS B N 1
ATOM 5429 C CA . CYS B 1 234 ? -22.359 13.984 -7.516 1 94.12 234 CYS B CA 1
ATOM 5430 C C . CYS B 1 234 ? -21.859 15.188 -6.727 1 94.12 234 CYS B C 1
ATOM 5432 O O . CYS B 1 234 ? -22.656 15.883 -6.082 1 94.12 234 CYS B O 1
ATOM 5434 N N . ILE B 1 235 ? -20.625 15.359 -6.617 1 98.56 235 ILE B N 1
ATOM 5435 C CA . ILE B 1 235 ? -20.031 16.609 -6.125 1 98.56 235 ILE B CA 1
ATOM 5436 C C . ILE B 1 235 ? -19.953 17.625 -7.262 1 98.56 235 ILE B C 1
ATOM 5438 O O . ILE B 1 235 ? -19.297 17.375 -8.273 1 98.56 235 ILE B O 1
ATOM 5442 N N . GLU B 1 236 ? -20.625 18.672 -7.125 1 98.62 236 GLU B N 1
ATOM 5443 C CA . GLU B 1 236 ? -20.531 19.719 -8.141 1 98.62 236 GLU B CA 1
ATOM 5444 C C . GLU B 1 236 ? -19.234 20.516 -8 1 98.62 236 GLU B C 1
ATOM 5446 O O . GLU B 1 236 ? -19.016 21.172 -6.988 1 98.62 236 GLU B O 1
ATOM 5451 N N . ILE B 1 237 ? -18.422 20.422 -9.016 1 98.75 237 ILE B N 1
ATOM 5452 C CA . ILE B 1 237 ? -17.156 21.125 -9 1 98.75 237 ILE B CA 1
ATOM 5453 C C . ILE B 1 237 ? -17.172 22.25 -10.031 1 98.75 237 ILE B C 1
ATOM 5455 O O . ILE B 1 237 ? -17.344 22 -11.234 1 98.75 237 ILE B O 1
ATOM 5459 N N . VAL B 1 238 ? -17.016 23.438 -9.57 1 98.5 238 VAL B N 1
ATOM 5460 C CA . VAL B 1 238 ? -16.969 24.609 -10.43 1 98.5 238 VAL B CA 1
ATOM 5461 C C . VAL B 1 238 ? -15.578 25.25 -10.359 1 98.5 238 VAL B C 1
ATOM 5463 O O . VAL B 1 238 ? -15.148 25.688 -9.297 1 98.5 238 VAL B O 1
ATOM 5466 N N . THR B 1 239 ? -14.844 25.312 -11.492 1 98.12 239 THR B N 1
ATOM 5467 C CA . THR B 1 239 ? -13.5 25.875 -11.547 1 98.12 239 THR B CA 1
ATOM 5468 C C . THR B 1 239 ? -13.531 27.25 -12.219 1 98.12 239 THR B C 1
ATOM 5470 O O . THR B 1 239 ? -14.57 27.688 -12.719 1 98.12 239 THR B O 1
ATOM 5473 N N . GLY B 1 240 ? -12.414 27.953 -12.109 1 97.38 240 GLY B N 1
ATOM 5474 C CA . GLY B 1 240 ? -12.352 29.297 -12.68 1 97.38 240 GLY B CA 1
ATOM 5475 C C . GLY B 1 240 ? -13.242 30.297 -11.969 1 97.38 240 GLY B C 1
ATOM 5476 O O . GLY B 1 240 ? -13.844 31.156 -12.602 1 97.3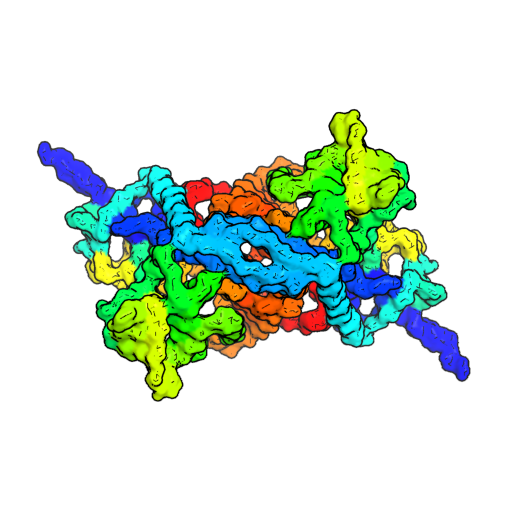8 240 GLY B O 1
ATOM 5477 N N . VAL B 1 241 ? -13.352 30.141 -10.688 1 97.5 241 VAL B N 1
ATOM 5478 C CA . VAL B 1 241 ? -14.312 30.906 -9.906 1 97.5 241 VAL B CA 1
ATOM 5479 C C . VAL B 1 241 ? -13.602 32.094 -9.234 1 97.5 241 VAL B C 1
ATOM 5481 O O . VAL B 1 241 ? -12.523 31.922 -8.664 1 97.5 241 VAL B O 1
ATOM 5484 N N . ASN B 1 242 ? -14.164 33.188 -9.305 1 97.12 242 ASN B N 1
ATOM 5485 C CA . ASN B 1 242 ? -13.734 34.375 -8.547 1 97.12 242 ASN B CA 1
ATOM 5486 C C . ASN B 1 242 ? -14.797 34.812 -7.551 1 97.12 242 ASN B C 1
ATOM 5488 O O . ASN B 1 242 ? -15.797 35.438 -7.941 1 97.12 242 ASN B O 1
ATOM 5492 N N . VAL B 1 243 ? -14.625 34.594 -6.309 1 97.38 243 VAL B N 1
ATOM 5493 C CA . VAL B 1 243 ? -15.594 34.906 -5.266 1 97.38 243 VAL B CA 1
ATOM 5494 C C . VAL B 1 243 ? -15.625 36.406 -5.031 1 97.38 243 VAL B C 1
ATOM 5496 O O . VAL B 1 243 ? -14.578 37.031 -4.844 1 97.38 243 VAL B O 1
ATOM 5499 N N . LYS B 1 244 ? -16.828 36.969 -4.922 1 97 244 LYS B N 1
ATOM 5500 C CA . LYS B 1 244 ? -16.969 38.406 -4.805 1 97 244 LYS B CA 1
ATOM 5501 C C . LYS B 1 244 ? -17.578 38.812 -3.457 1 97 244 LYS B C 1
ATOM 5503 O O . LYS B 1 244 ? -17.188 39.812 -2.869 1 97 244 LYS B O 1
ATOM 5508 N N . GLU B 1 245 ? -18.531 38 -3.133 1 97.56 245 GLU B N 1
ATOM 5509 C CA . GLU B 1 245 ? -19.312 38.375 -1.963 1 97.56 245 GLU B CA 1
ATOM 5510 C C . GLU B 1 245 ? -19.922 37.125 -1.283 1 97.56 245 GLU B C 1
ATOM 5512 O O . GLU B 1 245 ? -20.203 36.125 -1.94 1 97.56 245 GLU B O 1
ATOM 5517 N N . ALA B 1 246 ? -20.047 37.281 0.029 1 97.69 246 ALA B N 1
ATOM 5518 C CA . ALA B 1 246 ? -20.766 36.281 0.809 1 97.69 246 ALA B CA 1
ATOM 5519 C C . ALA B 1 246 ? -21.75 36.938 1.773 1 97.69 246 ALA B C 1
ATOM 5521 O O . ALA B 1 246 ? -21.531 38.062 2.232 1 97.69 246 ALA B O 1
ATOM 5522 N N . TRP B 1 247 ? -22.844 36.312 2.02 1 97.38 247 TRP B N 1
ATOM 5523 C CA . TRP B 1 247 ? -23.797 36.781 3.018 1 97.38 247 TRP B CA 1
ATOM 5524 C C . TRP B 1 247 ? -24.625 35.625 3.57 1 97.38 247 TRP B C 1
ATOM 5526 O O . TRP B 1 247 ? -24.531 34.5 3.08 1 97.38 247 TRP B O 1
ATOM 5536 N N . GLN B 1 248 ? -25.188 35.844 4.699 1 96.69 248 GLN B N 1
ATOM 5537 C CA . GLN B 1 248 ? -26.078 34.875 5.32 1 96.69 248 GLN B CA 1
ATOM 5538 C C . GLN B 1 248 ? -27.516 35.406 5.402 1 96.69 248 GLN B C 1
ATOM 5540 O O . GLN B 1 248 ? -27.719 36.594 5.668 1 96.69 248 GLN B O 1
ATOM 5545 N N . LYS B 1 249 ? -28.422 34.594 5.027 1 94.38 249 LYS B N 1
ATOM 5546 C CA . LYS B 1 249 ? -29.844 34.906 5.09 1 94.38 249 LYS B CA 1
ATOM 5547 C C . LYS B 1 249 ? -30.672 33.719 5.504 1 94.38 249 LYS B C 1
ATOM 5549 O O . LYS B 1 249 ? -30.547 32.625 4.918 1 94.38 249 LYS B O 1
ATOM 5554 N N . ASN B 1 250 ? -31.562 33.844 6.539 1 92.81 250 ASN B N 1
ATOM 5555 C CA . ASN B 1 250 ? -32.469 32.812 7.023 1 92.81 250 ASN B CA 1
ATOM 5556 C C . ASN B 1 250 ? -31.719 31.516 7.305 1 92.81 250 ASN B C 1
ATOM 5558 O O . ASN B 1 250 ? -32.156 30.438 6.895 1 92.81 250 ASN B O 1
ATOM 5562 N N . GLY B 1 251 ? -30.5 31.594 7.801 1 89.38 251 GLY B N 1
ATOM 5563 C CA . GLY B 1 251 ? -29.734 30.422 8.195 1 89.38 251 GLY B CA 1
ATOM 5564 C C . GLY B 1 251 ? -28.906 29.844 7.066 1 89.38 251 GLY B C 1
ATOM 5565 O O . GLY B 1 251 ? -28.047 29 7.301 1 89.38 251 GLY B O 1
ATOM 5566 N N . GLY B 1 252 ? -29.156 30.328 5.859 1 95.38 252 GLY B N 1
ATOM 5567 C CA . GLY B 1 252 ? -28.406 29.875 4.699 1 95.38 252 GLY B CA 1
ATOM 5568 C C . GLY B 1 252 ? -27.203 30.734 4.383 1 95.38 252 GLY B C 1
ATOM 5569 O O . GLY B 1 252 ? -27.172 31.922 4.734 1 95.38 252 GLY B O 1
ATOM 5570 N N . LYS B 1 253 ? -26.172 30.078 3.818 1 98.06 253 LYS B N 1
ATOM 5571 C CA . LYS B 1 253 ? -24.984 30.766 3.369 1 98.06 253 LYS B CA 1
ATOM 5572 C C . LYS B 1 253 ? -25 30.969 1.856 1 98.06 253 LYS B C 1
ATOM 5574 O O . LYS B 1 253 ? -25.406 30.078 1.108 1 98.06 253 LYS B O 1
ATOM 5579 N N . PHE B 1 254 ? -24.609 32.156 1.42 1 98 254 PHE B N 1
ATOM 5580 C CA . PHE B 1 254 ? -24.625 32.5 0.003 1 98 254 PHE B CA 1
ATOM 5581 C C . PHE B 1 254 ? -23.266 33 -0.445 1 98 254 PHE B C 1
ATOM 5583 O O . PHE B 1 254 ? -22.609 33.75 0.285 1 98 254 PHE B O 1
ATOM 5590 N N . ILE B 1 255 ? -22.812 32.625 -1.619 1 98 255 ILE B N 1
ATOM 5591 C CA . ILE B 1 255 ? -21.609 33.125 -2.279 1 98 255 ILE B CA 1
ATOM 5592 C C . ILE B 1 255 ? -21.969 33.625 -3.676 1 98 255 ILE B C 1
ATOM 5594 O O . ILE B 1 255 ? -22.594 32.906 -4.465 1 98 255 ILE B O 1
ATOM 5598 N N . ARG B 1 256 ? -21.672 34.844 -3.918 1 98.19 256 ARG B N 1
ATOM 5599 C CA . ARG B 1 256 ? -21.672 35.344 -5.289 1 98.19 256 ARG B CA 1
ATOM 5600 C C . ARG B 1 256 ? -20.281 35.281 -5.898 1 98.19 256 ARG B C 1
ATOM 5602 O O . ARG B 1 256 ? -19.312 35.781 -5.301 1 98.19 256 ARG B O 1
ATOM 5609 N N . ALA B 1 257 ? -20.188 34.688 -7.043 1 97.88 257 ALA B N 1
ATOM 5610 C CA . ALA B 1 257 ? -18.906 34.562 -7.707 1 97.88 257 ALA B CA 1
ATOM 5611 C C . ALA B 1 257 ? -19.047 34.75 -9.219 1 97.88 257 ALA B C 1
ATOM 5613 O O . ALA B 1 257 ? -20.125 34.531 -9.773 1 97.88 257 ALA B O 1
ATOM 5614 N N . SER B 1 258 ? -17.984 35.219 -9.797 1 97.38 258 SER B N 1
ATOM 5615 C CA . SER B 1 258 ? -17.906 35.25 -11.258 1 97.38 258 SER B CA 1
ATOM 5616 C C . SER B 1 258 ? -17.406 33.938 -11.805 1 97.38 258 SER B C 1
ATOM 5618 O O . SER B 1 258 ? -16.359 33.438 -11.375 1 97.38 258 SER B O 1
ATOM 5620 N N . VAL B 1 259 ? -18.156 33.281 -12.688 1 95.88 259 VAL B N 1
ATOM 5621 C CA . VAL B 1 259 ? -17.797 32.094 -13.43 1 95.88 259 VAL B CA 1
ATOM 5622 C C . VAL B 1 259 ? -17.938 32.344 -14.93 1 95.88 259 VAL B C 1
ATOM 5624 O O . VAL B 1 259 ? -19.016 32.656 -15.414 1 95.88 259 VAL B O 1
ATOM 5627 N N . ASP B 1 260 ? -16.859 32.219 -15.664 1 92.25 260 ASP B N 1
ATOM 5628 C CA . ASP B 1 260 ? -16.875 32.531 -17.094 1 92.25 260 ASP B CA 1
ATOM 5629 C C . ASP B 1 260 ? -17.438 33.938 -17.328 1 92.25 260 ASP B C 1
ATOM 5631 O O . ASP B 1 260 ? -18.312 34.125 -18.172 1 92.25 260 ASP B O 1
ATOM 5635 N N . ASP B 1 261 ? -17.141 34.812 -16.453 1 90.62 261 ASP B N 1
ATOM 5636 C CA . ASP B 1 261 ? -17.469 36.219 -16.547 1 90.62 261 ASP B CA 1
ATOM 5637 C C . ASP B 1 261 ? -18.953 36.469 -16.297 1 90.62 261 ASP B C 1
ATOM 5639 O O . ASP B 1 261 ? -19.484 37.5 -16.734 1 90.62 261 ASP B O 1
ATOM 5643 N N . LYS B 1 262 ? -19.562 35.562 -15.758 1 95.62 262 LYS B N 1
ATOM 5644 C CA . LYS B 1 262 ? -20.953 35.719 -15.359 1 95.62 262 LYS B CA 1
ATOM 5645 C C . LYS B 1 262 ? -21.109 35.531 -13.852 1 95.62 262 LYS B C 1
ATOM 5647 O O . LYS B 1 262 ? -20.5 34.625 -13.266 1 95.62 262 LYS B O 1
ATOM 5652 N N . ASP B 1 263 ? -21.953 36.312 -13.32 1 96.31 263 ASP B N 1
ATOM 5653 C CA . ASP B 1 263 ? -22.188 36.219 -11.883 1 96.31 263 ASP B CA 1
ATOM 5654 C C . ASP B 1 263 ? -23.156 35.062 -11.57 1 96.31 263 ASP B C 1
ATOM 5656 O O . ASP B 1 263 ? -24.172 34.906 -12.242 1 96.31 263 ASP B O 1
ATOM 5660 N N . ARG B 1 264 ? -22.75 34.281 -10.641 1 97.62 264 ARG B N 1
ATOM 5661 C CA . ARG B 1 264 ? -23.562 33.188 -10.141 1 97.62 264 ARG B CA 1
ATOM 5662 C C . ARG B 1 264 ? -23.656 33.219 -8.617 1 97.62 264 ARG B C 1
ATOM 5664 O O . ARG B 1 264 ? -22.719 33.625 -7.945 1 97.62 264 ARG B O 1
ATOM 5671 N N . VAL B 1 265 ? -24.828 32.812 -8.156 1 98.25 265 VAL B N 1
ATOM 5672 C CA . VAL B 1 265 ? -25 32.719 -6.707 1 98.25 265 VAL B CA 1
ATOM 5673 C C . VAL B 1 265 ? -25.125 31.234 -6.301 1 98.25 265 VAL B C 1
ATOM 5675 O O . VAL B 1 265 ? -25.875 30.484 -6.926 1 98.25 265 VAL B O 1
ATOM 5678 N N . PHE B 1 266 ? -24.406 30.875 -5.359 1 98.38 266 PHE B N 1
ATOM 5679 C CA . PHE B 1 266 ? -24.453 29.547 -4.77 1 98.38 266 PHE B CA 1
ATOM 5680 C C . PHE B 1 266 ? -25.016 29.594 -3.354 1 98.38 266 PHE B C 1
ATOM 5682 O O . PHE B 1 266 ? -24.719 30.531 -2.602 1 98.38 266 PHE B O 1
ATOM 5689 N N . GLU B 1 267 ? -25.812 28.641 -3.006 1 98.19 267 GLU B N 1
ATOM 5690 C CA . GLU B 1 267 ? -26.438 28.594 -1.688 1 98.19 267 GLU B CA 1
ATOM 5691 C C . GLU B 1 267 ? -26.234 27.234 -1.021 1 98.19 267 GLU B C 1
ATOM 5693 O O . GLU B 1 267 ? -26.297 26.203 -1.684 1 98.19 267 GLU B O 1
ATOM 5698 N N . ALA B 1 268 ? -26.016 27.266 0.338 1 98.38 268 ALA B N 1
ATOM 5699 C CA . ALA B 1 268 ? -25.953 26.047 1.13 1 98.38 268 ALA B CA 1
ATOM 5700 C C . ALA B 1 268 ? -26.203 26.328 2.609 1 98.38 268 ALA B C 1
ATOM 5702 O O . ALA B 1 268 ? -26.25 27.5 3.021 1 98.38 268 ALA B O 1
ATOM 5703 N N . ASP B 1 269 ? -26.328 25.25 3.367 1 97.69 269 ASP B N 1
ATOM 5704 C CA . ASP B 1 269 ? -26.469 25.359 4.816 1 97.69 269 ASP B CA 1
ATOM 5705 C C . ASP B 1 269 ? -25.156 25.781 5.469 1 97.69 269 ASP B C 1
ATOM 5707 O O . ASP B 1 269 ? -25.156 26.531 6.453 1 97.69 269 ASP B O 1
ATOM 5711 N N . GLN B 1 270 ? -24.062 25.281 4.949 1 98.12 270 GLN B N 1
ATOM 5712 C CA . GLN B 1 270 ? -22.75 25.562 5.512 1 98.12 270 GLN B CA 1
ATOM 5713 C C . GLN B 1 270 ? -21.781 26.047 4.438 1 98.12 270 GLN B C 1
ATOM 5715 O O . GLN B 1 270 ? -21.953 25.734 3.254 1 98.12 270 GLN B O 1
ATOM 5720 N N . LEU B 1 271 ? -20.859 26.828 4.852 1 98.56 271 LEU B N 1
ATOM 5721 C CA . LEU B 1 271 ? -19.766 27.344 4.016 1 98.56 271 LEU B CA 1
ATOM 5722 C C . LEU B 1 271 ? -18.406 26.969 4.609 1 98.56 271 LEU B C 1
ATOM 5724 O O . LEU B 1 271 ? -18.078 27.406 5.711 1 98.56 271 LEU B O 1
ATOM 5728 N N . LEU B 1 272 ? -17.672 26.109 3.953 1 98.75 272 LEU B N 1
ATOM 5729 C CA . LEU B 1 272 ? -16.328 25.719 4.367 1 98.75 272 LEU B CA 1
ATOM 5730 C C . LEU B 1 272 ? -15.266 26.5 3.584 1 98.75 272 LEU B C 1
ATOM 5732 O O . LEU B 1 272 ? -15.211 26.406 2.355 1 98.75 272 LEU B O 1
ATOM 5736 N N . MET B 1 273 ? -14.469 27.219 4.312 1 98.56 273 MET B N 1
ATOM 5737 C CA . MET B 1 273 ? -13.344 27.938 3.711 1 98.56 273 MET B CA 1
ATOM 5738 C C . MET B 1 273 ? -12.078 27.078 3.758 1 98.56 273 MET B C 1
ATOM 5740 O O . MET B 1 273 ? -11.398 27.031 4.785 1 98.56 273 MET B O 1
ATOM 5744 N N . ALA B 1 274 ? -11.766 26.438 2.65 1 98.44 274 ALA B N 1
ATOM 5745 C CA . ALA B 1 274 ? -10.547 25.672 2.455 1 98.44 274 ALA B CA 1
ATOM 5746 C C . ALA B 1 274 ? -9.57 26.406 1.534 1 98.44 274 ALA B C 1
ATOM 5748 O O . ALA B 1 274 ? -9.172 25.875 0.497 1 98.44 274 ALA B O 1
ATOM 5749 N N . THR B 1 275 ? -9.133 27.562 1.958 1 97.62 275 THR B N 1
ATOM 5750 C CA . THR B 1 275 ? -8.461 28.5 1.067 1 97.62 275 THR B CA 1
ATOM 5751 C C . THR B 1 275 ? -6.996 28.656 1.457 1 97.62 275 THR B C 1
ATOM 5753 O O . THR B 1 275 ? -6.387 29.703 1.188 1 97.62 275 THR B O 1
ATOM 5756 N N . GLY B 1 276 ? -6.465 27.688 2.123 1 96.12 276 GLY B N 1
ATOM 5757 C CA . GLY B 1 276 ? -5.043 27.688 2.416 1 96.12 276 GLY B CA 1
ATOM 5758 C C . GLY B 1 276 ? -4.734 27.969 3.877 1 96.12 276 GLY B C 1
ATOM 5759 O O . GLY B 1 276 ? -5.641 28 4.711 1 96.12 276 GLY B O 1
ATOM 5760 N N . ARG B 1 277 ? -3.434 28.047 4.195 1 97.44 277 ARG B N 1
ATOM 5761 C CA . ARG B 1 277 ? -2.939 28.25 5.551 1 97.44 277 ARG B CA 1
ATOM 5762 C C . ARG B 1 277 ? -1.929 29.391 5.598 1 97.44 277 ARG B C 1
ATOM 5764 O O . ARG B 1 277 ? -1.282 29.703 4.59 1 97.44 277 ARG B O 1
ATOM 5771 N N . LYS B 1 278 ? -1.843 30 6.723 1 97.31 278 LYS B N 1
ATOM 5772 C CA . LYS B 1 278 ? -0.883 31.078 6.965 1 97.31 278 LYS B CA 1
ATOM 5773 C C . LYS B 1 278 ? 0.014 30.75 8.156 1 97.31 278 LYS B C 1
ATOM 5775 O O . LYS B 1 278 ? -0.477 30.422 9.242 1 97.31 278 LYS B O 1
ATOM 5780 N N . PRO B 1 279 ? 1.375 30.812 7.969 1 98.44 279 PRO B N 1
ATOM 5781 C CA . PRO B 1 279 ? 2.281 30.594 9.102 1 98.44 279 PRO B CA 1
ATOM 5782 C C . PRO B 1 279 ? 2.002 31.547 10.266 1 98.44 279 PRO B C 1
ATOM 5784 O O . PRO B 1 279 ? 1.688 32.719 10.055 1 98.44 279 PRO B O 1
ATOM 5787 N N . ASN B 1 280 ? 2.105 31.031 11.5 1 97.94 280 ASN B N 1
ATOM 5788 C CA . ASN B 1 280 ? 1.825 31.797 12.711 1 97.94 280 ASN B CA 1
ATOM 5789 C C . ASN B 1 280 ? 3.061 32.562 13.195 1 97.94 280 ASN B C 1
ATOM 5791 O O . ASN B 1 280 ? 3.715 32.125 14.148 1 97.94 280 ASN B O 1
ATOM 5795 N N . THR B 1 281 ? 3.307 33.781 12.602 1 98.19 281 THR B N 1
ATOM 5796 C CA . THR B 1 281 ? 4.504 34.531 12.969 1 98.19 281 THR B CA 1
ATOM 5797 C C . THR B 1 281 ? 4.133 35.875 13.531 1 98.19 281 THR B C 1
ATOM 5799 O O . THR B 1 281 ? 4.969 36.562 14.148 1 98.19 281 THR B O 1
ATOM 5802 N N . ALA B 1 282 ? 2.943 36.375 13.391 1 94 282 ALA B N 1
ATOM 5803 C CA . ALA B 1 282 ? 2.525 37.781 13.602 1 94 282 ALA B CA 1
ATOM 5804 C C . ALA B 1 282 ? 2.764 38.188 15.047 1 94 282 ALA B C 1
ATOM 5806 O O . ALA B 1 282 ? 3.131 39.344 15.305 1 94 282 ALA B O 1
ATOM 5807 N N . ASP B 1 283 ? 2.635 37.375 16.016 1 92.75 283 ASP B N 1
ATOM 5808 C CA . ASP B 1 283 ? 2.656 37.781 17.406 1 92.75 283 ASP B CA 1
ATOM 5809 C C . ASP B 1 283 ? 3.996 37.469 18.062 1 92.75 283 ASP B C 1
ATOM 5811 O O . ASP B 1 283 ? 4.168 37.625 19.266 1 92.75 283 ASP B O 1
ATOM 5815 N N . LEU B 1 284 ? 5.043 37.156 17.25 1 97.94 284 LEU B N 1
ATOM 5816 C CA . LEU B 1 284 ? 6.293 36.656 17.812 1 97.94 284 LEU B CA 1
ATOM 5817 C C . LEU B 1 284 ? 7.301 37.781 17.984 1 97.94 284 LEU B C 1
ATOM 5819 O O . LEU B 1 284 ? 8.312 37.625 18.672 1 97.94 284 LEU B O 1
ATOM 5823 N N . HIS B 1 285 ? 7.031 38.969 17.422 1 97.62 285 HIS B N 1
ATOM 5824 C CA . HIS B 1 285 ? 7.934 40.125 17.438 1 97.62 285 HIS B CA 1
ATOM 5825 C C . HIS B 1 285 ? 9.32 39.719 16.938 1 97.62 285 HIS B C 1
ATOM 5827 O O . HIS B 1 285 ? 10.32 40 17.609 1 97.62 285 HIS B O 1
ATOM 5833 N N . LEU B 1 286 ? 9.32 39.156 15.75 1 98.25 286 LEU B N 1
ATOM 5834 C CA . LEU B 1 286 ? 10.547 38.625 15.172 1 98.25 286 LEU B CA 1
ATOM 5835 C C . LEU B 1 286 ? 11.492 39.75 14.773 1 98.25 286 LEU B C 1
ATOM 5837 O O . LEU B 1 286 ? 12.695 39.531 14.625 1 98.25 286 LEU B O 1
ATOM 5841 N N . GLU B 1 287 ? 10.992 40.906 14.609 1 95.19 287 GLU B N 1
ATOM 5842 C CA . GLU B 1 287 ? 11.797 42.094 14.289 1 95.19 287 GLU B CA 1
ATOM 5843 C C . GLU B 1 287 ? 12.797 42.406 15.406 1 95.19 287 GLU B C 1
ATOM 5845 O O . GLU B 1 287 ? 13.867 42.938 15.148 1 95.19 287 GLU B O 1
ATOM 5850 N N . ASN B 1 288 ? 12.484 41.938 16.578 1 95.75 288 ASN B N 1
ATOM 5851 C CA . ASN B 1 288 ? 13.352 42.188 17.719 1 95.75 288 ASN B CA 1
ATOM 5852 C C . ASN B 1 288 ? 14.609 41.312 17.672 1 95.75 288 ASN B C 1
ATOM 5854 O O . ASN B 1 288 ? 15.57 41.594 18.391 1 95.75 288 ASN B O 1
ATOM 5858 N N . VAL B 1 289 ? 14.57 40.312 16.859 1 97.12 289 VAL B N 1
ATOM 5859 C CA . VAL B 1 289 ? 15.695 39.375 16.922 1 97.12 289 VAL B CA 1
ATOM 5860 C C . VAL B 1 289 ? 16.281 39.188 15.523 1 97.12 289 VAL B C 1
ATOM 5862 O O . VAL B 1 289 ? 17.141 38.344 15.32 1 97.12 289 VAL B O 1
ATOM 5865 N N . GLY B 1 290 ? 15.789 39.875 14.539 1 96.94 290 GLY B N 1
ATOM 5866 C CA . GLY B 1 290 ? 16.375 39.875 13.211 1 96.94 290 GLY B CA 1
ATOM 5867 C C . GLY B 1 290 ? 16 38.625 12.414 1 96.94 290 GLY B C 1
ATOM 5868 O O . GLY B 1 290 ? 16.75 38.188 11.539 1 96.94 290 GLY B O 1
ATOM 5869 N N . VAL B 1 291 ? 14.93 37.969 12.727 1 98.5 291 VAL B N 1
ATOM 5870 C CA . VAL B 1 291 ? 14.438 36.844 11.961 1 98.5 291 VAL B CA 1
ATOM 5871 C C . VAL B 1 291 ? 13.617 37.344 10.773 1 98.5 291 VAL B C 1
ATOM 5873 O O . VAL B 1 291 ? 12.664 38.094 10.945 1 98.5 291 VAL B O 1
ATOM 5876 N N . LYS B 1 292 ? 14.031 36.875 9.57 1 98.38 292 LYS B N 1
ATOM 5877 C CA . LYS B 1 292 ? 13.359 37.281 8.344 1 98.38 292 LYS B CA 1
ATOM 5878 C C . LYS B 1 292 ? 12.141 36.406 8.055 1 98.38 292 LYS B C 1
ATOM 5880 O O . LYS B 1 292 ? 12.172 35.219 8.289 1 98.38 292 LYS B O 1
ATOM 5885 N N . VAL B 1 293 ? 11.102 37.031 7.527 1 98.06 293 VAL B N 1
ATOM 5886 C CA . VAL B 1 293 ? 9.852 36.344 7.16 1 98.06 293 VAL B CA 1
ATOM 5887 C C . VAL B 1 293 ? 9.492 36.688 5.715 1 98.06 293 VAL B C 1
ATOM 5889 O O . VAL B 1 293 ? 9.734 37.812 5.258 1 98.06 293 VAL B O 1
ATOM 5892 N N . ARG B 1 294 ? 8.969 35.719 4.969 1 97.62 294 ARG B N 1
ATOM 5893 C CA . ARG B 1 294 ? 8.5 35.938 3.602 1 97.62 294 ARG B CA 1
ATOM 5894 C C . ARG B 1 294 ? 7.18 36.719 3.59 1 97.62 294 ARG B C 1
ATOM 5896 O O . ARG B 1 294 ? 6.57 36.938 4.641 1 97.62 294 ARG B O 1
ATOM 5903 N N . GLN B 1 295 ? 6.75 37 2.377 1 95.62 295 GLN B N 1
ATOM 5904 C CA . GLN B 1 295 ? 5.504 37.719 2.195 1 95.62 295 GLN B CA 1
ATOM 5905 C C . GLN B 1 295 ? 4.312 36.906 2.705 1 95.62 295 GLN B C 1
ATOM 5907 O O . GLN B 1 295 ? 3.344 37.5 3.215 1 95.62 295 GLN B O 1
ATOM 5912 N N . ASP B 1 296 ? 4.41 35.688 2.621 1 95 296 ASP B N 1
ATOM 5913 C CA . ASP B 1 296 ? 3.293 34.844 3.037 1 95 296 ASP B CA 1
ATOM 5914 C C . ASP B 1 296 ? 3.332 34.562 4.543 1 95 296 ASP B C 1
ATOM 5916 O O . ASP B 1 296 ? 2.488 33.844 5.074 1 95 296 ASP B O 1
ATOM 5920 N N . GLY B 1 297 ? 4.324 35.094 5.207 1 96.88 297 GLY B N 1
ATOM 5921 C CA . GLY B 1 297 ? 4.426 34.969 6.652 1 96.88 297 GLY B CA 1
ATOM 5922 C C . GLY B 1 297 ? 5.363 33.844 7.094 1 96.88 297 GLY B C 1
ATOM 5923 O O . GLY B 1 297 ? 5.625 33.688 8.289 1 96.88 297 GLY B O 1
ATOM 5924 N N . ALA B 1 298 ? 5.957 33.156 6.168 1 98.62 298 ALA B N 1
ATOM 5925 C CA . ALA B 1 298 ? 6.812 32 6.512 1 98.62 298 ALA B CA 1
ATOM 5926 C C . ALA B 1 298 ? 8.195 32.469 6.938 1 98.62 298 ALA B C 1
ATOM 5928 O O . ALA B 1 298 ? 8.75 33.406 6.355 1 98.62 298 ALA B O 1
ATOM 5929 N N . ILE B 1 299 ? 8.719 31.828 7.934 1 98.81 299 ILE B N 1
ATOM 5930 C CA . ILE B 1 299 ? 10.078 32.125 8.359 1 98.81 299 ILE B CA 1
ATOM 5931 C C . ILE B 1 299 ? 11.078 31.641 7.32 1 98.81 299 ILE B C 1
ATOM 5933 O O . ILE B 1 299 ? 10.969 30.5 6.84 1 98.81 299 ILE B O 1
ATOM 5937 N N . VAL B 1 300 ? 12.023 32.5 6.938 1 98.56 300 VAL B N 1
ATOM 5938 C CA . VAL B 1 300 ? 13.078 32.094 6.008 1 98.56 300 VAL B CA 1
ATOM 5939 C C . VAL B 1 300 ? 14.117 31.234 6.734 1 98.56 300 VAL B C 1
ATOM 5941 O O . VAL B 1 300 ? 14.688 31.672 7.738 1 98.56 300 VAL B O 1
ATOM 5944 N N . VAL B 1 301 ? 14.344 30.078 6.277 1 98.44 301 VAL B N 1
ATOM 5945 C CA . VAL B 1 301 ? 15.367 29.203 6.844 1 98.44 301 VAL B CA 1
ATOM 5946 C C . VAL B 1 301 ? 16.266 28.672 5.73 1 98.44 301 VAL B C 1
ATOM 5948 O O . VAL B 1 301 ? 15.852 28.625 4.566 1 98.44 301 VAL B O 1
ATOM 5951 N N . ASN B 1 302 ? 17.5 28.281 6.059 1 96.56 302 ASN B N 1
ATOM 5952 C CA . ASN B 1 302 ? 18.344 27.547 5.125 1 96.56 302 ASN B CA 1
ATOM 5953 C C . ASN B 1 302 ? 18.094 26.047 5.188 1 96.56 302 ASN B C 1
ATOM 5955 O O . ASN B 1 302 ? 17.156 25.609 5.844 1 96.56 302 ASN B O 1
ATOM 5959 N N . SER B 1 303 ? 18.875 25.188 4.504 1 94.5 303 SER B N 1
ATOM 5960 C CA . SER B 1 303 ? 18.656 23.75 4.41 1 94.5 303 SER B CA 1
ATOM 5961 C C . SER B 1 303 ? 18.906 23.062 5.75 1 94.5 303 SER B C 1
ATOM 5963 O O . SER B 1 303 ? 18.562 21.891 5.93 1 94.5 303 SER B O 1
ATOM 5965 N N . GLU B 1 304 ? 19.469 23.781 6.684 1 97.25 304 GLU B N 1
ATOM 5966 C CA . GLU B 1 304 ? 19.766 23.266 8.016 1 97.25 304 GLU B CA 1
ATOM 5967 C C . GLU B 1 304 ? 18.719 23.734 9.031 1 97.25 304 GLU B C 1
ATOM 5969 O O . GLU B 1 304 ? 18.875 23.531 10.234 1 97.25 304 GLU B O 1
ATOM 5974 N N . MET B 1 305 ? 17.703 24.422 8.656 1 98.38 305 MET B N 1
ATOM 5975 C CA . MET B 1 305 ? 16.562 24.922 9.422 1 98.38 305 MET B CA 1
ATOM 5976 C C . MET B 1 305 ? 16.969 26.141 10.266 1 98.38 305 MET B C 1
ATOM 5978 O O . MET B 1 305 ? 16.266 26.5 11.211 1 98.38 305 MET B O 1
ATOM 5982 N N . ARG B 1 306 ? 18.094 26.734 9.922 1 98.56 306 ARG B N 1
ATOM 5983 C CA . ARG B 1 306 ? 18.562 27.922 10.641 1 98.56 306 ARG B CA 1
ATOM 5984 C C . ARG B 1 306 ? 18 29.188 10.016 1 98.56 306 ARG B C 1
ATOM 5986 O O . ARG B 1 306 ? 17.922 29.312 8.797 1 98.56 306 ARG B O 1
ATOM 5993 N N . THR B 1 307 ? 17.578 30.125 10.898 1 98.62 307 THR B N 1
ATOM 5994 C CA . THR B 1 307 ? 17.016 31.391 10.438 1 98.62 307 THR B CA 1
ATOM 5995 C C . THR B 1 307 ? 18.125 32.406 10.18 1 98.62 307 THR B C 1
ATOM 5997 O O . THR B 1 307 ? 19.312 32.062 10.203 1 98.62 307 THR B O 1
ATOM 6000 N N . SER B 1 308 ? 17.688 33.656 9.875 1 98.38 308 SER B N 1
ATOM 6001 C CA . SER B 1 308 ? 18.641 34.75 9.672 1 98.38 308 SER B CA 1
ATOM 6002 C C . SER B 1 308 ? 19.328 35.125 10.984 1 98.38 308 SER B C 1
ATOM 6004 O O . SER B 1 308 ? 20.359 35.781 10.977 1 98.38 308 SER B O 1
ATOM 6006 N N . ALA B 1 309 ? 18.719 34.812 12.117 1 98.25 309 ALA B N 1
ATOM 6007 C CA . ALA B 1 309 ? 19.375 34.969 13.414 1 98.25 309 ALA B CA 1
ATOM 6008 C C . ALA B 1 309 ? 20.156 33.688 13.773 1 98.25 309 ALA B C 1
ATOM 6010 O O . ALA B 1 309 ? 19.578 32.625 13.883 1 98.25 309 ALA B O 1
ATOM 6011 N N . PRO B 1 310 ? 21.391 33.75 14.023 1 96.88 310 PRO B N 1
ATOM 6012 C CA . PRO B 1 310 ? 22.266 32.594 14.117 1 96.88 310 PRO B CA 1
ATOM 6013 C C . PRO B 1 310 ? 21.891 31.672 15.289 1 96.88 310 PRO B C 1
ATOM 6015 O O . PRO B 1 310 ? 22.219 30.484 15.281 1 96.88 310 PRO B O 1
ATOM 6018 N N . HIS B 1 311 ? 21.312 32.156 16.312 1 98.06 311 HIS B N 1
ATOM 6019 C CA . HIS B 1 311 ? 20.984 31.359 17.484 1 98.06 311 HIS B CA 1
ATOM 6020 C C . HIS B 1 311 ? 19.531 30.891 17.453 1 98.06 311 HIS B C 1
ATOM 6022 O O . HIS B 1 311 ? 19.031 30.375 18.453 1 98.06 311 HIS B O 1
ATOM 6028 N N . ILE B 1 312 ? 18.766 31.125 16.312 1 98.81 312 ILE B N 1
ATOM 6029 C CA . ILE B 1 312 ? 17.359 30.781 16.203 1 98.81 312 ILE B CA 1
ATOM 6030 C C . ILE B 1 312 ? 17.141 29.875 15 1 98.81 312 ILE B C 1
ATOM 6032 O O . ILE B 1 312 ? 17.562 30.188 13.883 1 98.81 312 ILE B O 1
ATOM 6036 N N . TRP B 1 313 ? 16.547 28.672 15.203 1 98.88 313 TRP B N 1
ATOM 6037 C CA . TRP B 1 313 ? 16.078 27.734 14.18 1 98.88 313 TRP B CA 1
ATOM 6038 C C . TRP B 1 313 ? 14.555 27.719 14.094 1 98.88 313 TRP B C 1
ATOM 6040 O O . TRP B 1 313 ? 13.883 28.281 14.969 1 98.88 313 TRP B O 1
ATOM 6050 N N . ALA B 1 314 ? 14.023 27.156 13.016 1 98.94 314 ALA B N 1
ATOM 6051 C CA . ALA B 1 314 ? 12.578 27.016 12.859 1 98.94 314 ALA B CA 1
ATOM 6052 C C . ALA B 1 314 ? 12.234 25.75 12.078 1 98.94 314 ALA B C 1
ATOM 6054 O O . ALA B 1 314 ? 13.055 25.234 11.312 1 98.94 314 ALA B O 1
ATOM 6055 N N . GLY B 1 315 ? 11.086 25.234 12.312 1 98.44 315 GLY B N 1
ATOM 6056 C CA . GLY B 1 315 ? 10.617 24.047 11.609 1 98.44 315 GLY B CA 1
ATOM 6057 C C . GLY B 1 315 ? 9.109 23.875 11.664 1 98.44 315 GLY B C 1
ATOM 6058 O O . GLY B 1 315 ? 8.453 24.406 12.555 1 98.44 315 GLY B O 1
ATOM 6059 N N . GLY B 1 316 ? 8.586 23.062 10.727 1 98 316 GLY B N 1
ATOM 6060 C CA . GLY B 1 316 ? 7.152 22.844 10.609 1 98 316 GLY B CA 1
ATOM 6061 C C . GLY B 1 316 ? 6.469 23.828 9.68 1 98 316 GLY B C 1
ATOM 6062 O O . GLY B 1 316 ? 7.125 24.469 8.859 1 98 316 GLY B O 1
ATOM 6063 N N . ASP B 1 317 ? 5.176 23.984 9.883 1 98.31 317 ASP B N 1
ATOM 6064 C CA . ASP B 1 317 ? 4.387 24.781 8.953 1 98.31 317 ASP B CA 1
ATOM 6065 C C . ASP B 1 317 ? 4.793 26.25 9.008 1 98.31 317 ASP B C 1
ATOM 6067 O O . ASP B 1 317 ? 4.516 27.016 8.078 1 98.31 317 ASP B O 1
ATOM 6071 N N . VAL B 1 318 ? 5.445 26.672 10.062 1 98.81 318 VAL B N 1
ATOM 6072 C CA . VAL B 1 318 ? 5.812 28.078 10.234 1 98.81 318 VAL B CA 1
ATOM 6073 C C . VAL B 1 318 ? 6.836 28.469 9.172 1 98.81 318 VAL B C 1
ATOM 6075 O O . VAL B 1 318 ? 6.992 29.656 8.867 1 98.81 318 VAL B O 1
ATOM 6078 N N . VAL B 1 319 ? 7.547 27.438 8.609 1 98.5 319 VAL B N 1
ATOM 6079 C CA . VAL B 1 319 ? 8.57 27.75 7.613 1 98.5 319 VAL B CA 1
ATOM 6080 C C . VAL B 1 319 ? 7.965 27.688 6.211 1 98.5 319 VAL B C 1
ATOM 6082 O O . VAL B 1 319 ? 8.656 27.938 5.219 1 98.5 319 VAL B O 1
ATOM 6085 N N . GLY B 1 320 ? 6.672 27.328 6.102 1 96.81 320 GLY B N 1
ATOM 6086 C CA . GLY B 1 320 ? 5.988 27.375 4.82 1 96.81 320 GLY B CA 1
ATOM 6087 C C . GLY B 1 320 ? 5.773 26 4.211 1 96.81 320 GLY B C 1
ATOM 6088 O O . GLY B 1 320 ? 5.973 24.984 4.879 1 96.81 320 GLY B O 1
ATOM 6089 N N . GLU B 1 321 ? 5.273 25.984 2.971 1 92.25 321 GLU B N 1
ATOM 6090 C CA . GLU B 1 321 ? 4.965 24.75 2.246 1 92.25 321 GLU B CA 1
ATOM 6091 C C . GLU B 1 321 ? 6.191 23.844 2.141 1 92.25 321 GLU B C 1
ATOM 6093 O O . GLU B 1 321 ? 7.324 24.328 2.105 1 92.25 321 GLU B O 1
ATOM 6098 N N . PRO B 1 322 ? 5.906 22.469 2.174 1 94.19 322 PRO B N 1
ATOM 6099 C CA . PRO B 1 322 ? 4.641 21.828 1.821 1 94.19 322 PRO B CA 1
ATOM 6100 C C . PRO B 1 322 ? 3.764 21.531 3.037 1 94.19 322 PRO B C 1
ATOM 6102 O O . PRO B 1 322 ? 2.637 21.047 2.893 1 94.19 322 PRO B O 1
ATOM 6105 N N . MET B 1 323 ? 4.172 21.875 4.207 1 96.81 323 MET B N 1
ATOM 6106 C CA . MET B 1 323 ? 3.391 21.797 5.438 1 96.81 323 MET B CA 1
ATOM 6107 C C . MET B 1 323 ? 2.836 20.391 5.637 1 96.81 323 MET B C 1
ATOM 6109 O O . MET B 1 323 ? 1.619 20.188 5.691 1 96.81 323 MET B O 1
ATOM 6113 N N . LEU B 1 324 ? 3.654 19.406 5.766 1 97 324 LEU B N 1
ATOM 6114 C CA . LEU B 1 324 ? 3.332 18 5.988 1 97 324 LEU B CA 1
ATOM 6115 C C . LEU B 1 324 ? 3.754 17.562 7.387 1 97 324 LEU B C 1
ATOM 6117 O O . LEU B 1 324 ? 4.832 17.938 7.859 1 97 324 LEU B O 1
ATOM 6121 N N . GLU B 1 325 ? 2.955 16.797 7.984 1 96.19 325 GLU B N 1
ATOM 6122 C CA . GLU B 1 325 ? 3.131 16.422 9.383 1 96.19 325 GLU B CA 1
ATOM 6123 C C . GLU B 1 325 ? 4.488 15.766 9.617 1 96.19 325 GLU B C 1
ATOM 6125 O O . GLU B 1 325 ? 5.238 16.172 10.5 1 96.19 325 GLU B O 1
ATOM 6130 N N . THR B 1 326 ? 4.805 14.75 8.82 1 96.31 326 THR B N 1
ATOM 6131 C CA . THR B 1 326 ? 6.039 14 9.023 1 96.31 326 THR B CA 1
ATOM 6132 C C . THR B 1 326 ? 7.25 14.844 8.625 1 96.31 326 THR B C 1
ATOM 6134 O O . THR B 1 326 ? 8.32 14.711 9.219 1 96.31 326 THR B O 1
ATOM 6137 N N . LEU B 1 327 ? 7.098 15.727 7.672 1 97.12 327 LEU B N 1
ATOM 6138 C CA . LEU B 1 327 ? 8.172 16.656 7.344 1 97.12 327 LEU B CA 1
ATOM 6139 C C . LEU B 1 327 ? 8.414 17.641 8.484 1 97.12 327 LEU B C 1
ATOM 6141 O O . LEU B 1 327 ? 9.555 17.953 8.805 1 97.12 327 LEU B O 1
ATOM 6145 N N . ALA B 1 328 ? 7.301 18.094 9.062 1 97.88 328 ALA B N 1
ATOM 6146 C CA . ALA B 1 328 ? 7.41 19 10.211 1 97.88 328 ALA B CA 1
ATOM 6147 C C . ALA B 1 328 ? 8.219 18.344 11.336 1 97.88 328 ALA B C 1
ATOM 6149 O O . ALA B 1 328 ? 9.094 18.984 11.93 1 97.88 328 ALA B O 1
ATOM 6150 N N . ALA B 1 329 ? 7.91 17.125 11.609 1 97.38 329 ALA B N 1
ATOM 6151 C CA . ALA B 1 329 ? 8.648 16.406 12.641 1 97.38 329 ALA B CA 1
ATOM 6152 C C . ALA B 1 329 ? 10.125 16.312 12.289 1 97.38 329 ALA B C 1
ATOM 6154 O O . ALA B 1 329 ? 10.984 16.516 13.148 1 97.38 329 ALA B O 1
ATOM 6155 N N . LYS B 1 330 ? 10.422 16 11.07 1 97.19 330 LYS B N 1
ATOM 6156 C CA . LYS B 1 330 ? 11.805 15.906 10.633 1 97.19 330 LYS B CA 1
ATOM 6157 C C . LYS B 1 330 ? 12.516 17.25 10.75 1 97.19 330 LYS B C 1
ATOM 6159 O O . LYS B 1 330 ? 13.672 17.312 11.18 1 97.19 330 LYS B O 1
ATOM 6164 N N . GLU B 1 331 ? 11.852 18.266 10.359 1 98.12 331 GLU B N 1
ATOM 6165 C CA . GLU B 1 331 ? 12.406 19.625 10.453 1 98.12 331 GLU B CA 1
ATOM 6166 C C . GLU B 1 331 ? 12.703 20 11.898 1 98.12 331 GLU B C 1
ATOM 6168 O O . GLU B 1 331 ? 13.758 20.562 12.195 1 98.12 331 GLU B O 1
ATOM 6173 N N . GLY B 1 332 ? 11.789 19.656 12.781 1 98.25 332 GLY B N 1
ATOM 6174 C CA . GLY B 1 332 ? 12.008 19.906 14.195 1 98.25 332 GLY B CA 1
ATOM 6175 C C . GLY B 1 332 ? 13.211 19.172 14.75 1 98.25 332 GLY B C 1
ATOM 6176 O O . GLY B 1 332 ? 14.031 19.766 15.461 1 98.25 332 GLY B O 1
ATOM 6177 N N . ALA B 1 333 ? 13.297 17.922 14.43 1 97.31 333 ALA B N 1
ATOM 6178 C CA . ALA B 1 333 ? 14.422 17.094 14.891 1 97.31 333 ALA B CA 1
ATOM 6179 C C . ALA B 1 333 ? 15.742 17.625 14.336 1 97.31 333 ALA B C 1
ATOM 6181 O O . ALA B 1 333 ? 16.734 17.703 15.055 1 97.31 333 ALA B O 1
ATOM 6182 N N . THR B 1 334 ? 15.727 17.953 13.07 1 97.81 334 THR B N 1
ATOM 6183 C CA . THR B 1 334 ? 16.922 18.469 12.414 1 97.81 334 THR B CA 1
ATOM 6184 C C . THR B 1 334 ? 17.344 19.797 13.016 1 97.81 334 THR B C 1
ATOM 6186 O O . THR B 1 334 ? 18.531 20.016 13.281 1 97.81 334 THR B O 1
ATOM 6189 N N . ALA B 1 335 ? 16.391 20.672 13.266 1 98.56 335 ALA B N 1
ATOM 6190 C CA . ALA B 1 335 ? 16.656 21.969 13.891 1 98.56 335 ALA B CA 1
ATOM 6191 C C . ALA B 1 335 ? 17.312 21.781 15.258 1 98.56 335 ALA B C 1
ATOM 6193 O O . ALA B 1 335 ? 18.312 22.438 15.57 1 98.56 335 ALA B O 1
ATOM 6194 N N . ALA B 1 336 ? 16.781 20.891 16.047 1 98.5 336 ALA B N 1
ATOM 6195 C CA . ALA B 1 336 ? 17.297 20.656 17.391 1 98.5 336 ALA B CA 1
ATOM 6196 C C . ALA B 1 336 ? 18.719 20.078 17.328 1 98.5 336 ALA B C 1
ATOM 6198 O O . ALA B 1 336 ? 19.609 20.516 18.047 1 98.5 336 ALA B O 1
ATOM 6199 N N . GLU B 1 337 ? 18.859 19.109 16.484 1 97.94 337 GLU B N 1
ATOM 6200 C CA . GLU B 1 337 ? 20.172 18.484 16.359 1 97.94 337 GLU B CA 1
ATOM 6201 C C . GLU B 1 337 ? 21.234 19.516 15.914 1 97.94 337 GLU B C 1
ATOM 6203 O O . GLU B 1 337 ? 22.328 19.562 16.484 1 97.94 337 GLU B O 1
ATOM 6208 N N . ASN B 1 338 ? 20.891 20.234 14.914 1 98.38 338 ASN B N 1
ATOM 6209 C CA . ASN B 1 338 ? 21.828 21.25 14.422 1 98.38 338 ASN B CA 1
ATOM 6210 C C . ASN B 1 338 ? 22.109 22.312 15.477 1 98.38 338 ASN B C 1
ATOM 6212 O O . ASN B 1 338 ? 23.25 22.75 15.648 1 98.38 338 ASN B O 1
ATOM 6216 N N . ALA B 1 339 ? 21.109 22.75 16.188 1 98.44 339 ALA B N 1
ATOM 6217 C CA . ALA B 1 339 ? 21.25 23.781 17.219 1 98.44 339 ALA B CA 1
ATOM 6218 C C . ALA B 1 339 ? 22.156 23.297 18.359 1 98.44 339 ALA B C 1
ATOM 6220 O O . ALA B 1 339 ? 22.953 24.062 18.906 1 98.44 339 ALA B O 1
ATOM 6221 N N . LEU B 1 340 ? 22.047 22.016 18.656 1 98.12 340 LEU B N 1
ATOM 6222 C CA . LEU B 1 340 ? 22.672 21.547 19.891 1 98.12 340 LEU B CA 1
ATOM 6223 C C . LEU B 1 340 ? 24.016 20.906 19.609 1 98.12 340 LEU B C 1
ATOM 6225 O O . LEU B 1 340 ? 24.891 20.891 20.484 1 98.12 340 LEU B O 1
ATOM 6229 N N . THR B 1 341 ? 24.203 20.391 18.375 1 96.75 341 THR B N 1
ATOM 6230 C CA . THR B 1 341 ? 25.422 19.641 18.141 1 96.75 341 THR B CA 1
ATOM 6231 C C . THR B 1 341 ? 26.25 20.281 17.031 1 96.75 341 THR B C 1
ATOM 6233 O O . THR B 1 341 ? 27.438 19.969 16.875 1 96.75 341 THR B O 1
ATOM 6236 N N . GLY B 1 342 ? 25.656 21.109 16.312 1 95.62 342 GLY B N 1
ATOM 6237 C CA . GLY B 1 342 ? 26.391 21.688 15.195 1 95.62 342 GLY B CA 1
ATOM 6238 C C . GLY B 1 342 ? 26.656 20.688 14.078 1 95.62 342 GLY B C 1
ATOM 6239 O O . GLY B 1 342 ? 27.672 20.781 13.391 1 95.62 342 GLY B O 1
ATOM 6240 N N . SER B 1 343 ? 25.766 19.766 13.836 1 95.06 343 SER B N 1
ATOM 6241 C CA . SER B 1 343 ? 25.969 18.672 12.891 1 95.06 343 SER B CA 1
ATOM 6242 C C . SER B 1 343 ? 25.703 19.109 11.461 1 95.06 343 SER B C 1
ATOM 6244 O O . SER B 1 343 ? 26.094 18.438 10.508 1 95.06 343 SER B O 1
ATOM 6246 N N . HIS B 1 344 ? 25.016 20.156 11.18 1 96.19 344 HIS B N 1
ATOM 6247 C CA . HIS B 1 344 ? 24.734 20.734 9.875 1 96.19 344 HIS B CA 1
ATOM 6248 C C . HIS B 1 344 ? 23.969 19.766 8.992 1 96.19 344 HIS B C 1
ATOM 6250 O O . HIS B 1 344 ? 24.25 19.641 7.797 1 96.19 344 HIS B O 1
ATOM 6256 N N . LYS B 1 345 ? 23.141 19 9.602 1 96.56 345 LYS B N 1
ATOM 6257 C CA . LYS B 1 345 ? 22.266 18.094 8.852 1 96.56 345 LYS B CA 1
ATOM 6258 C C . LYS B 1 345 ? 21.312 18.859 7.953 1 96.56 345 LYS B C 1
ATOM 6260 O O . LYS B 1 345 ? 20.797 19.906 8.344 1 96.56 345 LYS B O 1
ATOM 6265 N N . LYS B 1 346 ? 21.078 18.281 6.734 1 96.69 346 LYS B N 1
ATOM 6266 C CA . LYS B 1 346 ? 20.188 18.906 5.762 1 96.69 346 LYS B CA 1
ATOM 6267 C C . LYS B 1 346 ? 19 18 5.441 1 96.69 346 LYS B C 1
ATOM 6269 O O . LYS B 1 346 ? 19.047 16.797 5.68 1 96.69 346 LYS B O 1
ATOM 6274 N N . ILE B 1 347 ? 17.969 18.531 4.965 1 93.94 347 ILE B N 1
ATOM 6275 C CA . ILE B 1 347 ? 16.797 17.781 4.566 1 93.94 347 ILE B CA 1
ATOM 6276 C C . ILE B 1 347 ? 16.656 17.797 3.047 1 93.94 347 ILE B C 1
ATOM 6278 O O . ILE B 1 347 ? 16.703 18.859 2.42 1 93.94 347 ILE B O 1
ATOM 6282 N N . ASP B 1 348 ? 16.5 16.562 2.502 1 90.44 348 ASP B N 1
ATOM 6283 C CA . ASP B 1 348 ? 16.219 16.406 1.077 1 90.44 348 ASP B CA 1
ATOM 6284 C C . ASP B 1 348 ? 14.727 16.484 0.798 1 90.44 348 ASP B C 1
ATOM 6286 O O . ASP B 1 348 ? 13.992 15.531 1.086 1 90.44 348 ASP B O 1
ATOM 6290 N N . LEU B 1 349 ? 14.359 17.516 0.11 1 94.5 349 LEU B N 1
ATOM 6291 C CA . LEU B 1 349 ? 12.93 17.734 -0.091 1 94.5 349 LEU B CA 1
ATOM 6292 C C . LEU B 1 349 ? 12.438 16.953 -1.304 1 94.5 349 LEU B C 1
ATOM 6294 O O . LEU B 1 349 ? 11.234 16.719 -1.452 1 94.5 349 LEU B O 1
ATOM 6298 N N . LEU B 1 350 ? 13.281 16.5 -2.156 1 95.81 350 LEU B N 1
ATOM 6299 C CA . LEU B 1 350 ? 12.883 15.844 -3.393 1 95.81 350 LEU B CA 1
ATOM 6300 C C . LEU B 1 350 ? 12.18 14.523 -3.1 1 95.81 350 LEU B C 1
ATOM 6302 O O . LEU B 1 350 ? 11.258 14.133 -3.818 1 95.81 350 LEU B O 1
ATOM 6306 N N . SER B 1 351 ? 12.594 13.859 -2.074 1 97.62 351 SER B N 1
ATOM 6307 C CA . SER B 1 351 ? 12.055 12.539 -1.782 1 97.62 351 SER B CA 1
ATOM 6308 C C . SER B 1 351 ? 10.922 12.609 -0.765 1 97.62 351 SER B C 1
ATOM 6310 O O . SER B 1 351 ? 10.477 11.586 -0.246 1 97.62 351 SER B O 1
ATOM 6312 N N . VAL B 1 352 ? 10.484 13.828 -0.405 1 98.19 352 VAL B N 1
ATOM 6313 C CA . VAL B 1 352 ? 9.367 13.992 0.515 1 98.19 352 VAL B CA 1
ATOM 6314 C C . VAL B 1 352 ? 8.047 13.742 -0.223 1 98.19 352 VAL B C 1
ATOM 6316 O O . VAL B 1 352 ? 7.727 14.453 -1.178 1 98.19 352 VAL B O 1
ATOM 6319 N N . PRO B 1 353 ? 7.297 12.719 0.215 1 98.62 353 PRO B N 1
ATOM 6320 C CA . PRO B 1 353 ? 6.031 12.43 -0.463 1 98.62 353 PRO B CA 1
ATOM 6321 C C . PRO B 1 353 ? 4.859 13.227 0.107 1 98.62 353 PRO B C 1
ATOM 6323 O O . PRO B 1 353 ? 4.953 13.758 1.215 1 98.62 353 PRO B O 1
ATOM 6326 N N . SER B 1 354 ? 3.84 13.312 -0.67 1 98.12 354 SER B N 1
ATOM 6327 C CA . SER B 1 354 ? 2.576 13.891 -0.232 1 98.12 354 SER B CA 1
ATOM 6328 C C . SER B 1 354 ? 1.387 13.078 -0.735 1 98.12 354 SER B C 1
ATOM 6330 O O . SER B 1 354 ? 1.518 12.305 -1.68 1 98.12 354 SER B O 1
ATOM 6332 N N . ALA B 1 355 ? 0.244 13.289 -0.057 1 98.69 355 ALA B N 1
ATOM 6333 C CA . ALA B 1 355 ? -0.945 12.547 -0.458 1 98.69 355 ALA B CA 1
ATOM 6334 C C . ALA B 1 355 ? -2.213 13.352 -0.199 1 98.69 355 ALA B C 1
ATOM 6336 O O . ALA B 1 355 ? -2.238 14.219 0.681 1 98.69 355 ALA B O 1
ATOM 6337 N N . ILE B 1 356 ? -3.186 13.18 -1.031 1 98.81 356 ILE B N 1
ATOM 6338 C CA . ILE B 1 356 ? -4.574 13.586 -0.835 1 98.81 356 ILE B CA 1
ATOM 6339 C C . ILE B 1 356 ? -5.449 12.344 -0.653 1 98.81 356 ILE B C 1
ATOM 6341 O O . ILE B 1 356 ? -5.469 11.461 -1.509 1 98.81 356 ILE B O 1
ATOM 6345 N N . PHE B 1 357 ? -6.223 12.273 0.38 1 98.81 357 PHE B N 1
ATOM 6346 C CA . PHE B 1 357 ? -6.863 11.031 0.809 1 98.81 357 PHE B CA 1
ATOM 6347 C C . PHE B 1 357 ? -8.305 10.961 0.315 1 98.81 357 PHE B C 1
ATOM 6349 O O . PHE B 1 357 ? -9.172 10.414 0.996 1 98.81 357 PHE B O 1
ATOM 6356 N N . THR B 1 358 ? -8.539 11.57 -0.827 1 98.75 358 THR B N 1
ATOM 6357 C CA . THR B 1 358 ? -9.781 11.25 -1.524 1 98.75 358 THR B CA 1
ATOM 6358 C C . THR B 1 358 ? -9.812 9.773 -1.91 1 98.75 358 THR B C 1
ATOM 6360 O O . THR B 1 358 ? -8.859 9.031 -1.662 1 98.75 358 THR B O 1
ATOM 6363 N N . SER B 1 359 ? -10.961 9.359 -2.408 1 98.12 359 SER B N 1
ATOM 6364 C CA . SER B 1 359 ? -11.094 8.039 -3.027 1 98.12 359 SER B CA 1
ATOM 6365 C C . SER B 1 359 ? -11.508 8.164 -4.492 1 98.12 359 SER B C 1
ATOM 6367 O O . SER B 1 359 ? -12.656 8.492 -4.793 1 98.12 359 SER B O 1
ATOM 6369 N N . PRO B 1 360 ? -10.578 7.934 -5.441 1 98.44 360 PRO B N 1
ATOM 6370 C CA . PRO B 1 360 ? -9.219 7.426 -5.262 1 98.44 360 PRO B CA 1
ATOM 6371 C C . PRO B 1 360 ? -8.281 8.461 -4.641 1 98.44 360 PRO B C 1
ATOM 6373 O O . PRO B 1 360 ? -8.609 9.656 -4.609 1 98.44 360 PRO B O 1
ATOM 6376 N N . GLN B 1 361 ? -7.188 7.945 -4.082 1 98.94 361 GLN B N 1
ATOM 6377 C CA . GLN B 1 361 ? -6.172 8.773 -3.443 1 98.94 361 GLN B CA 1
ATOM 6378 C C . GLN B 1 361 ? -5.184 9.32 -4.469 1 98.94 361 GLN B C 1
ATOM 6380 O O . GLN B 1 361 ? -4.949 8.695 -5.504 1 98.94 361 GLN B O 1
ATOM 6385 N N . VAL B 1 362 ? -4.652 10.453 -4.145 1 98.94 362 VAL B N 1
ATOM 6386 C CA . VAL B 1 362 ? -3.537 11.016 -4.902 1 98.94 362 VAL B CA 1
ATOM 6387 C C . VAL B 1 362 ? -2.26 10.945 -4.066 1 98.94 362 VAL B C 1
ATOM 6389 O O . VAL B 1 362 ? -2.279 11.242 -2.867 1 98.94 362 VAL B O 1
ATOM 6392 N N . ALA B 1 363 ? -1.194 10.492 -4.645 1 98.94 363 ALA B N 1
ATOM 6393 C CA . ALA B 1 363 ? 0.1 10.539 -3.971 1 98.94 363 ALA B CA 1
ATOM 6394 C C . ALA B 1 363 ? 1.222 10.859 -4.953 1 98.94 363 ALA B C 1
ATOM 6396 O O . ALA B 1 363 ? 1.176 10.445 -6.113 1 98.94 363 ALA B O 1
ATOM 6397 N N . SER B 1 364 ? 2.203 11.594 -4.469 1 98.75 364 SER B N 1
ATOM 6398 C CA . SER B 1 364 ? 3.291 12.016 -5.348 1 98.75 364 SER B CA 1
ATOM 6399 C C . SER B 1 364 ? 4.617 12.07 -4.598 1 98.75 364 SER B C 1
ATOM 6401 O O . SER B 1 364 ? 4.645 12.281 -3.385 1 98.75 364 SER B O 1
ATOM 6403 N N . VAL B 1 365 ? 5.668 11.867 -5.309 1 98.88 365 VAL B N 1
ATOM 6404 C CA . VAL B 1 365 ? 7.027 12.109 -4.848 1 98.88 365 VAL B CA 1
ATOM 6405 C C . VAL B 1 365 ? 7.891 12.586 -6.012 1 98.88 365 VAL B C 1
ATOM 6407 O O . VAL B 1 365 ? 7.707 12.148 -7.148 1 98.88 365 VAL B O 1
ATOM 6410 N N . GLY B 1 366 ? 8.734 13.57 -5.762 1 98.62 366 GLY B N 1
ATOM 6411 C CA . GLY B 1 366 ? 9.672 14.039 -6.766 1 98.62 366 GLY B CA 1
ATOM 6412 C C . GLY B 1 366 ? 9.078 15.078 -7.691 1 98.62 366 GLY B C 1
ATOM 6413 O O . GLY B 1 366 ? 8.156 15.797 -7.316 1 98.62 366 GLY B O 1
ATOM 6414 N N . MET B 1 367 ? 9.625 15.211 -8.898 1 98.38 367 MET B N 1
ATOM 6415 C CA . MET B 1 367 ? 9.289 16.297 -9.805 1 98.38 367 MET B CA 1
ATOM 6416 C C . MET B 1 367 ? 8.125 15.914 -10.711 1 98.38 367 MET B C 1
ATOM 6418 O O . MET B 1 367 ? 8.023 14.758 -11.133 1 98.38 367 MET B O 1
ATOM 6422 N N . THR B 1 368 ? 7.344 16.875 -10.992 1 98.44 368 THR B N 1
ATOM 6423 C CA . THR B 1 368 ? 6.379 16.75 -12.07 1 98.44 368 THR B CA 1
ATOM 6424 C C . THR B 1 368 ? 7.055 16.938 -13.43 1 98.44 368 THR B C 1
ATOM 6426 O O . THR B 1 368 ? 8.203 17.375 -13.492 1 98.44 368 THR B O 1
ATOM 6429 N N . GLU B 1 369 ? 6.246 16.562 -14.43 1 98.25 369 GLU B N 1
ATOM 6430 C CA . GLU B 1 369 ? 6.73 16.812 -15.781 1 98.25 369 GLU B CA 1
ATOM 6431 C C . GLU B 1 369 ? 7.059 18.281 -15.992 1 98.25 369 GLU B C 1
ATOM 6433 O O . GLU B 1 369 ? 8.117 18.625 -16.531 1 98.25 369 GLU B O 1
ATOM 6438 N N . LYS B 1 370 ? 6.234 19.156 -15.539 1 97.69 370 LYS B N 1
ATOM 6439 C CA . LYS B 1 370 ? 6.414 20.609 -15.68 1 97.69 370 LYS B CA 1
ATOM 6440 C C . LYS B 1 370 ? 7.676 21.078 -14.953 1 97.69 370 LYS B C 1
ATOM 6442 O O . LYS B 1 370 ? 8.461 21.844 -15.5 1 97.69 370 LYS B O 1
ATOM 6447 N N . GLN B 1 371 ? 7.887 20.594 -13.758 1 97.56 371 GLN B N 1
ATOM 6448 C CA . GLN B 1 371 ? 9.055 20.984 -12.977 1 97.56 371 GLN B CA 1
ATOM 6449 C C . GLN B 1 371 ? 10.344 20.516 -13.641 1 97.56 371 GLN B C 1
ATOM 6451 O O . GLN B 1 371 ? 11.336 21.25 -13.68 1 97.56 371 GLN B O 1
ATOM 6456 N N . MET B 1 372 ? 10.328 19.312 -14.141 1 97.44 372 MET B N 1
ATOM 6457 C CA . MET B 1 372 ? 11.5 18.766 -14.836 1 97.44 372 MET B CA 1
ATOM 6458 C C . MET B 1 372 ? 11.836 19.594 -16.062 1 97.44 372 MET B C 1
ATOM 6460 O O . MET B 1 372 ? 13 19.922 -16.312 1 97.44 372 MET B O 1
ATOM 6464 N N . MET B 1 373 ? 10.82 19.969 -16.797 1 97 373 MET B N 1
ATOM 6465 C CA . MET B 1 373 ? 11 20.766 -18.016 1 97 373 MET B CA 1
ATOM 6466 C C . MET B 1 373 ? 11.531 22.156 -17.672 1 97 373 MET B C 1
ATOM 6468 O O . MET B 1 373 ? 12.414 22.672 -18.359 1 97 373 MET B O 1
ATOM 6472 N N . GLN B 1 374 ? 10.992 22.734 -16.672 1 97.31 374 GLN B N 1
ATOM 6473 C CA . GLN B 1 374 ? 11.398 24.078 -16.266 1 97.31 374 GLN B CA 1
ATOM 6474 C C . GLN B 1 374 ? 12.844 24.078 -15.766 1 97.31 374 GLN B C 1
ATOM 6476 O O . GLN B 1 374 ? 13.594 25.016 -16.047 1 97.31 374 GLN B O 1
ATOM 6481 N N . ARG B 1 375 ? 13.195 23.062 -15.086 1 96.25 375 ARG B N 1
ATOM 6482 C CA . ARG B 1 375 ? 14.508 23.031 -14.438 1 96.25 375 ARG B CA 1
ATOM 6483 C C . ARG B 1 375 ? 15.594 22.625 -15.422 1 96.25 375 ARG B C 1
ATOM 6485 O O . ARG B 1 375 ? 16.703 23.141 -15.375 1 96.25 375 ARG B O 1
ATOM 6492 N N . TYR B 1 376 ? 15.281 21.656 -16.312 1 96.06 376 TYR B N 1
ATOM 6493 C CA . TYR B 1 376 ? 16.359 21.047 -17.078 1 96.06 376 TYR B CA 1
ATOM 6494 C C . TYR B 1 376 ? 16.141 21.234 -18.578 1 96.06 376 TYR B C 1
ATOM 6496 O O . TYR B 1 376 ? 17.062 21.047 -19.375 1 96.06 376 TYR B O 1
ATOM 6504 N N . GLY B 1 377 ? 14.945 21.547 -19.047 1 96.06 377 GLY B N 1
ATOM 6505 C CA . GLY B 1 377 ? 14.641 21.797 -20.438 1 96.06 377 GLY B CA 1
ATOM 6506 C C . GLY B 1 377 ? 14.281 20.547 -21.203 1 96.06 377 GLY B C 1
ATOM 6507 O O . GLY B 1 377 ? 14.086 20.578 -22.422 1 96.06 377 GLY B O 1
ATOM 6508 N N . TYR B 1 378 ? 14.242 19.391 -20.453 1 94.56 378 TYR B N 1
ATOM 6509 C CA . TYR B 1 378 ? 13.844 18.125 -21.062 1 94.56 378 TYR B CA 1
ATOM 6510 C C . TYR B 1 378 ? 13.102 17.25 -20.062 1 94.56 378 TYR B C 1
ATOM 6512 O O . TYR B 1 378 ? 13.188 17.469 -18.859 1 94.56 378 TYR B O 1
ATOM 6520 N N . CYS B 1 379 ? 12.281 16.359 -20.625 1 92.25 379 CYS B N 1
ATOM 6521 C CA . CYS B 1 379 ? 11.586 15.391 -19.781 1 92.25 379 CYS B CA 1
ATOM 6522 C C . CYS B 1 379 ? 11.266 14.125 -20.562 1 92.25 379 CYS B C 1
ATOM 6524 O O . CYS B 1 379 ? 11.07 14.164 -21.781 1 92.25 379 CYS B O 1
ATOM 6526 N N . SER B 1 380 ? 11.406 13.047 -19.906 1 97.56 380 SER B N 1
ATOM 6527 C CA . SER B 1 380 ? 10.852 11.773 -20.359 1 97.56 380 SER B CA 1
ATOM 6528 C C . SER B 1 380 ? 9.859 11.203 -19.359 1 97.56 380 SER B C 1
ATOM 6530 O O . SER B 1 380 ? 10.219 10.961 -18.203 1 97.56 380 SER B O 1
ATOM 6532 N N . CYS B 1 381 ? 8.648 11.023 -19.797 1 98.31 381 CYS B N 1
ATOM 6533 C CA . CYS B 1 381 ? 7.582 10.602 -18.891 1 98.31 381 CYS B CA 1
ATOM 6534 C C . CYS B 1 381 ? 6.73 9.508 -19.531 1 98.31 381 CYS B C 1
ATOM 6536 O O . CYS B 1 381 ? 6.629 9.438 -20.766 1 98.31 381 CYS B O 1
ATOM 6538 N N . ARG B 1 382 ? 6.18 8.625 -18.734 1 98.56 382 ARG B N 1
ATOM 6539 C CA . ARG B 1 382 ? 5.184 7.641 -19.141 1 98.56 382 ARG B CA 1
ATOM 6540 C C . ARG B 1 382 ? 4 7.629 -18.172 1 98.56 382 ARG B C 1
ATOM 6542 O O . ARG B 1 382 ? 4.172 7.844 -16.969 1 98.56 382 ARG B O 1
ATOM 6549 N N . THR B 1 383 ? 2.84 7.457 -18.703 1 98.62 383 THR B N 1
ATOM 6550 C CA . THR B 1 383 ? 1.612 7.297 -17.938 1 98.62 383 THR B CA 1
ATOM 6551 C C . THR B 1 383 ? 0.975 5.938 -18.203 1 98.62 383 THR B C 1
ATOM 6553 O O . THR B 1 383 ? 0.965 5.461 -19.344 1 98.62 383 THR B O 1
ATOM 6556 N N . LEU B 1 384 ? 0.472 5.316 -17.188 1 98.31 384 LEU B N 1
ATOM 6557 C CA . LEU B 1 384 ? -0.213 4.031 -17.266 1 98.31 384 LEU B CA 1
ATOM 6558 C C . LEU B 1 384 ? -1.549 4.074 -16.531 1 98.31 384 LEU B C 1
ATOM 6560 O O . LEU B 1 384 ? -1.605 4.449 -15.367 1 98.31 384 LEU B O 1
ATOM 6564 N N . ASP B 1 385 ? -2.609 3.668 -17.234 1 98.31 385 ASP B N 1
ATOM 6565 C CA . ASP B 1 385 ? -3.92 3.59 -16.594 1 98.31 385 ASP B CA 1
ATOM 6566 C C . ASP B 1 385 ? -4.004 2.383 -15.672 1 98.31 385 ASP B C 1
ATOM 6568 O O . ASP B 1 385 ? -3.461 1.319 -15.977 1 98.31 385 ASP B O 1
ATOM 6572 N N . MET B 1 386 ? -4.758 2.527 -14.594 1 98.19 386 MET B N 1
ATOM 6573 C CA . MET B 1 386 ? -4.871 1.453 -13.609 1 98.19 386 MET B CA 1
ATOM 6574 C C . MET B 1 386 ? -5.641 0.269 -14.188 1 98.19 386 MET B C 1
ATOM 6576 O O . MET B 1 386 ? -5.602 -0.831 -13.633 1 98.19 386 MET B O 1
ATOM 6580 N N . ASP B 1 387 ? -6.293 0.452 -15.289 1 97.12 387 ASP B N 1
ATOM 6581 C CA . ASP B 1 387 ? -7.008 -0.66 -15.914 1 97.12 387 ASP B CA 1
ATOM 6582 C C . ASP B 1 387 ? -6.039 -1.619 -16.594 1 97.12 387 ASP B C 1
ATOM 6584 O O . ASP B 1 387 ? -6.449 -2.664 -17.109 1 97.12 387 ASP B O 1
ATOM 6588 N N . LYS B 1 388 ? -4.754 -1.283 -16.594 1 96.44 388 LYS B N 1
ATOM 6589 C CA . LYS B 1 388 ? -3.727 -2.189 -17.094 1 96.44 388 LYS B CA 1
ATOM 6590 C C . LYS B 1 388 ? -3.098 -2.994 -15.961 1 96.44 388 LYS B C 1
ATOM 6592 O O . LYS B 1 388 ? -2.273 -3.879 -16.203 1 96.44 388 LYS B O 1
ATOM 6597 N N . VAL B 1 389 ? -3.488 -2.762 -14.75 1 96.75 389 VAL B N 1
ATOM 6598 C CA . VAL B 1 389 ? -2.949 -3.436 -13.578 1 96.75 389 VAL B CA 1
ATOM 6599 C C . VAL B 1 389 ? -3.863 -4.594 -13.18 1 96.75 389 VAL B C 1
ATOM 6601 O O . VAL B 1 389 ? -5.016 -4.383 -12.797 1 96.75 389 VAL B O 1
ATOM 6604 N N . PRO B 1 390 ? -3.398 -5.809 -13.18 1 96.31 390 PRO B N 1
ATOM 6605 C CA . PRO B 1 390 ? -4.254 -6.973 -12.945 1 96.31 390 PRO B CA 1
ATOM 6606 C C . PRO B 1 390 ? -5.016 -6.895 -11.625 1 96.31 390 PRO B C 1
ATOM 6608 O O . PRO B 1 390 ? -6.203 -7.234 -11.57 1 96.31 390 PRO B O 1
ATOM 6611 N N . LYS B 1 391 ? -4.367 -6.43 -10.586 1 97.62 391 LYS B N 1
ATOM 6612 C CA . LYS B 1 391 ? -5.047 -6.316 -9.297 1 97.62 391 LYS B CA 1
ATOM 6613 C C . LYS B 1 391 ? -6.281 -5.426 -9.406 1 97.62 391 LYS B C 1
ATOM 6615 O O . LYS B 1 391 ? -7.332 -5.746 -8.844 1 97.62 391 LYS B O 1
ATOM 6620 N N . ALA B 1 392 ? -6.133 -4.309 -10.102 1 97.94 392 ALA B N 1
ATOM 6621 C CA . ALA B 1 392 ? -7.254 -3.383 -10.258 1 97.94 392 ALA B CA 1
ATOM 6622 C C . ALA B 1 392 ? -8.445 -4.066 -10.93 1 97.94 392 ALA B C 1
ATOM 6624 O O . ALA B 1 392 ? -9.594 -3.863 -10.523 1 97.94 392 ALA B O 1
ATOM 6625 N N . LEU B 1 393 ? -8.172 -4.934 -11.875 1 97.06 393 LEU B N 1
ATOM 6626 C CA . LEU B 1 393 ? -9.211 -5.668 -12.586 1 97.06 393 LEU B CA 1
ATOM 6627 C C . LEU B 1 393 ? -9.852 -6.715 -11.68 1 97.06 393 LEU B C 1
ATOM 6629 O O . LEU B 1 393 ? -11.078 -6.848 -11.648 1 97.06 393 LEU B O 1
ATOM 6633 N N . THR B 1 394 ? -9 -7.359 -10.914 1 96.88 394 THR B N 1
ATOM 6634 C CA . THR B 1 394 ? -9.492 -8.461 -10.094 1 96.88 394 THR B CA 1
ATOM 6635 C C . THR B 1 394 ? -10.43 -7.945 -9 1 96.88 394 THR B C 1
ATOM 6637 O O . THR B 1 394 ? -11.367 -8.633 -8.602 1 96.88 394 THR B O 1
ATOM 6640 N N . VAL B 1 395 ? -10.188 -6.738 -8.531 1 97.06 395 VAL B N 1
ATOM 6641 C CA . VAL B 1 395 ? -10.992 -6.234 -7.426 1 97.06 395 VAL B CA 1
ATOM 6642 C C . VAL B 1 395 ? -12.055 -5.273 -7.957 1 97.06 395 VAL B C 1
ATOM 6644 O O . VAL B 1 395 ? -12.727 -4.586 -7.18 1 97.06 395 VAL B O 1
ATOM 6647 N N . ASN B 1 396 ? -12.164 -5.098 -9.281 1 96.69 396 ASN B N 1
ATOM 6648 C CA . ASN B 1 396 ? -13.156 -4.266 -9.961 1 96.69 396 ASN B CA 1
ATOM 6649 C C . ASN B 1 396 ?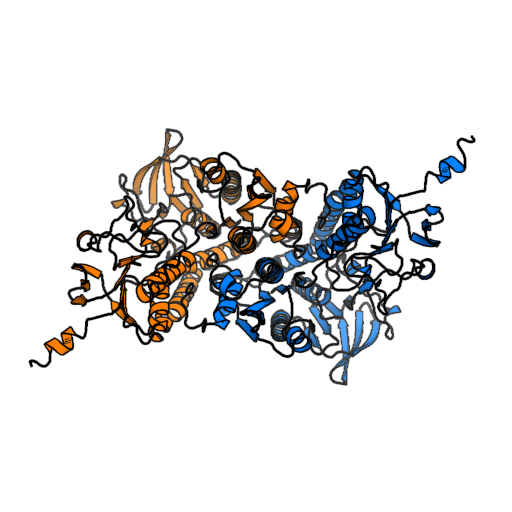 -13.016 -2.799 -9.57 1 96.69 396 ASN B C 1
ATOM 6651 O O . ASN B 1 396 ? -14.008 -2.129 -9.289 1 96.69 396 ASN B O 1
ATOM 6655 N N . ASP B 1 397 ? -11.805 -2.346 -9.445 1 96.75 397 ASP B N 1
ATOM 6656 C CA . ASP B 1 397 ? -11.5 -0.948 -9.164 1 96.75 397 ASP B CA 1
ATOM 6657 C C . ASP B 1 397 ? -10.344 -0.456 -10.023 1 96.75 397 ASP B C 1
ATOM 6659 O O . ASP B 1 397 ? -9.195 -0.424 -9.578 1 96.75 397 ASP B O 1
ATOM 6663 N N . THR B 1 398 ? -10.688 0.02 -11.18 1 97.88 398 THR B N 1
ATOM 6664 C CA . THR B 1 398 ? -9.672 0.372 -12.164 1 97.88 398 THR B CA 1
ATOM 6665 C C . THR B 1 398 ? -9.492 1.885 -12.234 1 97.88 398 THR B C 1
ATOM 6667 O O . THR B 1 398 ? -8.867 2.396 -13.164 1 97.88 398 THR B O 1
ATOM 6670 N N . LYS B 1 399 ? -10.023 2.615 -11.266 1 98.25 399 LYS B N 1
ATOM 6671 C CA . LYS B 1 399 ? -9.898 4.07 -11.273 1 98.25 399 LYS B CA 1
ATOM 6672 C C . LYS B 1 399 ? -8.445 4.492 -11.062 1 98.25 399 LYS B C 1
ATOM 6674 O O . LYS B 1 399 ? -7.781 4.004 -10.148 1 98.25 399 LYS B O 1
ATOM 6679 N N . GLY B 1 400 ? -8.055 5.367 -11.953 1 98.69 400 GLY B N 1
ATOM 6680 C CA . GLY B 1 400 ? -6.805 6.062 -11.688 1 98.69 400 GLY B CA 1
ATOM 6681 C C . GLY B 1 400 ? -5.738 5.789 -12.734 1 98.69 400 GLY B C 1
ATOM 6682 O O . GLY B 1 400 ? -6.031 5.254 -13.805 1 98.69 400 GLY B O 1
ATOM 6683 N N . LEU B 1 401 ? -4.566 6.246 -12.438 1 98.94 401 LEU B N 1
ATOM 6684 C CA . LEU B 1 401 ? -3.385 6.172 -13.297 1 98.94 401 LEU B CA 1
ATOM 6685 C C . LEU B 1 401 ? -2.113 6.379 -12.477 1 98.94 401 LEU B C 1
ATOM 6687 O O . LEU B 1 401 ? -2.174 6.77 -11.312 1 98.94 401 LEU B O 1
ATOM 6691 N N . ILE B 1 402 ? -1.037 6.047 -13.086 1 98.94 402 ILE B N 1
ATOM 6692 C CA . ILE B 1 402 ? 0.282 6.34 -12.539 1 98.94 402 ILE B CA 1
ATOM 6693 C C . ILE B 1 402 ? 1.157 6.984 -13.609 1 98.94 402 ILE B C 1
ATOM 6695 O O . ILE B 1 402 ? 1.123 6.578 -14.773 1 98.94 402 ILE B O 1
ATOM 6699 N N . LYS B 1 403 ? 1.843 8.039 -13.25 1 98.94 403 LYS B N 1
ATOM 6700 C CA . LYS B 1 403 ? 2.797 8.711 -14.133 1 98.94 403 LYS B CA 1
ATOM 6701 C C . LYS B 1 403 ? 4.195 8.727 -13.516 1 98.94 403 LYS B C 1
ATOM 6703 O O . LYS B 1 403 ? 4.359 9.039 -12.336 1 98.94 403 LYS B O 1
ATOM 6708 N N . MET B 1 404 ? 5.195 8.352 -14.305 1 98.94 404 MET B N 1
ATOM 6709 C CA . MET B 1 404 ? 6.59 8.336 -13.867 1 98.94 404 MET B CA 1
ATOM 6710 C C . MET B 1 404 ? 7.426 9.305 -14.695 1 98.94 404 MET B C 1
ATOM 6712 O O . MET B 1 404 ? 7.27 9.375 -15.922 1 98.94 404 MET B O 1
ATOM 6716 N N . VAL B 1 405 ? 8.203 10.125 -14.031 1 98.88 405 VAL B N 1
ATOM 6717 C CA . VAL B 1 405 ? 9.133 11.078 -14.641 1 98.88 405 VAL B CA 1
ATOM 6718 C C . VAL B 1 405 ? 10.57 10.586 -14.438 1 98.88 405 VAL B C 1
ATOM 6720 O O . VAL B 1 405 ? 10.977 10.281 -13.312 1 98.88 405 VAL B O 1
ATOM 6723 N N . VAL B 1 406 ? 11.367 10.5 -15.523 1 98.62 406 VAL B N 1
ATOM 6724 C CA . VAL B 1 406 ? 12.727 10 -15.398 1 98.62 406 VAL B CA 1
ATOM 6725 C C . VAL B 1 406 ? 13.703 10.969 -16.062 1 98.62 406 VAL B C 1
ATOM 6727 O O . VAL B 1 406 ? 13.289 11.844 -16.828 1 98.62 406 VAL B O 1
ATOM 6730 N N . ASP B 1 407 ? 14.984 10.969 -15.68 1 97.75 407 ASP B N 1
ATOM 6731 C CA . ASP B 1 407 ? 16.078 11.703 -16.312 1 97.75 407 ASP B CA 1
ATOM 6732 C C . ASP B 1 407 ? 16.781 10.844 -17.359 1 97.75 407 ASP B C 1
ATOM 6734 O O . ASP B 1 407 ? 17.578 9.984 -17.016 1 97.75 407 ASP B O 1
ATOM 6738 N N . PRO B 1 408 ? 16.531 11.133 -18.609 1 96.12 408 PRO B N 1
ATOM 6739 C CA . PRO B 1 408 ? 17.141 10.305 -19.656 1 96.12 408 PRO B CA 1
ATOM 6740 C C . PRO B 1 408 ? 18.656 10.469 -19.719 1 96.12 408 PRO B C 1
ATOM 6742 O O . PRO B 1 408 ? 19.359 9.602 -20.25 1 96.12 408 PRO B O 1
ATOM 6745 N N . LYS B 1 409 ? 19.172 11.5 -19.219 1 96.88 409 LYS B N 1
ATOM 6746 C CA . LYS B 1 409 ? 20.609 11.75 -19.234 1 96.88 409 LYS B CA 1
ATOM 6747 C C . LYS B 1 409 ? 21.312 11.016 -18.094 1 96.88 409 LYS B C 1
ATOM 6749 O O . LYS B 1 409 ? 22.547 10.938 -18.078 1 96.88 409 LYS B O 1
ATOM 6754 N N . LYS B 1 410 ? 20.562 10.5 -17.203 1 96.81 410 LYS B N 1
ATOM 6755 C CA . LYS B 1 410 ? 21.109 9.734 -16.094 1 96.81 410 LYS B CA 1
ATOM 6756 C C . LYS B 1 410 ? 20.562 8.312 -16.078 1 96.81 410 LYS B C 1
ATOM 6758 O O . LYS B 1 410 ? 20.047 7.859 -15.047 1 96.81 410 LYS B O 1
ATOM 6763 N N . LYS B 1 411 ? 20.578 7.613 -17.25 1 97.25 411 LYS B N 1
ATOM 6764 C CA . LYS B 1 411 ? 20.188 6.219 -17.438 1 97.25 411 LYS B CA 1
ATOM 6765 C C . LYS B 1 411 ? 18.75 5.988 -16.984 1 97.25 411 LYS B C 1
ATOM 6767 O O . LYS B 1 411 ? 18.469 5.027 -16.266 1 97.25 411 LYS B O 1
ATOM 6772 N N . ASN B 1 412 ? 17.922 6.965 -17.188 1 98.06 412 ASN B N 1
ATOM 6773 C CA . ASN B 1 412 ? 16.5 6.91 -16.844 1 98.06 412 ASN B CA 1
ATOM 6774 C C . ASN B 1 412 ? 16.297 6.773 -15.328 1 98.06 412 ASN B C 1
ATOM 6776 O O . ASN B 1 412 ? 15.508 5.949 -14.883 1 98.06 412 ASN B O 1
ATOM 6780 N N . ARG B 1 413 ? 17.062 7.527 -14.625 1 98.56 413 ARG B N 1
ATOM 6781 C CA . ARG B 1 413 ? 16.844 7.648 -13.188 1 98.56 413 ARG B CA 1
ATOM 6782 C C . ARG B 1 413 ? 15.453 8.188 -12.883 1 98.56 413 ARG B C 1
ATOM 6784 O O . ARG B 1 413 ? 14.992 9.133 -13.531 1 98.56 413 ARG B O 1
ATOM 6791 N N . ILE B 1 414 ? 14.812 7.578 -11.93 1 98.88 414 ILE B N 1
ATOM 6792 C CA . ILE B 1 414 ? 13.477 8.008 -11.547 1 98.88 414 ILE B CA 1
ATOM 6793 C C . ILE B 1 414 ? 13.555 9.273 -10.703 1 98.88 414 ILE B C 1
ATOM 6795 O O . ILE B 1 414 ? 14.227 9.289 -9.664 1 98.88 414 ILE B O 1
ATOM 6799 N N . VAL B 1 415 ? 12.852 10.336 -11.141 1 98.75 415 VAL B N 1
ATOM 6800 C CA . VAL B 1 415 ? 12.977 11.594 -10.422 1 98.75 415 VAL B CA 1
ATOM 6801 C C . VAL B 1 415 ? 11.602 12.078 -9.969 1 98.75 415 VAL B C 1
ATOM 6803 O O . VAL B 1 415 ? 11.492 13.078 -9.258 1 98.75 415 VAL B O 1
ATOM 6806 N N . GLY B 1 416 ? 10.539 11.383 -10.336 1 98.81 416 GLY B N 1
ATOM 6807 C CA . GLY B 1 416 ? 9.195 11.695 -9.891 1 98.81 416 GLY B CA 1
ATOM 6808 C C . GLY B 1 416 ? 8.188 10.602 -10.195 1 98.81 416 GLY B C 1
ATOM 6809 O O . GLY B 1 416 ? 8.281 9.938 -11.234 1 98.81 416 GLY B O 1
ATOM 6810 N N . VAL B 1 417 ? 7.254 10.367 -9.289 1 98.94 417 VAL B N 1
ATOM 6811 C CA . VAL B 1 417 ? 6.148 9.43 -9.484 1 98.94 417 VAL B CA 1
ATOM 6812 C C . VAL B 1 417 ? 4.859 10.031 -8.922 1 98.94 417 VAL B C 1
ATOM 6814 O O . VAL B 1 417 ? 4.852 10.555 -7.805 1 98.94 417 VAL B O 1
ATOM 6817 N N . HIS B 1 418 ? 3.785 9.969 -9.672 1 98.94 418 HIS B N 1
ATOM 6818 C CA . HIS B 1 418 ? 2.473 10.516 -9.352 1 98.94 418 HIS B CA 1
ATOM 6819 C C . HIS B 1 418 ? 1.376 9.477 -9.555 1 98.94 418 HIS B C 1
ATOM 6821 O O . HIS B 1 418 ? 1.217 8.938 -10.656 1 98.94 418 HIS B O 1
ATOM 6827 N N . ILE B 1 419 ? 0.646 9.227 -8.5 1 98.94 419 ILE B N 1
ATOM 6828 C CA . ILE B 1 419 ? -0.274 8.094 -8.523 1 98.94 419 ILE B CA 1
ATOM 6829 C C . ILE B 1 419 ? -1.682 8.562 -8.172 1 98.94 419 ILE B C 1
ATOM 6831 O O . ILE B 1 419 ? -1.863 9.359 -7.242 1 98.94 419 ILE B O 1
ATOM 6835 N N . LEU B 1 420 ? -2.652 8.211 -8.898 1 98.94 420 LEU B N 1
ATOM 6836 C CA . LEU B 1 420 ? -4.078 8.219 -8.578 1 98.94 420 LEU B CA 1
ATOM 6837 C C . LEU B 1 420 ? -4.625 6.801 -8.508 1 98.94 420 LEU B C 1
ATOM 6839 O O . LEU B 1 420 ? -4.703 6.109 -9.531 1 98.94 420 LEU B O 1
ATOM 6843 N N . SER B 1 421 ? -4.902 6.324 -7.277 1 98.81 421 SER B N 1
ATOM 6844 C CA . SER B 1 421 ? -5.344 4.949 -7.07 1 98.81 421 SER B CA 1
ATOM 6845 C C . SER B 1 421 ? -6.008 4.781 -5.711 1 98.81 421 SER B C 1
ATOM 6847 O O . SER B 1 421 ? -5.992 5.699 -4.887 1 98.81 421 SER B O 1
ATOM 6849 N N . SER B 1 422 ? -6.555 3.65 -5.477 1 97.94 422 SER B N 1
ATOM 6850 C CA . SER B 1 422 ? -7.316 3.379 -4.262 1 97.94 422 SER B CA 1
ATOM 6851 C C . SER B 1 422 ? -6.434 3.461 -3.021 1 97.94 422 SER B C 1
ATOM 6853 O O . SER B 1 422 ? -6.891 3.867 -1.952 1 97.94 422 SER B O 1
ATOM 6855 N N . ILE B 1 423 ? -5.094 3.098 -3.145 1 98.56 423 ILE B N 1
ATOM 6856 C CA . ILE B 1 423 ? -4.219 3.098 -1.977 1 98.56 423 ILE B CA 1
ATOM 6857 C C . ILE B 1 423 ? -2.922 3.832 -2.305 1 98.56 423 ILE B C 1
ATOM 6859 O O . ILE B 1 423 ? -1.841 3.418 -1.879 1 98.56 423 ILE B O 1
ATOM 6863 N N . ALA B 1 424 ? -3.061 4.871 -3.057 1 98.94 424 ALA B N 1
ATOM 6864 C CA . ALA B 1 424 ? -1.908 5.605 -3.576 1 98.94 424 ALA B CA 1
ATOM 6865 C C . ALA B 1 424 ? -0.995 6.066 -2.443 1 98.94 424 ALA B C 1
ATOM 6867 O O . ALA B 1 424 ? 0.23 6.051 -2.582 1 98.94 424 ALA B O 1
ATOM 6868 N N . ALA B 1 425 ? -1.566 6.445 -1.353 1 98.81 425 ALA B N 1
ATOM 6869 C CA . ALA B 1 425 ? -0.804 7.008 -0.239 1 98.81 425 ALA B CA 1
ATOM 6870 C C . ALA B 1 425 ? 0.182 5.984 0.319 1 98.81 425 ALA B C 1
ATOM 6872 O O . ALA B 1 425 ? 1.267 6.348 0.782 1 98.81 425 ALA B O 1
ATOM 6873 N N . ASP B 1 426 ? -0.149 4.715 0.264 1 98.81 426 ASP B N 1
ATOM 6874 C CA . ASP B 1 426 ? 0.746 3.66 0.729 1 98.81 426 ASP B CA 1
ATOM 6875 C C . ASP B 1 426 ? 1.656 3.178 -0.398 1 98.81 426 ASP B C 1
ATOM 6877 O O . ASP B 1 426 ? 2.842 2.918 -0.177 1 98.81 426 ASP B O 1
ATOM 6881 N N . MET B 1 427 ? 1.101 3.143 -1.62 1 98.81 427 MET B N 1
ATOM 6882 C CA . MET B 1 427 ? 1.854 2.695 -2.789 1 98.81 427 MET B CA 1
ATOM 6883 C C . MET B 1 427 ? 3.113 3.533 -2.979 1 98.81 427 MET B C 1
ATOM 6885 O O . MET B 1 427 ? 4.152 3.016 -3.393 1 98.81 427 MET B O 1
ATOM 6889 N N . ILE B 1 428 ? 3.029 4.766 -2.66 1 98.94 428 ILE B N 1
ATOM 6890 C CA . ILE B 1 428 ? 4 5.766 -3.084 1 98.94 428 ILE B CA 1
ATOM 6891 C C . ILE B 1 428 ? 5.344 5.496 -2.412 1 98.94 428 ILE B C 1
ATOM 6893 O O . ILE B 1 428 ? 6.387 5.969 -2.879 1 98.94 428 ILE B O 1
ATOM 6897 N N . HIS B 1 429 ? 5.383 4.746 -1.318 1 98.94 429 HIS B N 1
ATOM 6898 C CA . HIS B 1 429 ? 6.59 4.629 -0.508 1 98.94 429 HIS B CA 1
ATOM 6899 C C . HIS B 1 429 ? 7.664 3.82 -1.23 1 98.94 429 HIS B C 1
ATOM 6901 O O . HIS B 1 429 ? 8.859 4.035 -1.016 1 98.94 429 HIS B O 1
ATOM 6907 N N . GLU B 1 430 ? 7.227 2.875 -2.119 1 98.94 430 GLU B N 1
ATOM 6908 C CA . GLU B 1 430 ? 8.211 2.246 -2.996 1 98.94 430 GLU B CA 1
ATOM 6909 C C . GLU B 1 430 ? 8.906 3.279 -3.877 1 98.94 430 GLU B C 1
ATOM 6911 O O . GLU B 1 430 ? 10.133 3.27 -4.004 1 98.94 430 GLU B O 1
ATOM 6916 N N . ALA B 1 431 ? 8.148 4.176 -4.406 1 98.94 431 ALA B N 1
ATOM 6917 C CA . ALA B 1 431 ? 8.672 5.227 -5.27 1 98.94 431 ALA B CA 1
ATOM 6918 C C . ALA B 1 431 ? 9.531 6.207 -4.477 1 98.94 431 ALA B C 1
ATOM 6920 O O . ALA B 1 431 ? 10.516 6.746 -4.996 1 98.94 431 ALA B O 1
ATOM 6921 N N . VAL B 1 432 ? 9.164 6.43 -3.223 1 98.88 432 VAL B N 1
ATOM 6922 C CA . VAL B 1 432 ? 9.953 7.316 -2.367 1 98.88 432 VAL B CA 1
ATOM 6923 C C . VAL B 1 432 ? 11.383 6.801 -2.264 1 98.88 432 VAL B C 1
ATOM 6925 O O . VAL B 1 432 ? 12.336 7.562 -2.439 1 98.88 432 VAL B O 1
ATOM 6928 N N . LEU B 1 433 ? 11.547 5.5 -2.025 1 98.88 433 LEU B N 1
ATOM 6929 C CA . LEU B 1 433 ? 12.891 4.938 -1.938 1 98.88 433 LEU B CA 1
ATOM 6930 C C . LEU B 1 433 ? 13.602 5.008 -3.287 1 98.88 433 LEU B C 1
ATOM 6932 O O . LEU B 1 433 ? 14.812 5.246 -3.348 1 98.88 433 LEU B O 1
ATOM 6936 N N . ALA B 1 434 ? 12.82 4.781 -4.379 1 98.94 434 ALA B N 1
ATOM 6937 C CA . ALA B 1 434 ? 13.422 4.844 -5.711 1 98.94 434 ALA B CA 1
ATOM 6938 C C . ALA B 1 434 ? 14.008 6.227 -5.98 1 98.94 434 ALA B C 1
ATOM 6940 O O . ALA B 1 434 ? 15.141 6.34 -6.461 1 98.94 434 ALA B O 1
ATOM 6941 N N . VAL B 1 435 ? 13.258 7.281 -5.656 1 98.81 435 VAL B N 1
ATOM 6942 C CA . VAL B 1 435 ? 13.703 8.656 -5.883 1 98.81 435 VAL B CA 1
ATOM 6943 C C . VAL B 1 435 ? 14.859 8.984 -4.941 1 98.81 435 VAL B C 1
ATOM 6945 O O . VAL B 1 435 ? 15.883 9.508 -5.375 1 98.81 435 VAL B O 1
ATOM 6948 N N . LYS B 1 436 ? 14.734 8.656 -3.684 1 98.56 436 LYS B N 1
ATOM 6949 C CA . LYS B 1 436 ? 15.711 9.023 -2.66 1 98.56 436 LYS B CA 1
ATOM 6950 C C . LYS B 1 436 ? 17.062 8.375 -2.941 1 98.56 436 LYS B C 1
ATOM 6952 O O . LYS B 1 436 ? 18.109 9 -2.768 1 98.56 436 LYS B O 1
ATOM 6957 N N . TYR B 1 437 ? 17.016 7.141 -3.398 1 98.31 437 TYR B N 1
ATOM 6958 C CA . TYR B 1 437 ? 18.266 6.402 -3.572 1 98.31 437 TYR B CA 1
ATOM 6959 C C . TYR B 1 437 ? 18.625 6.285 -5.047 1 98.31 437 TYR B C 1
ATOM 6961 O O . TYR B 1 437 ? 19.406 5.41 -5.438 1 98.31 437 TYR B O 1
ATOM 6969 N N . LYS B 1 438 ? 18.016 7.062 -5.91 1 98.38 438 LYS B N 1
ATOM 6970 C CA . LYS B 1 438 ? 18.375 7.32 -7.305 1 98.38 438 LYS B CA 1
ATOM 6971 C C . LYS B 1 438 ? 18.312 6.039 -8.133 1 98.38 438 LYS B C 1
ATOM 6973 O O . LYS B 1 438 ? 19.234 5.75 -8.898 1 98.38 438 LYS B O 1
ATOM 6978 N N . LEU B 1 439 ? 17.312 5.246 -7.875 1 98.75 439 LEU B N 1
ATOM 6979 C CA . LEU B 1 439 ? 17.109 4.043 -8.672 1 98.75 439 LEU B CA 1
ATOM 6980 C C . LEU B 1 439 ? 16.625 4.398 -10.078 1 98.75 439 LEU B C 1
ATOM 6982 O O . LEU B 1 439 ? 16.031 5.457 -10.289 1 98.75 439 LEU B O 1
ATOM 6986 N N . THR B 1 440 ? 16.891 3.49 -11.031 1 98.75 440 THR B N 1
ATOM 6987 C CA . THR B 1 440 ? 16.516 3.67 -12.43 1 98.75 440 THR B CA 1
ATOM 6988 C C . THR B 1 440 ? 15.289 2.82 -12.773 1 98.75 440 THR B C 1
ATOM 6990 O O . THR B 1 440 ? 14.852 1.997 -11.969 1 98.75 440 THR B O 1
ATOM 6993 N N . VAL B 1 441 ? 14.766 3.082 -13.969 1 98.31 441 VAL B N 1
ATOM 6994 C CA . VAL B 1 441 ? 13.664 2.27 -14.477 1 98.31 441 VAL B CA 1
ATOM 6995 C C . VAL B 1 441 ? 14.07 0.799 -14.5 1 98.31 441 VAL B C 1
ATOM 6997 O O . VAL B 1 441 ? 13.273 -0.076 -14.141 1 98.31 441 VAL B O 1
ATOM 7000 N N . ASP B 1 442 ? 15.312 0.484 -14.867 1 97.69 442 ASP B N 1
ATOM 7001 C CA . ASP B 1 442 ? 15.797 -0.892 -14.945 1 97.69 442 ASP B CA 1
ATOM 7002 C C . ASP B 1 442 ? 15.836 -1.539 -13.562 1 97.69 442 ASP B C 1
ATOM 7004 O O . ASP B 1 442 ? 15.57 -2.732 -13.422 1 97.69 442 ASP B O 1
ATOM 7008 N N . ASP B 1 443 ? 16.188 -0.742 -12.562 1 98.19 443 ASP B N 1
ATOM 7009 C CA . ASP B 1 443 ? 16.219 -1.241 -11.188 1 98.19 443 ASP B CA 1
ATOM 7010 C C . ASP B 1 443 ? 14.836 -1.704 -10.742 1 98.19 443 ASP B C 1
ATOM 7012 O O . ASP B 1 443 ? 14.703 -2.75 -10.102 1 98.19 443 ASP B O 1
ATOM 7016 N N . ILE B 1 444 ? 13.812 -0.939 -11.094 1 98.5 444 ILE B N 1
ATOM 7017 C CA . ILE B 1 444 ? 12.445 -1.253 -10.695 1 98.5 444 ILE B CA 1
ATOM 7018 C C . ILE B 1 444 ? 11.945 -2.455 -11.492 1 98.5 444 ILE B C 1
ATOM 7020 O O . ILE B 1 444 ? 11.305 -3.35 -10.93 1 98.5 444 ILE B O 1
ATOM 7024 N N . ILE B 1 445 ? 12.242 -2.508 -12.781 1 96.75 445 ILE B N 1
ATOM 7025 C CA . ILE B 1 445 ? 11.82 -3.615 -13.633 1 96.75 445 ILE B CA 1
ATOM 7026 C C . ILE B 1 445 ? 12.43 -4.918 -13.125 1 96.75 445 ILE B C 1
ATOM 7028 O O . ILE B 1 445 ? 11.758 -5.957 -13.109 1 96.75 445 ILE B O 1
ATOM 7032 N N . ASP B 1 446 ? 13.625 -4.848 -12.648 1 96.12 446 ASP B N 1
ATOM 7033 C CA . ASP B 1 446 ? 14.352 -6.027 -12.195 1 96.12 446 ASP B CA 1
ATOM 7034 C C . ASP B 1 446 ? 13.859 -6.492 -10.828 1 96.12 446 ASP B C 1
ATOM 7036 O O . ASP B 1 446 ? 14.188 -7.598 -10.383 1 96.12 446 ASP B O 1
ATOM 7040 N N . THR B 1 447 ? 13.078 -5.707 -10.164 1 97.25 447 THR B N 1
ATOM 7041 C CA . THR B 1 447 ? 12.555 -6.035 -8.844 1 97.25 447 THR B CA 1
ATOM 7042 C C . THR B 1 447 ? 11.281 -6.875 -8.961 1 97.25 447 THR B C 1
ATOM 7044 O O . THR B 1 447 ? 10.352 -6.5 -9.672 1 97.25 447 THR B O 1
ATOM 7047 N N . VAL B 1 448 ? 11.242 -8.023 -8.273 1 97.75 448 VAL B N 1
ATOM 7048 C CA . VAL B 1 448 ? 10.062 -8.875 -8.281 1 97.75 448 VAL B CA 1
ATOM 7049 C C . VAL B 1 448 ? 8.984 -8.281 -7.379 1 97.75 448 VAL B C 1
ATOM 7051 O O . VAL B 1 448 ? 9.25 -7.93 -6.227 1 97.75 448 VAL B O 1
ATOM 7054 N N . HIS B 1 449 ? 7.809 -8.078 -7.891 1 98.06 449 HIS B N 1
ATOM 7055 C CA . HIS B 1 449 ? 6.656 -7.602 -7.133 1 98.06 449 HIS B CA 1
ATOM 7056 C C . HIS B 1 449 ? 5.699 -8.742 -6.809 1 98.06 449 HIS B C 1
ATOM 7058 O O . HIS B 1 449 ? 5.676 -9.758 -7.508 1 98.06 449 HIS B O 1
ATOM 7064 N N . VAL B 1 450 ? 4.914 -8.539 -5.758 1 98.19 450 VAL B N 1
ATOM 7065 C CA . VAL B 1 450 ? 3.844 -9.484 -5.438 1 98.19 450 VAL B CA 1
ATOM 7066 C C . VAL B 1 450 ? 2.738 -9.383 -6.484 1 98.19 450 VAL B C 1
ATOM 7068 O O . VAL B 1 450 ? 2.367 -8.281 -6.902 1 98.19 450 VAL B O 1
ATOM 7071 N N . PHE B 1 451 ? 2.307 -10.539 -6.996 1 96.81 451 PHE B N 1
ATOM 7072 C CA . PHE B 1 451 ? 1.185 -10.578 -7.926 1 96.81 451 PHE B CA 1
ATOM 7073 C C . PHE B 1 451 ? -0.039 -11.203 -7.266 1 96.81 451 PHE B C 1
ATOM 7075 O O . PHE B 1 451 ? 0.057 -12.266 -6.645 1 96.81 451 PHE B O 1
ATOM 7082 N N . PRO B 1 452 ? -1.189 -10.672 -7.418 1 97.44 452 PRO B N 1
ATOM 7083 C CA . PRO B 1 452 ? -1.365 -9.336 -7.988 1 97.44 452 PRO B CA 1
ATOM 7084 C C . PRO B 1 452 ? -1.438 -8.242 -6.922 1 97.44 452 PRO B C 1
ATOM 7086 O O . PRO B 1 452 ? -1.987 -8.469 -5.84 1 97.44 452 PRO B O 1
ATOM 7089 N N . THR B 1 453 ? -0.881 -7.168 -7.141 1 98.31 453 THR B N 1
ATOM 7090 C CA . THR B 1 453 ? -0.964 -6.016 -6.246 1 98.31 453 THR B CA 1
ATOM 7091 C C . THR B 1 453 ? -1.131 -4.727 -7.043 1 98.31 453 THR B C 1
ATOM 7093 O O . THR B 1 453 ? -0.894 -4.699 -8.25 1 98.31 453 THR B O 1
ATOM 7096 N N . MET B 1 454 ? -1.531 -3.658 -6.363 1 98.62 454 MET B N 1
ATOM 7097 C CA . MET B 1 454 ? -1.597 -2.338 -6.98 1 98.62 454 MET B CA 1
ATOM 7098 C C . MET B 1 454 ? -0.197 -1.795 -7.254 1 98.62 454 MET B C 1
ATOM 7100 O O . MET B 1 454 ? 0.013 -1.073 -8.234 1 98.62 454 MET B O 1
ATOM 7104 N N . ASN B 1 455 ? 0.777 -2.186 -6.469 1 98.62 455 ASN B N 1
ATOM 7105 C CA . ASN B 1 455 ? 2.145 -1.693 -6.602 1 98.62 455 ASN B CA 1
ATOM 7106 C C . ASN B 1 455 ? 2.793 -2.18 -7.895 1 98.62 455 ASN B C 1
ATOM 7108 O O . ASN B 1 455 ? 3.779 -1.603 -8.352 1 98.62 455 ASN B O 1
ATOM 7112 N N . GLU B 1 456 ? 2.209 -3.213 -8.508 1 97.88 456 GLU B N 1
ATOM 7113 C CA . GLU B 1 456 ? 2.717 -3.613 -9.812 1 97.88 456 GLU B CA 1
ATOM 7114 C C . GLU B 1 456 ? 2.629 -2.465 -10.812 1 97.88 456 GLU B C 1
ATOM 7116 O O . GLU B 1 456 ? 3.348 -2.451 -11.82 1 97.88 456 GLU B O 1
ATOM 7121 N N . ALA B 1 457 ? 1.757 -1.498 -10.539 1 98.5 457 ALA B N 1
ATOM 7122 C CA . ALA B 1 457 ? 1.641 -0.322 -11.391 1 98.5 457 ALA B CA 1
ATOM 7123 C C . ALA B 1 457 ? 2.982 0.391 -11.531 1 98.5 457 ALA B C 1
ATOM 7125 O O . ALA B 1 457 ? 3.299 0.935 -12.594 1 98.5 457 ALA B O 1
ATOM 7126 N N . ILE B 1 458 ? 3.754 0.402 -10.453 1 98.81 458 ILE B N 1
ATOM 7127 C CA . ILE B 1 458 ? 5.051 1.07 -10.461 1 98.81 458 ILE B CA 1
ATOM 7128 C C . ILE B 1 458 ? 6.008 0.333 -11.391 1 98.81 458 ILE B C 1
ATOM 7130 O O . ILE B 1 458 ? 6.723 0.959 -12.18 1 98.81 458 ILE B O 1
ATOM 7134 N N . LYS B 1 459 ? 5.988 -0.967 -11.375 1 98.19 459 LYS B N 1
ATOM 7135 C CA . LYS B 1 459 ? 6.82 -1.762 -12.273 1 98.19 459 LYS B CA 1
ATOM 7136 C C . LYS B 1 459 ? 6.344 -1.63 -13.719 1 98.19 459 LYS B C 1
ATOM 7138 O O . LYS B 1 459 ? 7.16 -1.508 -14.641 1 98.19 459 LYS B O 1
ATOM 7143 N N . LEU B 1 460 ? 5.051 -1.687 -13.914 1 97.94 460 LEU B N 1
ATOM 7144 C CA . LEU B 1 460 ? 4.488 -1.66 -15.258 1 97.94 460 LEU B CA 1
ATOM 7145 C C . LEU B 1 460 ? 4.75 -0.317 -15.93 1 97.94 460 LEU B C 1
ATOM 7147 O O . LEU B 1 460 ? 5.059 -0.266 -17.125 1 97.94 460 LEU B O 1
ATOM 7151 N N . VAL B 1 461 ? 4.625 0.781 -15.172 1 98.62 461 VAL B N 1
ATOM 7152 C CA . VAL B 1 461 ? 4.906 2.078 -15.781 1 98.62 461 VAL B CA 1
ATOM 7153 C C . VAL B 1 461 ? 6.395 2.191 -16.094 1 98.62 461 VAL B C 1
ATOM 7155 O O . VAL B 1 461 ? 6.777 2.762 -17.125 1 98.62 461 VAL B O 1
ATOM 7158 N N . ALA B 1 462 ? 7.254 1.687 -15.234 1 98.56 462 ALA B N 1
ATOM 7159 C CA . ALA B 1 462 ? 8.68 1.625 -15.539 1 98.56 462 ALA B CA 1
ATOM 7160 C C . ALA B 1 462 ? 8.938 0.813 -16.812 1 98.56 462 ALA B C 1
ATOM 7162 O O . ALA B 1 462 ? 9.711 1.229 -17.672 1 98.56 462 ALA B O 1
ATOM 7163 N N . THR B 1 463 ? 8.242 -0.3 -16.938 1 97.12 463 THR B N 1
ATOM 7164 C CA . THR B 1 463 ? 8.383 -1.188 -18.078 1 97.12 463 THR B CA 1
ATOM 7165 C C . THR B 1 463 ? 7.957 -0.483 -19.359 1 97.12 463 THR B C 1
ATOM 7167 O O . THR B 1 463 ? 8.531 -0.724 -20.438 1 97.12 463 THR B O 1
ATOM 7170 N N . SER B 1 464 ? 7.082 0.434 -19.281 1 97.19 464 SER B N 1
ATOM 7171 C CA . SER B 1 464 ? 6.52 1.116 -20.438 1 97.19 464 SER B CA 1
ATOM 7172 C C . SER B 1 464 ? 7.555 2.021 -21.094 1 97.19 464 SER B C 1
ATOM 7174 O O . SER B 1 464 ? 7.375 2.445 -22.234 1 97.19 464 SER B O 1
ATOM 7176 N N . PHE B 1 465 ? 8.664 2.346 -20.422 1 97.25 465 PHE B N 1
ATOM 7177 C CA . PHE B 1 465 ? 9.742 3.096 -21.047 1 97.25 465 PHE B CA 1
ATOM 7178 C C . PHE B 1 465 ? 10.5 2.23 -22.047 1 97.25 465 PHE B C 1
ATOM 7180 O O . PHE B 1 465 ? 11.219 2.748 -22.906 1 97.25 465 PHE B O 1
ATOM 7187 N N . LYS B 1 466 ? 10.273 0.89 -21.969 1 94 466 LYS B N 1
ATOM 7188 C CA . LYS B 1 466 ? 11.062 -0.021 -22.781 1 94 466 LYS B CA 1
ATOM 7189 C C . LYS B 1 466 ? 10.172 -0.793 -23.75 1 94 466 LYS B C 1
ATOM 7191 O O . LYS B 1 466 ? 10.609 -1.157 -24.844 1 94 466 LYS B O 1
ATOM 7196 N N . GLN B 1 467 ? 8.992 -1.105 -23.219 1 92.38 467 GLN B N 1
ATOM 7197 C CA . GLN B 1 467 ? 8.117 -1.962 -24 1 92.38 467 GLN B CA 1
ATOM 7198 C C . GLN B 1 467 ? 6.656 -1.536 -23.859 1 92.38 467 GLN B C 1
ATOM 7200 O O . GLN B 1 467 ? 6.305 -0.831 -22.906 1 92.38 467 GLN B O 1
ATOM 7205 N N . ASP B 1 468 ? 5.859 -2.002 -24.797 1 92.38 468 ASP B N 1
ATOM 7206 C CA . ASP B 1 468 ? 4.414 -1.807 -24.734 1 92.38 468 ASP B CA 1
ATOM 7207 C C . ASP B 1 468 ? 3.773 -2.787 -23.75 1 92.38 468 ASP B C 1
ATOM 7209 O O . ASP B 1 468 ? 3.686 -3.984 -24.031 1 92.38 468 ASP B O 1
ATOM 7213 N N . VAL B 1 469 ? 3.234 -2.291 -22.734 1 92.25 469 VAL B N 1
ATOM 7214 C CA . VAL B 1 469 ? 2.711 -3.109 -21.641 1 92.25 469 VAL B CA 1
ATOM 7215 C C . VAL B 1 469 ? 1.508 -3.912 -22.125 1 92.25 469 VAL B C 1
ATOM 7217 O O . VAL B 1 469 ? 1.223 -4.996 -21.609 1 92.25 469 VAL B O 1
ATOM 7220 N N . SER B 1 470 ? 0.837 -3.441 -23.141 1 87.94 470 SER B N 1
ATOM 7221 C CA . SER B 1 470 ? -0.33 -4.133 -23.672 1 87.94 470 SER B CA 1
ATOM 7222 C C . SER B 1 470 ? 0.074 -5.402 -24.422 1 87.94 470 SER B C 1
ATOM 7224 O O . SER B 1 470 ? -0.769 -6.258 -24.703 1 87.94 470 SER B O 1
ATOM 7226 N N . LYS B 1 471 ? 1.313 -5.543 -24.688 1 89.5 471 LYS B N 1
ATOM 7227 C CA . LYS B 1 471 ? 1.816 -6.699 -25.422 1 89.5 471 LYS B CA 1
ATOM 7228 C C . LYS B 1 471 ? 2.562 -7.66 -24.5 1 89.5 471 LYS B C 1
ATOM 7230 O O . LYS B 1 471 ? 3.34 -8.492 -24.969 1 89.5 471 LYS B O 1
ATOM 7235 N N . LEU B 1 472 ? 2.318 -7.422 -23.234 1 91.31 472 LEU B N 1
ATOM 7236 C CA . LEU B 1 472 ? 2.959 -8.289 -22.266 1 91.31 472 LEU B CA 1
ATOM 7237 C C . LEU B 1 472 ? 1.932 -9.18 -21.562 1 91.31 472 LEU B C 1
ATOM 7239 O O . LEU B 1 472 ? 0.775 -8.789 -21.406 1 91.31 472 LEU B O 1
ATOM 7243 N N . SER B 1 473 ? 2.395 -10.32 -21.234 1 90.12 473 SER B N 1
ATOM 7244 C CA . SER B 1 473 ? 1.587 -11.148 -20.344 1 90.12 473 SER B CA 1
ATOM 7245 C C . SER B 1 473 ? 1.568 -10.586 -18.922 1 90.12 473 SER B C 1
ATOM 7247 O O . SER B 1 473 ? 2.213 -9.57 -18.641 1 90.12 473 SER B O 1
ATOM 7249 N N . CYS B 1 474 ? 0.8 -11.109 -18.016 1 81.06 474 CYS B N 1
ATOM 7250 C CA . CYS B 1 474 ? 0.527 -10.555 -16.703 1 81.06 474 CYS B CA 1
ATOM 7251 C C . CYS B 1 474 ? 1.822 -10.25 -15.953 1 81.06 474 CYS B C 1
ATOM 7253 O O . CYS B 1 474 ? 1.899 -9.281 -15.195 1 81.06 474 CYS B O 1
ATOM 7255 N N . CYS B 1 475 ? 2.865 -10.945 -16.078 1 76.94 475 CYS B N 1
ATOM 7256 C CA . CYS B 1 475 ? 4.023 -10.75 -15.211 1 76.94 475 CYS B CA 1
ATOM 7257 C C . CYS B 1 475 ? 5.312 -10.75 -16.016 1 76.94 475 CYS B C 1
ATOM 7259 O O . CYS B 1 475 ? 6.402 -10.867 -15.453 1 76.94 475 CYS B O 1
ATOM 7261 N N . ALA B 1 476 ? 5.07 -10.477 -17.281 1 81.25 476 ALA B N 1
ATOM 7262 C CA . ALA B 1 476 ? 6.266 -10.562 -18.109 1 81.25 476 ALA B CA 1
ATOM 7263 C C . ALA B 1 476 ? 7.098 -9.289 -18.016 1 81.25 476 ALA B C 1
ATOM 7265 O O . ALA B 1 476 ? 6.57 -8.219 -17.703 1 81.25 476 ALA B O 1
ATOM 7266 N N . GLU B 1 477 ? 8.422 -9.562 -17.984 1 76.19 477 GLU B N 1
ATOM 7267 C CA . GLU B 1 477 ? 9.328 -8.414 -17.938 1 76.19 477 GLU B CA 1
ATOM 7268 C C . GLU B 1 477 ? 10.219 -8.367 -19.188 1 76.19 477 GLU B C 1
ATOM 7270 O O . GLU B 1 477 ? 10.5 -9.398 -19.797 1 76.19 477 GLU B O 1
#

Sequence (954 aa):
MKKSKREKTMENKYDLIIIGGGAAAFSAAIKANAYGVKTAMIERGRLGGTCVNVGCVPSKNLLAAGEHLQSARKPAHPAIKPCDADFDFTRIIHDKDKLVGNLRKQKYNDVLESLQYVQLIEGSAAFVSKNQVKVDGKVLSGKKFIIATGSSAFVPKFKGIEDIDYLTNIEALSLKEKPSSMIVVGGRALGLEFAQMYSRFGTKVTLLQRSDRIIPEHEPEVSAALHRYLAEECIEIVTGVNVKEAWQKNGGKFIRASVDDKDRVFEADQLLMATGRKPNTADLHLENVGVKVRQDGAIVVNSEMRTSAPHIWAGGDVVGEPMLETLAAKEGATAAENALTGSHKKIDLLSVPSAIFTSPQVASVGMTEKQMMQRYGYCSCRTLDMDKVPKALTVNDTKGLIKMVVDPKKKNRIVGVHILSSIAADMIHEAVLAVKYKLTVDDIIDTVHVFPTMNEAIKLVATSFKQDVSKLSCCAEMKKSKREKTMENKYDLIIIGGGAAAFSAAIKANAYGVKTAMIERGRLGGTCVNVGCVPSKNLLAAGEHLQSARKPAHPAIKPCDADFDFTRIIHDKDKLVGNLRKQKYNDVLESLQYVQLIEGSAAFVSKNQVKVDGKVLSGKKFIIATGSSAFVPKFKGIEDIDYLTNIEALSLKEKPSSMIVVGGRALGLEFAQMYSRFGTKVTLLQRSDRIIPEHEPEVSAALHRYLAEECIEIVTGVNVKEAWQKNGGKFIRASVDDKDRVFEADQLLMATGRKPNTADLHLENVGVKVRQDGAIVVNSEMRTSAPHIWAGGDVVGEPMLETLAAKEGATAAENALTGSHKKIDLLSVPSAIFTSPQVASVGMTEKQMMQRYGYCSCRTLDMDKVPKALTVNDTKGLIKMVVDPKKKNRIVGVHILSSIAADMIHEAVLAVKYKLTVDDIIDTVHVFPTMNEAIKLVATSFKQDVSKLSCCAE

Nearest PDB structures (foldseek):
  5x1y-assembly3_F  TM=9.755E-01  e=1.124E-57  Lysinibacillus sphaericus
  6uzi-assembly2_D  TM=9.441E-01  e=1.262E-52  Elizabethkingia anophelis NUHP1
  2eq6-assembly1_A  TM=9.496E-01  e=3.807E-51  Thermus thermophilus HB8
  7kmy-assembly2_D  TM=9.400E-01  e=8.968E-49  Mycobacterium tuberculosis
  6aon-assembly1_B  TM=9.118E-01  e=1.174E-46  Bordetella pertussis Tohama I

Organism: Nitrososphaera gargensis (strain Ga9.2) (NCBI:txid1237085)

Solvent-accessible surface area (backbone atoms only — not comparable to full-atom values): 47080 Å² total; per-residue (Å²): 130,70,86,40,70,65,65,58,52,65,66,38,57,28,58,30,33,32,38,21,37,19,48,11,26,47,10,18,49,53,48,34,34,73,70,67,36,47,27,38,32,30,30,66,70,69,70,39,34,53,40,46,71,46,32,54,43,44,51,46,27,49,37,40,50,19,50,53,46,42,44,32,48,54,43,60,48,84,43,40,47,62,33,84,61,55,64,42,68,50,52,44,45,51,53,42,49,51,51,33,53,52,46,36,40,50,31,32,54,51,25,51,73,68,35,87,31,52,41,82,42,79,28,56,59,26,41,76,37,82,44,30,32,32,39,78,83,42,72,35,37,30,69,28,36,35,46,14,54,23,54,42,84,30,76,84,90,50,50,41,51,90,76,39,91,65,29,38,62,60,52,66,73,62,55,69,64,82,54,67,21,32,35,29,37,23,37,40,59,67,23,47,34,50,44,52,28,42,37,46,74,64,21,46,32,36,36,38,15,57,49,84,48,46,41,71,91,49,59,66,69,54,30,53,50,50,52,51,56,45,39,74,70,64,37,45,75,43,51,40,34,45,79,54,34,34,47,65,57,98,77,29,32,36,37,35,25,35,43,91,89,35,81,43,78,46,79,22,55,38,37,36,54,37,61,53,68,30,25,57,46,87,72,32,44,41,76,57,47,54,46,48,61,47,94,71,36,17,39,49,55,53,67,42,20,38,33,69,24,88,53,33,24,38,16,24,28,20,46,31,85,87,59,42,66,31,56,11,3,49,32,10,25,41,20,38,45,27,73,73,66,65,68,68,51,68,70,74,67,57,32,45,47,47,65,32,84,38,90,58,8,34,16,37,28,45,44,48,69,68,54,36,32,73,74,70,72,51,75,46,73,46,74,34,54,28,69,74,28,64,30,21,58,36,54,52,51,40,63,46,32,37,36,42,26,29,37,71,90,58,75,30,20,35,46,14,40,40,30,30,19,80,56,15,54,48,48,42,49,39,52,28,53,32,39,63,69,58,32,28,36,65,58,45,51,71,47,56,56,47,74,71,29,70,51,40,45,60,33,49,38,37,40,47,79,79,40,65,64,79,63,32,38,96,48,42,112,125,75,73,54,53,62,59,51,55,61,63,38,57,27,57,29,34,32,39,22,36,18,48,10,26,49,11,19,48,54,48,34,34,75,70,65,37,47,28,38,33,28,28,66,70,69,69,39,34,52,40,44,70,46,31,54,43,43,50,46,27,50,38,41,51,19,50,52,47,43,44,33,48,54,43,61,48,83,43,40,47,62,33,84,61,55,64,41,67,48,51,44,45,49,53,42,50,50,51,33,52,50,47,38,41,50,30,34,54,50,24,51,71,68,36,88,30,51,42,83,43,79,29,56,58,25,41,76,37,83,45,31,32,32,38,79,85,43,71,35,37,31,68,28,38,35,45,14,55,24,54,42,83,29,76,82,90,50,50,42,50,89,76,39,90,62,29,39,63,60,53,65,73,63,55,68,65,84,54,67,21,30,35,29,38,24,40,40,59,67,24,46,33,50,46,52,28,43,37,45,73,64,20,47,32,39,33,37,15,55,48,83,47,46,41,72,89,49,58,65,69,54,31,52,52,50,51,51,56,45,38,73,69,62,36,45,75,44,51,39,33,45,79,54,36,33,48,66,57,98,76,30,31,36,38,34,25,34,44,91,87,36,82,44,77,48,78,22,55,37,38,35,53,37,60,53,69,30,25,57,45,86,72,31,42,41,77,56,48,54,46,48,60,46,94,71,35,17,40,48,54,53,68,42,21,38,34,68,24,89,54,32,25,37,15,25,30,21,47,31,84,88,59,44,65,30,55,11,3,49,33,10,26,41,20,35,46,26,73,74,66,64,66,69,52,67,70,74,68,57,34,44,47,48,66,31,83,38,92,57,8,33,15,38,27,44,43,50,67,67,53,35,30,73,73,70,71,51,76,45,72,44,74,36,54,27,70,75,27,67,29,20,58,34,53,52,52,42,63,46,32,37,36,42,26,28,38,72,92,56,74,32,21,34,47,14,41,40,30,30,19,81,55,15,54,46,48,43,48,38,52,28,52,32,38,64,68,59,32,28,35,66,59,45,51,71,47,57,55,47,75,69,28,69,52,41,47,62,33,50,39,38,40,46,80,79,40,66,64,77,63,33,39,95,48,42,111